Protein AF-A0A1G6G5A9-F1 (afdb_monomer_lite)

pLDDT: mean 84.62, std 13.05, range [26.95, 98.62]

Foldseek 3Di:
DDDDPDDDDDFDDWDKDKAKDWDPDDDLEWEAEPVVRDIVVFAAPVRFTKMAMWMWTDGPVPPDDTGTFQWPEKWKAKADPDPVRTDDCPDRQWHFDDDPNGTIITGRGAQDAPRKMKIKIWTWGQDPVPRDIDIDIYIGIRHYDYDYQPQKAKDWPDDQEAEAAVLPADPDQVSQKDKTAIFIDRHPHTDDQLFKFKWKWWDDPPDIDTDDPPPPQWPFDADPVRTRDRMTIGRNLFDAKTKMKMAMDTDDNPHDDDPDRPDPNHIDMHIYHHDHAAWDDKWKDWPACPDDDQVQALHQGKTKIFIWTDGNNDTRDLVLQWKKKWKWKAKPVRDIDTQDTGRMDMGGNNVSNDDPVIDIDIGIDIDTDDGNFQKWAAKPLQFFWFGPDIRHDLPQLVQKFKFKWADPLQAAIAGQATAFLLANCAGVVRHGDPQEAADPVRDPRIATWIDHQAKKWWQAQDDQPSMGITMIGNDWDDDNNRTTDIDFRKTWQLAAFFQAPLATGQGFYQAARHDFFAAAALRACLLPDRGFAAGDALDFLLSLQQRFLVSHNDSQFPPQKGFAAQLRLRSSLRSLCRNQRTPLCCPLQFQHQALAQQDDDDPVCVQSHWWKWFAQDPPGDIDIGAQQDWDQFARALVRHIDGNCRRNTNQAFRAGRLNQSNVSSVCLVVVPDAPDWDDDSNWIKGKHAGPPDQGSNNGHQGIKMKTKDKDAFRWTAHNNSDIGTTGIMITIGIFGQSSHHRQQNQAFWEFNCWQWWWKWAQAPVLKTKIWIWGDSDSRQTDSDPDFKDLDDDDPCVVVTHRQGIEIQDDFAWAQRARTSHLHHHDHDDASRTNTAGEHSHSLCVPDDHRMIGIWTWIAQHHHNDNRGGSSYTYTHHTSRDTDSRYGTIMMGRHDHPRDHPVVVVVPPPDDPDDD

Radius of gyration: 45.2 Å; chains: 1; bounding box: 109×67×174 Å

Sequence (915 aa):
MQQKRIVNIQVKPLNVSSGMKIIGEGSFQQKYSRDDNAFYPSYSAILPLIVTVAVNLQDPDGVIAEGPATLDRIDWYLGEYKPANKIAENNPNYEVTTVSGTPVLKVKRNTPVGEPFLLIGEAFYTNPKTGRQESRIEQQLLSTIYYEASLLSLMA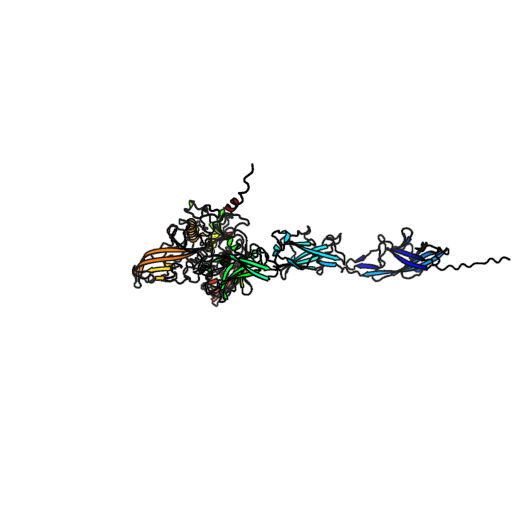GSPTEVIVDPTKINDDPANWQVQLKAILKSGEINLTDDNAVYWWYVKDGKYTRLVTTSDTWLVTTPNADGTFPRTLIVDASRFKNLKLECRAAYKGAADPAPASPTNAALLVQYNVRVDLPVFQNARQIPIAGAYITVKDIGTTKAIKSRCEITAGGRIIENPEKYYNITWKATNADGTSSIIGYGEYIETTVKALGITYTNPVVLEPSVMPKIGSWNVEGSVYNGIGATPAFQFGVNQIADKLGAYLVKCEDGVNVEIIGKLKNNNWMRFEDGTPAPTTVNSAAEDKGYNIMYGWTQTIHTIENAKVGDEVVALFGEEPFEYNGVQSVPIPPTLICPGLPAVVDGKFRSMYFKYRAGDGGSNGLLGITEFNKQDRTYPRTLLNQLTTNDFAIAHNADPTKTIPFAPLMDWHLLNITNALMNKFGTVYLHDPNKFGGGISSNVSVTSENFLKVTNAAYRMGSADSWVYQKLSEQPAFYVDAVGTKKNWNELISNQYPRMECLEIQMALSYAAENNIQPDTSFTFNGGSYQYSNVPGTKTLLEGEMNARLRKVVSLENINVFDASGNPVVVKDITISLQTSAIYGMDLVSADVFQYAGAGIEKVATIQEDGRHLTKVFICLDQPNLTLNKTVEKTSGDFDFESAYDQAGAYTMSNNGYFTDLIRGTRVGTTKKGGLSDNTCYMDTGNGIGVSPIGKKVRIGHRVRGYGYWGVCSARYLNANYPLSLTNAICAGGFQVRLPEGTSSATAQNASGESAAVSE

Organism: Bacteroides ovatus (NCBI:txid28116)

Secondary structure (DSSP, 8-state):
-----------PPPEEEEEEEE-SS--SEEEEETTTTEEESPP-SSSPEEEEEEEEEE-TT-SS--EEPPEEEEEEEESSSSGGGBPPTT-TTEEEEEETTEEEEEE-SPPPTT--EEEEEEEEEE-TTT--EEEEEEEEEEEEEEE----EEEEESS-SEEEE-GGG--S-GGGGEEEEEEEEEETTEEPPGGGEEEEEEEEETTEEEE--TT-TTB-SPPPTTS-B-SEEEEEGGG-SEEEEEEEEEE--TTSPPPSS-S-TT-EEEEEEEE-PPPEEEEEEEEEE--S--GGGTTS--EEEEEEEEEETTEEPSSHHHHEEEEEEEEETTS-EEEEEESSEEEEETTTTT--SS--EEEEEEEEE-SSSS--EEEEE-SSSSS-SEEESSSTTGGG-EEEEEEEETTTEEEEEEEEETTEEEEETTSPBP--EE-SGGG--S-EEEEEESS-EEEEEEEEETTEEEEEEESS--EETTEEPEEE-SEEE-SSPPEEETTEEE-SEESS--S------STT--TTS-TTS-----SB-HHHHHHHHHTTSSSTT--SSEEEPBHHHHHHHHHHHHHHTT-S-TT-TTTT---SSS-SPP-TTTTTTS-EEEEESSTTSPPEEE-TTSPPSSBSSTT-----HHHHHHTTS-SS-TTHHHHHHHHHHHTTPPTT--EEETTEEEEEEEPTTS--TTTTS--EEEEEEEEEEEEEEE-TTS-EEEEEEEEEEEEEEEBTTB--S--SSEEE-BTTEEEEEEE-TTS-EEEEEEE---GGG-------EESSS--THHHHSEEEEEEEE---EEEEEEPTTSS-EEEE---TTSS-EEEE--STTTTSPTT-EEEEP-EES--TT-TT--TTEEE-SSBTT--BTTEE--EEEEPPTTPPPGGGGGSS-TT-----

Structure (mmCIF, N/CA/C/O backbone):
data_AF-A0A1G6G5A9-F1
#
_entry.id   AF-A0A1G6G5A9-F1
#
loop_
_atom_site.group_PDB
_atom_site.id
_atom_site.type_symbol
_atom_site.label_atom_id
_atom_site.label_alt_id
_atom_site.label_comp_id
_atom_site.label_asym_id
_atom_site.label_entity_id
_atom_site.label_seq_id
_atom_site.pdbx_PDB_ins_code
_atom_site.Cartn_x
_atom_site.Cartn_y
_atom_site.Cartn_z
_atom_site.occupancy
_atom_site.B_iso_or_equiv
_atom_site.auth_seq_id
_atom_site.auth_comp_id
_atom_site.auth_asym_id
_atom_site.auth_atom_id
_atom_site.pdbx_PDB_model_num
ATOM 1 N N . MET A 1 1 ? 70.415 -0.956 -126.795 1.00 42.53 1 MET A N 1
ATOM 2 C CA . MET A 1 1 ? 70.617 -1.167 -125.344 1.00 42.53 1 MET A CA 1
ATOM 3 C C . MET A 1 1 ? 69.364 -0.711 -124.609 1.00 42.53 1 MET A C 1
ATOM 5 O O . MET A 1 1 ? 69.143 0.486 -124.507 1.00 42.53 1 MET A O 1
ATOM 9 N N . GLN A 1 2 ? 68.508 -1.636 -124.166 1.00 40.94 2 GLN A N 1
ATOM 10 C CA . GLN A 1 2 ? 67.392 -1.308 -123.270 1.00 40.94 2 GLN A CA 1
ATOM 11 C C . GLN A 1 2 ? 67.939 -1.201 -121.841 1.00 40.94 2 GLN A C 1
ATOM 13 O O . GLN A 1 2 ? 68.343 -2.202 -121.252 1.00 40.94 2 GLN A O 1
ATOM 18 N N . GLN A 1 3 ? 67.992 0.015 -121.295 1.00 40.06 3 GLN A N 1
ATOM 19 C CA . GLN A 1 3 ? 68.274 0.234 -119.876 1.00 40.06 3 GLN A CA 1
ATOM 20 C C . GLN A 1 3 ? 67.105 -0.315 -119.047 1.00 40.06 3 GLN A C 1
ATOM 22 O O . GLN A 1 3 ? 65.993 0.209 -119.106 1.00 40.06 3 GLN A O 1
ATOM 27 N N . LYS A 1 4 ? 67.357 -1.370 -118.259 1.00 42.81 4 LYS A N 1
ATOM 28 C CA . LYS A 1 4 ? 66.459 -1.792 -117.177 1.00 42.81 4 LYS A CA 1
ATOM 29 C C . LYS A 1 4 ? 66.358 -0.645 -116.172 1.00 42.81 4 LYS A C 1
ATOM 31 O O . LYS A 1 4 ? 67.319 -0.343 -115.469 1.00 42.81 4 LYS A O 1
ATOM 36 N N . ARG A 1 5 ? 65.192 -0.005 -116.118 1.00 38.59 5 ARG A N 1
ATOM 37 C CA . ARG A 1 5 ? 64.846 0.985 -115.097 1.00 38.59 5 ARG A CA 1
ATOM 38 C C . ARG A 1 5 ? 64.692 0.236 -113.770 1.00 38.59 5 ARG A C 1
ATOM 40 O O . ARG A 1 5 ? 63.722 -0.492 -113.587 1.00 38.59 5 ARG A O 1
ATOM 47 N N . ILE A 1 6 ? 65.671 0.362 -112.877 1.00 50.34 6 ILE A N 1
ATOM 48 C CA . ILE A 1 6 ? 65.529 -0.089 -111.490 1.00 50.34 6 ILE A CA 1
ATOM 49 C C . ILE A 1 6 ? 64.595 0.918 -110.816 1.00 50.34 6 ILE A C 1
ATOM 51 O O . ILE A 1 6 ? 64.961 2.076 -110.622 1.00 50.34 6 ILE A O 1
ATOM 55 N N . VAL A 1 7 ? 63.362 0.503 -110.532 1.00 50.59 7 VAL A N 1
ATOM 56 C CA . VAL A 1 7 ? 62.431 1.286 -109.716 1.00 50.59 7 VAL A CA 1
ATOM 57 C C . VAL A 1 7 ? 62.718 0.938 -108.259 1.00 50.59 7 VAL A C 1
ATOM 59 O O . VAL A 1 7 ? 62.419 -0.168 -107.818 1.00 50.59 7 VAL A O 1
ATOM 62 N N . ASN A 1 8 ? 63.315 1.870 -107.516 1.00 45.84 8 ASN A N 1
ATOM 63 C CA . ASN A 1 8 ? 63.423 1.757 -106.064 1.00 45.84 8 ASN A CA 1
ATOM 64 C C . ASN A 1 8 ? 62.057 2.092 -105.457 1.00 45.84 8 ASN A C 1
ATOM 66 O O . ASN A 1 8 ? 61.652 3.253 -105.443 1.00 45.84 8 ASN A O 1
ATOM 70 N N . ILE A 1 9 ? 61.339 1.075 -104.983 1.00 58.84 9 ILE A N 1
ATOM 71 C CA . ILE A 1 9 ? 60.100 1.262 -104.225 1.00 58.84 9 ILE A CA 1
ATOM 72 C C . ILE A 1 9 ? 60.500 1.713 -102.815 1.00 58.84 9 ILE A C 1
ATOM 74 O O . ILE A 1 9 ? 61.092 0.942 -102.061 1.00 58.84 9 ILE A O 1
ATOM 78 N N . GLN A 1 10 ? 60.213 2.968 -102.466 1.00 58.03 10 GLN A N 1
ATOM 79 C CA . GLN A 1 10 ? 60.284 3.429 -101.080 1.00 58.03 10 GLN A CA 1
ATOM 80 C C . GLN A 1 10 ? 58.970 3.080 -100.385 1.00 58.03 10 GLN A C 1
ATOM 82 O O . GLN A 1 10 ? 57.905 3.537 -100.789 1.00 58.03 10 GLN A O 1
ATOM 87 N N . VAL A 1 11 ? 59.062 2.246 -99.356 1.00 63.25 11 VAL A N 1
ATOM 88 C CA . VAL A 1 11 ? 57.933 1.800 -98.540 1.00 63.25 11 VAL A CA 1
ATOM 89 C C . VAL A 1 11 ? 57.989 2.552 -97.212 1.00 63.25 11 VAL A C 1
ATOM 91 O O . VAL A 1 11 ? 59.072 2.637 -96.626 1.00 63.25 11 VAL A O 1
ATOM 94 N N . LYS A 1 12 ? 56.869 3.104 -96.720 1.00 69.25 12 LYS A N 1
ATOM 95 C CA . LYS A 1 12 ? 56.883 3.757 -95.404 1.00 69.25 12 LYS A CA 1
ATOM 96 C C . LYS A 1 12 ? 57.106 2.703 -94.311 1.00 69.25 12 LYS A C 1
ATOM 98 O O . LYS A 1 12 ? 56.545 1.602 -94.416 1.00 69.25 12 LYS A O 1
ATOM 103 N N . PRO A 1 13 ? 57.929 3.006 -93.288 1.00 68.88 13 PRO A N 1
ATOM 104 C CA . PRO A 1 13 ? 58.142 2.097 -92.169 1.00 68.88 13 PRO A CA 1
ATOM 105 C C . PRO A 1 13 ? 56.825 1.848 -91.423 1.00 68.88 13 PRO A C 1
ATOM 107 O O . PRO A 1 13 ? 55.958 2.721 -91.383 1.00 68.88 13 PRO A O 1
ATOM 110 N N . LEU A 1 14 ? 56.681 0.654 -90.843 1.00 79.88 14 LEU A N 1
ATOM 111 C CA . LEU A 1 14 ? 55.542 0.336 -89.984 1.00 79.88 14 LEU A CA 1
ATOM 112 C C . LEU A 1 14 ? 55.588 1.201 -88.722 1.00 79.88 14 LEU A C 1
ATOM 114 O O . LEU A 1 14 ? 56.646 1.359 -88.107 1.00 79.88 14 LEU A O 1
ATOM 118 N N . ASN A 1 15 ? 54.430 1.705 -88.313 1.00 82.00 15 ASN A N 1
ATOM 119 C CA . ASN A 1 15 ? 54.253 2.265 -86.984 1.00 82.00 15 ASN A CA 1
ATOM 120 C C . ASN A 1 15 ? 54.064 1.096 -86.019 1.00 82.00 15 ASN A C 1
ATOM 122 O O . ASN A 1 15 ? 53.170 0.273 -86.199 1.00 82.00 15 ASN A O 1
ATOM 126 N N . VAL A 1 16 ? 54.923 0.999 -85.010 1.00 82.50 16 VAL A N 1
ATOM 127 C CA . VAL A 1 16 ? 54.903 -0.119 -84.064 1.00 82.50 16 VAL A CA 1
ATOM 128 C C . VAL A 1 16 ? 54.641 0.416 -82.670 1.00 82.50 16 VAL A C 1
ATOM 130 O O . VAL A 1 16 ? 55.370 1.289 -82.203 1.00 82.50 16 VAL A O 1
ATOM 133 N N . SER A 1 17 ? 53.613 -0.115 -82.013 1.00 85.75 17 SER A N 1
ATOM 134 C CA . SER A 1 17 ? 53.378 0.088 -80.586 1.00 85.75 17 SER A CA 1
ATOM 135 C C . SER A 1 17 ? 53.605 -1.222 -79.848 1.00 85.75 17 SER A C 1
ATOM 137 O O . SER A 1 17 ? 53.199 -2.290 -80.309 1.00 85.75 17 SER A O 1
ATOM 139 N N . SER A 1 18 ? 54.279 -1.161 -78.709 1.00 87.25 18 SER A N 1
ATOM 140 C CA . SER A 1 18 ? 54.577 -2.341 -77.910 1.00 87.25 18 SER A CA 1
ATOM 141 C C . SER A 1 18 ? 54.479 -2.047 -76.419 1.00 87.25 18 SER A C 1
ATOM 143 O O . SER A 1 18 ? 54.447 -0.892 -76.001 1.00 87.25 18 SER A O 1
ATOM 145 N N . GLY A 1 19 ? 54.316 -3.105 -75.628 1.00 89.12 19 GLY A N 1
ATOM 146 C CA . GLY A 1 19 ? 54.246 -3.020 -74.173 1.00 89.12 19 GLY A CA 1
ATOM 147 C C . GLY A 1 19 ? 54.208 -4.397 -73.521 1.00 89.12 19 GLY A C 1
ATOM 148 O O . GLY A 1 19 ? 53.837 -5.391 -74.153 1.00 89.12 19 GLY A O 1
ATOM 149 N N . MET A 1 20 ? 54.582 -4.472 -72.243 1.00 91.62 20 MET A N 1
ATOM 150 C CA . MET A 1 20 ? 54.420 -5.700 -71.464 1.00 91.62 20 MET A CA 1
ATOM 151 C C . MET A 1 20 ? 52.965 -5.907 -71.049 1.00 91.62 20 MET A C 1
ATOM 153 O O . MET A 1 20 ? 52.270 -4.973 -70.651 1.00 91.62 20 MET A O 1
ATOM 157 N N . LYS A 1 21 ? 52.510 -7.157 -71.105 1.00 89.56 21 LYS A N 1
ATOM 158 C CA . LYS A 1 21 ? 51.139 -7.547 -70.783 1.00 89.56 21 LYS A CA 1
ATOM 159 C C . LYS A 1 21 ? 51.126 -8.791 -69.902 1.00 89.56 21 LYS A C 1
ATOM 161 O O . LYS A 1 21 ? 51.856 -9.745 -70.157 1.00 89.56 21 LYS A O 1
ATOM 166 N N . ILE A 1 22 ? 50.255 -8.788 -68.898 1.00 91.31 22 ILE A N 1
ATOM 167 C CA . ILE A 1 22 ? 49.970 -9.959 -68.063 1.00 91.31 22 ILE A CA 1
ATOM 168 C C . ILE A 1 22 ? 48.959 -10.854 -68.787 1.00 91.31 22 ILE A C 1
ATOM 170 O O . ILE A 1 22 ? 47.978 -10.364 -69.355 1.00 91.31 22 ILE A O 1
ATOM 174 N N . ILE A 1 23 ? 49.200 -12.163 -68.779 1.00 83.00 23 ILE A N 1
ATOM 175 C CA . ILE A 1 23 ? 48.274 -13.175 -69.292 1.00 83.00 23 ILE A CA 1
ATOM 176 C C . ILE A 1 23 ? 47.637 -13.890 -68.099 1.00 83.00 23 ILE A C 1
ATOM 178 O O . ILE A 1 23 ? 48.323 -14.575 -67.349 1.00 83.00 23 ILE A O 1
ATOM 182 N N . GLY A 1 24 ? 46.320 -13.751 -67.944 1.00 79.38 24 GLY A N 1
ATOM 183 C CA . GLY A 1 24 ? 45.590 -14.297 -66.798 1.00 79.38 24 GLY A CA 1
ATOM 184 C C . GLY A 1 24 ? 45.608 -13.363 -65.586 1.00 79.38 24 GLY A C 1
ATOM 185 O O . GLY A 1 24 ? 45.630 -12.142 -65.741 1.00 79.38 24 GLY A O 1
ATOM 186 N N . GLU A 1 25 ? 45.562 -13.943 -64.387 1.00 71.31 25 GLU A N 1
ATOM 187 C CA . GLU A 1 25 ? 45.544 -13.202 -63.123 1.00 71.31 25 GLU A CA 1
ATOM 188 C C . GLU A 1 25 ? 46.965 -12.886 -62.636 1.00 71.31 25 GLU A C 1
ATOM 190 O O . GLU A 1 25 ? 47.869 -13.719 -62.702 1.00 71.31 25 GLU A O 1
ATOM 195 N N . GLY A 1 26 ? 47.177 -11.665 -62.145 1.00 78.25 26 GLY A N 1
ATOM 196 C CA . GLY A 1 26 ? 48.475 -11.217 -61.652 1.00 78.25 26 GLY A CA 1
ATOM 197 C C . GLY A 1 26 ? 48.609 -9.698 -61.647 1.00 78.25 26 GLY A C 1
ATOM 198 O O . GLY A 1 26 ? 47.745 -8.968 -62.123 1.00 78.25 26 GLY A O 1
ATOM 199 N N . SER A 1 27 ? 49.717 -9.216 -61.098 1.00 84.69 27 SER A N 1
ATOM 200 C CA . SER A 1 27 ? 50.067 -7.800 -61.016 1.00 84.69 27 SER A CA 1
ATOM 201 C C . SER A 1 27 ? 51.579 -7.594 -61.105 1.00 84.69 27 SER A C 1
ATOM 203 O O . SER A 1 27 ? 52.355 -8.328 -60.487 1.00 84.69 27 SER A O 1
ATOM 205 N N . PHE A 1 28 ? 51.999 -6.545 -61.817 1.00 88.12 28 PHE A N 1
ATOM 206 C CA . PHE A 1 28 ? 53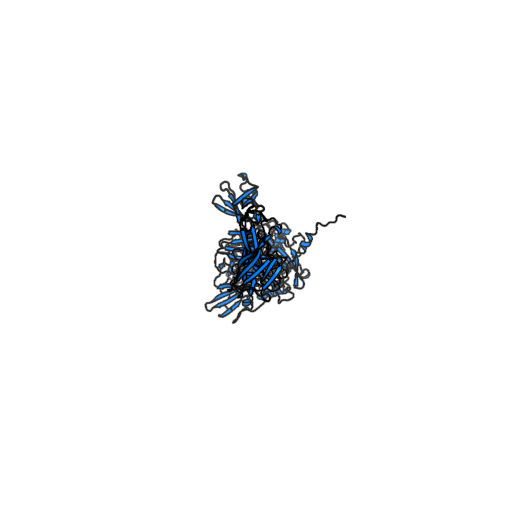.389 -6.077 -61.796 1.00 88.12 28 PHE A CA 1
ATOM 207 C C . PHE A 1 28 ? 53.775 -5.429 -60.452 1.00 88.12 28 PHE A C 1
ATOM 209 O O . PHE A 1 28 ? 54.956 -5.290 -60.141 1.00 88.12 28 PHE A O 1
ATOM 216 N N . GLN A 1 29 ? 52.787 -5.067 -59.629 1.00 88.56 29 GLN A N 1
ATOM 217 C CA . GLN A 1 29 ? 52.982 -4.601 -58.259 1.00 88.56 29 GLN A CA 1
ATOM 218 C C . GLN A 1 29 ? 52.266 -5.532 -57.271 1.00 88.56 29 GLN A C 1
ATOM 220 O O . GLN A 1 29 ? 51.034 -5.587 -57.247 1.00 88.56 29 GLN A O 1
ATOM 225 N N . GLN A 1 30 ? 53.026 -6.262 -56.457 1.00 86.56 30 GLN A N 1
ATOM 226 C CA . GLN A 1 30 ? 52.492 -7.096 -55.380 1.00 86.56 30 GLN A CA 1
ATOM 227 C C . GLN A 1 30 ? 52.229 -6.262 -54.121 1.00 86.56 30 GLN A C 1
ATOM 229 O O . GLN A 1 30 ? 52.794 -5.184 -53.922 1.00 86.56 30 GLN A O 1
ATOM 234 N N . LYS A 1 31 ? 51.380 -6.780 -53.240 1.00 80.50 31 LYS A N 1
ATOM 235 C CA . LYS A 1 31 ? 51.156 -6.242 -51.896 1.00 80.50 31 LYS A CA 1
ATOM 236 C C . LYS A 1 31 ? 51.719 -7.205 -50.858 1.00 80.50 31 LYS A C 1
ATOM 238 O O . LYS A 1 31 ? 51.576 -8.412 -51.024 1.00 80.50 31 LYS A O 1
ATOM 243 N N . TYR A 1 32 ? 52.331 -6.688 -49.800 1.00 75.31 32 TYR A N 1
ATOM 244 C CA . TYR A 1 32 ? 52.827 -7.479 -48.672 1.00 75.31 32 TYR A CA 1
ATOM 245 C C . TYR A 1 32 ? 52.133 -7.058 -47.372 1.00 75.31 32 TYR A C 1
ATOM 247 O O . TYR A 1 32 ? 52.222 -5.889 -46.984 1.00 75.31 32 TYR A O 1
ATOM 255 N N . SER A 1 33 ? 51.452 -8.006 -46.720 1.00 66.12 33 SER A N 1
ATOM 256 C CA . SER A 1 33 ? 50.824 -7.832 -45.402 1.00 66.12 33 SER A CA 1
ATOM 257 C C . SER A 1 33 ? 51.836 -8.154 -44.306 1.00 66.12 33 SER A C 1
ATOM 259 O O . SER A 1 33 ? 52.399 -9.251 -44.284 1.00 66.12 33 SER A O 1
ATOM 261 N N . ARG A 1 34 ? 52.073 -7.199 -43.397 1.00 58.41 34 ARG A N 1
ATOM 262 C CA . ARG A 1 34 ? 52.891 -7.440 -42.195 1.00 58.41 34 ARG A CA 1
ATOM 263 C C . ARG A 1 34 ? 52.147 -8.269 -41.155 1.00 58.41 34 ARG A C 1
ATOM 265 O O . ARG A 1 34 ? 52.799 -9.023 -40.442 1.00 58.41 34 ARG A O 1
ATOM 272 N N . ASP A 1 35 ? 50.824 -8.137 -41.109 1.00 54.12 35 ASP A N 1
ATOM 273 C CA . ASP A 1 35 ? 49.970 -8.817 -40.137 1.00 54.12 35 ASP A CA 1
ATOM 274 C C . ASP A 1 35 ? 49.906 -10.326 -40.423 1.00 54.12 35 ASP A C 1
ATOM 276 O O . ASP A 1 35 ? 50.017 -11.134 -39.504 1.00 54.12 35 ASP A O 1
ATOM 280 N N . ASP A 1 36 ? 49.852 -10.708 -41.707 1.00 56.94 36 ASP A N 1
ATOM 281 C CA . ASP A 1 36 ? 49.741 -12.117 -42.129 1.00 56.94 36 ASP A CA 1
ATOM 282 C C . ASP A 1 36 ? 51.072 -12.724 -42.603 1.00 56.94 36 ASP A C 1
ATOM 284 O O . ASP A 1 36 ? 51.137 -13.909 -42.930 1.00 56.94 36 ASP A O 1
ATOM 288 N N . ASN A 1 37 ? 52.134 -11.914 -42.703 1.00 67.94 37 ASN A N 1
ATOM 289 C CA . ASN A 1 37 ? 53.430 -12.304 -43.271 1.00 67.94 37 ASN A CA 1
ATOM 290 C C . ASN A 1 37 ? 53.310 -12.932 -44.686 1.00 67.94 37 ASN A C 1
ATOM 292 O O . ASN A 1 37 ? 53.963 -13.932 -44.995 1.00 67.94 37 ASN A O 1
ATOM 296 N N . ALA A 1 38 ? 52.455 -12.358 -45.548 1.00 71.88 38 ALA A N 1
ATOM 297 C CA . ALA A 1 38 ? 52.062 -12.939 -46.840 1.00 71.88 38 ALA A CA 1
ATOM 298 C C . ALA A 1 38 ? 52.028 -11.927 -48.009 1.00 71.88 38 ALA A C 1
ATOM 300 O O . ALA A 1 38 ? 51.810 -10.727 -47.816 1.00 71.88 38 ALA A O 1
ATOM 301 N N . PHE A 1 39 ? 52.225 -12.428 -49.241 1.00 79.12 39 PHE A N 1
ATOM 302 C CA . PHE A 1 39 ? 52.168 -11.659 -50.496 1.00 79.12 39 PHE A CA 1
ATOM 303 C C . PHE A 1 39 ? 50.829 -11.842 -51.220 1.00 79.12 39 PHE A C 1
ATOM 305 O O . PHE A 1 39 ? 50.302 -12.951 -51.290 1.00 79.12 39 PHE A O 1
ATOM 312 N N . TYR A 1 40 ? 50.332 -10.774 -51.844 1.00 75.69 40 TYR A N 1
ATOM 313 C CA . TYR A 1 40 ? 49.081 -10.763 -52.597 1.00 75.69 40 TYR A CA 1
ATOM 314 C C . TYR A 1 40 ? 49.258 -10.096 -53.975 1.00 75.69 40 TYR A C 1
ATOM 316 O O . TYR A 1 40 ? 49.553 -8.896 -54.039 1.00 75.69 40 TYR A O 1
ATOM 324 N N . PRO A 1 41 ? 49.053 -10.833 -55.083 1.00 75.19 41 PRO A N 1
ATOM 325 C CA . PRO A 1 41 ? 49.015 -12.302 -55.146 1.00 75.19 41 PRO A CA 1
ATOM 326 C C . PRO A 1 41 ? 50.371 -12.913 -54.742 1.00 75.19 41 PRO A C 1
ATOM 328 O O . PRO A 1 41 ? 51.397 -12.247 -54.872 1.00 75.19 41 PRO A O 1
ATOM 331 N N . SER A 1 42 ? 50.391 -14.163 -54.265 1.00 81.62 42 SER A N 1
ATOM 332 C CA . SER A 1 42 ? 51.635 -14.888 -53.955 1.00 81.62 42 SER A CA 1
ATOM 333 C C . SER A 1 42 ? 52.058 -15.749 -55.143 1.00 81.62 42 SER A C 1
ATOM 335 O O . SER A 1 42 ? 51.355 -16.687 -55.519 1.00 81.62 42 SER A O 1
ATOM 337 N N . TYR A 1 43 ? 53.210 -15.437 -55.728 1.00 86.44 43 TYR A N 1
ATOM 338 C CA . TYR A 1 43 ? 53.769 -16.157 -56.861 1.00 86.44 43 TYR A CA 1
ATOM 339 C C . TYR A 1 43 ? 54.628 -17.336 -56.423 1.00 86.44 43 TYR A C 1
ATOM 341 O O . TYR A 1 43 ? 55.522 -17.214 -55.583 1.00 86.44 43 TYR A O 1
ATOM 349 N N . SER A 1 44 ? 54.375 -18.483 -57.045 1.00 82.69 44 SER A N 1
ATOM 350 C CA . SER A 1 44 ? 55.082 -19.741 -56.803 1.00 82.69 44 SER A CA 1
ATOM 351 C C . SER A 1 44 ? 55.190 -20.565 -58.088 1.00 82.69 44 SER A C 1
ATOM 353 O O . SER A 1 44 ? 54.710 -20.158 -59.146 1.00 82.69 44 SER A O 1
ATOM 355 N N . ALA A 1 45 ? 55.777 -21.760 -58.000 1.00 78.38 45 ALA A N 1
ATOM 356 C CA . ALA A 1 45 ? 55.785 -22.708 -59.112 1.00 78.38 45 ALA A CA 1
ATOM 357 C C . ALA A 1 45 ? 54.373 -23.143 -59.559 1.00 78.38 45 ALA A C 1
ATOM 359 O O . ALA A 1 45 ? 54.192 -23.464 -60.731 1.00 78.38 45 ALA A O 1
ATOM 360 N N . ILE A 1 46 ? 53.388 -23.142 -58.649 1.00 77.50 46 ILE A N 1
ATOM 361 C CA . ILE A 1 46 ? 52.001 -23.559 -58.925 1.00 77.50 46 ILE A CA 1
ATOM 362 C C . ILE A 1 46 ? 51.166 -22.382 -59.453 1.00 77.50 46 ILE A C 1
ATOM 364 O O . ILE A 1 46 ? 50.352 -22.564 -60.353 1.00 77.50 46 ILE A O 1
ATOM 368 N N . LEU A 1 47 ? 51.396 -21.173 -58.928 1.00 83.06 47 LEU A N 1
ATOM 369 C CA . LEU A 1 47 ? 50.682 -19.946 -59.302 1.00 83.06 47 LEU A CA 1
ATOM 370 C C . LEU A 1 47 ? 51.674 -18.847 -59.729 1.00 83.06 47 LEU A C 1
ATOM 372 O O . LEU A 1 47 ? 51.975 -17.961 -58.931 1.00 83.06 47 LEU A O 1
ATOM 376 N N . PRO A 1 48 ? 52.253 -18.903 -60.940 1.00 89.81 48 PRO A N 1
ATOM 377 C CA . PRO A 1 48 ? 53.199 -17.893 -61.410 1.00 89.81 48 PRO A CA 1
ATOM 378 C C . PRO A 1 48 ? 52.510 -16.654 -61.997 1.00 89.81 48 PRO A C 1
ATOM 380 O O . PRO A 1 48 ? 51.430 -16.753 -62.574 1.00 89.81 48 PRO A O 1
ATOM 383 N N . LEU A 1 49 ? 53.196 -15.508 -61.977 1.00 92.31 49 LEU A N 1
ATOM 384 C CA . LEU A 1 49 ? 52.842 -14.374 -62.839 1.00 92.31 49 LEU A CA 1
ATOM 385 C C . LEU A 1 49 ? 53.255 -14.692 -64.278 1.00 92.31 49 LEU A C 1
ATOM 387 O O . LEU A 1 49 ? 54.431 -14.945 -64.534 1.00 92.31 49 LEU A O 1
ATOM 391 N N . ILE A 1 50 ? 52.316 -14.645 -65.220 1.00 92.81 50 ILE A N 1
ATOM 392 C CA . ILE A 1 50 ? 52.584 -14.927 -66.635 1.00 92.81 50 ILE A CA 1
ATOM 393 C C . ILE A 1 50 ? 52.626 -13.612 -67.414 1.00 92.81 50 ILE A C 1
ATOM 395 O O . ILE A 1 50 ? 51.641 -12.877 -67.455 1.00 92.81 50 ILE A O 1
ATOM 399 N N . VAL A 1 51 ? 53.763 -13.315 -68.043 1.00 93.38 51 VAL A N 1
ATOM 400 C CA . VAL A 1 51 ? 54.010 -12.052 -68.756 1.00 93.38 51 VAL A CA 1
ATOM 401 C C . VAL A 1 51 ? 54.388 -12.324 -70.209 1.00 93.38 51 VAL A C 1
ATOM 403 O O . VAL A 1 51 ? 55.172 -13.225 -70.493 1.00 93.38 51 VAL A O 1
ATOM 406 N N . THR A 1 52 ? 53.868 -11.517 -71.130 1.00 94.19 52 THR A N 1
ATOM 407 C CA . THR A 1 52 ? 54.297 -11.441 -72.534 1.00 94.19 52 THR A CA 1
ATOM 408 C C . THR A 1 52 ? 54.671 -10.008 -72.895 1.00 94.19 52 THR A C 1
ATOM 410 O O . THR A 1 52 ? 54.310 -9.059 -72.198 1.00 94.19 52 THR A O 1
ATOM 413 N N . VAL A 1 53 ? 55.337 -9.837 -74.030 1.00 93.38 53 VAL A N 1
ATOM 414 C CA . VAL A 1 53 ? 55.372 -8.563 -74.751 1.00 93.38 53 VAL A CA 1
ATOM 415 C C . VAL A 1 53 ? 54.284 -8.615 -75.820 1.00 93.38 53 VAL A C 1
ATOM 417 O O . VAL A 1 53 ? 54.135 -9.628 -76.499 1.00 93.38 53 VAL A O 1
ATOM 420 N N . ALA A 1 54 ? 53.488 -7.560 -75.945 1.00 89.00 54 ALA A N 1
ATOM 421 C CA . ALA A 1 54 ? 52.565 -7.375 -77.055 1.00 89.00 54 ALA A CA 1
ATOM 422 C C . ALA A 1 54 ? 53.185 -6.370 -78.026 1.00 89.00 54 ALA A C 1
ATOM 424 O O . ALA A 1 54 ? 53.618 -5.302 -77.604 1.00 89.00 54 ALA A O 1
ATOM 425 N N . VAL A 1 55 ? 53.219 -6.709 -79.312 1.00 88.81 55 VAL A N 1
ATOM 426 C CA . VAL A 1 55 ? 53.664 -5.817 -80.387 1.00 88.81 55 VAL A CA 1
ATOM 427 C C . VAL A 1 55 ? 52.501 -5.674 -81.356 1.00 88.81 55 VAL A C 1
ATOM 429 O O . VAL A 1 55 ? 51.987 -6.681 -81.831 1.00 88.81 55 VAL A O 1
ATOM 432 N N . ASN A 1 56 ? 52.072 -4.450 -81.641 1.00 87.94 56 ASN A N 1
ATOM 433 C CA . ASN A 1 56 ? 51.038 -4.148 -82.623 1.00 87.94 56 ASN A CA 1
ATOM 434 C C . ASN A 1 56 ? 51.642 -3.349 -83.772 1.00 87.94 56 ASN A C 1
ATOM 436 O O . ASN A 1 56 ? 52.372 -2.378 -83.560 1.00 87.94 56 ASN A O 1
ATOM 440 N N . LEU A 1 57 ? 51.317 -3.768 -84.989 1.00 86.75 57 LEU A N 1
ATOM 441 C CA . LEU A 1 57 ? 51.776 -3.155 -86.224 1.00 86.75 57 LEU A CA 1
ATOM 442 C C . LEU A 1 57 ? 50.634 -2.337 -86.821 1.00 86.75 57 LEU A C 1
ATOM 444 O O . LEU A 1 57 ? 49.516 -2.828 -86.972 1.00 86.75 57 LEU A O 1
ATOM 448 N N . GLN A 1 58 ? 50.937 -1.098 -87.177 1.00 82.44 58 GLN A N 1
ATOM 449 C CA . GLN A 1 58 ? 50.094 -0.223 -87.977 1.00 82.44 58 GLN A CA 1
ATOM 450 C C . GLN A 1 58 ? 50.844 0.085 -89.266 1.00 82.44 58 GLN A C 1
ATOM 452 O O . GLN A 1 58 ? 52.013 0.482 -89.230 1.00 82.44 58 GLN A O 1
ATOM 457 N N . ASP A 1 59 ? 50.190 -0.118 -90.405 1.00 80.50 59 ASP A N 1
ATOM 458 C CA . ASP A 1 59 ? 50.786 0.141 -91.710 1.00 80.50 59 ASP A CA 1
ATOM 459 C C . ASP A 1 59 ? 50.204 1.416 -92.324 1.00 80.50 59 ASP A C 1
ATOM 461 O O . ASP A 1 59 ? 49.084 1.388 -92.835 1.00 80.50 59 ASP A O 1
ATOM 465 N N . PRO A 1 60 ? 50.970 2.522 -92.366 1.00 72.06 60 PRO A N 1
ATOM 466 C CA . PRO A 1 60 ? 50.520 3.764 -92.988 1.00 72.06 60 PRO A CA 1
ATOM 467 C C . PRO A 1 60 ? 50.183 3.639 -94.482 1.00 72.06 60 PRO A C 1
ATOM 469 O O . PRO A 1 60 ? 49.563 4.549 -95.033 1.00 72.06 60 PRO A O 1
ATOM 472 N N . ASP A 1 61 ? 50.628 2.565 -95.146 1.00 71.00 61 ASP A N 1
ATOM 473 C CA . ASP A 1 61 ? 50.358 2.299 -96.563 1.00 71.00 61 ASP A CA 1
ATOM 474 C C . ASP A 1 61 ? 49.228 1.268 -96.782 1.00 71.00 61 ASP A C 1
ATOM 476 O O . ASP A 1 61 ? 48.857 1.021 -97.929 1.00 71.00 61 ASP A O 1
ATOM 480 N N . GLY A 1 62 ? 48.676 0.665 -95.718 1.00 73.12 62 GLY A N 1
ATOM 481 C CA . GLY A 1 62 ? 47.551 -0.282 -95.783 1.00 73.12 62 GLY A CA 1
ATOM 482 C C . GLY A 1 62 ? 47.827 -1.594 -96.532 1.00 73.12 62 GLY A C 1
ATOM 483 O O . GLY A 1 62 ? 46.891 -2.235 -97.006 1.00 73.12 62 GLY A O 1
ATOM 484 N N . VAL A 1 63 ? 49.096 -1.988 -96.683 1.00 74.31 63 VAL A N 1
ATOM 485 C CA . VAL A 1 63 ? 49.516 -3.190 -97.430 1.00 74.31 63 VAL A CA 1
ATOM 486 C C . VAL A 1 63 ? 49.329 -4.458 -96.595 1.00 74.31 63 VAL A C 1
ATOM 488 O O . VAL A 1 63 ? 49.061 -5.527 -97.142 1.00 74.31 63 VAL A O 1
ATOM 491 N N . ILE A 1 64 ? 49.453 -4.347 -95.273 1.00 79.62 64 ILE A N 1
ATOM 492 C CA . ILE A 1 64 ? 49.169 -5.419 -94.312 1.00 79.62 64 ILE A CA 1
ATOM 493 C C . ILE A 1 64 ? 48.018 -5.011 -93.385 1.00 79.62 64 ILE A C 1
ATOM 495 O O . ILE A 1 64 ? 47.776 -3.825 -93.169 1.00 79.62 64 ILE A O 1
ATOM 499 N N . ALA A 1 65 ? 47.320 -5.996 -92.816 1.00 76.62 65 ALA A N 1
ATOM 500 C CA . ALA A 1 65 ? 46.302 -5.740 -91.802 1.00 76.62 65 ALA A CA 1
ATOM 501 C C . ALA A 1 65 ? 46.939 -5.166 -90.524 1.00 76.62 65 ALA A C 1
ATOM 503 O O . ALA A 1 65 ? 47.948 -5.688 -90.045 1.00 76.62 65 ALA A O 1
ATOM 504 N N . GLU A 1 66 ? 46.338 -4.112 -89.970 1.00 82.31 66 GLU A N 1
ATOM 505 C CA . GLU A 1 66 ? 46.727 -3.578 -88.664 1.00 82.31 66 GLU A CA 1
ATOM 506 C C . GLU A 1 66 ? 46.339 -4.561 -87.554 1.00 82.31 66 GLU A C 1
ATOM 508 O O . GLU A 1 66 ? 45.253 -5.146 -87.581 1.00 82.31 66 GLU A O 1
ATOM 513 N N . GLY A 1 67 ? 47.211 -4.746 -86.562 1.00 82.12 67 GLY A N 1
ATOM 514 C CA . GLY A 1 67 ? 46.939 -5.675 -85.467 1.00 82.12 67 GLY A CA 1
ATOM 515 C C . GLY A 1 67 ? 48.187 -6.264 -84.808 1.00 82.12 67 GLY A C 1
ATOM 516 O O . GLY A 1 67 ? 49.303 -5.795 -85.050 1.00 82.12 67 GLY A O 1
ATOM 517 N N . PRO A 1 68 ? 48.012 -7.280 -83.946 1.00 82.38 68 PRO A N 1
ATOM 518 C CA . PRO A 1 68 ? 49.112 -7.892 -83.213 1.00 82.38 68 PRO A CA 1
ATOM 519 C C . PRO A 1 68 ? 50.089 -8.606 -84.157 1.00 82.38 68 PRO A C 1
ATOM 521 O O . PRO A 1 68 ? 49.687 -9.384 -85.023 1.00 82.38 68 PRO A O 1
ATOM 524 N N . ALA A 1 69 ? 51.385 -8.371 -83.961 1.00 85.69 69 ALA A N 1
ATOM 525 C CA . ALA A 1 69 ? 52.445 -9.106 -84.636 1.00 85.69 69 ALA A CA 1
ATOM 526 C C . ALA A 1 69 ? 52.492 -10.557 -84.136 1.00 85.69 69 ALA A C 1
ATOM 528 O O . ALA A 1 69 ? 52.331 -10.825 -82.944 1.00 85.69 69 ALA A O 1
ATOM 529 N N . THR A 1 70 ? 52.788 -11.493 -85.040 1.00 87.81 70 THR A N 1
ATOM 530 C CA . THR A 1 70 ? 53.175 -12.855 -84.648 1.00 87.81 70 THR A CA 1
ATOM 531 C C . THR A 1 70 ? 54.624 -12.823 -84.172 1.00 87.81 70 THR A C 1
ATOM 533 O O . THR A 1 70 ? 55.507 -12.425 -84.928 1.00 87.81 70 THR A O 1
ATOM 536 N N . LEU A 1 71 ? 54.858 -13.192 -82.912 1.00 89.50 71 LEU A N 1
ATOM 537 C CA . LEU A 1 71 ? 56.188 -13.154 -82.305 1.00 89.50 71 LEU A CA 1
ATOM 538 C C . LEU A 1 71 ? 56.944 -14.460 -82.567 1.00 89.50 71 LEU A C 1
ATOM 540 O O . LEU A 1 71 ? 56.422 -15.538 -82.295 1.00 89.50 71 LEU A O 1
ATOM 544 N N . ASP A 1 72 ? 58.188 -14.346 -83.030 1.00 88.19 72 ASP A N 1
ATOM 545 C CA . ASP A 1 72 ? 59.095 -15.473 -83.265 1.00 88.19 72 ASP A CA 1
ATOM 546 C C . ASP A 1 72 ? 59.621 -16.030 -81.930 1.00 88.19 72 ASP A C 1
ATOM 548 O O . ASP A 1 72 ? 59.652 -17.240 -81.711 1.00 88.19 72 ASP A O 1
ATOM 552 N N . ARG A 1 73 ? 60.057 -15.137 -81.030 1.00 89.56 73 ARG A N 1
ATOM 553 C CA . ARG A 1 73 ? 60.486 -15.444 -79.654 1.00 89.56 73 ARG A CA 1
ATOM 554 C C . ARG A 1 73 ? 60.553 -14.178 -78.799 1.00 89.56 73 ARG A C 1
ATOM 556 O O . ARG A 1 73 ? 60.555 -13.071 -79.335 1.00 89.56 73 ARG A O 1
ATOM 563 N N . ILE A 1 74 ? 60.697 -14.347 -77.483 1.00 93.19 74 ILE A N 1
ATOM 564 C CA . ILE A 1 74 ? 61.038 -13.257 -76.559 1.00 93.19 74 ILE A CA 1
ATOM 565 C C . ILE A 1 74 ? 62.257 -13.659 -75.728 1.00 93.19 74 ILE A C 1
ATOM 567 O O . ILE A 1 74 ? 62.239 -14.702 -75.073 1.00 93.19 74 ILE A O 1
ATOM 571 N N . ASP A 1 75 ? 63.287 -12.817 -75.731 1.00 93.38 75 ASP A N 1
ATOM 572 C CA . ASP A 1 75 ? 64.435 -12.940 -74.836 1.00 93.38 75 ASP A CA 1
ATOM 573 C C . ASP A 1 75 ? 64.217 -12.077 -73.584 1.00 93.38 75 ASP A C 1
ATOM 575 O O . ASP A 1 75 ? 63.906 -10.890 -73.683 1.00 93.38 75 ASP A O 1
ATOM 579 N N . TRP A 1 76 ? 64.377 -12.668 -72.398 1.00 94.25 76 TRP A N 1
ATOM 580 C CA . TRP A 1 76 ? 64.080 -12.009 -71.121 1.00 94.25 76 TRP A CA 1
ATOM 581 C C . TRP A 1 76 ? 65.342 -11.687 -70.324 1.00 94.25 76 TRP A C 1
ATOM 583 O O . TRP A 1 76 ? 66.251 -12.514 -70.240 1.00 94.25 76 TRP A O 1
ATOM 593 N N . TYR A 1 77 ? 65.370 -10.518 -69.685 1.00 93.00 77 TYR A N 1
ATOM 594 C CA . TYR A 1 77 ? 66.485 -10.024 -68.874 1.00 93.00 77 TYR A CA 1
ATOM 595 C C . TYR A 1 77 ? 65.984 -9.415 -67.557 1.00 93.00 77 TYR A C 1
ATOM 597 O O . TYR A 1 77 ? 64.852 -8.928 -67.476 1.00 93.00 77 TYR A O 1
ATOM 605 N N . LEU A 1 78 ? 66.836 -9.418 -66.528 1.00 89.38 78 LEU A N 1
ATOM 606 C CA . LEU A 1 78 ? 66.536 -8.846 -65.209 1.00 89.38 78 LEU A CA 1
ATOM 607 C C . LEU A 1 78 ? 67.465 -7.674 -64.871 1.00 89.38 78 LEU A C 1
ATOM 609 O O . LEU A 1 78 ? 68.682 -7.763 -65.020 1.00 89.38 78 LEU A O 1
ATOM 613 N N . GLY A 1 79 ? 66.887 -6.585 -64.367 1.00 86.75 79 GLY A N 1
ATOM 614 C CA . GLY A 1 79 ? 67.575 -5.385 -63.890 1.00 86.75 79 GLY A CA 1
ATOM 615 C C . GLY A 1 79 ? 68.092 -4.484 -65.011 1.00 86.75 79 GLY A C 1
ATOM 616 O O . GLY A 1 79 ? 67.694 -3.327 -65.101 1.00 86.75 79 GLY A O 1
ATOM 617 N N . GLU A 1 80 ? 68.959 -5.009 -65.874 1.00 87.38 80 GLU A N 1
ATOM 618 C CA . GLU A 1 80 ? 69.618 -4.243 -66.937 1.00 87.38 80 GLU A CA 1
ATOM 619 C C . GLU A 1 80 ? 69.749 -5.070 -68.223 1.00 87.38 80 GLU A C 1
ATOM 621 O O . GLU A 1 80 ? 70.040 -6.268 -68.173 1.00 87.38 80 GLU A O 1
ATOM 626 N N . TYR A 1 81 ? 69.574 -4.427 -69.382 1.00 89.06 81 TYR A N 1
ATOM 627 C CA . TYR A 1 81 ? 69.655 -5.059 -70.701 1.00 89.06 81 TYR A CA 1
ATOM 628 C C . TYR A 1 81 ? 71.114 -5.332 -71.109 1.00 89.06 81 TYR A C 1
ATOM 630 O O . TYR A 1 81 ? 71.751 -4.543 -71.809 1.00 89.06 81 TYR A O 1
ATOM 638 N N . LYS A 1 82 ? 71.663 -6.453 -70.630 1.00 87.31 82 LYS A N 1
ATOM 639 C CA . LYS A 1 82 ? 73.008 -6.956 -70.952 1.00 87.31 82 LYS A CA 1
ATOM 640 C C . LYS A 1 82 ? 72.976 -8.480 -71.114 1.00 87.31 82 LYS A C 1
ATOM 642 O O . LYS A 1 82 ? 72.253 -9.132 -70.363 1.00 87.31 82 LYS A O 1
ATOM 647 N N . PRO A 1 83 ? 73.812 -9.080 -71.987 1.00 83.81 83 PRO A N 1
ATOM 648 C CA . PRO A 1 83 ? 73.851 -10.535 -72.178 1.00 83.81 83 PRO A CA 1
ATOM 649 C C . PRO A 1 83 ? 74.025 -11.345 -70.882 1.00 83.81 83 PRO A C 1
ATOM 651 O O . PRO A 1 83 ? 73.429 -12.407 -70.745 1.00 83.81 83 PRO A O 1
ATOM 654 N N . ALA A 1 84 ? 74.782 -10.822 -69.909 1.00 84.69 84 ALA A N 1
ATOM 655 C CA . ALA A 1 84 ? 74.999 -11.463 -68.607 1.00 84.69 84 ALA A CA 1
ATOM 656 C C . ALA A 1 84 ? 73.734 -11.561 -67.726 1.00 84.69 84 ALA A C 1
ATOM 658 O O . ALA A 1 84 ? 73.686 -12.396 -66.829 1.00 84.69 84 ALA A O 1
ATOM 659 N N . ASN A 1 85 ? 72.716 -10.736 -67.990 1.00 87.81 85 ASN A N 1
ATOM 660 C CA . ASN A 1 85 ? 71.465 -10.679 -67.230 1.00 87.81 85 ASN A CA 1
ATOM 661 C C . ASN A 1 85 ? 70.307 -11.407 -67.929 1.00 87.81 85 ASN A C 1
ATOM 663 O O . ASN A 1 85 ? 69.164 -11.312 -67.473 1.00 87.81 85 ASN A O 1
ATOM 667 N N . LYS A 1 86 ? 70.580 -12.100 -69.046 1.00 91.69 86 LYS A N 1
ATOM 668 C CA . LYS A 1 86 ? 69.583 -12.915 -69.743 1.00 91.69 86 LYS A CA 1
ATOM 669 C C . LYS A 1 86 ? 69.145 -14.060 -68.829 1.00 91.69 86 LYS A C 1
ATOM 671 O O . LYS A 1 86 ? 69.979 -14.747 -68.240 1.00 91.69 86 LYS A O 1
ATOM 676 N N . ILE A 1 87 ? 67.839 -14.272 -68.702 1.00 91.06 87 ILE A N 1
ATOM 677 C CA . ILE A 1 87 ? 67.284 -15.362 -67.898 1.00 91.06 87 ILE A CA 1
ATOM 678 C C . ILE A 1 87 ? 67.693 -16.694 -68.541 1.00 91.06 87 ILE A C 1
ATOM 680 O O . ILE A 1 87 ? 67.331 -16.978 -69.681 1.00 91.06 87 ILE A O 1
ATOM 684 N N . ALA A 1 88 ? 68.463 -17.500 -67.806 1.00 82.75 88 ALA A N 1
ATOM 685 C CA . ALA A 1 88 ? 68.889 -18.828 -68.241 1.00 82.75 88 ALA A CA 1
ATOM 686 C C . ALA A 1 88 ? 67.709 -19.818 -68.289 1.00 82.75 88 ALA A C 1
ATOM 688 O O . ALA A 1 88 ? 66.812 -19.756 -67.447 1.00 82.75 88 ALA A O 1
ATOM 689 N N . GLU A 1 89 ? 67.744 -20.768 -69.230 1.00 74.19 89 GLU A N 1
ATOM 690 C CA . GLU A 1 89 ? 66.671 -21.757 -69.458 1.00 74.19 89 GLU A CA 1
ATOM 691 C C . GLU A 1 89 ? 66.351 -22.633 -68.231 1.00 74.19 89 GLU A C 1
ATOM 693 O O . GLU A 1 89 ? 65.236 -23.127 -68.099 1.00 74.19 89 GLU A O 1
ATOM 698 N N . ASN A 1 90 ? 67.298 -22.798 -67.304 1.00 77.38 90 ASN A N 1
ATOM 699 C CA . ASN A 1 90 ? 67.176 -23.635 -66.106 1.00 77.38 90 ASN A CA 1
ATOM 700 C C . ASN A 1 90 ? 67.010 -22.839 -64.795 1.00 77.38 90 ASN A C 1
ATOM 702 O O . ASN A 1 90 ? 67.343 -23.341 -63.719 1.00 77.38 90 ASN A O 1
ATOM 706 N N . ASN A 1 91 ? 66.523 -21.596 -64.848 1.00 85.50 91 ASN A N 1
ATOM 707 C CA . ASN A 1 91 ? 66.328 -20.794 -63.640 1.00 85.50 91 ASN A CA 1
ATOM 708 C C . ASN A 1 91 ? 65.148 -21.326 -62.788 1.00 85.50 91 ASN A C 1
ATOM 710 O O . ASN A 1 91 ? 64.036 -21.442 -63.296 1.00 85.50 91 ASN A O 1
ATOM 714 N N . PRO A 1 92 ? 65.314 -21.600 -61.480 1.00 84.50 92 PRO A N 1
ATOM 715 C CA . PRO A 1 92 ? 64.213 -22.109 -60.653 1.00 84.50 92 PRO A CA 1
ATOM 716 C C . PRO A 1 92 ? 63.069 -21.095 -60.467 1.00 84.50 92 PRO A C 1
ATOM 718 O O . PRO A 1 92 ? 61.915 -21.483 -60.290 1.00 84.50 92 PRO A O 1
ATOM 721 N N . ASN A 1 93 ? 63.367 -19.795 -60.548 1.00 89.56 93 ASN A N 1
ATOM 722 C CA . ASN A 1 93 ? 62.420 -18.711 -60.285 1.00 89.56 93 ASN A CA 1
ATOM 723 C C . ASN A 1 93 ? 61.681 -18.214 -61.533 1.00 89.56 93 ASN A C 1
ATOM 725 O O . ASN A 1 93 ? 60.751 -17.416 -61.408 1.00 89.56 93 ASN A O 1
ATOM 729 N N . TYR A 1 94 ? 62.087 -18.648 -62.726 1.00 92.50 94 TYR A N 1
ATOM 730 C CA . TYR A 1 94 ? 61.562 -18.144 -63.991 1.00 92.50 94 TYR A CA 1
ATOM 731 C C . TYR A 1 94 ? 61.472 -19.265 -65.023 1.00 92.50 94 TYR A C 1
ATOM 733 O O . TYR A 1 94 ? 62.315 -20.149 -65.054 1.00 92.50 94 TYR A O 1
ATOM 741 N N . GLU A 1 95 ? 60.466 -19.242 -65.886 1.00 92.19 95 GLU A N 1
ATOM 742 C CA . GLU A 1 95 ? 60.330 -20.220 -66.971 1.00 92.19 95 GLU A CA 1
ATOM 743 C C . GLU A 1 95 ? 59.880 -19.528 -68.245 1.00 92.19 95 GLU A C 1
ATOM 745 O O . GLU A 1 95 ? 58.804 -18.930 -68.291 1.00 92.19 95 GLU A O 1
ATOM 750 N N . VAL A 1 96 ? 60.721 -19.613 -69.273 1.00 91.38 96 VAL A N 1
ATOM 751 C CA . VAL A 1 96 ? 60.397 -19.163 -70.625 1.00 91.38 96 VAL A CA 1
ATOM 752 C C . VAL A 1 96 ? 59.649 -20.298 -71.312 1.00 91.38 96 VAL A C 1
ATOM 754 O O . VAL A 1 96 ? 60.158 -21.411 -71.413 1.00 91.38 96 VAL A O 1
ATOM 757 N N . THR A 1 97 ? 58.414 -20.046 -71.729 1.00 90.38 97 THR A N 1
ATOM 758 C CA . THR A 1 97 ? 57.541 -21.075 -72.308 1.00 90.38 97 THR A CA 1
ATOM 759 C C . THR A 1 97 ? 56.519 -20.443 -73.249 1.00 90.38 97 THR A C 1
ATOM 761 O O . THR A 1 97 ? 56.594 -19.256 -73.563 1.00 90.38 97 THR A O 1
ATOM 764 N N . THR A 1 98 ? 55.557 -21.225 -73.721 1.00 88.88 98 THR A N 1
ATOM 765 C CA . THR A 1 98 ? 54.474 -20.764 -74.586 1.00 88.88 98 THR A CA 1
ATOM 766 C C . THR A 1 98 ? 53.131 -21.109 -73.951 1.00 88.88 98 THR A C 1
ATOM 768 O O . THR A 1 98 ? 52.907 -22.246 -73.541 1.00 88.88 98 THR A O 1
ATOM 771 N N . VAL A 1 99 ? 52.217 -20.140 -73.881 1.00 84.75 99 VAL A N 1
ATOM 772 C CA . VAL A 1 99 ? 50.829 -20.348 -73.436 1.00 84.75 99 VAL A CA 1
ATOM 773 C C . VAL A 1 99 ? 49.910 -20.029 -74.609 1.00 84.75 99 VAL A C 1
ATOM 775 O O . VAL A 1 99 ? 49.942 -18.920 -75.134 1.00 84.75 99 VAL A O 1
ATOM 778 N N . SER A 1 100 ? 49.132 -21.018 -75.059 1.00 82.19 100 SER A N 1
ATOM 779 C CA . SER A 1 100 ? 48.218 -20.896 -76.210 1.00 82.19 100 SER A CA 1
ATOM 780 C C . SER A 1 100 ? 48.872 -20.286 -77.464 1.00 82.19 100 SER A C 1
ATOM 782 O O . SER A 1 100 ? 48.297 -19.423 -78.119 1.00 82.19 100 SER A O 1
ATOM 784 N N . GLY A 1 101 ? 50.107 -20.697 -77.776 1.00 80.69 101 GLY A N 1
ATOM 785 C CA . GLY A 1 101 ? 50.872 -20.193 -78.927 1.00 80.69 101 GLY A CA 1
ATOM 786 C C . GLY A 1 101 ? 51.584 -18.847 -78.720 1.00 80.69 101 GLY A C 1
ATOM 787 O O . GLY A 1 101 ? 52.311 -18.420 -79.608 1.00 80.69 101 GLY A O 1
ATOM 788 N N . THR A 1 102 ? 51.435 -18.192 -77.561 1.00 87.00 102 THR A N 1
ATOM 789 C CA . THR A 1 102 ? 52.114 -16.920 -77.242 1.00 87.00 102 THR A CA 1
ATOM 790 C C . THR A 1 102 ? 53.3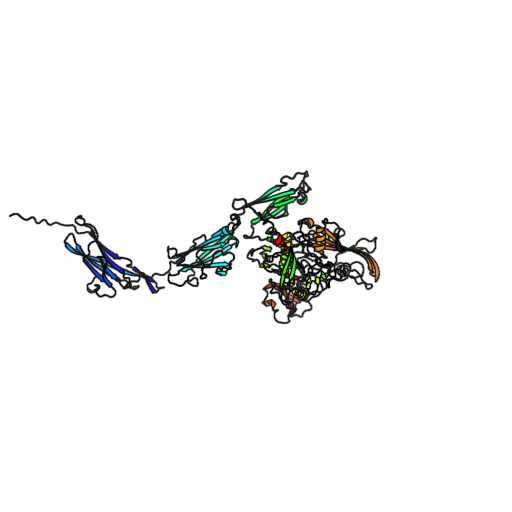83 -17.170 -76.419 1.00 87.00 102 THR A C 1
ATOM 792 O O . THR A 1 102 ? 53.280 -17.832 -75.382 1.00 87.00 102 THR A O 1
ATOM 795 N N . PRO A 1 103 ? 54.568 -16.673 -76.828 1.00 91.56 103 PRO A N 1
ATOM 796 C CA . PRO A 1 103 ? 55.784 -16.737 -76.013 1.00 91.56 103 PRO A CA 1
ATOM 797 C C . PRO A 1 103 ? 55.628 -15.924 -74.719 1.00 91.56 103 PRO A C 1
ATOM 799 O O . PRO A 1 103 ? 55.231 -14.765 -74.763 1.00 91.56 103 PRO A O 1
ATOM 802 N N . VAL A 1 104 ? 55.943 -16.513 -73.565 1.00 93.19 104 VAL A N 1
ATOM 803 C CA . VAL A 1 104 ? 55.744 -15.899 -72.242 1.00 93.19 104 VAL A CA 1
ATOM 804 C C . VAL A 1 104 ? 56.904 -16.177 -71.290 1.00 93.19 104 VAL A C 1
ATOM 806 O O . VAL A 1 104 ? 57.665 -17.130 -71.465 1.00 93.19 104 VAL A O 1
ATOM 809 N N . LEU A 1 105 ? 56.972 -15.385 -70.222 1.00 94.31 105 LEU A N 1
ATOM 810 C CA . LEU A 1 105 ? 57.726 -15.675 -69.011 1.00 94.31 105 LEU A CA 1
ATOM 811 C C . LEU A 1 105 ? 56.768 -15.966 -67.856 1.00 94.31 105 LEU A C 1
ATOM 813 O O . LEU A 1 105 ? 55.925 -15.135 -67.521 1.00 94.31 105 LEU A O 1
ATOM 817 N N . LYS A 1 106 ? 56.938 -17.113 -67.199 1.00 93.25 106 LYS A N 1
ATOM 818 C CA . LYS A 1 106 ? 56.346 -17.396 -65.888 1.00 93.25 106 LYS A CA 1
ATOM 819 C C . LYS A 1 106 ? 57.321 -16.971 -64.795 1.00 93.25 106 LYS A C 1
ATOM 821 O O . LYS A 1 106 ? 58.391 -17.564 -64.666 1.00 93.25 106 LYS A O 1
ATOM 826 N N . VAL A 1 107 ? 56.955 -15.981 -63.990 1.00 92.88 107 VAL A N 1
ATOM 827 C CA . VAL A 1 107 ? 57.688 -15.565 -62.788 1.00 92.88 107 VAL A CA 1
ATOM 828 C C . VAL A 1 107 ? 57.147 -16.362 -61.600 1.00 92.88 107 VAL A C 1
ATOM 830 O O . VAL A 1 107 ? 56.002 -16.188 -61.189 1.00 92.88 107 VAL A O 1
ATOM 833 N N . LYS A 1 108 ? 57.974 -17.264 -61.064 1.00 91.50 108 LYS A N 1
ATOM 834 C CA . LYS A 1 108 ? 57.627 -18.261 -60.034 1.00 91.50 108 LYS A CA 1
ATOM 835 C C . LYS A 1 108 ? 58.035 -17.841 -58.619 1.00 91.50 108 LYS A C 1
ATOM 837 O O . LYS A 1 108 ? 58.083 -18.678 -57.721 1.00 91.50 108 LYS A O 1
ATOM 842 N N . ARG A 1 109 ? 58.360 -16.562 -58.421 1.00 89.44 109 ARG A N 1
ATOM 843 C CA . ARG A 1 109 ? 58.783 -16.011 -57.130 1.00 89.44 109 ARG A CA 1
ATOM 844 C C . ARG A 1 109 ? 58.139 -14.661 -56.847 1.00 89.44 109 ARG A C 1
ATOM 846 O O . ARG A 1 109 ? 57.858 -13.903 -57.773 1.00 89.44 109 ARG A O 1
ATOM 853 N N . ASN A 1 110 ? 58.006 -14.348 -55.564 1.00 89.94 110 ASN A N 1
ATOM 854 C CA . ASN A 1 110 ? 57.622 -13.022 -55.094 1.00 89.94 110 ASN A CA 1
ATOM 855 C C . ASN A 1 110 ? 58.778 -12.021 -55.232 1.00 89.94 110 ASN A C 1
ATOM 857 O O . ASN A 1 110 ? 59.951 -12.379 -55.090 1.00 89.94 110 ASN A O 1
ATOM 861 N N . THR A 1 111 ? 58.439 -10.758 -55.472 1.00 89.25 111 THR A N 1
ATOM 862 C CA . THR A 1 111 ? 59.367 -9.626 -55.412 1.00 89.25 111 THR A CA 1
ATOM 863 C C . THR A 1 111 ? 59.538 -9.195 -53.951 1.00 89.25 111 THR A C 1
ATOM 865 O O . THR A 1 111 ? 58.541 -8.838 -53.316 1.00 89.25 111 THR A O 1
ATOM 868 N N . PRO A 1 112 ? 60.754 -9.215 -53.376 1.00 83.81 112 PRO A N 1
ATOM 869 C CA . PRO A 1 112 ? 60.962 -8.796 -51.992 1.00 83.81 112 PRO A CA 1
ATOM 870 C C . PRO A 1 112 ? 60.579 -7.330 -51.755 1.00 83.81 112 PRO A C 1
ATOM 872 O O . PRO A 1 112 ? 60.709 -6.474 -52.635 1.00 83.81 112 PRO A O 1
ATOM 875 N N . VAL A 1 113 ? 60.112 -7.025 -50.543 1.00 78.94 113 VAL A N 1
ATOM 876 C CA . VAL A 1 113 ? 59.781 -5.649 -50.158 1.00 78.94 113 VAL A CA 1
ATOM 877 C C . VAL A 1 113 ? 61.067 -4.833 -50.047 1.00 78.94 113 VAL A C 1
ATOM 879 O O . VAL A 1 113 ? 61.959 -5.190 -49.286 1.00 78.94 113 VAL A O 1
ATOM 882 N N . GLY A 1 114 ? 61.151 -3.728 -50.791 1.00 76.75 114 GLY A N 1
ATOM 883 C CA . GLY A 1 114 ? 62.337 -2.865 -50.827 1.00 76.75 114 GLY A CA 1
ATOM 884 C C . GLY A 1 114 ? 63.376 -3.232 -51.892 1.00 76.75 114 GLY A C 1
ATOM 885 O O . GLY A 1 114 ? 64.303 -2.456 -52.099 1.00 76.75 114 GLY A O 1
ATOM 886 N N . GLU A 1 115 ? 63.188 -4.336 -52.625 1.00 85.69 115 GLU A N 1
ATOM 887 C CA . GLU A 1 115 ? 64.075 -4.756 -53.722 1.00 85.69 115 GLU A CA 1
ATOM 888 C C . GLU A 1 115 ? 63.301 -4.919 -55.047 1.00 85.69 115 GLU A C 1
ATOM 890 O O . GLU A 1 115 ? 63.181 -6.030 -55.577 1.00 85.69 115 GLU A O 1
ATOM 895 N N . PRO A 1 116 ? 62.723 -3.833 -55.602 1.00 88.88 116 PRO A N 1
ATOM 896 C CA . PRO A 1 116 ? 62.079 -3.901 -56.906 1.00 88.88 116 PRO A CA 1
ATOM 897 C C . PRO A 1 116 ? 63.124 -4.171 -57.996 1.00 88.88 116 PRO A C 1
ATOM 899 O O . PRO A 1 116 ? 64.250 -3.677 -57.932 1.00 88.88 116 PRO A O 1
ATOM 902 N N . PHE A 1 117 ? 62.749 -4.922 -59.028 1.00 89.38 117 PHE A N 1
ATOM 903 C CA . PHE A 1 117 ? 63.638 -5.208 -60.153 1.00 89.38 117 PHE A CA 1
ATOM 904 C C . PHE A 1 117 ? 62.934 -5.001 -61.489 1.00 89.38 117 PHE A C 1
ATOM 906 O O . PHE A 1 117 ? 61.728 -5.203 -61.632 1.00 89.38 117 PHE A O 1
ATOM 913 N N . LEU A 1 118 ? 63.706 -4.567 -62.481 1.00 92.19 118 LEU A N 1
ATOM 914 C CA . LEU A 1 118 ? 63.209 -4.304 -63.823 1.00 92.19 118 LEU A CA 1
ATOM 915 C C . LEU A 1 118 ? 63.154 -5.611 -64.617 1.00 92.19 118 LEU A C 1
ATOM 917 O O . LEU A 1 118 ? 64.168 -6.291 -64.761 1.00 92.19 118 LEU A O 1
ATOM 921 N N . LEU A 1 119 ? 61.984 -5.971 -65.130 1.00 93.81 119 LEU A N 1
ATOM 922 C CA . LEU A 1 119 ? 61.836 -7.031 -66.117 1.00 93.81 119 LEU A CA 1
ATOM 923 C C . LEU A 1 119 ? 61.969 -6.420 -67.508 1.00 93.81 119 LEU A C 1
ATOM 925 O O . LEU A 1 119 ? 61.318 -5.421 -67.804 1.00 93.81 119 LEU A O 1
ATOM 929 N N . ILE A 1 120 ? 62.794 -7.018 -68.361 1.00 95.00 120 ILE A N 1
ATOM 930 C CA . ILE A 1 120 ? 63.032 -6.541 -69.725 1.00 95.00 120 ILE A CA 1
ATOM 931 C C . ILE A 1 120 ? 62.760 -7.692 -70.690 1.00 95.00 120 ILE A C 1
ATOM 933 O O . ILE A 1 120 ? 63.291 -8.785 -70.505 1.00 95.00 120 ILE A O 1
ATOM 937 N N . GLY A 1 121 ? 61.930 -7.452 -71.702 1.00 93.94 121 GLY A N 1
ATOM 938 C CA . GLY A 1 121 ? 61.560 -8.432 -72.719 1.00 93.94 121 GLY A CA 1
ATOM 939 C C . GLY A 1 121 ? 61.880 -7.891 -74.104 1.00 93.94 121 GLY A C 1
ATOM 940 O O . GLY A 1 121 ? 61.329 -6.870 -74.507 1.00 93.94 121 GLY A O 1
ATOM 941 N N . GLU A 1 122 ? 62.764 -8.570 -74.829 1.00 94.38 122 GLU A N 1
ATOM 942 C CA . GLU A 1 122 ? 63.055 -8.294 -76.232 1.00 94.38 122 GLU A CA 1
ATOM 943 C C . GLU A 1 122 ? 62.253 -9.254 -77.113 1.00 94.38 122 GLU A C 1
ATOM 945 O O . GLU A 1 122 ? 62.575 -10.437 -77.222 1.00 94.38 122 GLU A O 1
ATOM 950 N N . ALA A 1 123 ? 61.185 -8.747 -77.721 1.00 92.94 123 ALA A N 1
ATOM 951 C CA . ALA A 1 123 ? 60.310 -9.503 -78.600 1.00 92.94 123 ALA A CA 1
ATOM 952 C C . ALA A 1 123 ? 60.785 -9.414 -80.047 1.00 92.94 123 ALA A C 1
ATOM 954 O O . ALA A 1 123 ? 60.871 -8.319 -80.599 1.00 92.94 123 ALA A O 1
ATOM 955 N N . PHE A 1 124 ? 61.039 -10.564 -80.665 1.00 92.12 124 PHE A N 1
ATOM 956 C CA . PHE A 1 124 ? 61.416 -10.685 -82.068 1.00 92.12 124 PHE A CA 1
ATOM 957 C C . PHE A 1 124 ? 60.187 -11.029 -82.904 1.00 92.12 124 PHE A C 1
ATOM 959 O O . PHE A 1 124 ? 59.412 -11.907 -82.526 1.00 92.12 124 PHE A O 1
ATOM 966 N N . TYR A 1 125 ? 60.016 -10.366 -84.041 1.00 90.31 125 TYR A N 1
ATOM 967 C CA . TYR A 1 125 ? 58.996 -10.703 -85.028 1.00 90.31 125 TYR A CA 1
ATOM 968 C C . TYR A 1 125 ? 59.542 -10.499 -86.438 1.00 90.31 125 TYR A C 1
ATOM 970 O O . TYR A 1 125 ? 60.367 -9.617 -86.696 1.00 90.31 125 TYR A O 1
ATOM 978 N N . THR A 1 126 ? 59.050 -11.295 -87.378 1.00 88.38 126 THR A N 1
ATOM 979 C CA . THR A 1 126 ? 59.339 -11.089 -88.796 1.00 88.38 126 THR A CA 1
ATOM 980 C C . THR A 1 126 ? 58.404 -10.016 -89.346 1.00 88.38 126 THR A C 1
ATOM 982 O O . THR A 1 126 ? 57.187 -10.190 -89.354 1.00 88.38 126 THR A O 1
ATOM 985 N N . ASN A 1 127 ? 58.956 -8.892 -89.811 1.00 83.75 127 ASN A N 1
ATOM 986 C CA . ASN A 1 127 ? 58.181 -7.815 -90.415 1.00 83.75 127 ASN A CA 1
ATOM 987 C C . ASN A 1 127 ? 57.512 -8.330 -91.706 1.00 83.75 127 ASN A C 1
ATOM 989 O O . ASN A 1 127 ? 58.213 -8.606 -92.685 1.00 83.75 127 ASN A O 1
ATOM 993 N N . PRO A 1 128 ? 56.172 -8.423 -91.760 1.00 80.38 128 PRO A N 1
ATOM 994 C CA . PRO A 1 128 ? 55.472 -9.028 -92.892 1.00 80.38 128 PRO A CA 1
ATOM 995 C C . PRO A 1 128 ? 55.574 -8.196 -94.182 1.00 80.38 128 PRO A C 1
ATOM 997 O O . PRO A 1 128 ? 55.357 -8.727 -95.267 1.00 80.38 128 PRO A O 1
ATOM 1000 N N . LYS A 1 129 ? 55.945 -6.910 -94.092 1.00 77.50 129 LYS A N 1
ATOM 1001 C CA . LYS A 1 129 ? 56.113 -6.003 -95.240 1.00 77.50 129 LYS A CA 1
ATOM 1002 C C . LYS A 1 129 ? 57.488 -6.135 -95.905 1.00 77.50 129 LYS A C 1
ATOM 1004 O O . LYS A 1 129 ? 57.620 -5.870 -97.097 1.00 77.50 129 LYS A O 1
ATOM 1009 N N . THR A 1 130 ? 58.521 -6.514 -95.147 1.00 79.12 130 THR A N 1
ATOM 1010 C CA . THR A 1 130 ? 59.921 -6.545 -95.622 1.00 79.12 130 THR A CA 1
ATOM 1011 C C . THR A 1 130 ? 60.575 -7.925 -95.552 1.00 79.12 130 THR A C 1
ATOM 1013 O O . THR A 1 130 ? 61.650 -8.111 -96.122 1.00 79.12 130 THR A O 1
ATOM 1016 N N . GLY A 1 131 ? 59.964 -8.882 -94.847 1.00 79.38 131 GLY A N 1
ATOM 1017 C CA . GLY A 1 131 ? 60.520 -10.211 -94.578 1.00 79.38 131 GLY A CA 1
ATOM 1018 C C . GLY A 1 131 ? 61.751 -10.205 -93.665 1.00 79.38 131 GLY A C 1
ATOM 1019 O O . GLY A 1 131 ? 62.417 -11.229 -93.540 1.00 79.38 131 GLY A O 1
ATOM 1020 N N . ARG A 1 132 ? 62.098 -9.062 -93.056 1.00 82.56 132 ARG A N 1
ATOM 1021 C CA . ARG A 1 132 ? 63.246 -8.928 -92.148 1.00 82.56 132 ARG A CA 1
ATOM 1022 C C . ARG A 1 132 ? 62.813 -9.143 -90.704 1.00 82.56 132 ARG A C 1
ATOM 1024 O O . ARG A 1 132 ? 61.735 -8.708 -90.313 1.00 82.56 132 ARG A O 1
ATOM 1031 N N . GLN A 1 133 ? 63.677 -9.767 -89.912 1.00 87.94 133 GLN A N 1
ATOM 1032 C CA . GLN A 1 133 ? 63.473 -9.870 -88.473 1.00 87.94 133 GLN A CA 1
ATOM 1033 C C . GLN A 1 133 ? 63.729 -8.513 -87.807 1.00 87.94 133 GLN A C 1
ATOM 1035 O O . GLN A 1 133 ? 64.748 -7.869 -88.061 1.00 87.94 133 GLN A O 1
ATOM 1040 N N . GLU A 1 134 ? 62.802 -8.097 -86.955 1.00 89.62 134 GLU A N 1
ATOM 1041 C CA . GLU A 1 134 ? 62.874 -6.888 -86.140 1.00 89.62 134 GLU A CA 1
ATOM 1042 C C . GLU A 1 134 ? 62.662 -7.257 -84.667 1.00 89.62 134 GLU A C 1
ATOM 1044 O O . GLU A 1 134 ? 62.074 -8.298 -84.363 1.00 89.62 134 GLU A O 1
ATOM 1049 N N . SER A 1 135 ? 63.143 -6.414 -83.746 1.00 90.75 135 SER A N 1
ATOM 1050 C CA . SER A 1 135 ? 62.900 -6.591 -82.314 1.00 90.75 135 SER A CA 1
ATOM 1051 C C . SER A 1 135 ? 62.364 -5.331 -81.635 1.00 90.75 135 SER A C 1
ATOM 1053 O O . SER A 1 135 ? 62.596 -4.201 -82.079 1.00 90.75 135 SER A O 1
ATOM 1055 N N . ARG A 1 136 ? 61.603 -5.531 -80.553 1.00 91.12 136 ARG A N 1
ATOM 1056 C CA . ARG A 1 136 ? 61.126 -4.479 -79.646 1.00 91.12 136 ARG A CA 1
ATOM 1057 C C . ARG A 1 136 ? 61.500 -4.829 -78.223 1.00 91.12 136 ARG A C 1
ATOM 1059 O O . ARG A 1 136 ? 61.232 -5.937 -77.771 1.00 91.12 136 ARG A O 1
ATOM 1066 N N . ILE A 1 137 ? 62.106 -3.871 -77.536 1.00 92.06 137 ILE A N 1
ATOM 1067 C CA . ILE A 1 137 ? 62.520 -4.017 -76.147 1.00 92.06 137 ILE A CA 1
ATOM 1068 C C . ILE A 1 137 ? 61.513 -3.272 -75.289 1.00 92.06 137 ILE A C 1
ATOM 1070 O O . ILE A 1 137 ? 61.382 -2.057 -75.406 1.00 92.06 137 ILE A O 1
ATOM 1074 N N . GLU A 1 138 ? 60.848 -4.006 -74.410 1.00 93.81 138 GLU A N 1
ATOM 1075 C CA . GLU A 1 138 ? 59.940 -3.455 -73.416 1.00 93.81 138 GLU A CA 1
ATOM 1076 C C . GLU A 1 138 ? 60.489 -3.669 -72.015 1.00 93.81 138 GLU A C 1
ATOM 1078 O O . GLU A 1 138 ? 61.216 -4.632 -71.756 1.00 93.81 138 GLU A O 1
ATOM 1083 N N . GLN A 1 139 ? 60.139 -2.762 -71.107 1.00 92.94 139 GLN A N 1
ATOM 1084 C CA . GLN A 1 139 ? 60.605 -2.776 -69.724 1.00 92.94 139 GLN A CA 1
ATOM 1085 C C . GLN A 1 139 ? 59.426 -2.578 -68.773 1.00 92.94 139 GLN A C 1
ATOM 1087 O O . GLN A 1 139 ? 58.578 -1.720 -68.999 1.00 92.94 139 GLN A O 1
ATOM 1092 N N . GLN A 1 140 ? 59.386 -3.349 -67.690 1.00 93.75 140 GLN A N 1
ATOM 1093 C CA . GLN A 1 140 ? 58.357 -3.245 -66.661 1.00 93.75 140 GLN A CA 1
ATOM 1094 C C . GLN A 1 140 ? 58.970 -3.445 -65.279 1.00 93.75 140 GLN A C 1
ATOM 1096 O O . GLN A 1 140 ? 59.641 -4.442 -65.020 1.00 93.75 140 GLN A O 1
ATOM 1101 N N . LEU A 1 141 ? 58.727 -2.505 -64.367 1.00 91.19 141 LEU A N 1
ATOM 1102 C CA . LEU A 1 141 ? 59.177 -2.636 -62.985 1.00 91.19 141 LEU A CA 1
ATOM 1103 C C . LEU A 1 141 ? 58.276 -3.625 -62.240 1.00 91.19 141 LEU A C 1
ATOM 1105 O O . LEU A 1 141 ? 57.058 -3.435 -62.200 1.00 91.19 141 LEU A O 1
ATOM 1109 N N . LEU A 1 142 ? 58.885 -4.641 -61.630 1.00 91.00 142 LEU A N 1
ATOM 1110 C CA . LEU A 1 142 ? 58.250 -5.508 -60.646 1.00 91.00 142 LEU A CA 1
ATOM 1111 C C . LEU A 1 142 ? 58.544 -4.953 -59.254 1.00 91.00 142 LEU A C 1
ATOM 1113 O O . LEU A 1 142 ? 59.704 -4.750 -58.893 1.00 91.00 142 LEU A O 1
ATOM 1117 N N . SER A 1 143 ? 57.499 -4.673 -58.478 1.00 88.88 143 SER A N 1
ATOM 1118 C CA . SER A 1 143 ? 57.629 -4.045 -57.156 1.00 88.88 143 SER A CA 1
ATOM 1119 C C . SER A 1 143 ? 56.656 -4.632 -56.140 1.00 88.88 143 SER A C 1
ATOM 1121 O O . SER A 1 143 ? 55.670 -5.262 -56.517 1.00 88.88 143 SER A O 1
ATOM 1123 N N . THR A 1 144 ? 56.922 -4.394 -54.856 1.00 86.50 144 THR A N 1
ATOM 1124 C CA . THR A 1 144 ? 56.019 -4.768 -53.763 1.00 86.50 144 THR A CA 1
ATOM 1125 C C . THR A 1 144 ? 55.814 -3.585 -52.826 1.00 86.50 144 THR A C 1
ATOM 1127 O O . THR A 1 144 ? 56.788 -2.952 -52.418 1.00 86.50 144 THR A O 1
ATOM 1130 N N . ILE A 1 145 ? 54.559 -3.292 -52.479 1.00 79.69 145 ILE A N 1
ATOM 1131 C CA . ILE A 1 145 ? 54.181 -2.244 -51.519 1.00 79.69 145 ILE A CA 1
ATOM 1132 C C . ILE A 1 145 ? 53.634 -2.854 -50.225 1.00 79.69 145 ILE A C 1
ATOM 1134 O O . ILE A 1 145 ? 53.063 -3.946 -50.242 1.00 79.69 145 ILE A O 1
ATOM 1138 N N . TYR A 1 146 ? 53.779 -2.142 -49.106 1.00 71.25 146 TYR A N 1
ATOM 1139 C CA . TYR A 1 146 ? 53.108 -2.525 -47.865 1.00 71.25 146 TYR A CA 1
ATOM 1140 C C . TYR A 1 146 ? 51.594 -2.339 -47.993 1.00 71.25 146 TYR A C 1
ATOM 1142 O O . TYR A 1 146 ? 51.121 -1.337 -48.529 1.00 71.25 146 TYR A O 1
ATOM 1150 N N . TYR A 1 147 ? 50.849 -3.318 -47.490 1.00 57.00 147 TYR A N 1
ATOM 1151 C CA . TYR A 1 147 ? 49.402 -3.282 -47.339 1.00 57.00 147 TYR A CA 1
ATOM 1152 C C . TYR A 1 147 ? 49.081 -3.487 -45.857 1.00 57.00 147 TYR A C 1
ATOM 1154 O O . TYR A 1 147 ? 49.419 -4.527 -45.299 1.00 57.00 147 TYR A O 1
ATOM 1162 N N . GLU A 1 148 ? 48.480 -2.483 -45.221 1.00 53.41 148 GLU A N 1
ATOM 1163 C CA . GLU A 1 148 ? 47.916 -2.595 -43.872 1.00 53.41 148 GLU A CA 1
ATOM 1164 C C . GLU A 1 148 ? 46.421 -2.923 -43.995 1.00 53.41 148 GLU A C 1
ATOM 1166 O O . GLU A 1 148 ? 45.711 -2.323 -44.809 1.00 53.41 148 GLU A O 1
ATOM 1171 N N . ALA A 1 149 ? 45.932 -3.882 -43.207 1.00 43.06 149 ALA A N 1
ATOM 1172 C CA . ALA A 1 149 ? 44.524 -4.262 -43.151 1.00 43.06 149 ALA A CA 1
ATOM 1173 C C . ALA A 1 149 ? 43.686 -3.176 -42.441 1.00 43.06 149 ALA A C 1
ATOM 1175 O O . ALA A 1 149 ? 43.274 -3.333 -41.297 1.00 43.06 149 ALA A O 1
ATOM 1176 N N . SER A 1 150 ? 43.422 -2.042 -43.094 1.00 53.94 150 SER A N 1
ATOM 1177 C CA . SER A 1 150 ? 42.660 -0.932 -42.496 1.00 53.94 150 SER A CA 1
ATOM 1178 C C . SER A 1 150 ? 41.578 -0.366 -43.420 1.00 53.94 150 SER A C 1
ATOM 1180 O O . SER A 1 150 ? 41.476 0.837 -43.642 1.00 53.94 150 SER A O 1
ATOM 1182 N N . LEU A 1 151 ? 40.705 -1.239 -43.934 1.00 56.59 151 LEU A N 1
ATOM 1183 C CA . LEU A 1 151 ? 39.462 -0.822 -44.604 1.00 56.59 151 LEU A CA 1
ATOM 1184 C C . LEU A 1 151 ? 38.191 -1.441 -43.998 1.00 56.59 151 LEU A C 1
ATOM 1186 O O . LEU A 1 151 ? 37.113 -1.288 -44.575 1.00 56.59 151 LEU A O 1
ATOM 1190 N N . LEU A 1 152 ? 38.275 -2.118 -42.845 1.00 70.75 152 LEU A N 1
ATOM 1191 C CA . LEU A 1 152 ? 37.065 -2.564 -42.154 1.00 70.75 152 LEU A CA 1
ATOM 1192 C C . LEU A 1 152 ? 36.324 -1.361 -41.558 1.00 70.75 152 LEU A C 1
ATOM 1194 O O . LEU A 1 152 ? 36.904 -0.584 -40.802 1.00 70.75 152 LEU A O 1
ATOM 1198 N N . SER A 1 153 ? 35.037 -1.222 -41.875 1.00 82.06 153 SER A N 1
ATOM 1199 C CA . SER A 1 153 ? 34.157 -0.215 -41.271 1.00 82.06 153 SER A CA 1
ATOM 1200 C C . SER A 1 153 ? 32.807 -0.825 -40.911 1.00 82.06 153 SER A C 1
ATOM 1202 O O . SER A 1 153 ? 32.256 -1.629 -41.661 1.00 82.06 153 SER A O 1
ATOM 1204 N N . LEU A 1 154 ? 32.276 -0.462 -39.743 1.00 90.69 154 LEU A N 1
ATOM 1205 C CA . LEU A 1 154 ? 30.938 -0.856 -39.313 1.00 90.69 154 LEU A CA 1
ATOM 1206 C C . LEU A 1 154 ? 29.999 0.333 -39.509 1.00 90.69 154 LEU A C 1
ATOM 1208 O O . LEU A 1 154 ? 30.255 1.417 -38.992 1.00 90.69 154 LEU A O 1
ATOM 1212 N N . MET A 1 155 ? 28.928 0.136 -40.271 1.00 89.62 155 MET A N 1
ATOM 1213 C CA . MET A 1 155 ? 27.960 1.185 -40.590 1.00 89.62 155 MET A CA 1
ATOM 1214 C C . MET A 1 155 ? 26.547 0.792 -40.169 1.00 89.62 155 MET A C 1
ATOM 1216 O O . MET A 1 155 ? 26.210 -0.391 -40.058 1.00 89.62 155 MET A O 1
ATOM 1220 N N . ALA A 1 156 ? 25.703 1.805 -39.975 1.00 90.69 156 ALA A N 1
ATOM 1221 C CA . ALA A 1 156 ? 24.277 1.610 -39.784 1.00 90.69 156 ALA A CA 1
ATOM 1222 C C . ALA A 1 156 ? 23.598 1.273 -41.122 1.00 90.69 156 ALA A C 1
ATOM 1224 O O . ALA A 1 156 ? 23.711 2.011 -42.097 1.00 90.69 156 ALA A O 1
ATOM 1225 N N . GLY A 1 157 ? 22.898 0.146 -41.166 1.00 90.00 157 GLY A N 1
ATOM 1226 C CA . GLY A 1 157 ? 22.019 -0.296 -42.252 1.00 90.00 157 GLY A CA 1
ATOM 1227 C C . GLY A 1 157 ? 20.535 -0.003 -41.998 1.00 90.00 157 GLY A C 1
ATOM 1228 O O . GLY A 1 157 ? 19.696 -0.385 -42.809 1.00 90.00 157 GLY A O 1
ATOM 1229 N N . SER A 1 158 ? 20.216 0.650 -40.880 1.00 92.38 158 SER A N 1
ATOM 1230 C CA . SER A 1 158 ? 18.909 1.202 -40.505 1.00 92.38 158 SER A CA 1
ATOM 1231 C C . SER A 1 158 ? 19.115 2.571 -39.831 1.00 92.38 158 SER A C 1
ATOM 1233 O O . SER A 1 158 ? 20.253 2.900 -39.484 1.00 92.38 158 SER A O 1
ATOM 1235 N N . PRO A 1 159 ? 18.061 3.378 -39.605 1.00 93.44 159 PRO A N 1
ATOM 1236 C CA . PRO A 1 159 ? 18.186 4.615 -38.837 1.00 93.44 159 PRO A CA 1
ATOM 1237 C C . PRO A 1 159 ? 18.808 4.371 -37.454 1.00 93.44 159 PRO A C 1
ATOM 1239 O O . PRO A 1 159 ? 18.440 3.421 -36.762 1.00 93.44 159 PRO A O 1
ATOM 1242 N N . THR A 1 160 ? 19.754 5.226 -37.060 1.00 91.56 160 THR A N 1
ATOM 1243 C CA . THR A 1 160 ? 20.414 5.179 -35.742 1.00 91.56 160 THR A CA 1
ATOM 1244 C C . THR A 1 160 ? 19.577 5.824 -34.643 1.00 91.56 160 THR A C 1
ATOM 1246 O O . THR A 1 160 ? 19.774 5.523 -33.470 1.00 91.56 160 THR A O 1
ATOM 1249 N N . GLU A 1 161 ? 18.615 6.669 -35.009 1.00 93.69 161 GLU A N 1
ATOM 1250 C CA . GLU A 1 161 ? 17.598 7.206 -34.113 1.00 93.69 161 GLU A CA 1
ATOM 1251 C C . GLU A 1 161 ? 16.219 6.823 -34.650 1.00 93.69 161 GLU A C 1
ATOM 1253 O O . GLU A 1 161 ? 15.860 7.167 -35.778 1.00 93.69 161 GLU A O 1
ATOM 1258 N N . VAL A 1 162 ? 15.457 6.082 -33.848 1.00 91.25 162 VAL A N 1
ATOM 1259 C CA . VAL A 1 162 ? 14.087 5.674 -34.167 1.00 91.25 162 VAL A CA 1
ATOM 1260 C C . VAL A 1 162 ? 13.177 6.225 -33.083 1.00 91.25 162 VAL A C 1
ATOM 1262 O O . VAL A 1 162 ? 13.374 5.926 -31.908 1.00 91.25 162 VAL A O 1
ATOM 1265 N N . ILE A 1 163 ? 12.190 7.030 -33.474 1.00 87.50 163 ILE A N 1
ATOM 1266 C CA . ILE A 1 163 ? 11.142 7.515 -32.574 1.00 87.50 163 ILE A CA 1
ATOM 1267 C C . ILE A 1 163 ? 9.852 6.788 -32.930 1.00 87.50 163 ILE A C 1
ATOM 1269 O O . ILE A 1 163 ? 9.329 6.924 -34.036 1.00 87.50 163 ILE A O 1
ATOM 1273 N N . VAL A 1 164 ? 9.360 6.006 -31.983 1.00 84.75 164 VAL A N 1
ATOM 1274 C CA . VAL A 1 164 ? 8.133 5.231 -32.076 1.00 84.75 164 VAL A CA 1
ATOM 1275 C C . VAL A 1 164 ? 7.007 6.064 -31.472 1.00 84.75 164 VAL A C 1
ATOM 1277 O O . VAL A 1 164 ? 7.047 6.398 -30.290 1.00 84.75 164 VAL A O 1
ATOM 1280 N N . ASP A 1 165 ? 6.018 6.416 -32.295 1.00 84.38 165 ASP A N 1
ATOM 1281 C CA . ASP A 1 165 ? 4.808 7.117 -31.857 1.00 84.38 165 ASP A CA 1
ATOM 1282 C C . ASP A 1 165 ? 3.744 6.079 -31.453 1.00 84.38 165 ASP A C 1
ATOM 1284 O O . ASP A 1 165 ? 3.112 5.480 -32.333 1.00 84.38 165 ASP A O 1
ATOM 1288 N N . PRO A 1 166 ? 3.497 5.872 -30.145 1.00 77.69 166 PRO A N 1
ATOM 1289 C CA . PRO A 1 166 ? 2.597 4.824 -29.665 1.00 77.69 166 PRO A CA 1
ATOM 1290 C C . PRO A 1 166 ? 1.128 5.095 -30.021 1.00 77.69 166 PRO A C 1
ATOM 1292 O O . PRO A 1 166 ? 0.290 4.203 -29.927 1.00 77.69 166 PRO A O 1
ATOM 1295 N N . THR A 1 167 ? 0.790 6.315 -30.452 1.00 77.50 167 THR A N 1
ATOM 1296 C CA . THR A 1 167 ? -0.570 6.673 -30.875 1.00 77.50 167 THR A CA 1
ATOM 1297 C C . THR A 1 167 ? -0.871 6.219 -32.308 1.00 77.50 167 THR A C 1
ATOM 1299 O O . THR A 1 167 ? -2.004 6.341 -32.777 1.00 77.50 167 THR A O 1
ATOM 1302 N N . LYS A 1 168 ? 0.136 5.771 -33.072 1.00 79.75 168 LYS A N 1
ATOM 1303 C CA . LYS A 1 168 ? -0.011 5.257 -34.452 1.00 79.75 168 LYS A CA 1
ATOM 1304 C C . LYS A 1 168 ? -0.024 3.734 -34.526 1.00 79.75 168 LYS A C 1
ATOM 1306 O O . LYS A 1 168 ? -0.224 3.186 -35.605 1.00 79.75 168 LYS A O 1
ATOM 1311 N N . ILE A 1 169 ? 0.215 3.078 -33.399 1.00 75.25 169 ILE A N 1
ATOM 1312 C CA . ILE A 1 169 ? 0.365 1.635 -33.305 1.00 75.25 169 ILE A CA 1
ATOM 1313 C C . ILE A 1 169 ? -0.936 1.075 -32.738 1.00 75.25 169 ILE A C 1
ATOM 1315 O O . ILE A 1 169 ? -1.444 1.559 -31.726 1.00 75.25 169 ILE A O 1
ATOM 1319 N N . ASN A 1 170 ? -1.508 0.098 -33.434 1.00 70.19 170 ASN A N 1
ATOM 1320 C CA . ASN A 1 170 ? -2.667 -0.652 -32.956 1.00 70.19 170 ASN A CA 1
ATOM 1321 C C . ASN A 1 170 ? -2.225 -1.714 -31.926 1.00 70.19 170 ASN A C 1
ATOM 1323 O O . ASN A 1 170 ? -1.039 -1.880 -31.658 1.00 70.19 170 ASN A O 1
ATOM 1327 N N . ASP A 1 171 ? -3.165 -2.451 -31.339 1.00 63.69 171 ASP A N 1
ATOM 1328 C CA . ASP A 1 171 ? -2.852 -3.398 -30.255 1.00 63.69 171 ASP A CA 1
ATOM 1329 C C . ASP A 1 171 ? -2.187 -4.715 -30.724 1.00 63.69 171 ASP A C 1
ATOM 1331 O O . ASP A 1 171 ? -2.055 -5.650 -29.940 1.00 63.69 171 ASP A O 1
ATOM 1335 N N . ASP A 1 172 ? -1.745 -4.807 -31.983 1.00 70.50 172 ASP A N 1
ATOM 1336 C CA . ASP A 1 172 ? -0.996 -5.962 -32.489 1.00 70.50 172 ASP A CA 1
ATOM 1337 C C . ASP A 1 172 ? 0.489 -5.865 -32.069 1.00 70.50 172 ASP A C 1
ATOM 1339 O O . ASP A 1 172 ? 1.182 -4.920 -32.475 1.00 70.50 172 ASP A O 1
ATOM 1343 N N . PRO A 1 173 ? 1.019 -6.838 -31.298 1.00 64.44 173 PRO A N 1
ATOM 1344 C CA . PRO A 1 173 ? 2.414 -6.854 -30.854 1.00 64.44 173 PRO A CA 1
ATOM 1345 C C . PRO A 1 173 ? 3.442 -6.768 -31.990 1.00 64.44 173 PRO A C 1
ATOM 1347 O O . PRO A 1 173 ? 4.547 -6.265 -31.785 1.00 64.44 173 PRO A O 1
ATOM 1350 N N . ALA A 1 174 ? 3.104 -7.221 -33.202 1.00 73.69 174 ALA A N 1
ATOM 1351 C CA . ALA A 1 174 ? 4.004 -7.136 -34.350 1.00 73.69 174 ALA A CA 1
ATOM 1352 C C . ALA A 1 174 ? 4.299 -5.682 -34.761 1.00 73.69 174 ALA A C 1
ATOM 1354 O O . ALA A 1 174 ? 5.399 -5.383 -35.227 1.00 73.69 174 ALA A O 1
ATOM 1355 N N . ASN A 1 175 ? 3.358 -4.761 -34.534 1.00 78.06 175 ASN A N 1
ATOM 1356 C CA . ASN A 1 175 ? 3.483 -3.360 -34.943 1.00 78.06 175 ASN A CA 1
ATOM 1357 C C . ASN A 1 175 ? 4.334 -2.511 -33.982 1.00 78.06 175 ASN A C 1
ATOM 1359 O O . ASN A 1 175 ? 4.662 -1.369 -34.302 1.00 78.06 175 ASN A O 1
ATOM 1363 N N . TRP A 1 176 ? 4.744 -3.078 -32.843 1.00 82.12 176 TRP A N 1
ATOM 1364 C CA . TRP A 1 176 ? 5.710 -2.479 -31.916 1.00 82.12 176 TRP A CA 1
ATOM 1365 C C . TRP A 1 176 ? 7.167 -2.849 -32.228 1.00 82.12 176 TRP A C 1
ATOM 1367 O O . TRP A 1 176 ? 8.087 -2.323 -31.599 1.00 82.12 176 TRP A O 1
ATOM 1377 N N . GLN A 1 177 ? 7.408 -3.739 -33.194 1.00 90.00 177 GLN A N 1
ATOM 1378 C CA . GLN A 1 177 ? 8.748 -4.234 -33.490 1.00 90.00 177 GLN A CA 1
ATOM 1379 C C . GLN A 1 177 ? 9.574 -3.223 -34.294 1.00 90.00 177 GLN A C 1
ATOM 1381 O O . GLN A 1 177 ? 9.187 -2.784 -35.377 1.00 90.00 177 GLN A O 1
ATOM 1386 N N . VAL A 1 178 ? 10.766 -2.899 -33.793 1.00 91.94 178 VAL A N 1
ATOM 1387 C CA . VAL A 1 178 ? 11.749 -2.038 -34.460 1.00 91.94 178 VAL A CA 1
ATOM 1388 C C . VAL A 1 178 ? 12.933 -2.883 -34.914 1.00 91.94 178 VAL A C 1
ATOM 1390 O O . VAL A 1 178 ? 13.542 -3.592 -34.115 1.00 91.94 178 VAL A O 1
ATOM 1393 N N . GLN A 1 179 ? 13.281 -2.786 -36.199 1.00 94.50 179 GLN A N 1
ATOM 1394 C CA . GLN A 1 179 ? 14.426 -3.488 -36.780 1.00 94.50 179 GLN A CA 1
ATOM 1395 C C . GLN A 1 179 ? 15.652 -2.574 -36.850 1.00 94.50 179 GLN A C 1
ATOM 1397 O O . GLN A 1 179 ? 15.636 -1.533 -37.509 1.00 94.50 179 GLN A O 1
ATOM 1402 N N . LEU A 1 180 ? 16.737 -2.998 -36.208 1.00 95.38 180 LEU A N 1
ATOM 1403 C CA . LEU A 1 180 ? 18.029 -2.324 -36.187 1.00 95.38 180 LEU A CA 1
ATOM 1404 C C . LEU A 1 180 ? 19.043 -3.181 -36.938 1.00 95.38 180 LEU A C 1
ATOM 1406 O O . LEU A 1 180 ? 19.212 -4.352 -36.619 1.00 95.38 180 LEU A O 1
ATOM 1410 N N . LYS A 1 181 ? 19.723 -2.638 -37.946 1.00 94.69 181 LYS A N 1
ATOM 1411 C CA . LYS A 1 181 ? 20.581 -3.423 -38.844 1.00 94.69 181 LYS A CA 1
ATOM 1412 C C . LYS A 1 181 ? 21.971 -2.827 -38.930 1.00 94.69 181 LYS A C 1
ATOM 1414 O O . LYS A 1 181 ? 22.106 -1.724 -39.430 1.00 94.69 181 LYS A O 1
ATOM 1419 N N . ALA A 1 182 ? 23.006 -3.566 -38.547 1.00 93.88 182 ALA A N 1
ATOM 1420 C CA . ALA A 1 182 ? 24.402 -3.182 -38.757 1.00 93.88 182 ALA A CA 1
ATOM 1421 C C . ALA A 1 182 ? 24.986 -3.851 -40.016 1.00 93.88 182 ALA A C 1
ATOM 1423 O O . ALA A 1 182 ? 24.562 -4.935 -40.414 1.00 93.88 182 ALA A O 1
ATOM 1424 N N . ILE A 1 183 ? 25.957 -3.210 -40.672 1.00 90.56 183 ILE A N 1
ATOM 1425 C CA . ILE A 1 183 ? 26.621 -3.740 -41.873 1.00 90.56 183 ILE A CA 1
ATOM 1426 C C . ILE A 1 183 ? 28.129 -3.561 -41.715 1.00 90.56 183 ILE A C 1
ATOM 1428 O O . ILE A 1 183 ? 28.606 -2.432 -41.602 1.00 90.56 183 ILE A O 1
ATOM 1432 N N . LEU A 1 184 ? 28.870 -4.671 -41.706 1.00 88.44 184 LEU A N 1
ATOM 1433 C CA . LEU A 1 184 ? 30.328 -4.646 -41.721 1.00 88.44 184 LEU A CA 1
ATOM 1434 C C . LEU A 1 184 ? 30.787 -4.595 -43.181 1.00 88.44 184 LEU A C 1
ATOM 1436 O O . LEU A 1 184 ? 30.315 -5.374 -44.012 1.00 88.44 184 LEU A O 1
ATOM 1440 N N . LYS A 1 185 ? 31.688 -3.669 -43.499 1.00 81.75 185 LYS A N 1
ATOM 1441 C CA . LYS A 1 185 ? 32.263 -3.504 -44.832 1.00 81.75 185 LYS A CA 1
ATOM 1442 C C . LYS A 1 185 ? 33.762 -3.726 -44.818 1.00 81.75 185 LYS A C 1
ATOM 1444 O O . LYS A 1 185 ? 34.410 -3.432 -43.819 1.00 81.75 185 LYS A O 1
ATOM 1449 N N . SER A 1 186 ? 34.297 -4.156 -45.956 1.00 75.12 186 SER A N 1
ATOM 1450 C CA . SER A 1 186 ? 35.718 -4.061 -46.291 1.00 75.12 186 SER A CA 1
ATOM 1451 C C . SER A 1 186 ? 35.863 -3.127 -47.494 1.00 75.12 186 SER A C 1
ATOM 1453 O O . SER A 1 186 ? 35.505 -3.478 -48.620 1.00 75.12 186 SER A O 1
ATOM 1455 N N . GLY A 1 187 ? 36.295 -1.890 -47.246 1.00 69.81 187 GLY A N 1
ATOM 1456 C CA . GLY A 1 187 ? 36.219 -0.804 -48.223 1.00 69.81 187 GLY A CA 1
ATOM 1457 C C . GLY A 1 187 ? 34.762 -0.497 -48.580 1.00 69.81 187 GLY A C 1
ATOM 1458 O O . GLY A 1 187 ? 33.942 -0.256 -47.697 1.00 69.81 187 GLY A O 1
ATOM 1459 N N . GLU A 1 188 ? 34.427 -0.552 -49.869 1.00 69.88 188 GLU A N 1
ATOM 1460 C CA . GLU A 1 188 ? 33.056 -0.346 -50.370 1.00 69.88 188 GLU A CA 1
ATOM 1461 C C . GLU A 1 188 ? 32.192 -1.622 -50.364 1.00 69.88 188 GLU A C 1
ATOM 1463 O O . GLU A 1 188 ? 30.984 -1.562 -50.599 1.00 69.88 188 GLU A O 1
ATOM 1468 N N . ILE A 1 189 ? 32.784 -2.789 -50.093 1.00 72.31 189 ILE A N 1
ATOM 1469 C CA . ILE A 1 189 ? 32.096 -4.081 -50.190 1.00 72.31 189 ILE A CA 1
ATOM 1470 C C . ILE A 1 189 ? 31.396 -4.400 -48.868 1.00 72.31 189 ILE A C 1
ATOM 1472 O O . ILE A 1 189 ? 32.040 -4.469 -47.823 1.00 72.31 189 ILE A O 1
ATOM 1476 N N . ASN A 1 190 ? 30.087 -4.660 -48.924 1.00 82.19 190 ASN A N 1
ATOM 1477 C CA . ASN A 1 190 ? 29.327 -5.202 -47.795 1.00 82.19 190 ASN A CA 1
ATOM 1478 C C . ASN A 1 190 ? 29.689 -6.675 -47.586 1.00 82.19 190 ASN A C 1
ATOM 1480 O O . ASN A 1 190 ? 29.538 -7.479 -48.506 1.00 82.19 190 ASN A O 1
ATOM 1484 N N . LEU A 1 191 ? 30.112 -7.036 -46.378 1.00 81.75 191 LEU A N 1
ATOM 1485 C CA . LEU A 1 191 ? 30.381 -8.425 -46.031 1.00 81.75 191 LEU A CA 1
ATOM 1486 C C . LEU A 1 191 ? 29.072 -9.186 -45.782 1.00 81.75 191 LEU A C 1
ATOM 1488 O O . LEU A 1 191 ? 28.079 -8.626 -45.304 1.00 81.75 191 LEU A O 1
ATOM 1492 N N . THR A 1 192 ? 29.067 -10.465 -46.152 1.00 80.94 192 THR A N 1
ATOM 1493 C CA . THR A 1 192 ? 27.969 -11.396 -45.873 1.00 80.94 192 THR A CA 1
ATOM 1494 C C . THR A 1 192 ? 28.044 -11.893 -44.430 1.00 80.94 192 THR A C 1
ATOM 1496 O O . THR A 1 192 ? 29.066 -11.742 -43.759 1.00 80.94 192 THR A O 1
ATOM 1499 N N . ASP A 1 193 ? 26.959 -12.509 -43.956 1.00 74.88 193 ASP A N 1
ATOM 1500 C CA . ASP A 1 193 ? 26.888 -13.071 -42.600 1.00 74.88 193 ASP A CA 1
ATOM 1501 C C . ASP A 1 193 ? 27.903 -14.224 -42.399 1.00 74.88 193 ASP A C 1
ATOM 1503 O O . ASP A 1 193 ? 28.352 -14.466 -41.285 1.00 74.88 193 ASP A O 1
ATOM 1507 N N . ASP A 1 194 ? 28.366 -14.860 -43.484 1.00 77.88 194 ASP A N 1
ATOM 1508 C CA . ASP A 1 194 ? 29.431 -15.875 -43.444 1.00 77.88 194 ASP A CA 1
ATOM 1509 C C . ASP A 1 194 ? 30.813 -15.287 -43.108 1.00 77.88 194 ASP A C 1
ATOM 1511 O O . ASP A 1 194 ? 31.697 -16.001 -42.629 1.00 77.88 194 ASP A O 1
ATOM 1515 N N . ASN A 1 195 ? 31.002 -13.984 -43.348 1.00 81.44 195 ASN A N 1
ATOM 1516 C CA . ASN A 1 195 ? 32.278 -13.286 -43.199 1.00 81.44 195 ASN A CA 1
ATOM 1517 C C . ASN A 1 195 ? 32.295 -12.240 -42.075 1.00 81.44 195 ASN A C 1
ATOM 1519 O O . ASN A 1 195 ? 33.268 -11.489 -41.945 1.00 81.44 195 ASN A O 1
ATOM 1523 N N . ALA A 1 196 ? 31.242 -12.175 -41.260 1.00 84.25 196 ALA A N 1
ATOM 1524 C CA . ALA A 1 196 ? 31.106 -11.196 -40.191 1.00 84.25 196 ALA A CA 1
ATOM 1525 C C . ALA A 1 196 ? 30.450 -11.802 -38.945 1.00 84.25 196 ALA A C 1
ATOM 1527 O O . ALA A 1 196 ? 29.520 -12.595 -39.035 1.00 84.25 196 ALA A O 1
ATOM 1528 N N . VAL A 1 197 ? 30.916 -11.385 -37.769 1.00 87.31 197 VAL A N 1
ATOM 1529 C CA . VAL A 1 197 ? 30.327 -11.748 -36.471 1.00 87.31 197 VAL A CA 1
ATOM 1530 C C . VAL A 1 197 ? 29.923 -10.473 -35.744 1.00 87.31 197 VAL A C 1
ATOM 1532 O O . VAL A 1 197 ? 30.682 -9.502 -35.769 1.00 87.31 197 VAL A O 1
ATOM 1535 N N . TYR A 1 198 ? 28.745 -10.470 -35.113 1.00 90.75 198 TYR A N 1
ATOM 1536 C CA . TYR A 1 198 ? 28.163 -9.297 -34.460 1.00 90.75 198 TYR A CA 1
ATOM 1537 C C . TYR A 1 198 ? 27.885 -9.540 -32.974 1.00 90.75 198 TYR A C 1
ATOM 1539 O O . TYR A 1 198 ? 27.370 -10.586 -32.572 1.00 90.75 198 TYR A O 1
ATOM 1547 N N . TRP A 1 199 ? 28.160 -8.516 -32.166 1.00 90.62 199 TRP A N 1
ATOM 1548 C CA . TRP A 1 199 ? 27.825 -8.455 -30.746 1.00 90.62 199 TRP A CA 1
ATOM 1549 C C . TRP A 1 199 ? 26.995 -7.213 -30.475 1.00 90.62 199 TRP A C 1
ATOM 1551 O O . TRP A 1 199 ? 27.397 -6.102 -30.827 1.00 90.62 199 TRP A O 1
ATOM 1561 N N . TRP A 1 200 ? 25.856 -7.403 -29.819 1.00 92.31 200 TRP A N 1
ATOM 1562 C CA . TRP A 1 200 ? 24.989 -6.315 -29.393 1.00 92.31 200 TRP A CA 1
ATOM 1563 C C . TRP A 1 200 ? 25.113 -6.113 -27.893 1.00 92.31 200 TRP A C 1
ATOM 1565 O O . TRP A 1 200 ? 25.082 -7.061 -27.107 1.00 92.31 200 TRP A O 1
ATOM 1575 N N . TYR A 1 201 ? 25.240 -4.854 -27.509 1.00 90.50 201 TYR A N 1
ATOM 1576 C CA . TYR A 1 201 ? 25.350 -4.409 -26.137 1.00 90.50 201 TYR A CA 1
ATOM 1577 C C . TYR A 1 201 ? 24.237 -3.416 -25.837 1.00 90.50 201 TYR A C 1
ATOM 1579 O O . TYR A 1 201 ? 23.905 -2.579 -26.677 1.00 90.50 201 TYR A O 1
ATOM 1587 N N . VAL A 1 202 ? 23.701 -3.470 -24.624 1.00 89.00 202 VAL A N 1
ATOM 1588 C CA . VAL A 1 202 ? 22.811 -2.440 -24.089 1.00 89.00 202 VAL A CA 1
ATOM 1589 C C . VAL A 1 202 ? 23.602 -1.491 -23.201 1.00 89.00 202 VAL A C 1
ATOM 1591 O O . VAL A 1 202 ? 24.473 -1.908 -22.429 1.00 89.00 202 VAL A O 1
ATOM 1594 N N . LYS A 1 203 ? 23.314 -0.197 -23.343 1.00 78.69 203 LYS A N 1
ATOM 1595 C CA . LYS A 1 203 ? 23.937 0.875 -22.574 1.00 78.69 203 LYS A CA 1
ATOM 1596 C C . LYS A 1 203 ? 22.945 1.431 -21.558 1.00 78.69 203 LYS A C 1
ATOM 1598 O O . LYS A 1 203 ? 22.033 2.169 -21.925 1.00 78.69 203 LYS A O 1
ATOM 1603 N N . ASP A 1 204 ? 23.178 1.113 -20.290 1.00 64.62 204 ASP A N 1
ATOM 1604 C CA . ASP A 1 204 ? 22.381 1.557 -19.148 1.00 64.62 204 ASP A CA 1
ATOM 1605 C C . ASP A 1 204 ? 23.191 2.565 -18.314 1.00 64.62 204 ASP A C 1
ATOM 1607 O O . ASP A 1 204 ? 24.101 2.222 -17.550 1.00 64.62 204 ASP A O 1
ATOM 1611 N N . GLY A 1 205 ? 22.959 3.857 -18.556 1.00 61.59 205 GLY A N 1
ATOM 1612 C CA . GLY A 1 205 ? 23.726 4.937 -17.931 1.00 61.59 205 GLY A CA 1
ATOM 1613 C C . GLY A 1 205 ? 25.232 4.874 -18.243 1.00 61.59 205 GLY A C 1
ATOM 1614 O O . GLY A 1 205 ? 25.658 5.180 -19.362 1.00 61.59 205 GLY A O 1
ATOM 1615 N N . LYS A 1 206 ? 26.050 4.536 -17.231 1.00 46.19 206 LYS A N 1
ATOM 1616 C CA . LYS A 1 206 ? 27.518 4.382 -17.342 1.00 46.19 206 LYS A CA 1
ATOM 1617 C C . LYS A 1 206 ? 27.968 2.952 -17.671 1.00 46.19 206 LYS A C 1
ATOM 1619 O O . LYS A 1 206 ? 29.151 2.762 -17.946 1.00 46.19 206 LYS A O 1
ATOM 1624 N N . TYR A 1 207 ? 27.069 1.972 -17.630 1.00 53.78 207 TYR A N 1
ATOM 1625 C CA . TYR A 1 207 ? 27.397 0.559 -17.795 1.00 53.78 207 TYR A CA 1
ATOM 1626 C C . TYR A 1 207 ? 27.018 0.068 -19.198 1.00 53.78 207 TYR A C 1
ATOM 1628 O O . TYR A 1 207 ? 25.968 0.421 -19.732 1.00 53.78 207 TYR A O 1
ATOM 1636 N N . THR A 1 208 ? 27.878 -0.764 -19.785 1.00 80.00 208 THR A N 1
ATOM 1637 C CA . THR A 1 208 ? 27.634 -1.446 -21.063 1.00 80.00 208 THR A CA 1
ATOM 1638 C C . THR A 1 208 ? 27.705 -2.948 -20.813 1.00 80.00 208 THR A C 1
ATOM 1640 O O . THR A 1 208 ? 28.727 -3.433 -20.325 1.00 80.00 208 THR A O 1
ATOM 1643 N N . ARG A 1 209 ? 26.640 -3.688 -21.138 1.00 88.44 209 ARG A N 1
ATOM 1644 C CA . ARG A 1 209 ? 26.594 -5.158 -21.019 1.00 88.44 209 ARG A CA 1
ATOM 1645 C C . ARG A 1 209 ? 26.118 -5.805 -22.313 1.00 88.44 209 ARG A C 1
ATOM 1647 O O . ARG A 1 209 ? 25.458 -5.149 -23.112 1.00 88.44 209 ARG A O 1
ATOM 1654 N N . LEU A 1 210 ? 26.438 -7.083 -22.505 1.00 87.12 210 LEU A N 1
ATOM 1655 C CA . LEU A 1 210 ? 25.936 -7.855 -23.642 1.00 87.12 210 LEU A CA 1
ATOM 1656 C C . LEU A 1 210 ? 24.409 -8.020 -23.540 1.00 87.12 210 LEU A C 1
ATOM 1658 O O . LEU A 1 210 ? 23.863 -8.132 -22.436 1.00 87.12 210 LEU A O 1
ATOM 1662 N N . VAL A 1 211 ? 23.736 -8.022 -24.688 1.00 87.06 211 VAL A N 1
ATOM 1663 C CA . VAL A 1 211 ? 22.325 -8.410 -24.799 1.00 87.06 211 VAL A CA 1
ATOM 1664 C C . VAL A 1 211 ? 22.202 -9.915 -24.556 1.00 87.06 211 VAL A C 1
ATOM 1666 O O . VAL A 1 211 ? 23.035 -10.692 -25.024 1.00 87.06 211 VAL A O 1
ATOM 1669 N N . THR A 1 212 ? 21.181 -10.335 -23.817 1.00 82.75 212 THR A N 1
ATOM 1670 C CA . THR A 1 212 ? 20.938 -11.740 -23.463 1.00 82.75 212 THR A CA 1
ATOM 1671 C C . THR A 1 212 ? 19.503 -12.140 -23.794 1.00 82.75 212 THR A C 1
ATOM 1673 O O . THR A 1 212 ? 18.626 -11.298 -23.944 1.00 82.75 212 THR A O 1
ATOM 1676 N N . THR A 1 213 ? 19.218 -13.442 -23.872 1.00 76.81 213 THR A N 1
ATOM 1677 C CA . THR A 1 213 ? 17.848 -13.946 -24.104 1.00 76.81 213 THR A CA 1
ATOM 1678 C C . THR A 1 213 ? 16.875 -13.654 -22.958 1.00 76.81 213 THR A C 1
ATOM 1680 O O . THR A 1 213 ? 15.675 -13.833 -23.121 1.00 76.81 213 THR A O 1
ATOM 1683 N N . SER A 1 214 ? 17.373 -13.205 -21.802 1.00 74.44 214 SER A N 1
ATOM 1684 C CA . SER A 1 214 ? 16.556 -12.734 -20.679 1.00 74.44 214 SER A CA 1
ATOM 1685 C C . SER A 1 214 ? 16.086 -11.283 -20.836 1.00 74.44 214 SER A C 1
ATOM 1687 O O . SER A 1 214 ? 15.306 -10.813 -20.011 1.00 74.44 214 SER A O 1
ATOM 1689 N N . ASP A 1 215 ? 16.580 -10.548 -21.838 1.00 73.56 215 ASP A N 1
ATOM 1690 C CA . ASP A 1 215 ? 16.113 -9.196 -22.133 1.00 73.56 215 ASP A CA 1
ATOM 1691 C C . ASP A 1 215 ? 14.679 -9.250 -22.678 1.00 73.56 215 ASP A C 1
ATOM 1693 O O . ASP A 1 215 ? 14.439 -9.681 -23.801 1.00 73.56 215 ASP A O 1
ATOM 1697 N N . THR A 1 216 ? 13.712 -8.787 -21.885 1.00 73.12 216 THR A N 1
ATOM 1698 C CA . THR A 1 216 ? 12.270 -8.899 -22.185 1.00 73.12 216 THR A CA 1
ATOM 1699 C C . THR A 1 216 ? 11.820 -8.120 -23.424 1.00 73.12 216 THR A C 1
ATOM 1701 O O . THR A 1 216 ? 10.737 -8.367 -23.945 1.00 73.12 216 THR A O 1
ATOM 1704 N N . TRP A 1 217 ? 12.641 -7.185 -23.904 1.00 80.56 217 TRP A N 1
ATOM 1705 C CA . TRP A 1 217 ? 12.421 -6.403 -25.123 1.00 80.56 217 TRP A CA 1
ATOM 1706 C C . TRP A 1 217 ? 13.019 -7.046 -26.383 1.00 80.56 217 TRP A C 1
ATOM 1708 O O . TRP A 1 217 ? 12.814 -6.536 -27.486 1.00 80.56 217 TRP A O 1
ATOM 1718 N N . LEU A 1 218 ? 13.791 -8.128 -26.254 1.00 86.94 218 LEU A N 1
ATOM 1719 C CA . LEU A 1 218 ? 14.455 -8.788 -27.373 1.00 86.94 218 LEU A CA 1
ATOM 1720 C C . LEU A 1 218 ? 13.492 -9.747 -28.084 1.00 86.94 218 LEU A C 1
ATOM 1722 O O . LEU A 1 218 ? 13.017 -10.714 -27.497 1.00 86.94 218 LEU A O 1
ATOM 1726 N N . VAL A 1 219 ? 13.269 -9.527 -29.381 1.00 90.12 219 VAL A N 1
ATOM 1727 C CA . VAL A 1 219 ? 12.479 -10.438 -30.234 1.00 90.12 219 VAL A CA 1
ATOM 1728 C C . VAL A 1 219 ? 13.386 -11.392 -31.018 1.00 90.12 219 VAL A C 1
ATOM 1730 O O . VAL A 1 219 ? 12.989 -12.491 -31.394 1.00 90.12 219 VAL A O 1
ATOM 1733 N N . THR A 1 220 ? 14.629 -10.984 -31.284 1.00 90.31 220 THR A N 1
ATOM 1734 C CA . THR A 1 220 ? 15.576 -11.771 -32.091 1.00 90.31 220 THR A CA 1
ATOM 1735 C C . THR A 1 220 ? 16.147 -12.949 -31.320 1.00 90.31 220 THR A C 1
ATOM 1737 O O . THR A 1 220 ? 16.730 -12.781 -30.253 1.00 90.31 220 THR A O 1
ATOM 1740 N N . THR A 1 221 ? 16.060 -14.138 -31.911 1.00 84.31 221 THR A N 1
ATOM 1741 C CA . THR A 1 221 ? 16.760 -15.327 -31.423 1.00 84.31 221 THR A CA 1
ATOM 1742 C C . THR A 1 221 ? 18.259 -15.243 -31.762 1.00 84.31 221 THR A C 1
ATOM 1744 O O . THR A 1 221 ? 18.593 -14.977 -32.919 1.00 84.31 221 THR A O 1
ATOM 1747 N N . PRO A 1 222 ? 19.172 -15.464 -30.796 1.00 82.19 222 PRO A N 1
ATOM 1748 C CA . PRO A 1 222 ? 20.604 -15.572 -31.074 1.00 82.19 222 PRO A CA 1
ATOM 1749 C C . PRO A 1 222 ? 20.932 -16.755 -31.995 1.00 82.19 222 PRO A C 1
ATOM 1751 O O . PRO A 1 222 ? 20.182 -17.728 -32.081 1.00 82.19 222 PRO A O 1
ATOM 1754 N N . ASN A 1 223 ? 22.093 -16.696 -32.641 1.00 78.50 223 ASN A N 1
ATOM 1755 C CA . ASN A 1 223 ? 22.659 -17.811 -33.391 1.00 78.50 223 ASN A CA 1
ATOM 1756 C C . ASN A 1 223 ? 23.039 -18.967 -32.443 1.00 78.50 223 ASN A C 1
ATOM 1758 O O . ASN A 1 223 ? 23.251 -18.772 -31.245 1.00 78.50 223 ASN A O 1
ATOM 1762 N N . ALA A 1 224 ? 23.183 -20.180 -32.987 1.00 70.94 224 ALA A N 1
ATOM 1763 C CA . ALA A 1 224 ? 23.503 -21.386 -32.211 1.00 70.94 224 ALA A CA 1
ATOM 1764 C C . ALA A 1 224 ? 24.845 -21.317 -31.449 1.00 70.94 224 ALA A C 1
ATOM 1766 O O . ALA A 1 224 ? 25.047 -22.056 -30.490 1.00 70.94 224 ALA A O 1
ATOM 1767 N N . ASP A 1 225 ? 25.752 -20.430 -31.863 1.00 67.38 225 ASP A N 1
ATOM 1768 C CA . ASP A 1 225 ? 27.047 -20.168 -31.227 1.00 67.38 225 ASP A CA 1
ATOM 1769 C C . ASP A 1 225 ? 26.997 -19.056 -30.156 1.00 67.38 225 ASP A C 1
ATOM 1771 O O . ASP A 1 225 ? 28.032 -18.673 -29.612 1.00 67.38 225 ASP A O 1
ATOM 1775 N N . GLY A 1 226 ? 25.805 -18.536 -29.837 1.00 66.56 226 GLY A N 1
ATOM 1776 C CA . GLY A 1 226 ? 25.593 -17.470 -28.854 1.00 66.56 226 GLY A CA 1
ATOM 1777 C C . GLY A 1 226 ? 25.852 -16.055 -29.384 1.00 66.56 226 GLY A C 1
ATOM 1778 O O . GLY A 1 226 ? 25.694 -15.090 -28.634 1.00 66.56 226 GLY A O 1
ATOM 1779 N N . THR A 1 227 ? 26.228 -15.907 -30.658 1.00 75.25 227 THR A N 1
ATOM 1780 C CA . THR A 1 227 ? 26.349 -14.602 -31.324 1.00 75.25 227 THR A CA 1
ATOM 1781 C C . THR A 1 227 ? 24.987 -14.104 -31.802 1.00 75.25 227 THR A C 1
ATOM 1783 O O . THR A 1 227 ? 23.998 -14.836 -31.797 1.00 75.25 227 THR A O 1
ATOM 1786 N N . PHE A 1 228 ? 24.906 -12.844 -32.223 1.00 85.50 228 PHE A N 1
ATOM 1787 C CA . PHE A 1 228 ? 23.671 -12.277 -32.758 1.00 85.50 228 PHE A CA 1
ATOM 1788 C C . PHE A 1 228 ? 23.770 -12.065 -34.271 1.00 85.50 228 PHE A C 1
ATOM 1790 O O . PHE A 1 228 ? 24.855 -11.779 -34.785 1.00 85.50 228 PHE A O 1
ATOM 1797 N N . PRO A 1 229 ? 22.646 -12.140 -35.001 1.00 88.31 229 PRO A N 1
ATOM 1798 C CA . PRO A 1 229 ? 22.610 -11.714 -36.391 1.00 88.31 229 PRO A CA 1
ATOM 1799 C C . PRO A 1 229 ? 22.865 -10.203 -36.517 1.00 88.31 229 PRO A C 1
ATOM 1801 O O . PRO A 1 229 ? 22.709 -9.417 -35.575 1.00 88.31 229 PRO A O 1
ATOM 1804 N N . ARG A 1 230 ? 23.207 -9.769 -37.734 1.00 89.25 230 ARG A N 1
ATOM 1805 C CA . ARG A 1 230 ? 23.415 -8.347 -38.054 1.00 89.25 230 ARG A CA 1
ATOM 1806 C C . ARG A 1 230 ? 22.168 -7.474 -37.890 1.00 89.25 230 ARG A C 1
ATOM 1808 O O . ARG A 1 230 ? 22.290 -6.252 -37.829 1.00 89.25 230 ARG A O 1
ATOM 1815 N N . THR A 1 231 ? 20.981 -8.084 -37.877 1.00 93.12 231 THR A N 1
ATOM 1816 C CA . THR A 1 231 ? 19.700 -7.413 -37.644 1.00 93.12 231 THR A CA 1
ATOM 1817 C C . THR A 1 231 ? 19.155 -7.821 -36.285 1.00 93.12 231 THR A C 1
ATOM 1819 O O . THR A 1 231 ? 18.869 -8.993 -36.070 1.00 93.12 231 THR A O 1
ATOM 1822 N N . LEU A 1 232 ? 18.980 -6.843 -35.402 1.00 93.56 232 LEU A N 1
ATOM 1823 C CA . LEU A 1 232 ? 18.339 -6.996 -34.106 1.00 93.56 232 LEU A CA 1
ATOM 1824 C C . LEU A 1 232 ? 16.931 -6.395 -34.162 1.00 93.56 232 LEU A C 1
ATOM 1826 O O . LEU A 1 232 ? 16.748 -5.234 -34.519 1.00 93.56 232 LEU A O 1
ATOM 1830 N N . ILE A 1 233 ? 15.939 -7.195 -33.807 1.00 94.19 233 ILE A N 1
ATOM 1831 C CA . ILE A 1 233 ? 14.533 -6.824 -33.664 1.00 94.19 233 ILE A CA 1
ATOM 1832 C C . ILE A 1 233 ? 14.230 -6.667 -32.178 1.00 94.19 233 ILE A C 1
ATOM 1834 O O . ILE A 1 233 ? 14.470 -7.589 -31.388 1.00 94.19 233 ILE A O 1
ATOM 1838 N N . VAL A 1 234 ? 13.694 -5.504 -31.825 1.00 87.62 234 VAL A N 1
ATOM 1839 C CA . VAL A 1 234 ? 13.317 -5.143 -30.457 1.00 87.62 234 VAL A CA 1
ATOM 1840 C C . VAL A 1 234 ? 11.840 -4.773 -30.395 1.00 87.62 234 VAL A C 1
ATOM 1842 O O . VAL A 1 234 ? 11.317 -4.165 -31.326 1.00 87.62 234 VAL A O 1
ATOM 1845 N N . ASP A 1 235 ? 11.169 -5.128 -29.307 1.00 83.38 235 ASP A N 1
ATOM 1846 C CA . ASP A 1 235 ? 9.783 -4.752 -29.033 1.00 83.38 235 ASP A CA 1
ATOM 1847 C C . ASP A 1 235 ? 9.760 -3.402 -28.308 1.00 83.38 235 ASP A C 1
ATOM 1849 O O . ASP A 1 235 ? 10.068 -3.313 -27.117 1.00 83.38 235 ASP A O 1
ATOM 1853 N N . ALA A 1 236 ? 9.403 -2.338 -29.031 1.00 77.00 236 ALA A N 1
ATOM 1854 C CA . ALA A 1 236 ? 9.365 -0.987 -28.489 1.00 77.00 236 ALA A CA 1
ATOM 1855 C C . ALA A 1 236 ? 8.263 -0.784 -27.442 1.00 77.00 236 ALA A C 1
ATOM 1857 O O . ALA A 1 236 ? 8.332 0.187 -26.696 1.00 77.00 236 ALA A O 1
ATOM 1858 N N . SER A 1 237 ? 7.285 -1.689 -27.307 1.00 66.69 237 SER A N 1
ATOM 1859 C CA . SER A 1 237 ? 6.325 -1.603 -26.199 1.00 66.69 237 SER A CA 1
ATOM 1860 C C . SER A 1 237 ? 7.018 -1.771 -24.848 1.00 66.69 237 SER A C 1
ATOM 1862 O O . SER A 1 237 ? 6.529 -1.256 -23.847 1.00 66.69 237 SER A O 1
ATOM 1864 N N . ARG A 1 238 ? 8.188 -2.428 -24.828 1.00 65.94 238 ARG A N 1
ATOM 1865 C CA . ARG A 1 238 ? 8.871 -2.889 -23.619 1.00 65.94 238 ARG A CA 1
ATOM 1866 C C . ARG A 1 238 ? 9.780 -1.855 -22.951 1.00 65.94 238 ARG A C 1
ATOM 1868 O O . ARG A 1 238 ? 10.272 -2.103 -21.854 1.00 65.94 238 ARG A O 1
ATOM 1875 N N . PHE A 1 239 ? 10.019 -0.702 -23.577 1.00 63.69 239 PHE A N 1
ATOM 1876 C CA . PHE A 1 239 ? 10.955 0.311 -23.076 1.00 63.69 239 PHE A CA 1
ATOM 1877 C C . PHE A 1 239 ? 10.596 1.730 -23.538 1.00 63.69 239 PHE A C 1
ATOM 1879 O O . PHE A 1 239 ? 9.998 1.928 -24.586 1.00 63.69 239 PHE A O 1
ATOM 1886 N N . LYS A 1 240 ? 11.026 2.753 -22.784 1.00 65.38 240 LYS A N 1
ATOM 1887 C CA . LYS A 1 240 ? 10.889 4.168 -23.193 1.00 65.38 240 LYS A CA 1
ATOM 1888 C C . LYS A 1 240 ? 12.069 4.655 -24.030 1.00 65.38 240 LYS A C 1
ATOM 1890 O O . LYS A 1 240 ? 11.899 5.422 -24.973 1.00 65.38 240 LYS A O 1
ATOM 1895 N N . ASN A 1 241 ? 13.274 4.244 -23.654 1.00 79.06 241 ASN A N 1
ATOM 1896 C CA . ASN A 1 241 ? 14.498 4.586 -24.358 1.00 79.06 241 ASN A CA 1
ATOM 1897 C C . ASN A 1 241 ? 15.464 3.408 -24.278 1.00 79.06 241 ASN A C 1
ATOM 1899 O O . ASN A 1 241 ? 15.849 3.009 -23.181 1.00 79.06 241 ASN A O 1
ATOM 1903 N N . LEU A 1 242 ? 15.863 2.879 -25.427 1.00 82.50 242 LEU A N 1
ATOM 1904 C CA . LEU A 1 242 ? 16.816 1.788 -25.529 1.00 82.50 242 LEU A CA 1
ATOM 1905 C C . LEU A 1 242 ? 18.026 2.253 -26.333 1.00 82.50 242 LEU A C 1
ATOM 1907 O O . LEU A 1 242 ? 17.930 2.561 -27.524 1.00 82.50 242 LEU A O 1
ATOM 1911 N N . LYS A 1 243 ? 19.178 2.286 -25.660 1.00 90.31 243 LYS A N 1
ATOM 1912 C CA . LYS A 1 243 ? 20.471 2.580 -26.275 1.00 90.31 243 LYS A CA 1
ATOM 1913 C C . LYS A 1 243 ? 21.221 1.285 -26.503 1.00 90.31 243 LYS A C 1
ATOM 1915 O O . LYS A 1 243 ? 21.562 0.587 -25.547 1.00 90.31 243 LYS A O 1
ATOM 1920 N N . LEU A 1 244 ? 21.503 1.001 -27.765 1.00 93.19 244 LEU A N 1
ATOM 1921 C CA . LEU A 1 244 ? 22.234 -0.184 -28.175 1.00 93.19 244 LEU A CA 1
ATOM 1922 C C . LEU A 1 244 ? 23.540 0.197 -28.847 1.00 93.19 244 LEU A C 1
ATOM 1924 O O . LEU A 1 244 ? 23.655 1.213 -29.529 1.00 93.19 244 LEU A O 1
ATOM 1928 N N . GLU A 1 245 ? 24.523 -0.661 -28.662 1.00 93.31 245 GLU A N 1
ATOM 1929 C CA . GLU A 1 245 ? 25.826 -0.579 -29.286 1.00 93.31 245 GLU A CA 1
ATOM 1930 C C . GLU A 1 245 ? 26.090 -1.908 -29.988 1.00 93.31 245 GLU A C 1
ATOM 1932 O O . GLU A 1 245 ? 26.050 -2.964 -29.365 1.00 93.31 245 GLU A O 1
ATOM 1937 N N . CYS A 1 246 ? 26.338 -1.863 -31.292 1.00 93.06 246 CYS A N 1
ATOM 1938 C CA . CYS A 1 246 ? 26.725 -3.031 -32.064 1.00 93.06 246 CYS A CA 1
ATOM 1939 C C . CYS A 1 246 ? 28.216 -2.953 -32.384 1.00 93.06 246 CYS A C 1
ATOM 1941 O O . CYS A 1 246 ? 28.719 -1.912 -32.820 1.00 93.06 246 CYS A O 1
ATOM 1943 N N . ARG A 1 247 ? 28.908 -4.070 -32.170 1.00 92.31 247 ARG A N 1
ATOM 1944 C CA . ARG A 1 247 ? 30.305 -4.292 -32.541 1.00 92.31 247 ARG A CA 1
ATOM 1945 C C . ARG A 1 247 ? 30.395 -5.461 -33.499 1.00 92.31 247 ARG A C 1
ATOM 1947 O O . ARG A 1 247 ? 29.555 -6.358 -33.451 1.00 92.31 247 ARG A O 1
ATOM 1954 N N . ALA A 1 248 ? 31.426 -5.468 -34.335 1.00 89.38 248 ALA A N 1
ATOM 1955 C CA . ALA A 1 248 ? 31.615 -6.534 -35.305 1.00 89.38 248 ALA A CA 1
ATOM 1956 C C . ALA A 1 248 ? 33.089 -6.884 -35.526 1.00 89.38 248 ALA A C 1
ATOM 1958 O O . ALA A 1 248 ? 33.980 -6.086 -35.234 1.00 89.38 248 ALA A O 1
ATOM 1959 N N . ALA A 1 249 ? 33.329 -8.077 -36.062 1.00 85.81 249 ALA A N 1
ATOM 1960 C CA . ALA A 1 249 ? 34.642 -8.556 -36.482 1.00 85.81 249 ALA A CA 1
ATOM 1961 C C . ALA A 1 249 ? 34.526 -9.351 -37.789 1.00 85.81 249 ALA A C 1
ATOM 1963 O O . ALA A 1 249 ? 33.486 -9.947 -38.070 1.00 85.81 249 ALA A O 1
ATOM 1964 N N . TYR A 1 250 ? 35.601 -9.353 -38.579 1.00 81.38 250 TYR A N 1
ATOM 1965 C CA . TYR A 1 250 ? 35.709 -10.185 -39.777 1.00 81.38 250 TYR A CA 1
ATOM 1966 C C . TYR A 1 250 ? 35.942 -11.653 -39.401 1.00 81.38 250 TYR A C 1
ATOM 1968 O O . TYR A 1 250 ? 36.663 -11.945 -38.445 1.00 81.38 250 TYR A O 1
ATOM 1976 N N . LYS A 1 251 ? 35.360 -12.563 -40.185 1.00 75.75 251 LYS A N 1
ATOM 1977 C CA . LYS A 1 251 ? 35.562 -14.012 -40.095 1.00 75.75 251 LYS A CA 1
ATOM 1978 C C . LYS A 1 251 ? 35.980 -14.554 -41.466 1.00 75.75 251 LYS A C 1
ATOM 1980 O O . LYS A 1 251 ? 35.249 -14.414 -42.447 1.00 75.75 251 LYS A O 1
ATOM 1985 N N . GLY A 1 252 ? 37.160 -15.166 -41.546 1.00 67.19 252 GLY A N 1
ATOM 1986 C CA . GLY A 1 252 ? 37.606 -15.863 -42.752 1.00 67.19 252 GLY A CA 1
ATOM 1987 C C . GLY A 1 252 ? 36.815 -17.152 -42.987 1.00 67.19 252 GLY A C 1
ATOM 1988 O O . GLY A 1 252 ? 36.323 -17.769 -42.047 1.00 67.19 252 GLY A O 1
ATOM 1989 N N . ALA A 1 253 ? 36.702 -17.585 -44.246 1.00 58.69 253 ALA A N 1
ATOM 1990 C CA . ALA A 1 253 ? 35.885 -18.747 -44.626 1.00 58.69 253 ALA A CA 1
ATOM 1991 C C . ALA A 1 253 ? 36.327 -20.079 -43.977 1.00 58.69 253 ALA A C 1
ATOM 1993 O O . ALA A 1 253 ? 35.522 -21.000 -43.871 1.00 58.69 253 ALA A O 1
ATOM 1994 N N . ALA A 1 254 ? 37.588 -20.181 -43.544 1.00 58.19 254 ALA A N 1
ATOM 1995 C CA . ALA A 1 254 ? 38.151 -21.358 -42.877 1.00 58.19 254 ALA A CA 1
ATOM 1996 C C . ALA A 1 254 ? 38.500 -21.115 -41.393 1.00 58.19 254 ALA A C 1
ATOM 1998 O O . ALA A 1 254 ? 38.988 -22.030 -40.731 1.00 58.19 254 ALA A O 1
ATOM 1999 N N . ASP A 1 255 ? 38.245 -19.911 -40.869 1.00 63.88 255 ASP A N 1
ATOM 2000 C CA . ASP A 1 255 ? 38.659 -19.511 -39.524 1.00 63.88 255 ASP A CA 1
ATOM 2001 C C . ASP A 1 255 ? 37.527 -19.701 -38.498 1.00 63.88 255 ASP A C 1
ATOM 2003 O O . ASP A 1 255 ? 36.347 -19.481 -38.810 1.00 63.88 255 ASP A O 1
ATOM 2007 N N . PRO A 1 256 ? 37.849 -20.078 -37.244 1.00 68.38 256 PRO A N 1
ATOM 2008 C CA . PRO A 1 256 ? 36.863 -20.085 -36.173 1.00 68.38 256 PRO A CA 1
ATOM 2009 C C . PRO A 1 256 ? 36.338 -18.666 -35.914 1.00 68.38 256 PRO A C 1
ATOM 2011 O O . PRO A 1 256 ? 37.068 -17.680 -36.033 1.00 68.38 256 PRO A O 1
ATOM 2014 N N . ALA A 1 257 ? 35.060 -18.558 -35.536 1.00 72.12 257 ALA A N 1
ATOM 2015 C CA . ALA A 1 257 ? 34.480 -17.276 -35.152 1.00 72.12 257 ALA A CA 1
ATOM 2016 C C . ALA A 1 257 ? 35.239 -16.699 -33.936 1.00 72.12 257 ALA A C 1
ATOM 2018 O O . ALA A 1 257 ? 35.492 -17.441 -32.980 1.00 72.12 257 ALA A O 1
ATOM 2019 N N . PRO A 1 258 ? 35.601 -15.402 -33.935 1.00 78.88 258 PRO A N 1
ATOM 2020 C CA . PRO A 1 258 ? 36.208 -14.781 -32.763 1.00 78.88 258 PRO A CA 1
ATOM 2021 C C . PRO A 1 258 ? 35.270 -14.875 -31.554 1.00 78.88 258 PRO A C 1
ATOM 2023 O O . PRO A 1 258 ? 34.060 -14.732 -31.698 1.00 78.88 258 PRO A O 1
ATOM 2026 N N . ALA A 1 259 ? 35.819 -15.074 -30.353 1.00 76.75 259 ALA A N 1
ATOM 2027 C CA . ALA A 1 259 ? 35.019 -15.166 -29.125 1.00 76.75 259 ALA A CA 1
ATOM 2028 C C . ALA A 1 259 ? 34.565 -13.793 -28.584 1.00 76.75 259 ALA A C 1
ATOM 2030 O O . ALA A 1 259 ? 33.656 -13.713 -27.759 1.00 76.75 259 ALA A O 1
ATOM 2031 N N . SER A 1 260 ? 35.202 -12.705 -29.023 1.00 79.88 260 SER A N 1
ATOM 2032 C CA . SER A 1 260 ? 34.902 -11.334 -28.602 1.00 79.88 260 SER A CA 1
ATOM 2033 C C . SER A 1 260 ? 35.302 -10.317 -29.683 1.00 79.88 260 SER A C 1
ATOM 2035 O O . SER A 1 260 ? 36.082 -10.655 -30.581 1.00 79.88 260 SER A O 1
ATOM 2037 N N . PRO A 1 261 ? 34.794 -9.066 -29.625 1.00 84.19 261 PRO A N 1
ATOM 2038 C CA . PRO A 1 261 ? 35.180 -8.022 -30.569 1.00 84.19 261 PRO A CA 1
ATOM 2039 C C . PRO A 1 261 ? 36.689 -7.753 -30.535 1.00 84.19 261 PRO A C 1
ATOM 2041 O O . PRO A 1 261 ? 37.242 -7.392 -29.496 1.00 84.19 261 PRO A O 1
ATOM 2044 N N . THR A 1 262 ? 37.345 -7.878 -31.686 1.00 71.56 262 THR A N 1
ATOM 2045 C CA . THR A 1 262 ? 38.805 -7.746 -31.820 1.00 71.56 262 THR A CA 1
ATOM 2046 C C . THR A 1 262 ? 39.266 -6.315 -32.096 1.00 71.56 262 THR A C 1
ATOM 2048 O O . THR A 1 262 ? 40.426 -5.988 -31.858 1.00 71.56 262 THR A O 1
ATOM 2051 N N . ASN A 1 263 ? 38.367 -5.439 -32.560 1.00 77.75 263 ASN A N 1
ATOM 2052 C CA . ASN A 1 263 ? 38.661 -4.039 -32.854 1.00 77.75 263 ASN A CA 1
ATOM 2053 C C . ASN A 1 263 ? 37.603 -3.112 -32.239 1.00 77.75 263 ASN A C 1
ATOM 2055 O O . ASN A 1 263 ? 36.435 -3.130 -32.623 1.00 77.75 263 ASN A O 1
ATOM 2059 N N . ALA A 1 264 ? 38.026 -2.263 -31.301 1.00 73.75 264 ALA A N 1
ATOM 2060 C CA . ALA A 1 264 ? 37.143 -1.326 -30.611 1.00 73.75 264 ALA A CA 1
ATOM 2061 C C . ALA A 1 264 ? 36.604 -0.190 -31.507 1.00 73.75 264 ALA A C 1
ATOM 2063 O O . ALA A 1 264 ? 35.617 0.440 -31.134 1.00 73.75 264 ALA A O 1
ATOM 2064 N N . ALA A 1 265 ? 37.222 0.073 -32.665 1.00 75.25 265 ALA A N 1
ATOM 2065 C CA . ALA A 1 265 ? 36.784 1.102 -33.610 1.00 75.25 265 ALA A CA 1
ATOM 2066 C C . ALA A 1 265 ? 35.599 0.660 -34.492 1.00 75.25 265 ALA A C 1
ATOM 2068 O O . ALA A 1 265 ? 34.930 1.505 -35.085 1.00 75.25 265 ALA A O 1
ATOM 2069 N N . LEU A 1 266 ? 35.314 -0.645 -34.578 1.00 88.25 266 LEU A N 1
ATOM 2070 C CA . LEU A 1 266 ? 34.161 -1.178 -35.308 1.00 88.25 266 LEU A CA 1
ATOM 2071 C C . LEU A 1 266 ? 32.912 -1.090 -34.429 1.00 88.25 266 LEU A C 1
ATOM 2073 O O . LEU A 1 266 ? 32.549 -2.044 -33.740 1.00 88.25 266 LEU A O 1
ATOM 2077 N N . LEU A 1 267 ? 32.281 0.085 -34.448 1.00 91.06 267 LEU A N 1
ATOM 2078 C CA . LEU A 1 267 ? 31.194 0.456 -33.551 1.00 91.06 267 LEU A CA 1
ATOM 2079 C C . LEU A 1 267 ? 30.066 1.179 -34.288 1.00 91.06 267 LEU A C 1
ATOM 2081 O O . LEU A 1 267 ? 30.316 2.130 -35.024 1.00 91.06 267 LEU A O 1
ATOM 2085 N N . VAL A 1 268 ? 28.819 0.814 -34.003 1.00 94.12 268 VAL A N 1
ATOM 2086 C CA . VAL A 1 268 ? 27.647 1.628 -34.350 1.00 94.12 268 VAL A CA 1
ATOM 2087 C C . VAL A 1 268 ? 26.691 1.695 -33.164 1.00 94.12 268 VAL A C 1
ATOM 2089 O O . VAL A 1 268 ? 26.516 0.715 -32.442 1.00 94.12 268 VAL A O 1
ATOM 2092 N N . GLN A 1 269 ? 26.087 2.860 -32.943 1.00 93.81 269 GLN A N 1
ATOM 2093 C CA . GLN A 1 269 ? 25.156 3.091 -31.842 1.00 93.81 269 GLN A CA 1
ATOM 2094 C C . GLN A 1 269 ? 23.750 3.365 -32.373 1.00 93.81 269 GLN A C 1
ATOM 2096 O O . GLN A 1 269 ? 23.579 4.099 -33.346 1.00 93.81 269 GLN A O 1
ATOM 2101 N N . TYR A 1 270 ? 22.760 2.787 -31.700 1.00 95.38 270 TYR A N 1
ATOM 2102 C CA . TYR A 1 270 ? 21.339 2.972 -31.964 1.00 95.38 270 TYR A CA 1
ATOM 2103 C C . TYR A 1 270 ? 20.637 3.516 -30.726 1.00 95.38 270 TYR A C 1
ATOM 2105 O O . TYR A 1 270 ? 20.987 3.182 -29.592 1.00 95.38 270 TYR A O 1
ATOM 2113 N N . ASN A 1 271 ? 19.622 4.336 -30.958 1.00 91.31 271 ASN A N 1
ATOM 2114 C CA . ASN A 1 271 ? 18.765 4.916 -29.942 1.00 91.31 271 ASN A CA 1
ATOM 2115 C C . ASN A 1 271 ? 17.308 4.774 -30.392 1.00 91.31 271 ASN A C 1
ATOM 2117 O O . ASN A 1 271 ? 16.878 5.445 -31.331 1.00 91.31 271 ASN A O 1
ATOM 2121 N N . VAL A 1 272 ? 16.555 3.901 -29.729 1.00 87.25 272 VAL A N 1
ATOM 2122 C CA . VAL A 1 272 ? 15.119 3.731 -29.970 1.00 87.25 272 VAL A CA 1
ATOM 2123 C C . VAL A 1 272 ? 14.367 4.401 -28.830 1.00 87.25 272 VAL A C 1
ATOM 2125 O O . VAL A 1 272 ? 14.526 4.009 -27.675 1.00 87.25 272 VAL A O 1
ATOM 2128 N N . ARG A 1 273 ? 13.562 5.417 -29.145 1.00 82.25 273 ARG A N 1
ATOM 2129 C CA . ARG A 1 273 ? 12.706 6.118 -28.184 1.00 82.25 273 ARG A CA 1
ATOM 2130 C C . ARG A 1 273 ? 11.241 5.879 -28.488 1.00 82.25 273 ARG A C 1
ATOM 2132 O O . ARG A 1 273 ? 10.852 5.855 -29.650 1.00 82.25 273 ARG A O 1
ATOM 2139 N N . VAL A 1 274 ? 10.437 5.781 -27.441 1.00 76.44 274 VAL A N 1
ATOM 2140 C CA . VAL A 1 274 ? 8.979 5.855 -27.525 1.00 76.44 274 VAL A CA 1
ATOM 2141 C C . VAL A 1 274 ? 8.567 7.213 -26.981 1.00 76.44 274 VAL A C 1
ATOM 2143 O O . VAL A 1 274 ? 8.625 7.443 -25.772 1.00 76.44 274 VAL A O 1
ATOM 2146 N N . ASP A 1 275 ? 8.168 8.110 -27.878 1.00 78.25 275 ASP A N 1
ATOM 2147 C CA . ASP A 1 275 ? 7.787 9.479 -27.536 1.00 78.25 275 ASP A CA 1
ATOM 2148 C C . ASP A 1 275 ? 6.366 9.755 -28.043 1.00 78.25 275 ASP A C 1
ATOM 2150 O O . ASP A 1 275 ? 6.016 9.446 -29.184 1.00 78.25 275 ASP A O 1
ATOM 2154 N N . LEU A 1 276 ? 5.536 10.355 -27.187 1.00 77.75 276 LEU A N 1
ATOM 2155 C CA . LEU A 1 276 ? 4.214 10.828 -27.590 1.00 77.75 276 LEU A CA 1
ATOM 2156 C C . LEU A 1 276 ? 4.341 11.990 -28.585 1.00 77.75 276 LEU A C 1
ATOM 2158 O O . LEU A 1 276 ? 5.287 12.782 -28.497 1.00 77.75 276 LEU A O 1
ATOM 2162 N N . PRO A 1 277 ? 3.381 12.138 -29.515 1.00 80.50 277 PRO A N 1
ATOM 2163 C CA . PRO A 1 277 ? 3.398 13.243 -30.457 1.00 80.50 277 PRO A CA 1
ATOM 2164 C C . PRO A 1 277 ? 3.295 14.579 -29.713 1.00 80.50 277 PRO A C 1
ATOM 2166 O O . PRO A 1 277 ? 2.717 14.668 -28.626 1.00 80.50 277 PRO A O 1
ATOM 2169 N N . VAL A 1 278 ? 3.841 15.636 -30.322 1.00 82.50 278 VAL A N 1
ATOM 2170 C CA . VAL A 1 278 ? 3.856 16.981 -29.729 1.00 82.50 278 VAL A CA 1
ATOM 2171 C C . VAL A 1 278 ? 2.433 17.403 -29.370 1.00 82.50 278 VAL A C 1
ATOM 2173 O O . VAL A 1 278 ? 1.569 17.510 -30.245 1.00 82.50 278 VAL A O 1
ATOM 2176 N N . PHE A 1 279 ? 2.205 17.633 -28.078 1.00 83.44 279 PHE A N 1
ATOM 2177 C CA . PHE A 1 279 ? 0.931 18.104 -27.553 1.00 83.44 279 PHE A CA 1
ATOM 2178 C C . PHE A 1 279 ? 0.609 19.497 -28.101 1.00 83.44 279 PHE A C 1
ATOM 2180 O O . PHE A 1 279 ? 1.472 20.375 -28.108 1.00 83.44 279 PHE A O 1
ATOM 2187 N N . GLN A 1 280 ? -0.629 19.705 -28.551 1.00 87.81 280 GLN A N 1
ATOM 2188 C CA . GLN A 1 280 ? -1.078 20.994 -29.078 1.00 87.81 280 GLN A CA 1
ATOM 2189 C C . GLN A 1 280 ? -2.154 21.614 -28.193 1.00 87.81 280 GLN A C 1
ATOM 2191 O O . GLN A 1 280 ? -2.020 22.767 -27.792 1.00 87.81 280 GLN A O 1
ATOM 2196 N N . ASN A 1 281 ? -3.219 20.872 -27.884 1.00 89.25 281 ASN A N 1
ATOM 2197 C CA . ASN A 1 281 ? -4.258 21.332 -26.967 1.00 89.25 281 ASN A CA 1
ATOM 2198 C C . ASN A 1 281 ? -5.076 20.172 -26.385 1.00 89.25 281 ASN A C 1
ATOM 2200 O O . ASN A 1 281 ? -5.088 19.059 -26.913 1.00 89.25 281 ASN A O 1
ATOM 2204 N N . ALA A 1 282 ? -5.787 20.481 -25.305 1.00 89.25 282 ALA A N 1
ATOM 2205 C CA . ALA A 1 282 ? -6.884 19.688 -24.781 1.00 89.25 282 ALA A CA 1
ATOM 2206 C C . ALA A 1 282 ? -8.094 20.605 -24.623 1.00 89.25 282 ALA A C 1
ATOM 2208 O O . ALA A 1 282 ? -7.955 21.742 -24.168 1.00 89.25 282 ALA A O 1
ATOM 2209 N N . ARG A 1 283 ? -9.275 20.129 -25.014 1.00 90.81 283 ARG A N 1
ATOM 2210 C CA . ARG A 1 283 ? -10.515 20.904 -24.916 1.00 90.81 283 ARG A CA 1
ATOM 2211 C C . ARG A 1 283 ? -11.659 20.082 -24.350 1.00 90.81 283 ARG A C 1
ATOM 2213 O O . ARG A 1 283 ? -11.728 18.869 -24.539 1.00 90.81 283 ARG A O 1
ATOM 2220 N N . GLN A 1 284 ? -12.567 20.769 -23.669 1.00 90.94 284 GLN A N 1
ATOM 2221 C CA . GLN A 1 284 ? -13.836 20.206 -23.234 1.00 90.94 284 GLN A CA 1
ATOM 2222 C C . GLN A 1 284 ? -14.786 20.075 -24.430 1.00 90.94 284 GLN A C 1
ATOM 2224 O O . GLN A 1 284 ? -15.004 21.037 -25.165 1.00 90.94 284 GLN A O 1
ATOM 2229 N N . ILE A 1 285 ? -15.415 18.910 -24.566 1.00 91.94 285 ILE A N 1
ATOM 2230 C CA . ILE A 1 285 ? -16.555 18.677 -25.451 1.00 91.94 285 ILE A CA 1
ATOM 2231 C C . ILE A 1 285 ? -17.771 18.328 -24.579 1.00 91.94 285 ILE A C 1
ATOM 2233 O O . ILE A 1 285 ? -17.788 17.257 -23.962 1.00 91.94 285 ILE A O 1
ATOM 2237 N N . PRO A 1 286 ? -18.784 19.205 -24.481 1.00 87.56 286 PRO A N 1
ATOM 2238 C CA . PRO A 1 286 ? -19.984 18.914 -23.707 1.00 87.56 286 PRO A CA 1
ATOM 2239 C C . PRO A 1 286 ? -20.818 17.816 -24.385 1.00 87.56 286 PRO A C 1
ATOM 2241 O O . PRO A 1 286 ? -21.091 17.876 -25.581 1.00 87.56 286 PRO A O 1
ATOM 2244 N N . ILE A 1 287 ? -21.243 16.825 -23.599 1.00 89.50 287 ILE A N 1
ATOM 2245 C CA . ILE A 1 287 ? -22.094 15.698 -24.022 1.00 89.50 287 ILE A CA 1
ATOM 2246 C C . ILE A 1 287 ? -23.530 15.911 -23.536 1.00 89.50 287 ILE A C 1
ATOM 2248 O O . ILE A 1 287 ? -24.485 15.672 -24.269 1.00 89.50 287 ILE A O 1
ATOM 2252 N N . ALA A 1 288 ? -23.693 16.384 -22.297 1.00 82.44 288 ALA A N 1
ATOM 2253 C CA . ALA A 1 288 ? -24.987 16.708 -21.707 1.00 82.44 288 ALA A CA 1
ATOM 2254 C C . ALA A 1 288 ? -24.870 17.932 -20.794 1.00 82.44 288 ALA A C 1
ATOM 2256 O O . ALA A 1 288 ? -23.838 18.148 -20.161 1.00 82.44 288 ALA A O 1
ATOM 2257 N N . GLY A 1 289 ? -25.937 18.731 -20.715 1.00 72.50 289 GLY A N 1
ATOM 2258 C CA . GLY A 1 289 ? -25.945 19.937 -19.883 1.00 72.50 289 GLY A CA 1
ATOM 2259 C C . GLY A 1 289 ? -25.148 21.110 -20.465 1.00 72.50 289 GLY A C 1
ATOM 2260 O O . GLY A 1 289 ? -24.735 21.981 -19.710 1.00 72.50 289 GLY A O 1
ATOM 2261 N N . ALA A 1 290 ? -24.956 21.161 -21.792 1.00 68.62 290 ALA A N 1
ATOM 2262 C CA . ALA A 1 290 ? -24.220 22.239 -22.471 1.00 68.62 290 ALA A CA 1
ATOM 2263 C C . ALA A 1 290 ? -24.834 23.638 -22.252 1.00 68.62 290 ALA A C 1
ATOM 2265 O O . ALA A 1 290 ? -24.136 24.644 -22.338 1.00 68.62 290 ALA A O 1
ATOM 2266 N N . TYR A 1 291 ? -26.134 23.691 -21.941 1.00 75.06 291 TYR A N 1
ATOM 2267 C CA . TYR A 1 291 ? -26.857 24.911 -21.599 1.00 75.06 291 TYR A CA 1
ATOM 2268 C C . TYR A 1 291 ? -27.542 24.754 -20.237 1.00 75.06 291 TYR A C 1
ATOM 2270 O O . TYR A 1 291 ? -28.407 23.889 -20.052 1.00 75.06 291 TYR A O 1
ATOM 2278 N N . ILE A 1 292 ? -27.159 25.616 -19.294 1.00 76.94 292 ILE A N 1
ATOM 2279 C CA . ILE A 1 292 ? -27.760 25.737 -17.963 1.00 76.94 292 ILE A CA 1
ATOM 2280 C C . ILE A 1 292 ? -28.618 27.002 -17.947 1.00 76.94 292 ILE A C 1
ATOM 2282 O O . ILE A 1 292 ? -28.149 28.090 -18.276 1.00 76.94 292 ILE A O 1
ATOM 2286 N N . THR A 1 293 ? -29.889 26.864 -17.584 1.00 81.12 293 THR A N 1
ATOM 2287 C CA . THR A 1 293 ? -30.814 27.989 -17.411 1.00 81.12 293 THR A CA 1
ATOM 2288 C C . THR A 1 293 ? -30.897 28.394 -15.942 1.00 81.12 293 THR A C 1
ATOM 2290 O O . THR A 1 293 ? -30.542 27.627 -15.050 1.00 81.12 293 THR A O 1
ATOM 2293 N N . VAL A 1 294 ? -31.455 29.575 -15.660 1.00 78.19 294 VAL A N 1
ATOM 2294 C CA . VAL A 1 294 ? -31.676 30.046 -14.278 1.00 78.19 294 VAL A CA 1
ATOM 2295 C C . VAL A 1 294 ? -32.508 29.051 -13.449 1.00 78.19 294 VAL A C 1
ATOM 2297 O O . VAL A 1 294 ? -32.297 28.931 -12.248 1.00 78.19 294 VAL A O 1
ATOM 2300 N N . LYS A 1 295 ? -33.412 28.286 -14.082 1.00 81.19 295 LYS A N 1
ATOM 2301 C CA . LYS A 1 295 ? -34.244 27.268 -13.412 1.00 81.19 295 LYS A CA 1
ATOM 2302 C C . LYS A 1 295 ? -33.472 26.012 -13.001 1.00 81.19 295 LYS A C 1
ATOM 2304 O O . LYS A 1 295 ? -33.957 25.253 -12.172 1.00 81.19 295 LYS A O 1
ATOM 2309 N N . ASP A 1 296 ? -32.301 25.787 -13.589 1.00 82.75 296 ASP A N 1
ATOM 2310 C CA . ASP A 1 296 ? -31.468 24.618 -13.316 1.00 82.75 296 ASP A CA 1
ATOM 2311 C C . ASP A 1 296 ? -30.522 24.846 -12.120 1.00 82.75 296 ASP A C 1
ATOM 2313 O O . ASP A 1 296 ? -29.938 23.888 -11.606 1.00 82.75 296 ASP A O 1
ATOM 2317 N N . ILE A 1 297 ? -30.378 26.093 -11.652 1.00 83.19 297 ILE A N 1
ATOM 2318 C CA . ILE A 1 297 ? -29.533 26.464 -10.508 1.00 83.19 297 ILE A CA 1
ATOM 2319 C C . ILE A 1 297 ? -29.976 25.701 -9.250 1.00 83.19 297 ILE A C 1
ATOM 2321 O O . ILE A 1 297 ? -31.154 25.670 -8.904 1.00 83.19 297 ILE A O 1
ATOM 2325 N N . GLY A 1 298 ? -29.017 25.074 -8.560 1.00 76.06 298 GLY A N 1
ATOM 2326 C CA . GLY A 1 298 ? -29.263 24.293 -7.340 1.00 76.06 298 GLY A CA 1
ATOM 2327 C C . GLY A 1 298 ? -29.930 22.926 -7.554 1.00 76.06 298 GLY A C 1
ATOM 2328 O O . GLY A 1 298 ? -30.186 22.217 -6.578 1.00 76.06 298 GLY A O 1
ATOM 2329 N N . THR A 1 299 ? -30.190 22.528 -8.804 1.00 84.81 299 THR A N 1
ATOM 2330 C CA . THR A 1 299 ? -30.810 21.236 -9.140 1.00 84.81 299 THR A CA 1
ATOM 2331 C C . THR A 1 299 ? -29.778 20.122 -9.344 1.00 84.81 299 THR A C 1
ATOM 2333 O O . THR A 1 299 ? -28.586 20.361 -9.541 1.00 84.81 299 THR A O 1
ATOM 2336 N N . THR A 1 300 ? -30.240 18.872 -9.349 1.00 85.06 300 THR A N 1
ATOM 2337 C CA . THR A 1 300 ? -29.428 17.684 -9.662 1.00 85.06 300 THR A CA 1
ATOM 2338 C C . THR A 1 300 ? -29.278 17.429 -11.166 1.00 85.06 300 THR A C 1
ATOM 2340 O O . THR A 1 300 ? -28.891 16.333 -11.563 1.00 85.06 300 THR A O 1
ATOM 2343 N N . LYS A 1 301 ? -29.573 18.417 -12.026 1.00 84.56 301 LYS A N 1
ATOM 2344 C CA . LYS A 1 301 ? -29.388 18.289 -13.476 1.00 84.56 301 LYS A CA 1
ATOM 2345 C C . LYS A 1 301 ? -27.935 17.926 -13.791 1.00 84.56 301 LYS A C 1
ATOM 2347 O O . LYS A 1 301 ? -27.011 18.591 -13.320 1.00 84.56 301 LYS A O 1
ATOM 2352 N N . ALA A 1 302 ? -27.759 16.863 -14.571 1.00 83.31 302 ALA A N 1
ATOM 2353 C CA . ALA A 1 302 ? -26.451 16.321 -14.906 1.00 83.31 302 ALA A CA 1
ATOM 2354 C C . ALA A 1 302 ? -25.724 17.180 -15.952 1.00 83.31 302 ALA A C 1
ATOM 2356 O O . ALA A 1 302 ? -26.323 17.652 -16.923 1.00 83.31 302 ALA A O 1
ATOM 2357 N N . ILE A 1 303 ? -24.417 17.327 -15.760 1.00 85.44 303 ILE A N 1
ATOM 2358 C CA . ILE A 1 303 ? -23.461 17.882 -16.713 1.00 85.44 303 ILE A CA 1
ATOM 2359 C C . ILE A 1 303 ? -22.487 16.758 -17.052 1.00 85.44 303 ILE A C 1
ATOM 2361 O O . ILE A 1 303 ? -21.855 16.197 -16.157 1.00 85.44 303 ILE A O 1
ATOM 2365 N N . LYS A 1 304 ? -22.372 16.435 -18.342 1.00 88.62 304 LYS A N 1
ATOM 2366 C CA . LYS A 1 304 ? -21.449 15.416 -18.854 1.00 88.62 304 LYS A CA 1
ATOM 2367 C C . LYS A 1 304 ? -20.552 16.027 -19.909 1.00 88.62 304 LYS A C 1
ATOM 2369 O O . LYS A 1 304 ? -21.043 16.720 -20.799 1.00 88.62 304 LYS A O 1
ATOM 2374 N N . SER A 1 305 ? -19.255 15.773 -19.828 1.00 89.12 305 SER A N 1
ATOM 2375 C CA . SER A 1 305 ? -18.276 16.244 -20.813 1.00 89.12 305 SER A CA 1
ATOM 2376 C C . SER A 1 305 ? -17.232 15.174 -21.095 1.00 89.12 305 SER A C 1
ATOM 2378 O O . SER A 1 305 ? -16.984 14.324 -20.244 1.00 89.12 305 SER A O 1
ATOM 2380 N N . ARG A 1 306 ? -16.612 15.241 -22.274 1.00 92.19 306 ARG A N 1
ATOM 2381 C CA . ARG A 1 306 ? -15.392 14.492 -22.595 1.00 92.19 306 ARG A CA 1
ATOM 2382 C C . ARG A 1 306 ? -14.240 15.420 -22.942 1.00 92.19 306 ARG A C 1
ATOM 2384 O O . ARG A 1 306 ? -14.460 16.551 -23.380 1.00 92.19 306 ARG A O 1
ATOM 2391 N N . CYS A 1 307 ? -13.025 14.933 -22.760 1.00 89.12 307 CYS A N 1
ATOM 2392 C CA . CYS A 1 307 ? -11.803 15.613 -23.135 1.00 89.12 307 CYS A CA 1
ATOM 2393 C C . CYS A 1 307 ? -11.400 15.166 -24.538 1.00 89.12 307 CYS A C 1
ATOM 2395 O O . CYS A 1 307 ? -11.303 13.975 -24.816 1.00 89.12 307 CYS A O 1
ATOM 2397 N N . GLU A 1 308 ? -11.152 16.126 -25.420 1.00 93.69 308 GLU A N 1
ATOM 2398 C CA . GLU A 1 308 ? -10.557 15.867 -26.725 1.00 93.69 308 GLU A CA 1
ATOM 2399 C C . GLU A 1 308 ? -9.136 16.429 -26.739 1.00 93.69 308 GLU A C 1
ATOM 2401 O O . GLU A 1 308 ? -8.935 17.612 -26.447 1.00 93.69 308 GLU A O 1
ATOM 2406 N N . ILE A 1 309 ? -8.158 15.580 -27.061 1.00 90.81 309 ILE A N 1
ATOM 2407 C CA . ILE A 1 309 ? -6.741 15.948 -27.123 1.00 90.81 309 ILE A CA 1
ATOM 2408 C C . ILE A 1 309 ? -6.294 15.984 -28.578 1.00 90.81 309 ILE A C 1
ATOM 2410 O O . ILE A 1 309 ? -6.451 15.004 -29.308 1.00 90.81 309 ILE A O 1
ATOM 2414 N N . THR A 1 310 ? -5.680 17.099 -28.969 1.00 90.31 310 THR A N 1
ATOM 2415 C CA . THR A 1 310 ? -4.986 17.226 -30.250 1.00 90.31 310 THR A CA 1
ATOM 2416 C C . THR A 1 310 ? -3.483 17.145 -30.013 1.00 90.31 310 THR A C 1
ATOM 2418 O O . THR A 1 310 ? -2.913 17.960 -29.278 1.00 90.31 310 THR A O 1
ATOM 2421 N N . ALA A 1 311 ? -2.826 16.180 -30.651 1.00 86.06 311 ALA A N 1
ATOM 2422 C CA . ALA A 1 311 ? -1.376 16.045 -30.626 1.00 86.06 311 ALA A CA 1
ATOM 2423 C C . ALA A 1 311 ? -0.857 15.552 -31.982 1.00 86.06 311 ALA A C 1
ATOM 2425 O O . ALA A 1 311 ? -1.497 14.752 -32.666 1.00 86.06 311 ALA A O 1
ATOM 2426 N N . GLY A 1 312 ? 0.292 16.074 -32.414 1.00 83.31 312 GLY A N 1
ATOM 2427 C CA . GLY A 1 312 ? 0.881 15.734 -33.715 1.00 83.31 312 GLY A CA 1
ATOM 2428 C C . GLY A 1 312 ? 0.002 16.084 -34.923 1.00 83.31 312 GLY A C 1
ATOM 2429 O O . GLY A 1 312 ? 0.109 15.428 -35.956 1.00 83.31 312 GLY A O 1
ATOM 2430 N N . GLY A 1 313 ? -0.879 17.084 -34.800 1.00 85.81 313 GLY A N 1
ATOM 2431 C CA . GLY A 1 313 ? -1.775 17.531 -35.870 1.00 85.81 313 GLY A CA 1
ATOM 2432 C C . GLY A 1 313 ? -3.060 16.715 -36.024 1.00 85.81 313 GLY A C 1
ATOM 2433 O O . GLY A 1 313 ? -3.768 16.907 -37.010 1.00 85.81 313 GLY A O 1
ATOM 2434 N N . ARG A 1 314 ? -3.377 15.816 -35.084 1.00 89.44 314 ARG A N 1
ATOM 2435 C CA . ARG A 1 314 ? -4.584 14.978 -35.124 1.00 89.44 314 ARG A CA 1
ATOM 2436 C C . ARG A 1 314 ? -5.243 14.842 -33.758 1.00 89.44 314 ARG A C 1
ATOM 2438 O O . ARG A 1 314 ? -4.597 15.034 -32.729 1.00 89.44 314 ARG A O 1
ATOM 2445 N N . ILE A 1 315 ? -6.521 14.473 -33.772 1.00 90.06 315 ILE A N 1
ATOM 2446 C CA . ILE A 1 315 ? -7.241 14.062 -32.567 1.00 90.06 315 ILE A CA 1
ATOM 2447 C C . ILE A 1 315 ? -6.718 12.687 -32.154 1.00 90.06 315 ILE A C 1
ATOM 2449 O O . ILE A 1 315 ? -6.595 11.787 -32.988 1.00 90.06 315 ILE A O 1
ATOM 2453 N N . ILE A 1 316 ? -6.377 12.547 -30.878 1.00 88.12 316 ILE A N 1
ATOM 2454 C CA . ILE A 1 316 ? -5.947 11.278 -30.301 1.00 88.12 316 ILE A CA 1
ATOM 2455 C C . ILE A 1 316 ? -7.187 10.464 -29.946 1.00 88.12 316 ILE A C 1
ATOM 2457 O O . ILE A 1 316 ? -8.013 10.900 -29.146 1.00 88.12 316 ILE A O 1
ATOM 2461 N N . GLU A 1 317 ? -7.312 9.287 -30.553 1.00 83.50 317 GLU A N 1
ATOM 2462 C CA . GLU A 1 317 ? -8.329 8.305 -30.184 1.00 83.50 317 GLU A CA 1
ATOM 2463 C C . GLU A 1 317 ? -7.969 7.659 -28.846 1.00 83.50 317 GLU A C 1
ATOM 2465 O O . GLU A 1 317 ? -6.798 7.368 -28.595 1.00 83.50 317 GLU A O 1
ATOM 2470 N N . ASN A 1 318 ? -8.978 7.447 -27.994 1.00 77.56 318 ASN A N 1
ATOM 2471 C CA . ASN A 1 318 ? -8.802 6.956 -26.626 1.00 77.56 318 ASN A CA 1
ATOM 2472 C C . ASN A 1 318 ? -7.694 7.737 -25.874 1.00 77.56 318 ASN A C 1
ATOM 2474 O O . ASN A 1 318 ? -6.660 7.173 -25.500 1.00 77.56 318 ASN A O 1
ATOM 2478 N N . PRO A 1 319 ? -7.849 9.067 -25.705 1.00 79.19 319 PRO A N 1
ATOM 2479 C CA . PRO A 1 319 ? -6.810 9.930 -25.148 1.00 79.19 319 PRO A CA 1
ATOM 2480 C C . PRO A 1 319 ? -6.375 9.505 -23.744 1.00 79.19 319 PRO A C 1
ATOM 2482 O O . PRO A 1 319 ? -5.207 9.676 -23.398 1.00 79.19 319 PRO A O 1
ATOM 2485 N N . GLU A 1 320 ? -7.260 8.891 -22.958 1.00 73.88 320 GLU A N 1
ATOM 2486 C CA . GLU A 1 320 ? -6.924 8.364 -21.635 1.00 73.88 320 GLU A CA 1
ATOM 2487 C C . GLU A 1 320 ? -5.950 7.182 -21.669 1.00 73.88 320 GLU A C 1
ATOM 2489 O O . GLU A 1 320 ? -5.321 6.901 -20.650 1.00 73.88 320 GLU A O 1
ATOM 2494 N N . LYS A 1 321 ? -5.737 6.522 -22.819 1.00 71.12 321 LYS A N 1
ATOM 2495 C CA . LYS A 1 321 ? -4.656 5.538 -22.999 1.00 71.12 321 LYS A CA 1
ATOM 2496 C C . LYS A 1 321 ? -3.283 6.194 -22.871 1.00 71.12 321 LYS A C 1
ATOM 2498 O O . LYS A 1 321 ? -2.394 5.602 -22.268 1.00 71.12 321 LYS A O 1
ATOM 2503 N N . TYR A 1 322 ? -3.134 7.426 -23.356 1.00 72.06 322 TYR A N 1
ATOM 2504 C CA . TYR A 1 322 ? -1.842 8.098 -23.547 1.00 72.06 322 TYR A CA 1
ATOM 2505 C C . TYR A 1 322 ? -1.625 9.322 -22.653 1.00 72.06 322 TYR A C 1
ATOM 2507 O O . TYR A 1 322 ? -0.487 9.733 -22.432 1.00 72.06 322 TYR A O 1
ATOM 2515 N N . TYR A 1 323 ? -2.698 9.908 -22.130 1.00 72.00 323 TYR A N 1
ATOM 2516 C CA . TYR A 1 323 ? -2.665 11.119 -21.323 1.00 72.00 323 TYR A CA 1
ATOM 2517 C C . TYR A 1 323 ? -3.432 10.904 -20.023 1.00 72.00 323 TYR A C 1
ATOM 2519 O O . TYR A 1 323 ? -4.474 10.255 -19.989 1.00 72.00 323 TYR A O 1
ATOM 2527 N N . ASN A 1 324 ? -2.921 11.487 -18.946 1.00 64.31 324 ASN A N 1
ATOM 2528 C CA . ASN A 1 324 ? -3.671 11.644 -17.710 1.00 64.31 324 ASN A CA 1
ATOM 2529 C C . ASN A 1 324 ? -4.508 12.912 -17.819 1.00 64.31 324 ASN A C 1
ATOM 2531 O O . ASN A 1 324 ? -3.975 13.974 -18.150 1.00 64.31 324 ASN A O 1
ATOM 2535 N N . ILE A 1 325 ? -5.803 12.795 -17.542 1.00 74.50 325 ILE A N 1
ATOM 2536 C CA . ILE A 1 325 ? -6.784 13.864 -17.723 1.00 74.50 325 ILE A CA 1
ATOM 2537 C C . ILE A 1 325 ? -7.400 14.161 -16.357 1.00 74.50 325 ILE A C 1
ATOM 2539 O O . ILE A 1 325 ? -7.997 13.285 -15.736 1.00 74.50 325 ILE A O 1
ATOM 2543 N N . THR A 1 326 ? -7.230 15.390 -15.876 1.00 74.19 326 THR A N 1
ATOM 2544 C CA . THR A 1 326 ? -7.808 15.895 -14.624 1.00 74.19 326 THR A CA 1
ATOM 2545 C C . THR A 1 326 ? -8.814 16.986 -14.947 1.00 74.19 326 THR A C 1
ATOM 2547 O O . THR A 1 326 ? -8.467 17.982 -15.577 1.00 74.19 326 THR A O 1
ATOM 2550 N N . TRP A 1 327 ? -10.044 16.838 -14.479 1.00 77.94 327 TRP A N 1
ATOM 2551 C CA . TRP A 1 327 ? -11.093 17.831 -14.656 1.00 77.94 327 TRP A CA 1
ATOM 2552 C C . TRP A 1 327 ? -11.088 18.828 -13.509 1.00 77.94 327 TRP A C 1
ATOM 2554 O O . TRP A 1 327 ? -11.179 18.447 -12.338 1.00 77.94 327 TRP A O 1
ATOM 2564 N N . LYS A 1 328 ? -11.010 20.113 -13.850 1.00 80.69 328 LYS A N 1
ATOM 2565 C CA . LYS A 1 328 ? -11.091 21.217 -12.896 1.00 80.69 328 LYS A CA 1
ATOM 2566 C C . LYS A 1 328 ? -12.374 22.005 -13.109 1.00 80.69 328 LYS A C 1
ATOM 2568 O O . LYS A 1 328 ? -12.769 22.255 -14.246 1.00 80.69 328 LYS A O 1
ATOM 2573 N N . ALA A 1 329 ? -13.002 22.390 -12.006 1.00 81.81 329 ALA A N 1
ATOM 2574 C CA . ALA A 1 329 ? -14.029 23.415 -11.964 1.00 81.81 329 ALA A CA 1
ATOM 2575 C C . ALA A 1 329 ? -13.404 24.698 -11.420 1.00 81.81 329 ALA A C 1
ATOM 2577 O O . ALA A 1 329 ? -12.977 24.733 -10.262 1.00 81.81 329 ALA A O 1
ATOM 2578 N N . THR A 1 330 ? -13.348 25.723 -12.262 1.00 80.31 330 THR A N 1
ATOM 2579 C CA . THR A 1 330 ? -12.758 27.025 -11.957 1.00 80.31 330 THR A CA 1
ATOM 2580 C C . THR A 1 330 ? -13.866 28.059 -11.819 1.00 80.31 330 THR A C 1
ATOM 2582 O O . THR A 1 330 ? -14.645 28.288 -12.746 1.00 80.31 330 THR A O 1
ATOM 2585 N N . ASN A 1 331 ? -13.962 28.664 -10.640 1.00 80.56 331 ASN A N 1
ATOM 2586 C CA . ASN A 1 331 ? -14.906 29.736 -10.351 1.00 80.56 331 ASN A CA 1
ATOM 2587 C C . ASN A 1 331 ? -14.460 31.051 -11.008 1.00 80.56 331 ASN A C 1
ATOM 2589 O O . ASN A 1 331 ? -13.294 31.233 -11.357 1.00 80.56 331 ASN A O 1
ATOM 2593 N N . ALA A 1 332 ? -15.381 32.010 -11.117 1.00 76.12 332 ALA A N 1
ATOM 2594 C CA . ALA A 1 332 ? -15.102 33.339 -11.668 1.00 76.12 332 ALA A CA 1
ATOM 2595 C C . ALA A 1 332 ? -14.007 34.131 -10.919 1.00 76.12 332 ALA A C 1
ATOM 2597 O O . ALA A 1 332 ? -13.406 35.033 -11.496 1.00 76.12 332 ALA A O 1
ATOM 2598 N N . ASP A 1 333 ? -13.737 33.796 -9.654 1.00 76.38 333 ASP A N 1
ATOM 2599 C CA . ASP A 1 333 ? -12.658 34.380 -8.845 1.00 76.38 333 ASP A CA 1
ATOM 2600 C C . ASP A 1 333 ? -11.276 33.744 -9.107 1.00 76.38 333 ASP A C 1
ATOM 2602 O O . ASP A 1 333 ? -10.285 34.137 -8.492 1.00 76.38 333 ASP A O 1
ATOM 2606 N N . GLY A 1 334 ? -11.198 32.773 -10.024 1.00 70.88 334 GLY A N 1
ATOM 2607 C CA . GLY A 1 334 ? -9.978 32.053 -10.378 1.00 70.88 334 GLY A CA 1
ATOM 2608 C C . GLY A 1 334 ? -9.643 30.883 -9.452 1.00 70.88 334 GLY A C 1
ATOM 2609 O O . GLY A 1 334 ? -8.614 30.237 -9.648 1.00 70.88 334 GLY A O 1
ATOM 2610 N N . THR A 1 335 ? -10.480 30.573 -8.455 1.00 71.50 335 THR A N 1
ATOM 2611 C CA . THR A 1 335 ? -10.284 29.389 -7.611 1.00 71.50 335 THR A CA 1
ATOM 2612 C C . THR A 1 335 ? -10.694 28.119 -8.355 1.00 71.50 335 THR A C 1
ATOM 2614 O O . THR A 1 335 ? -11.818 28.005 -8.844 1.00 71.50 335 THR A O 1
ATOM 2617 N N . SER A 1 336 ? -9.784 27.145 -8.431 1.00 74.19 336 SER A N 1
ATOM 2618 C CA . SER A 1 336 ? -10.028 25.857 -9.089 1.00 74.19 336 SER A CA 1
ATOM 2619 C C . SER A 1 336 ? -10.128 24.716 -8.081 1.00 74.19 336 SER A C 1
ATOM 2621 O O . SER A 1 336 ? -9.325 24.611 -7.154 1.00 74.19 336 SER A O 1
ATOM 2623 N N . SER A 1 337 ? -11.070 23.806 -8.312 1.00 62.97 337 SER A N 1
ATOM 2624 C CA . SER A 1 337 ? -11.206 22.542 -7.583 1.00 62.97 337 SER A CA 1
ATOM 2625 C C . SER A 1 337 ? -11.182 21.366 -8.553 1.00 62.97 337 SER A C 1
ATOM 2627 O O . SER A 1 337 ? -11.670 21.473 -9.677 1.00 62.97 337 SER A O 1
ATOM 2629 N N . ILE A 1 338 ? -10.587 20.246 -8.145 1.00 68.12 338 ILE A N 1
ATOM 2630 C CA . ILE A 1 338 ? -10.612 19.019 -8.947 1.00 68.12 338 ILE A CA 1
ATOM 2631 C C . ILE A 1 338 ? -11.982 18.367 -8.772 1.00 68.12 338 ILE A C 1
ATOM 2633 O O . ILE A 1 338 ? -12.426 18.160 -7.643 1.00 68.12 338 ILE A O 1
ATOM 2637 N N . ILE A 1 339 ? -12.635 18.040 -9.885 1.00 69.81 339 ILE A N 1
ATOM 2638 C CA . ILE A 1 339 ? -13.987 17.464 -9.901 1.00 69.81 339 ILE A CA 1
ATOM 2639 C C . ILE A 1 339 ? -14.037 16.035 -10.443 1.00 69.81 339 ILE A C 1
ATOM 2641 O O . ILE A 1 339 ? -15.063 15.379 -10.302 1.00 69.81 339 ILE A O 1
ATOM 2645 N N . GLY A 1 340 ? -12.945 15.544 -11.030 1.00 63.72 340 GLY A N 1
ATOM 2646 C CA . GLY A 1 340 ? -12.793 14.148 -11.431 1.00 63.72 340 GLY A CA 1
ATOM 2647 C C . GLY A 1 340 ? -11.645 13.939 -12.414 1.00 63.72 340 GLY A C 1
ATOM 2648 O O . GLY A 1 340 ? -10.851 14.848 -12.662 1.00 63.72 340 GLY A O 1
ATOM 2649 N N . TYR A 1 341 ? -11.559 12.731 -12.962 1.00 69.44 341 TYR A N 1
ATOM 2650 C CA . TYR A 1 341 ? -10.430 12.255 -13.764 1.00 69.44 341 TYR A CA 1
ATOM 2651 C C . TYR A 1 341 ? -10.919 11.380 -14.925 1.00 69.44 341 TYR A C 1
ATOM 2653 O O . TYR A 1 341 ? -12.039 10.878 -14.878 1.00 69.44 341 TYR A O 1
ATOM 2661 N N . GLY A 1 342 ? -10.064 11.174 -15.927 1.00 67.81 342 GLY A N 1
ATOM 2662 C CA . GLY A 1 342 ? -10.348 10.327 -17.094 1.00 67.81 342 GLY A CA 1
ATOM 2663 C C . GLY A 1 342 ? -10.890 11.101 -18.298 1.00 67.81 342 GLY A C 1
ATOM 2664 O O . GLY A 1 342 ? -11.084 12.320 -18.237 1.00 67.81 342 GLY A O 1
ATOM 2665 N N . GLU A 1 343 ? -11.108 10.406 -19.420 1.00 80.94 343 GLU A N 1
ATOM 2666 C CA . GLU A 1 343 ? -11.610 11.037 -20.653 1.00 80.94 343 GLU A CA 1
ATOM 2667 C C . GLU A 1 343 ? -12.963 11.719 -20.427 1.00 80.94 343 GLU A C 1
ATOM 2669 O O . GLU A 1 343 ? -13.206 12.801 -20.964 1.00 80.94 343 GLU A O 1
ATOM 2674 N N . TYR A 1 344 ? -13.814 11.125 -19.593 1.00 84.44 344 TYR A N 1
ATOM 2675 C CA . TYR A 1 344 ? -15.172 11.582 -19.323 1.00 84.44 344 TYR A CA 1
ATOM 2676 C C . TYR A 1 344 ? -15.310 12.133 -17.907 1.00 84.44 344 TYR A C 1
ATOM 2678 O O . TYR A 1 344 ? -14.694 11.643 -16.966 1.00 84.44 344 TYR A O 1
ATOM 2686 N N . ILE A 1 345 ? -16.187 13.120 -17.745 1.00 85.75 345 ILE A N 1
ATOM 2687 C CA . ILE A 1 345 ? -16.630 13.602 -16.438 1.00 85.75 345 ILE A CA 1
ATOM 2688 C C . ILE A 1 345 ? -18.149 13.693 -16.386 1.00 85.75 345 ILE A C 1
ATOM 2690 O O . ILE A 1 345 ? -18.795 14.119 -17.349 1.00 85.75 345 ILE A O 1
ATOM 2694 N N . GLU A 1 346 ? -18.711 13.332 -15.235 1.00 88.12 346 GLU A N 1
ATOM 2695 C CA . GLU A 1 346 ? -20.123 13.498 -14.909 1.00 88.12 346 GLU A CA 1
ATOM 2696 C C . GLU A 1 346 ? -20.269 14.162 -13.537 1.00 88.12 346 GLU A C 1
ATOM 2698 O O . GLU A 1 346 ? -19.701 13.718 -12.543 1.00 88.12 346 GLU A O 1
ATOM 2703 N N . THR A 1 347 ? -21.024 15.256 -13.486 1.00 82.69 347 THR A N 1
ATOM 2704 C CA . THR A 1 347 ? -21.308 16.013 -12.260 1.00 82.69 347 THR A CA 1
ATOM 2705 C C . THR A 1 347 ? -22.712 16.620 -12.325 1.00 82.69 347 THR A C 1
ATOM 2707 O O . THR A 1 347 ? -23.440 16.419 -13.297 1.00 82.69 347 THR A O 1
ATOM 2710 N N . THR A 1 348 ? -23.131 17.358 -11.298 1.00 85.81 348 THR A N 1
ATOM 2711 C CA . THR A 1 348 ? -24.437 18.036 -11.266 1.00 85.81 348 THR A CA 1
ATOM 2712 C C . THR A 1 348 ? -24.292 19.532 -11.028 1.00 85.81 348 THR A C 1
ATOM 2714 O O . THR A 1 348 ? -23.334 19.980 -10.397 1.00 85.81 348 THR A O 1
ATOM 2717 N N . VAL A 1 349 ? -25.279 20.315 -11.477 1.00 82.94 349 VAL A N 1
ATOM 2718 C CA . VAL A 1 349 ? -25.321 21.773 -11.247 1.00 82.94 349 VAL A CA 1
ATOM 2719 C C . VAL A 1 349 ? -25.199 22.107 -9.756 1.00 82.94 349 VAL A C 1
ATOM 2721 O O . VAL A 1 349 ? -24.441 23.000 -9.381 1.00 82.94 349 VAL A O 1
ATOM 2724 N N . LYS A 1 350 ? -25.898 21.354 -8.895 1.00 81.12 350 LYS A N 1
ATOM 2725 C CA . LYS A 1 350 ? -25.816 21.490 -7.436 1.00 81.12 350 LYS A CA 1
ATOM 2726 C C . LYS A 1 350 ? -24.413 21.208 -6.892 1.00 81.12 350 LYS A C 1
ATOM 2728 O O . LYS A 1 350 ? -23.964 21.942 -6.019 1.00 81.12 350 LYS A O 1
ATOM 2733 N N . ALA A 1 351 ? -23.733 20.174 -7.387 1.00 76.81 351 ALA A N 1
ATOM 2734 C CA . ALA A 1 351 ? -22.392 19.809 -6.924 1.00 76.81 351 ALA A CA 1
ATOM 2735 C C . ALA A 1 351 ? -21.330 20.853 -7.303 1.00 76.81 351 ALA A C 1
ATOM 2737 O O . ALA A 1 351 ? -20.397 21.073 -6.539 1.00 76.81 351 ALA A O 1
ATOM 2738 N N . LEU A 1 352 ? -21.497 21.524 -8.446 1.00 77.88 352 LEU A N 1
ATOM 2739 C CA . LEU A 1 352 ? -20.603 22.595 -8.894 1.00 77.88 352 LEU A CA 1
ATOM 2740 C C . LEU A 1 352 ? -20.864 23.947 -8.213 1.00 77.88 352 LEU A C 1
ATOM 2742 O O . LEU A 1 352 ? -20.094 24.878 -8.416 1.00 77.88 352 LEU A O 1
ATOM 2746 N N . GLY A 1 353 ? -21.947 24.087 -7.440 1.00 75.00 353 GLY A N 1
ATOM 2747 C CA . GLY A 1 353 ? -22.250 25.333 -6.730 1.00 75.00 353 GLY A CA 1
ATOM 2748 C C . GLY A 1 353 ? -22.521 26.534 -7.645 1.00 75.00 353 GLY A C 1
ATOM 2749 O O . GLY A 1 353 ? -22.325 27.670 -7.222 1.00 75.00 353 GLY A O 1
ATOM 2750 N N . ILE A 1 354 ? -22.966 26.302 -8.886 1.00 78.50 354 ILE A N 1
ATOM 2751 C CA . ILE A 1 354 ? -23.237 27.367 -9.865 1.00 78.50 354 ILE A CA 1
ATOM 2752 C C . ILE A 1 354 ? -24.318 28.305 -9.315 1.00 78.50 354 ILE A C 1
ATOM 2754 O O . ILE A 1 354 ? -25.396 27.850 -8.926 1.00 78.50 354 ILE A O 1
ATOM 2758 N N . THR A 1 355 ? -24.061 29.615 -9.330 1.00 75.06 355 THR A N 1
ATOM 2759 C CA . THR A 1 355 ? -25.042 30.646 -8.955 1.00 75.06 355 THR A CA 1
ATOM 2760 C C . THR A 1 355 ? -25.269 31.629 -10.099 1.00 75.06 355 THR A C 1
ATOM 2762 O O . THR A 1 355 ? -24.531 31.650 -11.080 1.00 75.06 355 THR A O 1
ATOM 2765 N N . TYR A 1 356 ? -26.299 32.473 -9.975 1.00 69.94 356 TYR A N 1
ATOM 2766 C CA . TYR A 1 356 ? -26.624 33.482 -10.988 1.00 69.94 356 TYR A CA 1
ATOM 2767 C C . TYR A 1 356 ? -25.477 34.481 -11.233 1.00 69.94 356 TYR A C 1
ATOM 2769 O O . TYR A 1 356 ? -25.355 35.018 -12.330 1.00 69.94 356 TYR A O 1
ATOM 2777 N N . THR A 1 357 ? -24.636 34.727 -10.224 1.00 74.19 357 THR A N 1
ATOM 2778 C CA . THR A 1 357 ? -23.533 35.697 -10.289 1.00 74.19 357 THR A CA 1
ATOM 2779 C C . THR A 1 357 ? -22.159 35.057 -10.474 1.00 74.19 357 THR A C 1
ATOM 2781 O O . THR A 1 357 ? -21.229 35.770 -10.839 1.00 74.19 357 THR A O 1
ATOM 2784 N N . ASN A 1 358 ? -22.021 33.742 -10.259 1.00 72.88 358 ASN A N 1
ATOM 2785 C CA . ASN A 1 358 ? -20.739 33.037 -10.328 1.00 72.88 358 ASN A CA 1
ATOM 2786 C C . ASN A 1 358 ? -20.800 31.899 -11.361 1.00 72.88 358 ASN A C 1
ATOM 2788 O O . ASN A 1 358 ? -21.238 30.792 -11.027 1.00 72.88 358 ASN A O 1
ATOM 2792 N N . PRO A 1 359 ? -20.364 32.142 -12.611 1.00 74.25 359 PRO A N 1
ATOM 2793 C CA . PRO A 1 359 ? -20.160 31.069 -13.574 1.00 74.25 359 PRO A CA 1
ATOM 2794 C C . PRO A 1 359 ? -18.985 30.172 -13.156 1.00 74.25 359 PRO A C 1
ATOM 2796 O O . PRO A 1 359 ? -18.016 30.631 -12.548 1.00 74.25 359 PRO A O 1
ATOM 2799 N N . VAL A 1 360 ? -19.081 28.893 -13.522 1.00 82.88 360 VAL A N 1
ATOM 2800 C CA . VAL A 1 360 ? -18.044 27.875 -13.314 1.00 82.88 360 VAL A CA 1
ATOM 2801 C C . VAL A 1 360 ? -17.569 27.384 -14.675 1.00 82.88 360 VAL A C 1
ATOM 2803 O O . VAL A 1 360 ? -18.384 26.986 -15.510 1.00 82.88 360 VAL A O 1
ATOM 2806 N N . VAL A 1 361 ? -16.259 27.411 -14.899 1.00 85.94 361 VAL A N 1
ATOM 2807 C CA . VAL A 1 361 ? -15.612 26.876 -16.099 1.00 85.94 361 VAL A CA 1
ATOM 2808 C C . VAL A 1 361 ? -15.135 25.462 -15.811 1.00 85.94 361 VAL A C 1
ATOM 2810 O O . VAL A 1 361 ? -14.489 25.218 -14.795 1.00 85.94 361 VAL A O 1
ATOM 2813 N N . LEU A 1 362 ? -15.454 24.532 -16.708 1.00 85.56 362 LEU A N 1
ATOM 2814 C CA . LEU A 1 362 ? -14.941 23.169 -16.654 1.00 85.56 362 LEU A CA 1
ATOM 2815 C C . LEU A 1 362 ? -13.795 23.035 -17.648 1.00 85.56 362 LEU A C 1
ATOM 2817 O O . LEU A 1 362 ? -13.982 23.254 -18.841 1.00 85.56 362 LEU A O 1
ATOM 2821 N N . GLU A 1 363 ? -12.618 22.653 -17.174 1.00 85.00 363 GLU A N 1
ATOM 2822 C CA . GLU A 1 363 ? -11.442 22.536 -18.031 1.00 85.00 363 GLU A CA 1
ATOM 2823 C C . GLU A 1 363 ? -10.671 21.237 -17.766 1.00 85.00 363 GLU A C 1
ATOM 2825 O O . GLU A 1 363 ? -10.422 20.886 -16.605 1.00 85.00 363 GLU A O 1
ATOM 2830 N N . PRO A 1 364 ? -10.294 20.495 -18.825 1.00 82.38 364 PRO A N 1
ATOM 2831 C CA . PRO A 1 364 ? -9.394 19.367 -18.690 1.00 82.38 364 PRO A CA 1
ATOM 2832 C C . PRO A 1 364 ? -7.944 19.860 -18.628 1.00 82.38 364 PRO A C 1
ATOM 2834 O O . PRO A 1 364 ? -7.437 20.511 -19.540 1.00 82.38 364 PRO A O 1
ATOM 2837 N N . SER A 1 365 ? -7.252 19.502 -17.556 1.00 77.00 365 SER A N 1
ATOM 2838 C CA . SER A 1 365 ? -5.804 19.607 -17.427 1.00 77.00 365 SER A CA 1
ATOM 2839 C C . SER A 1 365 ? -5.197 18.264 -17.813 1.00 77.00 365 SER A C 1
ATOM 2841 O O . SER A 1 365 ? -5.577 17.235 -17.254 1.00 77.00 365 SER A O 1
ATOM 2843 N N . VAL A 1 366 ? -4.282 18.267 -18.781 1.00 72.62 366 VAL A N 1
ATOM 2844 C CA . VAL A 1 366 ? -3.720 17.032 -19.335 1.00 72.62 366 VAL A CA 1
ATOM 2845 C C . VAL A 1 366 ? -2.213 16.972 -19.167 1.00 72.62 366 VAL A C 1
ATOM 2847 O O . VAL A 1 366 ? -1.523 17.983 -19.298 1.00 72.62 366 VAL A O 1
ATOM 2850 N N . MET A 1 367 ? -1.698 15.773 -18.919 1.00 61.62 367 MET A N 1
ATOM 2851 C CA . MET A 1 367 ? -0.267 15.492 -18.988 1.00 61.62 367 MET A CA 1
ATOM 2852 C C . MET A 1 367 ? -0.015 14.183 -19.741 1.00 61.62 367 MET A C 1
ATOM 2854 O O . MET A 1 367 ? -0.787 13.236 -19.577 1.00 61.62 367 MET A O 1
ATOM 2858 N N . PRO A 1 368 ? 1.057 14.097 -20.546 1.00 64.25 368 PRO A N 1
ATOM 2859 C CA . PRO A 1 368 ? 1.471 12.845 -21.173 1.00 64.25 368 PRO A CA 1
ATOM 2860 C C . PRO A 1 368 ? 1.734 11.764 -20.115 1.00 64.25 368 PRO A C 1
ATOM 2862 O O . PRO A 1 368 ? 2.358 12.044 -19.087 1.00 64.25 368 PRO A O 1
ATOM 2865 N N . LYS A 1 369 ? 1.297 10.525 -20.357 1.00 62.25 369 LYS A N 1
ATOM 2866 C CA . LYS A 1 369 ? 1.719 9.385 -19.536 1.00 62.25 369 LYS A CA 1
ATOM 2867 C C . LYS A 1 369 ? 3.208 9.110 -19.740 1.00 62.25 369 LYS A C 1
ATOM 2869 O O . LYS A 1 369 ? 3.786 9.393 -20.790 1.00 62.25 369 LYS A O 1
ATOM 2874 N N . ILE A 1 370 ? 3.847 8.575 -18.705 1.00 50.12 370 ILE A N 1
ATOM 2875 C CA . ILE A 1 370 ? 5.281 8.285 -18.713 1.00 50.12 370 ILE A CA 1
ATOM 2876 C C . ILE A 1 370 ? 5.475 6.837 -19.156 1.00 50.12 370 ILE A C 1
ATOM 2878 O O . ILE A 1 370 ? 5.204 5.916 -18.397 1.00 50.12 370 ILE A O 1
ATOM 2882 N N . GLY A 1 371 ? 5.964 6.655 -20.386 1.00 51.31 371 GLY A N 1
ATOM 2883 C CA . GLY A 1 371 ? 6.164 5.332 -20.988 1.00 51.31 371 GLY A CA 1
ATOM 2884 C C . GLY A 1 371 ? 4.887 4.736 -21.593 1.00 51.31 371 GLY A C 1
ATOM 2885 O O . GLY A 1 371 ? 3.808 5.315 -21.504 1.00 51.31 371 GLY A O 1
ATOM 2886 N N . SER A 1 372 ? 5.025 3.577 -22.233 1.00 41.34 372 SER A N 1
ATOM 2887 C CA . SER A 1 372 ? 3.972 2.794 -22.901 1.00 41.34 372 SER A CA 1
ATOM 2888 C C . SER A 1 372 ? 2.997 2.080 -21.944 1.00 41.34 372 SER A C 1
ATOM 2890 O O . SER A 1 372 ? 2.282 1.179 -22.370 1.00 41.34 372 SER A O 1
ATOM 2892 N N . TRP A 1 373 ? 2.928 2.454 -20.662 1.00 50.78 373 TRP A N 1
ATOM 2893 C CA . TRP A 1 373 ? 2.438 1.545 -19.622 1.00 50.78 373 TRP A CA 1
ATOM 2894 C C . TRP A 1 373 ? 1.303 2.097 -18.761 1.00 50.78 373 TRP A C 1
ATOM 2896 O O . TRP A 1 373 ? 1.226 3.300 -18.501 1.00 50.78 373 TRP A O 1
ATOM 2906 N N . ASN A 1 374 ? 0.460 1.175 -18.282 1.00 61.00 374 ASN A N 1
ATOM 2907 C CA . ASN A 1 374 ? -0.580 1.341 -17.260 1.00 61.00 374 ASN A CA 1
ATOM 2908 C C . ASN A 1 374 ? 0.038 1.721 -15.899 1.00 61.00 374 ASN A C 1
ATOM 2910 O O . ASN A 1 374 ? -0.069 0.979 -14.926 1.00 61.00 374 ASN A O 1
ATOM 2914 N N . VAL A 1 375 ? 0.747 2.850 -15.840 1.00 69.75 375 VAL A N 1
ATOM 2915 C CA . VAL A 1 375 ? 1.239 3.415 -14.587 1.00 69.75 375 VAL A CA 1
ATOM 2916 C C . VAL A 1 375 ? 0.144 4.285 -13.995 1.00 69.75 375 VAL A C 1
ATOM 2918 O O . VAL A 1 375 ? -0.393 5.175 -14.661 1.00 69.75 375 VAL A O 1
ATOM 2921 N N . GLU A 1 376 ? -0.158 4.053 -12.728 1.00 78.50 376 GLU A N 1
ATOM 2922 C CA . GLU A 1 376 ? -1.042 4.894 -11.942 1.00 78.50 376 GLU A CA 1
ATOM 2923 C C . GLU A 1 376 ? -0.371 5.383 -10.670 1.00 78.50 376 GLU A C 1
ATOM 2925 O O . GLU A 1 376 ? 0.606 4.812 -10.199 1.00 78.50 376 GLU A O 1
ATOM 2930 N N . GLY A 1 377 ? -0.913 6.436 -10.079 1.00 80.81 377 GLY A N 1
ATOM 2931 C CA . GLY A 1 377 ? -0.533 6.856 -8.744 1.00 80.81 377 GLY A CA 1
ATOM 2932 C C . GLY A 1 377 ? -0.435 8.355 -8.593 1.00 80.81 377 GLY A C 1
ATOM 2933 O O . GLY A 1 377 ? -0.975 9.092 -9.404 1.00 80.81 377 GLY A O 1
ATOM 2934 N N . SER A 1 378 ? 0.212 8.829 -7.537 1.00 79.06 378 SER A N 1
ATOM 2935 C CA . SER A 1 378 ? 0.156 10.247 -7.174 1.00 79.06 378 SER A CA 1
ATOM 2936 C C . SER A 1 378 ? 1.532 10.859 -6.992 1.00 79.06 378 SER A C 1
ATOM 2938 O O . SER A 1 378 ? 2.454 10.223 -6.476 1.00 79.06 378 SER A O 1
ATOM 2940 N N . VAL A 1 379 ? 1.620 12.133 -7.362 1.00 78.44 379 VAL A N 1
ATOM 2941 C CA . VAL A 1 379 ? 2.745 13.031 -7.110 1.00 78.44 379 VAL A CA 1
ATOM 2942 C C . VAL A 1 379 ? 2.297 14.088 -6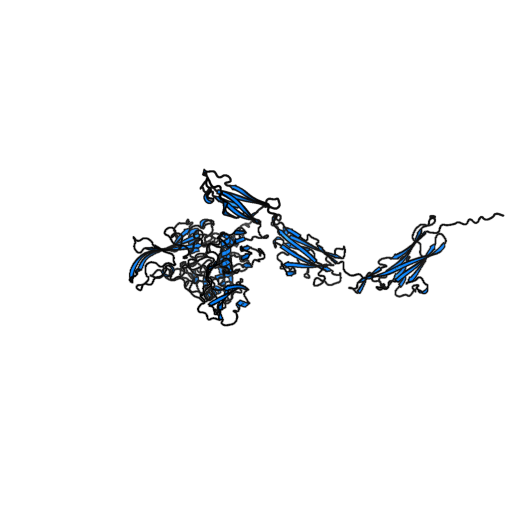.117 1.00 78.44 379 VAL A C 1
ATOM 2944 O O . VAL A 1 379 ? 1.262 14.738 -6.292 1.00 78.44 379 VAL A O 1
ATOM 2947 N N . TYR A 1 380 ? 3.090 14.279 -5.073 1.00 76.00 380 TYR A N 1
ATOM 2948 C CA . TYR A 1 380 ? 2.813 15.224 -4.006 1.00 76.00 380 TYR A CA 1
ATOM 2949 C C . TYR A 1 380 ? 3.942 16.245 -3.892 1.00 76.00 380 TYR A C 1
ATOM 2951 O O . TYR A 1 380 ? 5.096 15.875 -3.703 1.00 76.00 380 TYR A O 1
ATOM 2959 N N . ASN A 1 381 ? 3.594 17.532 -3.850 1.00 70.81 381 ASN A N 1
ATOM 2960 C CA . ASN A 1 381 ? 4.555 18.630 -3.648 1.00 70.81 381 ASN A CA 1
ATOM 2961 C C . ASN A 1 381 ? 4.924 18.836 -2.160 1.00 70.81 381 ASN A C 1
ATOM 2963 O O . ASN A 1 381 ? 5.445 19.876 -1.758 1.00 70.81 381 ASN A O 1
ATOM 2967 N N . GLY A 1 382 ? 4.565 17.878 -1.296 1.00 62.44 382 GLY A N 1
ATOM 2968 C CA . GLY A 1 382 ? 4.854 17.913 0.140 1.00 62.44 382 GLY A CA 1
ATOM 2969 C C . GLY A 1 382 ? 4.127 19.007 0.939 1.00 62.44 382 GLY A C 1
ATOM 2970 O O . GLY A 1 382 ? 4.565 19.312 2.050 1.00 62.44 382 GLY A O 1
ATOM 2971 N N . ILE A 1 383 ? 3.074 19.629 0.393 1.00 63.44 383 ILE A N 1
ATOM 2972 C CA . ILE A 1 383 ? 2.199 20.606 1.067 1.00 63.44 383 ILE A CA 1
ATOM 2973 C C . ILE A 1 383 ? 0.750 20.275 0.671 1.00 63.44 383 ILE A C 1
ATOM 2975 O O . ILE A 1 383 ? 0.440 20.267 -0.518 1.00 63.44 383 ILE A O 1
ATOM 2979 N N . GLY A 1 384 ? -0.121 19.987 1.646 1.00 69.25 384 GLY A N 1
ATOM 2980 C CA . GLY A 1 384 ? -1.538 19.677 1.420 1.00 69.25 384 GLY A CA 1
ATOM 2981 C C . GLY A 1 384 ? -1.909 18.187 1.356 1.00 69.25 384 GLY A C 1
ATOM 2982 O O . GLY A 1 384 ? -1.057 17.299 1.271 1.00 69.25 384 GLY A O 1
ATOM 2983 N N . ALA A 1 385 ? -3.223 17.940 1.421 1.00 74.44 385 ALA A N 1
ATOM 2984 C CA . ALA A 1 385 ? -3.846 16.613 1.507 1.00 74.44 385 ALA A CA 1
ATOM 2985 C C . ALA A 1 385 ? -4.105 15.944 0.147 1.00 74.44 385 ALA A C 1
ATOM 2987 O O . ALA A 1 385 ? -4.460 14.762 0.097 1.00 74.44 385 ALA A O 1
ATOM 2988 N N . THR A 1 386 ? -4.011 16.712 -0.935 1.00 79.50 386 THR A N 1
ATOM 2989 C CA . THR A 1 386 ? -4.391 16.303 -2.290 1.00 79.50 386 THR A CA 1
ATOM 2990 C C . THR A 1 386 ? -3.129 16.197 -3.144 1.00 79.50 386 THR A C 1
ATOM 2992 O O . THR A 1 386 ? -2.234 17.034 -2.994 1.00 79.50 386 THR A O 1
ATOM 2995 N N . PRO A 1 387 ? -3.029 15.193 -4.030 1.00 73.88 387 PRO A N 1
ATOM 2996 C CA . PRO A 1 387 ? -1.961 15.130 -5.015 1.00 73.88 387 PRO A CA 1
ATOM 2997 C C . PRO A 1 387 ? -1.859 16.427 -5.818 1.00 73.88 387 PRO A C 1
ATOM 2999 O O . PRO A 1 387 ? -2.872 17.008 -6.208 1.00 73.88 387 PRO A O 1
ATOM 3002 N N . ALA A 1 388 ? -0.631 16.850 -6.110 1.00 70.12 388 ALA A N 1
ATOM 3003 C CA . ALA A 1 388 ? -0.398 17.885 -7.110 1.00 70.12 388 ALA A CA 1
ATOM 3004 C C . ALA A 1 388 ? -0.762 17.368 -8.507 1.00 70.12 388 ALA A C 1
ATOM 3006 O O . ALA A 1 388 ? -1.237 18.121 -9.358 1.00 70.12 388 ALA A O 1
ATOM 3007 N N . PHE A 1 389 ? -0.556 16.067 -8.713 1.00 67.62 389 PHE A N 1
ATOM 3008 C CA . PHE A 1 389 ? -0.838 15.379 -9.956 1.00 67.62 389 PHE A CA 1
ATOM 3009 C C . PHE A 1 389 ? -1.099 13.882 -9.712 1.00 67.62 389 PHE A C 1
ATOM 3011 O O . PHE A 1 389 ? -0.558 13.311 -8.763 1.00 67.62 389 PHE A O 1
ATOM 3018 N N . GLN A 1 390 ? -1.918 13.247 -10.559 1.00 70.06 390 GLN A N 1
ATOM 3019 C CA . GLN A 1 390 ? -2.162 11.801 -10.534 1.00 70.06 390 GLN A CA 1
ATOM 3020 C C . GLN A 1 390 ? -2.014 11.168 -11.924 1.00 70.06 390 GLN A C 1
ATOM 3022 O O . GLN A 1 390 ? -2.422 11.744 -12.933 1.00 70.06 390 GLN A O 1
ATOM 3027 N N . PHE A 1 391 ? -1.450 9.964 -11.949 1.00 62.94 391 PHE A N 1
ATOM 3028 C CA . PHE A 1 391 ? -1.347 9.075 -13.097 1.00 62.94 391 PHE A CA 1
ATOM 3029 C C . PHE A 1 391 ? -2.465 8.023 -13.072 1.00 62.94 391 PHE A C 1
ATOM 3031 O O . PHE A 1 391 ? -2.811 7.521 -12.002 1.00 62.94 391 PHE A O 1
ATOM 3038 N N . GLY A 1 392 ? -2.943 7.618 -14.252 1.00 60.31 392 GLY A N 1
ATOM 3039 C CA . GLY A 1 392 ? -3.828 6.463 -14.438 1.00 60.31 392 GLY A CA 1
ATOM 3040 C C . GLY A 1 392 ? -5.280 6.668 -13.985 1.00 60.31 392 GLY A C 1
ATOM 3041 O O . GLY A 1 392 ? -5.683 7.767 -13.611 1.00 60.31 392 GLY A O 1
ATOM 3042 N N . VAL A 1 393 ? -6.076 5.592 -14.062 1.00 59.47 393 VAL A N 1
ATOM 3043 C CA . VAL A 1 393 ? -7.514 5.553 -13.707 1.00 59.47 393 VAL A CA 1
ATOM 3044 C C . VAL A 1 393 ? -7.823 4.521 -12.609 1.00 59.47 393 VAL A C 1
ATOM 3046 O O . VAL A 1 393 ? -8.845 3.850 -12.664 1.00 59.47 393 VAL A O 1
ATOM 3049 N N . ASN A 1 394 ? -6.953 4.392 -11.599 1.00 70.50 394 ASN A N 1
ATOM 3050 C CA . ASN A 1 394 ? -7.117 3.482 -10.446 1.00 70.50 394 ASN A CA 1
ATOM 3051 C C . ASN A 1 394 ? -7.252 1.980 -10.793 1.00 70.50 394 ASN A C 1
ATOM 3053 O O . ASN A 1 394 ? -7.747 1.202 -9.983 1.00 70.50 394 ASN A O 1
ATOM 3057 N N . GLN A 1 395 ? -6.776 1.554 -11.961 1.00 70.94 395 GLN A N 1
ATOM 3058 C CA . GLN A 1 395 ? -6.759 0.168 -12.432 1.00 70.94 395 GLN A CA 1
ATOM 3059 C C . GLN A 1 395 ? -6.044 -0.806 -11.479 1.00 70.94 395 GLN A C 1
ATOM 3061 O O . GLN A 1 395 ? -6.470 -1.952 -11.357 1.00 70.94 395 GLN A O 1
ATOM 3066 N N . ILE A 1 396 ? -4.968 -0.393 -10.802 1.00 80.88 396 ILE A N 1
ATOM 3067 C CA . ILE A 1 396 ? -4.224 -1.256 -9.864 1.00 80.88 396 ILE A CA 1
ATOM 3068 C C . ILE A 1 396 ? -4.879 -1.235 -8.485 1.00 80.88 396 ILE A C 1
ATOM 3070 O O . ILE A 1 396 ? -5.015 -2.284 -7.848 1.00 80.88 396 ILE A O 1
ATOM 3074 N N . ALA A 1 397 ? -5.342 -0.074 -8.026 1.00 85.31 397 ALA A N 1
ATOM 3075 C CA . ALA A 1 397 ? -6.117 0.028 -6.798 1.00 85.31 397 ALA A CA 1
ATOM 3076 C C . ALA A 1 397 ? -7.443 -0.755 -6.876 1.00 85.31 397 ALA A C 1
ATOM 3078 O O . ALA A 1 397 ? -7.816 -1.398 -5.899 1.00 85.31 397 ALA A O 1
ATOM 3079 N N . ASP A 1 398 ? -8.111 -0.783 -8.032 1.00 84.38 398 ASP A N 1
ATOM 3080 C CA . ASP A 1 398 ? -9.371 -1.511 -8.260 1.00 84.38 398 ASP A CA 1
ATOM 3081 C C . ASP A 1 398 ? -9.195 -3.037 -8.326 1.00 84.38 398 ASP A C 1
ATOM 3083 O O . ASP A 1 398 ? -10.163 -3.787 -8.194 1.00 84.38 398 ASP A O 1
ATOM 3087 N N . LYS A 1 399 ? -7.954 -3.515 -8.479 1.00 87.75 399 LYS A N 1
ATOM 3088 C CA . LYS A 1 399 ? -7.604 -4.939 -8.370 1.00 87.75 399 LYS A CA 1
ATOM 3089 C C . LYS A 1 399 ? -7.441 -5.419 -6.932 1.00 87.75 399 LYS A C 1
ATOM 3091 O O . LYS A 1 399 ? -7.332 -6.627 -6.711 1.00 87.75 399 LYS A O 1
ATOM 3096 N N . LEU A 1 400 ? -7.415 -4.509 -5.956 1.00 93.50 400 LEU A N 1
ATOM 3097 C CA . LEU A 1 400 ? -7.479 -4.901 -4.555 1.00 93.50 400 LEU A CA 1
ATOM 3098 C C . LEU A 1 400 ? -8.801 -5.622 -4.287 1.00 93.50 400 LEU A C 1
ATOM 3100 O O . LEU A 1 400 ? -9.865 -5.214 -4.745 1.00 93.50 400 LEU A O 1
ATOM 3104 N N . GLY A 1 401 ? -8.737 -6.701 -3.521 1.00 94.44 401 GLY A N 1
ATOM 3105 C CA . GLY A 1 401 ? -9.926 -7.460 -3.165 1.00 94.44 401 GLY A CA 1
ATOM 3106 C C . GLY A 1 401 ? -9.751 -8.210 -1.861 1.00 94.44 401 GLY A C 1
ATOM 3107 O O . GLY A 1 401 ? -8.629 -8.455 -1.416 1.00 94.44 401 GLY A O 1
ATOM 3108 N N . ALA A 1 402 ? -10.882 -8.579 -1.266 1.00 97.81 402 ALA A N 1
ATOM 3109 C CA . ALA A 1 402 ? -10.927 -9.525 -0.165 1.00 97.81 402 ALA A CA 1
ATOM 3110 C C . ALA A 1 402 ? -11.180 -10.931 -0.714 1.00 97.81 402 ALA A C 1
ATOM 3112 O O . ALA A 1 402 ? -12.052 -11.138 -1.557 1.00 97.81 402 ALA A O 1
ATOM 3113 N N . TYR A 1 403 ? -10.429 -11.898 -0.214 1.00 97.56 403 TYR A N 1
ATOM 3114 C CA . TYR A 1 403 ? -10.450 -13.281 -0.654 1.00 97.56 403 TYR A CA 1
ATOM 3115 C C . TYR A 1 403 ? -10.605 -14.183 0.556 1.00 97.56 403 TYR A C 1
ATOM 3117 O O . TYR A 1 403 ? -9.982 -13.963 1.597 1.00 97.56 403 TYR A O 1
ATOM 3125 N N . LEU A 1 404 ? -11.418 -15.220 0.402 1.00 97.50 404 LEU A N 1
ATOM 3126 C CA . LEU A 1 404 ? -11.442 -16.320 1.346 1.00 97.50 404 LEU A CA 1
ATOM 3127 C C . LEU A 1 404 ? -10.363 -17.320 0.935 1.00 97.50 404 LEU A C 1
ATOM 3129 O O . LEU A 1 404 ? -10.405 -17.848 -0.177 1.00 97.50 404 LEU A O 1
ATOM 3133 N N . VAL A 1 405 ? -9.401 -17.566 1.820 1.00 95.75 405 VAL A N 1
ATOM 3134 C CA . VAL A 1 405 ? -8.278 -18.470 1.550 1.00 95.75 405 VAL A CA 1
ATOM 3135 C C . VAL A 1 405 ? -8.213 -19.606 2.557 1.00 95.75 405 VAL A C 1
ATOM 3137 O O . VAL A 1 405 ? -8.584 -19.453 3.727 1.00 95.75 405 VAL A O 1
ATOM 3140 N N . LYS A 1 406 ? -7.690 -20.738 2.098 1.00 93.00 406 LYS A N 1
ATOM 3141 C CA . LYS A 1 406 ? -7.371 -21.913 2.906 1.00 93.00 406 LYS A CA 1
ATOM 3142 C C . LYS A 1 406 ? -5.900 -22.261 2.705 1.00 93.00 406 LYS A C 1
ATOM 3144 O O . LYS A 1 406 ? -5.378 -22.111 1.607 1.00 93.00 406 LYS A O 1
ATOM 3149 N N . CYS A 1 407 ? -5.243 -22.726 3.761 1.00 88.44 407 CYS A N 1
ATOM 3150 C CA . CYS A 1 407 ? -3.934 -23.357 3.654 1.00 88.44 407 CYS A CA 1
ATOM 3151 C C . CYS A 1 407 ? -4.077 -24.836 3.991 1.00 88.44 407 CYS A C 1
ATOM 3153 O O . CYS A 1 407 ? -4.374 -25.179 5.138 1.00 88.44 407 CYS A O 1
ATOM 3155 N N . GLU A 1 408 ? -3.910 -25.697 2.997 1.00 79.12 408 GLU A N 1
ATOM 3156 C CA . GLU A 1 408 ? -3.894 -27.143 3.182 1.00 79.12 408 GLU A CA 1
ATOM 3157 C C . GLU A 1 408 ? -2.486 -27.601 3.559 1.00 79.12 408 GLU A C 1
ATOM 3159 O O . GLU A 1 408 ? -1.487 -27.172 2.970 1.00 79.12 408 GLU A O 1
ATOM 3164 N N . ASP A 1 409 ? -2.418 -28.426 4.604 1.00 81.81 409 ASP A N 1
ATOM 3165 C CA . ASP A 1 409 ? -1.194 -29.030 5.142 1.00 81.81 409 ASP A CA 1
ATOM 3166 C C . ASP A 1 409 ? -0.080 -28.041 5.522 1.00 81.81 409 ASP A C 1
ATOM 3168 O O . ASP A 1 409 ? 1.058 -28.436 5.748 1.00 81.81 409 ASP A O 1
ATOM 3172 N N . GLY A 1 410 ? -0.394 -26.745 5.614 1.00 83.62 410 GLY A N 1
ATOM 3173 C CA . GLY A 1 410 ? 0.576 -25.694 5.911 1.00 83.62 410 GLY A CA 1
ATOM 3174 C C . GLY A 1 410 ? 1.539 -25.372 4.763 1.00 83.62 410 GLY A C 1
ATOM 3175 O O . GLY A 1 410 ? 2.566 -24.735 5.004 1.00 83.62 410 GLY A O 1
ATOM 3176 N N . VAL A 1 411 ? 1.232 -25.806 3.536 1.00 86.31 411 VAL A N 1
ATOM 3177 C CA . VAL A 1 411 ? 2.066 -25.582 2.340 1.00 86.31 411 VAL A CA 1
ATOM 3178 C C . VAL A 1 411 ? 1.247 -25.021 1.179 1.00 86.31 411 VAL A C 1
ATOM 3180 O O . VAL A 1 411 ? 1.665 -24.050 0.549 1.00 86.31 411 VAL A O 1
ATOM 3183 N N . ASN A 1 412 ? 0.079 -25.603 0.902 1.00 85.81 412 ASN A N 1
ATOM 3184 C CA . ASN A 1 412 ? -0.700 -25.299 -0.294 1.00 85.81 412 ASN A CA 1
ATOM 3185 C C . ASN A 1 412 ? -1.765 -24.246 0.016 1.00 85.81 412 ASN A C 1
ATOM 3187 O O . ASN A 1 412 ? -2.723 -24.520 0.737 1.00 85.81 412 ASN A O 1
ATOM 3191 N N . VAL A 1 413 ? -1.604 -23.037 -0.524 1.00 91.25 413 VAL A N 1
ATOM 3192 C CA . VAL A 1 413 ? -2.600 -21.966 -0.374 1.00 91.25 413 VAL A CA 1
ATOM 3193 C C . VAL A 1 413 ? -3.588 -22.009 -1.530 1.00 91.25 413 VAL A C 1
ATOM 3195 O O . VAL A 1 413 ? -3.197 -21.902 -2.689 1.00 91.25 413 VAL A O 1
ATOM 3198 N N . GLU A 1 414 ? -4.872 -22.097 -1.202 1.00 91.19 414 GLU A N 1
ATOM 3199 C CA . GLU A 1 414 ? -5.985 -22.078 -2.146 1.00 91.19 414 GLU A CA 1
ATOM 3200 C C . GLU A 1 414 ? -6.848 -20.824 -1.935 1.00 91.19 414 GLU A C 1
ATOM 3202 O O . GLU A 1 414 ? -7.190 -20.467 -0.801 1.00 91.19 414 GLU A O 1
ATOM 3207 N N . ILE A 1 415 ? -7.239 -20.168 -3.034 1.00 93.94 415 ILE A N 1
ATOM 3208 C CA . ILE A 1 415 ? -8.268 -19.122 -3.031 1.00 93.94 415 ILE A CA 1
ATOM 3209 C C . ILE A 1 415 ? -9.630 -19.783 -3.254 1.00 93.94 415 ILE A C 1
ATOM 3211 O O . ILE A 1 415 ? -10.001 -20.092 -4.387 1.00 93.94 415 ILE A O 1
ATOM 3215 N N . ILE A 1 416 ? -10.404 -19.915 -2.176 1.00 94.69 416 ILE A N 1
ATOM 3216 C CA . ILE A 1 416 ? -11.766 -20.463 -2.216 1.00 94.69 416 ILE A CA 1
ATOM 3217 C C . ILE A 1 416 ? -12.680 -19.569 -3.060 1.00 94.69 416 ILE A C 1
ATOM 3219 O O . ILE A 1 416 ? -13.502 -20.054 -3.829 1.00 94.69 416 ILE A O 1
ATOM 3223 N N . GLY A 1 417 ? -12.527 -18.249 -2.941 1.00 93.00 417 GLY A N 1
ATOM 3224 C CA . GLY A 1 417 ? -13.298 -17.300 -3.736 1.00 93.00 417 GLY A CA 1
ATOM 3225 C C . GLY A 1 417 ? -12.989 -15.849 -3.395 1.00 93.00 417 GLY A C 1
ATOM 3226 O O . GLY A 1 417 ? -12.618 -15.524 -2.262 1.00 93.00 417 GLY A O 1
ATOM 3227 N N . LYS A 1 418 ? -13.168 -14.965 -4.378 1.00 95.62 418 LYS A N 1
ATOM 3228 C CA . LYS A 1 418 ? -13.174 -13.514 -4.164 1.00 95.62 418 LYS A CA 1
ATOM 3229 C C . LYS A 1 418 ? -14.508 -13.085 -3.555 1.00 95.62 418 LYS A C 1
ATOM 3231 O O . LYS A 1 418 ? -15.573 -13.463 -4.043 1.00 95.62 418 LYS A O 1
ATOM 3236 N N . LEU A 1 419 ? -14.448 -12.309 -2.481 1.00 97.75 419 LEU A N 1
ATOM 3237 C CA . LEU A 1 419 ? -15.617 -11.755 -1.804 1.00 97.75 419 LEU A CA 1
ATOM 3238 C C . LEU A 1 419 ? -16.122 -10.519 -2.549 1.00 97.75 419 LEU A C 1
ATOM 3240 O O . LEU A 1 419 ? -15.339 -9.761 -3.124 1.00 97.75 419 LEU A O 1
ATOM 3244 N N . LYS A 1 420 ? -17.433 -10.279 -2.510 1.00 95.94 420 LYS A N 1
ATOM 3245 C CA . LYS A 1 420 ? -18.029 -9.105 -3.152 1.00 95.94 420 LYS A CA 1
ATOM 3246 C C . LYS A 1 420 ? -17.565 -7.818 -2.462 1.00 95.94 420 LYS A C 1
ATOM 3248 O O . LYS A 1 420 ? -17.653 -7.699 -1.242 1.00 95.94 420 LYS A O 1
ATOM 3253 N N . ASN A 1 421 ? -17.151 -6.817 -3.240 1.00 94.19 421 ASN A N 1
ATOM 3254 C CA . ASN A 1 421 ? -16.500 -5.596 -2.737 1.00 94.19 421 ASN A CA 1
ATOM 3255 C C . ASN A 1 421 ? -17.293 -4.797 -1.686 1.00 94.19 421 ASN A C 1
ATOM 3257 O O . ASN A 1 421 ? -16.680 -4.074 -0.904 1.00 94.19 421 ASN A O 1
ATOM 3261 N N . ASN A 1 422 ? -18.625 -4.906 -1.645 1.00 96.19 422 ASN A N 1
ATOM 3262 C CA . ASN A 1 422 ? -19.477 -4.267 -0.634 1.00 96.19 422 ASN A CA 1
ATOM 3263 C C . ASN A 1 422 ? -20.118 -5.224 0.380 1.00 96.19 422 ASN A C 1
ATOM 3265 O O . ASN A 1 422 ? -20.747 -4.757 1.326 1.00 96.19 422 ASN A O 1
ATOM 3269 N N . ASN A 1 423 ? -20.001 -6.538 0.185 1.00 97.69 423 ASN A N 1
ATOM 3270 C CA . ASN A 1 423 ? -20.687 -7.530 1.005 1.00 97.69 423 ASN A CA 1
ATOM 3271 C C . ASN A 1 423 ? -19.879 -8.827 1.086 1.00 97.69 423 ASN A C 1
ATOM 3273 O O . ASN A 1 423 ? -19.982 -9.711 0.240 1.00 97.69 423 ASN A O 1
ATOM 3277 N N . TRP A 1 424 ? -19.119 -8.969 2.162 1.00 97.94 424 TRP A N 1
ATOM 3278 C CA . TRP A 1 424 ? -18.262 -10.125 2.403 1.00 97.94 424 TRP A CA 1
ATOM 3279 C C . TRP A 1 424 ? -19.031 -11.364 2.883 1.00 97.94 424 TRP A C 1
ATOM 3281 O O . TRP A 1 424 ? -18.424 -12.403 3.115 1.00 97.94 424 TRP A O 1
ATOM 3291 N N . MET A 1 425 ? -20.361 -11.307 3.013 1.00 97.81 425 MET A N 1
ATOM 3292 C CA . MET A 1 425 ? -21.196 -12.504 3.199 1.00 97.81 425 MET A CA 1
ATOM 3293 C C . MET A 1 425 ? -21.470 -13.224 1.872 1.00 97.81 425 MET A C 1
ATOM 3295 O O . MET A 1 425 ? -22.073 -14.299 1.865 1.00 97.81 425 MET A O 1
ATOM 3299 N N . ARG A 1 426 ? -21.031 -12.645 0.747 1.00 97.69 426 ARG A N 1
ATOM 3300 C CA . ARG A 1 426 ? -21.216 -13.170 -0.605 1.00 97.69 426 ARG A CA 1
ATOM 3301 C C . ARG A 1 426 ? -19.889 -13.235 -1.355 1.00 97.69 426 ARG A C 1
ATOM 3303 O O . ARG A 1 426 ? -19.025 -12.370 -1.187 1.00 97.69 426 ARG A O 1
ATOM 3310 N N . PHE A 1 427 ? -19.748 -14.237 -2.213 1.00 97.19 427 PHE A N 1
ATOM 3311 C CA . PHE A 1 427 ? -18.729 -14.230 -3.256 1.00 97.19 427 PHE A CA 1
ATOM 3312 C C . PHE A 1 427 ? -19.104 -13.225 -4.356 1.00 97.19 427 PHE A C 1
ATOM 3314 O O . PHE A 1 427 ? -20.225 -12.710 -4.396 1.00 97.19 427 PHE A O 1
ATOM 3321 N N . GLU A 1 428 ? -18.155 -12.906 -5.233 1.00 92.12 428 GLU A N 1
ATOM 3322 C CA . GLU A 1 428 ? -18.354 -11.958 -6.339 1.00 92.12 428 GLU A CA 1
ATOM 3323 C C . GLU A 1 428 ? -19.498 -12.376 -7.284 1.00 92.12 428 GLU A C 1
ATOM 3325 O O . GLU A 1 428 ? -20.233 -11.515 -7.764 1.00 92.12 428 GLU A O 1
ATOM 3330 N N . ASP A 1 429 ? -19.720 -13.683 -7.452 1.00 87.31 429 ASP A N 1
ATOM 3331 C CA . ASP A 1 429 ? -20.837 -14.271 -8.211 1.00 87.31 429 ASP A CA 1
ATOM 3332 C C . ASP A 1 429 ? -22.206 -14.182 -7.496 1.00 87.31 429 ASP A C 1
ATOM 3334 O O . ASP A 1 429 ? -23.234 -14.578 -8.044 1.00 87.31 429 ASP A O 1
ATOM 3338 N N . GLY A 1 430 ? -22.244 -13.651 -6.269 1.00 91.44 430 GLY A N 1
ATOM 3339 C CA . GLY A 1 430 ? -23.450 -13.500 -5.455 1.00 91.44 430 GLY A CA 1
ATOM 3340 C C . GLY A 1 430 ? -23.825 -14.724 -4.614 1.00 91.44 430 GLY A C 1
ATOM 3341 O O . GLY A 1 430 ? -24.767 -14.644 -3.818 1.00 91.44 430 GLY A O 1
ATOM 3342 N N . THR A 1 431 ? -23.101 -15.839 -4.716 1.00 95.12 431 THR A N 1
ATOM 3343 C CA . THR A 1 431 ? -23.344 -17.020 -3.876 1.00 95.12 431 THR A CA 1
ATOM 3344 C C . THR A 1 431 ? -22.938 -16.765 -2.412 1.00 95.12 431 THR A C 1
ATOM 3346 O O . THR A 1 431 ? -22.124 -15.878 -2.136 1.00 95.12 431 THR A O 1
ATOM 3349 N N . PRO A 1 432 ? -23.533 -17.463 -1.419 1.00 97.19 432 PRO A N 1
ATOM 3350 C CA . PRO A 1 432 ? -23.152 -17.303 -0.013 1.00 97.19 432 PRO A CA 1
ATOM 3351 C C . PRO A 1 432 ? -21.680 -17.663 0.239 1.00 97.19 432 PRO A C 1
ATOM 3353 O O . PRO A 1 432 ? -21.242 -18.759 -0.108 1.00 97.19 432 PRO A O 1
ATOM 3356 N N . ALA A 1 433 ? -20.945 -16.783 0.919 1.00 96.75 433 ALA A N 1
ATOM 3357 C CA . ALA A 1 433 ? -19.575 -17.043 1.353 1.00 96.75 433 ALA A CA 1
ATOM 3358 C C . ALA A 1 433 ? -19.539 -17.458 2.839 1.00 96.75 433 ALA A C 1
ATOM 3360 O O . ALA A 1 433 ? -20.167 -16.798 3.672 1.00 96.75 433 ALA A O 1
ATOM 3361 N N . PRO A 1 434 ? -18.795 -18.516 3.225 1.00 95.94 434 PRO A N 1
ATOM 3362 C CA . PRO A 1 434 ? -18.698 -18.970 4.614 1.00 95.94 434 PRO A CA 1
ATOM 3363 C C . PRO A 1 434 ? -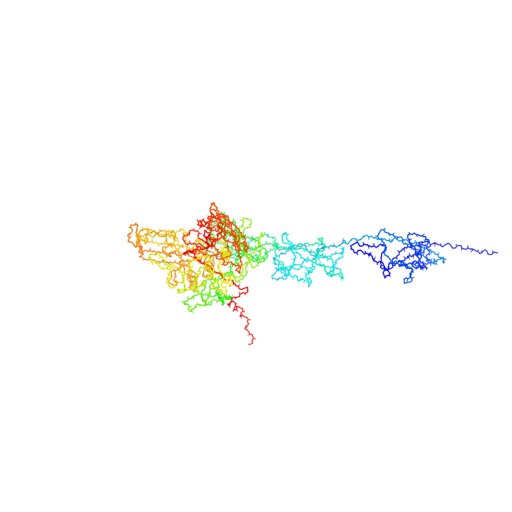17.706 -18.109 5.417 1.00 95.94 434 PRO A C 1
ATOM 3365 O O . PRO A 1 434 ? -16.660 -18.576 5.859 1.00 95.94 434 PRO A O 1
ATOM 3368 N N . THR A 1 435 ? -18.032 -16.827 5.589 1.00 96.12 435 THR A N 1
ATOM 3369 C CA . THR A 1 435 ? -17.194 -15.813 6.257 1.00 96.12 435 THR A CA 1
ATOM 3370 C C . THR A 1 435 ? -17.484 -15.640 7.748 1.00 96.12 435 THR A C 1
ATOM 3372 O O . THR A 1 435 ? -16.791 -14.892 8.437 1.00 96.12 435 THR A O 1
ATOM 3375 N N . THR A 1 436 ? -18.479 -16.361 8.266 1.00 95.56 436 THR A N 1
ATOM 3376 C CA . THR A 1 436 ? -18.832 -16.418 9.689 1.00 95.56 436 THR A CA 1
ATOM 3377 C C . THR A 1 436 ? -18.707 -17.845 10.206 1.00 95.56 436 THR A C 1
ATOM 3379 O O . THR A 1 436 ? -19.208 -18.772 9.572 1.00 95.56 436 THR A O 1
ATOM 3382 N N . VAL A 1 437 ? -18.101 -18.007 11.382 1.00 95.88 437 VAL A N 1
ATOM 3383 C CA . VAL A 1 437 ? -17.985 -19.291 12.083 1.00 95.88 437 VAL A CA 1
ATOM 3384 C C . VAL A 1 437 ? -18.886 -19.270 13.321 1.00 95.88 437 VAL A C 1
ATOM 3386 O O . VAL A 1 437 ? -18.685 -18.445 14.220 1.00 95.88 437 VAL A O 1
ATOM 3389 N N . ASN A 1 438 ? -19.894 -20.150 13.381 1.00 94.69 438 ASN A N 1
ATOM 3390 C CA . ASN A 1 438 ? -20.845 -20.173 14.504 1.00 94.69 438 ASN A CA 1
ATOM 3391 C C . ASN A 1 438 ? -20.402 -21.088 15.652 1.00 94.69 438 ASN A C 1
ATOM 3393 O O . ASN A 1 438 ? -20.823 -20.882 16.788 1.00 94.69 438 ASN A O 1
ATOM 3397 N N . SER A 1 439 ? -19.542 -22.071 15.383 1.00 94.31 439 SER A N 1
ATOM 3398 C CA . SER A 1 439 ? -18.997 -22.987 16.387 1.00 94.31 439 SER A CA 1
ATOM 3399 C C . SER A 1 439 ? -17.632 -23.532 15.964 1.00 94.31 439 SER A C 1
ATOM 3401 O O . SER A 1 439 ? -17.295 -23.508 14.783 1.00 94.31 439 SER A O 1
ATOM 3403 N N . ALA A 1 440 ? -16.864 -24.079 16.911 1.00 92.06 440 ALA A N 1
ATOM 3404 C CA . ALA A 1 440 ? -15.564 -24.687 16.612 1.00 92.06 440 ALA A CA 1
ATOM 3405 C C . ALA A 1 440 ? -15.657 -25.849 15.603 1.00 92.06 440 ALA A C 1
ATOM 3407 O O . ALA A 1 440 ? -14.753 -26.034 14.799 1.00 92.06 440 ALA A O 1
ATOM 3408 N N . ALA A 1 441 ? -16.767 -26.597 15.596 1.00 92.88 441 ALA A N 1
ATOM 3409 C CA . ALA A 1 441 ? -16.985 -27.694 14.650 1.00 92.88 441 ALA A CA 1
ATOM 3410 C C . ALA A 1 441 ? -17.250 -27.218 13.207 1.00 92.88 441 ALA A C 1
ATOM 3412 O O . ALA A 1 441 ? -17.068 -27.984 12.265 1.00 92.88 441 ALA A O 1
ATOM 3413 N N . GLU A 1 442 ? -17.689 -25.969 13.027 1.00 93.62 442 GLU A N 1
ATOM 3414 C CA . GLU A 1 442 ? -17.927 -25.363 11.711 1.00 93.62 442 GLU A CA 1
ATOM 3415 C C . GLU A 1 442 ? -16.680 -24.681 11.132 1.00 93.62 442 GLU A C 1
ATOM 3417 O O . GLU A 1 442 ? -16.699 -24.249 9.976 1.00 93.62 442 GLU A O 1
ATOM 3422 N N . ASP A 1 443 ? -15.603 -24.557 11.912 1.00 93.25 443 ASP A N 1
ATOM 3423 C CA . ASP A 1 443 ? -14.390 -23.888 11.465 1.00 93.25 443 ASP A CA 1
ATOM 3424 C C . ASP A 1 443 ? -13.641 -24.732 10.424 1.00 93.25 443 ASP A C 1
ATOM 3426 O O . ASP A 1 443 ? -13.032 -25.757 10.721 1.00 93.25 443 ASP A O 1
ATOM 3430 N N . LYS A 1 444 ? -13.654 -24.261 9.175 1.00 92.06 444 LYS A N 1
ATOM 3431 C CA . LYS A 1 444 ? -12.965 -24.899 8.042 1.00 92.06 444 LYS A CA 1
ATOM 3432 C C . LYS A 1 444 ? -11.493 -24.492 7.907 1.00 92.06 444 LYS A C 1
ATOM 3434 O O . LYS A 1 444 ? -10.854 -24.839 6.914 1.00 92.06 444 LYS A O 1
ATOM 3439 N N . GLY A 1 445 ? -10.960 -23.716 8.852 1.00 91.81 445 GLY A N 1
ATOM 3440 C CA . GLY A 1 445 ? -9.589 -23.206 8.800 1.00 91.81 445 GLY A CA 1
ATOM 3441 C C . GLY A 1 445 ? -9.400 -22.033 7.832 1.00 91.81 445 GLY A C 1
ATOM 3442 O O . GLY A 1 445 ? -8.267 -21.664 7.526 1.00 91.81 445 GLY A O 1
ATOM 3443 N N . TYR A 1 446 ? -10.488 -21.438 7.338 1.00 95.94 446 TYR A N 1
ATOM 3444 C CA . TYR A 1 446 ? -10.420 -20.320 6.400 1.00 95.94 446 TYR A CA 1
ATOM 3445 C C . TYR A 1 446 ? -9.927 -19.032 7.060 1.00 95.94 446 TYR A C 1
ATOM 3447 O O . TYR A 1 446 ? -10.025 -18.856 8.280 1.00 95.94 446 TYR A O 1
ATOM 3455 N N . ASN A 1 447 ? -9.409 -18.129 6.229 1.00 97.62 447 ASN A N 1
ATOM 3456 C CA . ASN A 1 447 ? -9.088 -16.754 6.588 1.00 97.62 447 ASN A CA 1
ATOM 3457 C C . ASN A 1 447 ? -9.554 -15.802 5.486 1.00 97.62 447 ASN A C 1
ATOM 3459 O O . ASN A 1 447 ? -9.417 -16.101 4.301 1.00 97.62 447 ASN A O 1
ATOM 3463 N N . ILE A 1 448 ? -10.072 -14.645 5.880 1.00 98.38 448 ILE A N 1
ATOM 3464 C CA . ILE A 1 448 ? -10.344 -13.527 4.982 1.00 98.38 448 ILE A CA 1
ATOM 3465 C C . ILE A 1 448 ? -9.068 -12.699 4.886 1.00 98.38 448 ILE A C 1
ATOM 3467 O O . ILE A 1 448 ? -8.597 -12.140 5.876 1.00 98.38 448 ILE A O 1
ATOM 3471 N N . MET A 1 449 ? -8.511 -12.625 3.685 1.00 98.06 449 MET A N 1
ATOM 3472 C CA . MET A 1 449 ? -7.259 -11.932 3.398 1.00 98.06 449 MET A CA 1
ATOM 3473 C C . MET A 1 449 ? -7.483 -10.911 2.285 1.00 98.06 449 MET A C 1
ATOM 3475 O O . MET A 1 449 ? -8.373 -11.076 1.458 1.00 98.06 449 MET A O 1
ATOM 3479 N N . TYR A 1 450 ? -6.695 -9.844 2.259 1.00 98.00 450 TYR A N 1
ATOM 3480 C CA . TYR A 1 450 ? -6.913 -8.703 1.378 1.00 98.00 450 TYR A CA 1
ATOM 3481 C C . TYR A 1 450 ? -5.629 -8.281 0.669 1.00 98.00 450 TYR A C 1
ATOM 3483 O O . TYR A 1 450 ? -4.587 -8.152 1.307 1.00 98.00 450 TYR A O 1
ATOM 3491 N N . GLY A 1 451 ? -5.691 -8.022 -0.633 1.00 96.44 451 GLY A N 1
ATOM 3492 C CA . GLY A 1 451 ? -4.528 -7.575 -1.400 1.00 96.44 451 GLY A CA 1
ATOM 3493 C C . GLY A 1 451 ? -4.649 -7.867 -2.889 1.00 96.44 451 GLY A C 1
ATOM 3494 O O . GLY A 1 451 ? -5.757 -7.980 -3.418 1.00 96.44 451 GLY A O 1
ATOM 3495 N N . TRP A 1 452 ? -3.496 -7.991 -3.546 1.00 93.62 452 TRP A N 1
ATOM 3496 C CA . TRP A 1 452 ? -3.387 -8.334 -4.963 1.00 93.62 452 TRP A CA 1
ATOM 3497 C C . TRP A 1 452 ? -3.050 -9.814 -5.145 1.00 93.62 452 TRP A C 1
ATOM 3499 O O . TRP A 1 452 ? -2.203 -10.364 -4.441 1.00 93.62 452 TRP A O 1
ATOM 3509 N N . THR A 1 453 ? -3.686 -10.446 -6.129 1.00 91.50 453 THR A N 1
ATOM 3510 C CA . THR A 1 453 ? -3.426 -11.842 -6.524 1.00 91.50 453 THR A CA 1
ATOM 3511 C C . THR A 1 453 ? -2.436 -11.969 -7.679 1.00 91.50 453 THR A C 1
ATOM 3513 O O . THR A 1 453 ? -2.065 -13.078 -8.049 1.00 91.50 453 THR A O 1
ATOM 3516 N N . GLN A 1 454 ? -1.994 -10.842 -8.235 1.00 87.12 454 GLN A N 1
ATOM 3517 C CA . GLN A 1 454 ? -0.966 -10.751 -9.268 1.00 87.12 454 GLN A CA 1
ATOM 3518 C C . GLN A 1 454 ? 0.222 -9.941 -8.750 1.00 87.12 454 GLN A C 1
ATOM 3520 O O . GLN A 1 454 ? 0.065 -9.116 -7.845 1.00 87.12 454 GLN A O 1
ATOM 3525 N N . THR A 1 455 ? 1.392 -10.153 -9.350 1.00 87.44 455 THR A N 1
ATOM 3526 C CA . THR A 1 455 ? 2.536 -9.267 -9.136 1.00 87.44 455 THR A CA 1
ATOM 3527 C C . THR A 1 455 ? 2.194 -7.870 -9.644 1.00 87.44 455 THR A C 1
ATOM 3529 O O . THR A 1 455 ? 1.595 -7.711 -10.709 1.00 87.44 455 THR A O 1
ATOM 3532 N N . ILE A 1 456 ? 2.559 -6.858 -8.866 1.00 90.06 456 ILE A N 1
ATOM 3533 C CA . ILE A 1 456 ? 2.525 -5.455 -9.283 1.00 90.06 456 ILE A CA 1
ATOM 3534 C C . ILE A 1 456 ? 3.901 -4.836 -9.049 1.00 90.06 456 ILE A C 1
ATOM 3536 O O . ILE A 1 456 ? 4.690 -5.349 -8.262 1.00 90.06 456 ILE A O 1
ATOM 3540 N N . HIS A 1 457 ? 4.187 -3.713 -9.684 1.00 89.12 457 HIS A N 1
ATOM 3541 C CA . HIS A 1 457 ? 5.422 -2.956 -9.521 1.00 89.12 457 HIS A CA 1
ATOM 3542 C C . HIS A 1 457 ? 5.111 -1.604 -8.888 1.00 89.12 457 HIS A C 1
ATOM 3544 O O . HIS A 1 457 ? 4.096 -0.995 -9.214 1.00 89.12 457 HIS A O 1
ATOM 3550 N N . THR A 1 458 ? 5.959 -1.127 -7.977 1.00 92.31 458 THR A N 1
ATOM 3551 C CA . THR A 1 458 ? 5.744 0.131 -7.247 1.00 92.31 458 THR A CA 1
ATOM 3552 C C . THR A 1 458 ? 6.990 1.015 -7.233 1.00 92.31 458 THR A C 1
ATOM 3554 O O . THR A 1 458 ? 8.113 0.519 -7.168 1.00 92.31 458 THR A O 1
ATOM 3557 N N . ILE A 1 459 ? 6.795 2.332 -7.277 1.00 89.44 459 ILE A N 1
ATOM 3558 C CA . ILE A 1 459 ? 7.753 3.325 -6.783 1.00 89.44 459 ILE A CA 1
ATOM 3559 C C . ILE A 1 459 ? 7.087 3.991 -5.585 1.00 89.44 459 ILE A C 1
ATOM 3561 O O . ILE A 1 459 ? 6.154 4.778 -5.725 1.00 89.44 459 ILE A O 1
ATOM 3565 N N . GLU A 1 460 ? 7.570 3.663 -4.399 1.00 88.00 460 GLU A N 1
ATOM 3566 C CA . GLU A 1 460 ? 6.870 3.849 -3.140 1.00 88.00 460 GLU A CA 1
ATOM 3567 C C . GLU A 1 460 ? 7.499 4.945 -2.275 1.00 88.00 460 GLU A C 1
ATOM 3569 O O . GLU A 1 460 ? 8.625 4.823 -1.788 1.00 88.00 460 GLU A O 1
ATOM 3574 N N . ASN A 1 461 ? 6.752 6.033 -2.067 1.00 77.25 461 ASN A N 1
ATOM 3575 C CA . ASN A 1 461 ? 7.174 7.208 -1.293 1.00 77.25 461 ASN A CA 1
ATOM 3576 C C . ASN A 1 461 ? 8.568 7.727 -1.685 1.00 77.25 461 ASN A C 1
ATOM 3578 O O . ASN A 1 461 ? 9.307 8.241 -0.843 1.00 77.25 461 ASN A O 1
ATOM 3582 N N . ALA A 1 462 ? 8.947 7.567 -2.954 1.00 81.56 462 ALA A N 1
ATOM 3583 C CA . ALA A 1 462 ? 10.257 7.978 -3.423 1.00 81.56 462 ALA A CA 1
ATOM 3584 C C . ALA A 1 462 ? 10.297 9.501 -3.542 1.00 81.56 462 ALA A C 1
ATOM 3586 O O . ALA A 1 462 ? 9.361 10.120 -4.052 1.00 81.56 462 ALA A O 1
ATOM 3587 N N . LYS A 1 463 ? 11.399 10.100 -3.089 1.00 79.50 463 LYS A N 1
ATOM 3588 C CA . LYS A 1 463 ? 11.662 11.518 -3.312 1.00 79.50 463 LYS A CA 1
ATOM 3589 C C . LYS A 1 463 ? 12.321 11.702 -4.673 1.00 79.50 463 LYS A C 1
ATOM 3591 O O . LYS A 1 463 ? 13.388 11.144 -4.924 1.00 79.50 463 LYS A O 1
ATOM 3596 N N . VAL A 1 464 ? 11.692 12.493 -5.533 1.00 72.44 464 VAL A N 1
ATOM 3597 C CA . VAL A 1 464 ? 12.153 12.782 -6.891 1.00 72.44 464 VAL A CA 1
ATOM 3598 C C . VAL A 1 464 ? 12.199 14.296 -7.052 1.00 72.44 464 VAL A C 1
ATOM 3600 O O . VAL A 1 464 ? 11.183 14.947 -7.276 1.00 72.44 464 VAL A O 1
ATOM 3603 N N . GLY A 1 465 ? 13.386 14.875 -6.868 1.00 74.38 465 GLY A N 1
ATOM 3604 C CA . GLY A 1 465 ? 13.516 16.324 -6.703 1.00 74.38 465 GLY A CA 1
ATOM 3605 C C . GLY A 1 465 ? 12.799 16.798 -5.433 1.00 74.38 465 GLY A C 1
ATOM 3606 O O . GLY A 1 465 ? 13.096 16.310 -4.340 1.00 74.38 465 GLY A O 1
ATOM 3607 N N . ASP A 1 466 ? 11.849 17.721 -5.590 1.00 74.19 466 ASP A N 1
ATOM 3608 C CA . ASP A 1 466 ? 11.008 18.247 -4.502 1.00 74.19 466 ASP A CA 1
ATOM 3609 C C . ASP A 1 466 ? 9.670 17.497 -4.347 1.00 74.19 466 ASP A C 1
ATOM 3611 O O . ASP A 1 466 ? 8.875 17.809 -3.457 1.00 74.19 466 ASP A O 1
ATOM 3615 N N . GLU A 1 467 ? 9.419 16.498 -5.195 1.00 76.88 467 GLU A N 1
ATOM 3616 C CA . GLU A 1 467 ? 8.191 15.708 -5.197 1.00 76.88 467 GLU A CA 1
ATOM 3617 C C . GLU A 1 467 ? 8.351 14.416 -4.389 1.00 76.88 467 GLU A C 1
ATOM 3619 O O . GLU A 1 467 ? 9.416 13.794 -4.365 1.00 76.88 467 GLU A O 1
ATOM 3624 N N . VAL A 1 468 ? 7.258 13.973 -3.769 1.00 79.88 468 VAL A N 1
ATOM 3625 C CA . VAL A 1 468 ? 7.112 12.618 -3.225 1.00 79.88 468 VAL A CA 1
ATOM 3626 C C . VAL A 1 468 ? 6.148 11.857 -4.119 1.00 79.88 468 VAL A C 1
ATOM 3628 O O . VAL A 1 468 ? 5.032 12.326 -4.353 1.00 79.88 468 VAL A O 1
ATOM 3631 N N . VAL A 1 469 ? 6.555 10.683 -4.599 1.00 81.31 469 VAL A N 1
ATOM 3632 C CA . VAL A 1 469 ? 5.756 9.885 -5.536 1.00 81.31 469 VAL A CA 1
ATOM 3633 C C . VAL A 1 469 ? 5.391 8.518 -4.970 1.00 81.31 469 VAL A C 1
ATOM 3635 O O . VAL A 1 469 ? 6.187 7.873 -4.286 1.00 81.31 469 VAL A O 1
ATOM 3638 N N . ALA A 1 470 ? 4.167 8.087 -5.263 1.00 87.38 470 ALA A N 1
ATOM 3639 C CA . ALA A 1 470 ? 3.661 6.748 -4.986 1.00 87.38 470 ALA A CA 1
ATOM 3640 C C . ALA A 1 470 ? 2.984 6.218 -6.255 1.00 87.38 470 ALA A C 1
ATOM 3642 O O . ALA A 1 470 ? 1.806 6.502 -6.492 1.00 87.38 470 ALA A O 1
ATOM 3643 N N . LEU A 1 471 ? 3.756 5.514 -7.081 1.00 87.06 471 LEU A N 1
ATOM 3644 C CA . LEU A 1 471 ? 3.373 5.049 -8.415 1.00 87.06 471 LEU A CA 1
ATOM 3645 C C . LEU A 1 471 ? 3.304 3.527 -8.458 1.00 87.06 471 LEU A C 1
ATOM 3647 O O . LEU A 1 471 ? 4.073 2.860 -7.777 1.00 87.06 471 LEU A O 1
ATOM 3651 N N . PHE A 1 472 ? 2.438 2.995 -9.306 1.00 89.38 472 PHE A N 1
ATOM 3652 C CA . PHE A 1 472 ? 2.184 1.575 -9.478 1.00 89.38 472 PHE A CA 1
ATOM 3653 C C . PHE A 1 472 ? 2.092 1.231 -10.961 1.00 89.38 472 PHE A C 1
ATOM 3655 O O . PHE A 1 472 ? 1.585 2.033 -11.736 1.00 89.38 472 PHE A O 1
ATOM 3662 N N . GLY A 1 473 ? 2.541 0.041 -11.343 1.00 81.56 473 GLY A N 1
ATOM 3663 C CA . GLY A 1 473 ? 2.445 -0.507 -12.694 1.00 81.56 473 GLY A CA 1
ATOM 3664 C C . GLY A 1 473 ? 2.230 -2.018 -12.651 1.00 81.56 473 GLY A C 1
ATOM 3665 O O . GLY A 1 473 ? 2.559 -2.669 -11.662 1.00 81.56 473 GLY A O 1
ATOM 3666 N N . GLU A 1 474 ? 1.664 -2.591 -13.707 1.00 78.25 474 GLU A N 1
ATOM 3667 C CA . GLU A 1 474 ? 1.567 -4.056 -13.852 1.00 78.25 474 GLU A CA 1
ATOM 3668 C C . GLU A 1 474 ? 2.896 -4.680 -14.286 1.00 78.25 474 GLU A C 1
ATOM 3670 O O . GLU A 1 474 ? 3.153 -5.846 -14.016 1.00 78.25 474 GLU A O 1
ATOM 3675 N N . GLU A 1 475 ? 3.749 -3.870 -14.905 1.00 74.06 475 GLU A N 1
ATOM 3676 C CA . GLU A 1 475 ? 5.060 -4.232 -15.433 1.00 74.06 475 GLU A CA 1
ATOM 3677 C C . GLU A 1 475 ? 6.139 -3.338 -14.798 1.00 74.06 475 GLU A C 1
ATOM 3679 O O . GLU A 1 475 ? 5.820 -2.233 -14.335 1.00 74.06 475 GLU A O 1
ATOM 3684 N N . PRO A 1 476 ? 7.418 -3.760 -14.784 1.00 77.62 476 PRO A N 1
ATOM 3685 C CA . PRO A 1 476 ? 8.516 -2.917 -14.327 1.00 77.62 476 PRO A CA 1
ATOM 3686 C C . PRO A 1 476 ? 8.576 -1.583 -15.086 1.00 77.62 476 PRO A C 1
ATOM 3688 O O . PRO A 1 476 ? 8.575 -1.543 -16.316 1.00 77.62 476 PRO A O 1
ATOM 3691 N N . PHE A 1 477 ? 8.687 -0.479 -14.350 1.00 70.69 477 PHE A N 1
ATOM 3692 C CA . PHE A 1 477 ? 8.807 0.873 -14.899 1.00 70.69 477 PHE A CA 1
ATOM 3693 C C . PHE A 1 477 ? 9.849 1.727 -14.157 1.00 70.69 477 PHE A C 1
ATOM 3695 O O . PHE A 1 477 ? 10.279 1.399 -13.048 1.00 70.69 477 PHE A O 1
ATOM 3702 N N . GLU A 1 478 ? 10.230 2.849 -14.774 1.00 77.81 478 GLU A N 1
ATOM 3703 C CA . GLU A 1 478 ? 11.107 3.876 -14.202 1.00 77.81 478 GLU A CA 1
ATOM 3704 C C . GLU A 1 478 ? 10.404 5.242 -14.217 1.00 77.81 478 GLU A C 1
ATOM 3706 O O . GLU A 1 478 ? 9.767 5.613 -15.207 1.00 77.81 478 GLU A O 1
ATOM 3711 N N . TYR A 1 479 ? 10.571 6.021 -13.148 1.00 68.31 479 TYR A N 1
ATOM 3712 C CA . TYR A 1 479 ? 10.177 7.428 -13.086 1.00 68.31 479 TYR A CA 1
ATOM 3713 C C . TYR A 1 479 ? 11.372 8.287 -12.661 1.00 68.31 479 TYR A C 1
ATOM 3715 O O . TYR A 1 479 ? 11.873 8.152 -11.546 1.00 68.31 479 TYR A O 1
ATOM 3723 N N . ASN A 1 480 ? 11.826 9.179 -13.550 1.00 66.38 480 ASN A N 1
ATOM 3724 C CA . ASN A 1 480 ? 12.916 10.134 -13.303 1.00 66.38 480 ASN A CA 1
ATOM 3725 C C . ASN A 1 480 ? 14.185 9.491 -12.697 1.00 66.38 480 ASN A C 1
ATOM 3727 O O . ASN A 1 480 ? 14.742 9.998 -11.723 1.00 66.38 480 ASN A O 1
ATOM 3731 N N . GLY A 1 481 ? 14.643 8.366 -13.260 1.00 62.97 481 GLY A N 1
ATOM 3732 C CA . GLY A 1 481 ? 15.823 7.640 -12.782 1.00 62.97 481 GLY A CA 1
ATOM 3733 C C . GLY A 1 481 ? 15.581 6.732 -11.571 1.00 62.97 481 GLY A C 1
ATOM 3734 O O . GLY A 1 481 ? 16.514 6.068 -11.123 1.00 62.97 481 GLY A O 1
ATOM 3735 N N . VAL A 1 482 ? 14.357 6.677 -11.031 1.00 73.50 482 VAL A N 1
ATOM 3736 C CA . VAL A 1 482 ? 13.981 5.753 -9.952 1.00 73.50 482 VAL A CA 1
ATOM 3737 C C . VAL A 1 482 ? 13.292 4.531 -10.543 1.00 73.50 482 VAL A C 1
ATOM 3739 O O . VAL A 1 482 ? 12.251 4.647 -11.185 1.00 73.50 482 VAL A O 1
ATOM 3742 N N . GLN A 1 483 ? 13.867 3.357 -10.296 1.00 81.81 483 GLN A N 1
ATOM 3743 C CA . GLN A 1 483 ? 13.322 2.072 -10.730 1.00 81.81 483 GLN A CA 1
ATOM 3744 C C . GLN A 1 483 ? 12.237 1.571 -9.775 1.00 81.81 483 GLN A C 1
ATOM 3746 O O . GLN A 1 483 ? 12.377 1.677 -8.549 1.00 81.81 483 GLN A O 1
ATOM 3751 N N . SER A 1 484 ? 11.175 1.008 -10.344 1.00 85.94 484 SER A N 1
ATOM 3752 C CA . SER A 1 484 ? 10.130 0.307 -9.598 1.00 85.94 484 SER A CA 1
ATOM 3753 C C . SER A 1 484 ? 10.625 -1.009 -8.986 1.00 85.94 484 SER A C 1
ATOM 3755 O O . SER A 1 484 ? 11.609 -1.598 -9.432 1.00 85.94 484 SER A O 1
ATOM 3757 N N . VAL A 1 485 ? 9.932 -1.468 -7.947 1.00 89.88 485 VAL A N 1
ATOM 3758 C CA . VAL A 1 485 ? 10.211 -2.703 -7.206 1.00 89.88 485 VAL A CA 1
ATOM 3759 C C . VAL A 1 485 ? 8.975 -3.606 -7.263 1.00 89.88 485 VAL A C 1
ATOM 3761 O O . VAL A 1 485 ? 7.860 -3.095 -7.131 1.00 89.88 485 VAL A O 1
ATOM 3764 N N . PRO A 1 486 ? 9.125 -4.928 -7.467 1.00 90.50 486 PRO A N 1
ATOM 3765 C CA . PRO A 1 486 ? 7.989 -5.840 -7.496 1.00 90.50 486 PRO A CA 1
ATOM 3766 C C . PRO A 1 486 ? 7.368 -6.042 -6.106 1.00 90.50 486 PRO A C 1
ATOM 3768 O O . PRO A 1 486 ? 8.053 -6.110 -5.085 1.00 90.50 486 PRO A O 1
ATOM 3771 N N . ILE A 1 487 ? 6.054 -6.219 -6.090 1.00 93.12 487 ILE A N 1
ATOM 3772 C CA . ILE A 1 487 ? 5.257 -6.720 -4.978 1.00 93.12 487 ILE A CA 1
ATOM 3773 C C . ILE A 1 487 ? 4.666 -8.052 -5.448 1.00 93.12 487 ILE A C 1
ATOM 3775 O O . ILE A 1 487 ? 3.783 -8.042 -6.310 1.00 93.12 487 ILE A O 1
ATOM 3779 N N . PRO A 1 488 ? 5.146 -9.195 -4.930 1.00 91.44 488 PRO A N 1
ATOM 3780 C CA . PRO A 1 488 ? 4.610 -10.500 -5.296 1.00 91.44 488 PRO A CA 1
ATOM 3781 C C . PRO A 1 488 ? 3.158 -10.649 -4.813 1.00 91.44 488 PRO A C 1
ATOM 3783 O O . PRO A 1 488 ? 2.761 -9.962 -3.864 1.00 91.44 488 PRO A O 1
ATOM 3786 N N . PRO A 1 489 ? 2.374 -11.573 -5.398 1.00 92.88 489 PRO A N 1
ATOM 3787 C CA . PRO A 1 489 ? 0.971 -11.774 -5.047 1.00 92.88 489 PRO A CA 1
ATOM 3788 C C . PRO A 1 489 ? 0.836 -12.170 -3.572 1.00 92.88 489 PRO A C 1
ATOM 3790 O O . PRO A 1 489 ? 1.124 -13.299 -3.167 1.00 92.88 489 PRO A O 1
ATOM 3793 N N . THR A 1 490 ? 0.437 -11.202 -2.752 1.00 95.25 490 THR A N 1
ATOM 3794 C CA . THR A 1 490 ? 0.448 -11.297 -1.291 1.00 95.25 490 THR A CA 1
ATOM 3795 C C . THR A 1 490 ? -0.816 -10.665 -0.739 1.00 95.25 490 THR A C 1
ATOM 3797 O O . THR A 1 490 ? -1.170 -9.535 -1.085 1.00 95.25 490 THR A O 1
ATOM 3800 N N . LEU A 1 491 ? -1.481 -11.389 0.158 1.00 97.62 491 LEU A N 1
ATOM 3801 C CA . LEU A 1 491 ? -2.680 -10.928 0.846 1.00 97.62 491 LEU A CA 1
ATOM 3802 C C . LEU A 1 491 ? -2.377 -10.727 2.335 1.00 97.62 491 LEU A C 1
ATOM 3804 O O . LEU A 1 491 ? -1.688 -11.535 2.953 1.00 97.62 491 LEU A O 1
ATOM 3808 N N . ILE A 1 492 ? -2.915 -9.670 2.932 1.00 98.00 492 ILE A N 1
ATOM 3809 C CA . ILE A 1 492 ? -2.744 -9.316 4.346 1.00 98.00 492 ILE A CA 1
ATOM 3810 C C . ILE A 1 492 ? -4.062 -9.460 5.109 1.00 98.00 492 ILE A C 1
ATOM 3812 O O . ILE A 1 492 ? -5.137 -9.393 4.517 1.00 98.00 492 ILE A O 1
ATOM 3816 N N . CYS A 1 493 ? -4.015 -9.622 6.431 1.00 96.81 493 CYS A N 1
ATOM 3817 C CA . CYS A 1 493 ? -5.234 -9.535 7.234 1.00 96.81 493 CYS A CA 1
ATOM 3818 C C . CYS A 1 493 ? -5.829 -8.105 7.141 1.00 96.81 493 CYS A C 1
ATOM 3820 O O . CYS A 1 493 ? -5.117 -7.136 7.426 1.00 96.81 493 CYS A O 1
ATOM 3822 N N . PRO A 1 494 ? -7.117 -7.925 6.779 1.00 95.25 494 PRO A N 1
ATOM 3823 C CA . PRO A 1 494 ? -7.692 -6.599 6.520 1.00 95.25 494 PRO A CA 1
ATOM 3824 C C . PRO A 1 494 ? -7.979 -5.759 7.772 1.00 95.25 494 PRO A C 1
ATOM 3826 O O . PRO A 1 494 ? -8.429 -4.619 7.670 1.00 95.25 494 PRO A O 1
ATOM 3829 N N . GLY A 1 495 ? -7.741 -6.325 8.952 1.00 93.31 495 GLY A N 1
ATOM 3830 C CA . GLY A 1 495 ? -7.930 -5.710 10.258 1.00 93.31 495 GLY A CA 1
ATOM 3831 C C . GLY A 1 495 ? -7.070 -6.419 11.304 1.00 93.31 495 GLY A C 1
ATOM 3832 O O . GLY A 1 495 ? -6.069 -7.053 10.969 1.00 93.31 495 GLY A O 1
ATOM 3833 N N . LEU A 1 496 ? -7.449 -6.318 12.577 1.00 95.00 496 LEU A N 1
ATOM 3834 C CA . LEU A 1 496 ? -6.721 -6.986 13.658 1.00 95.00 496 LEU A CA 1
ATOM 3835 C C . LEU A 1 496 ? -7.196 -8.447 13.820 1.00 95.00 496 LEU A C 1
ATOM 3837 O O . LEU A 1 496 ? -8.398 -8.672 13.988 1.00 95.00 496 LEU A O 1
ATOM 3841 N N . PRO A 1 497 ? -6.290 -9.441 13.783 1.00 96.38 497 PRO A N 1
ATOM 3842 C CA . PRO A 1 497 ? -6.644 -10.852 13.883 1.00 96.38 497 PRO A CA 1
ATOM 3843 C C . PRO A 1 497 ? -6.838 -11.313 15.334 1.00 96.38 497 PRO A C 1
ATOM 3845 O O . PRO A 1 497 ? -6.255 -10.769 16.277 1.00 96.38 497 PRO A O 1
ATOM 3848 N N . ALA A 1 498 ? -7.628 -12.369 15.505 1.00 96.94 498 ALA A N 1
ATOM 3849 C CA . ALA A 1 498 ? -7.683 -13.143 16.742 1.00 96.94 498 ALA A CA 1
ATOM 3850 C C . ALA A 1 498 ? -6.580 -14.214 16.755 1.00 96.94 498 ALA A C 1
ATOM 3852 O O . ALA A 1 498 ? -5.957 -14.475 15.727 1.00 96.94 498 ALA A O 1
ATOM 3853 N N . VAL A 1 499 ? -6.354 -14.858 17.901 1.00 96.56 499 VAL A N 1
ATOM 3854 C CA . VAL A 1 499 ? -5.580 -16.107 17.975 1.00 96.56 499 VAL A CA 1
ATOM 3855 C C . VAL A 1 499 ? -6.533 -17.232 18.343 1.00 96.56 499 VAL A C 1
ATOM 3857 O O . VAL A 1 499 ? -7.164 -17.164 19.392 1.00 96.56 499 VAL A O 1
ATOM 3860 N N . VAL A 1 500 ? -6.628 -18.243 17.485 1.00 95.00 500 VAL A N 1
ATOM 3861 C CA . VAL A 1 500 ? -7.470 -19.437 17.656 1.00 95.00 500 VAL A CA 1
ATOM 3862 C C . VAL A 1 500 ? -6.581 -20.639 17.374 1.00 95.00 500 VAL A C 1
ATOM 3864 O O . VAL A 1 500 ? -5.845 -20.634 16.385 1.00 95.00 500 VAL A O 1
ATOM 3867 N N . ASP A 1 501 ? -6.586 -21.622 18.272 1.00 91.50 501 ASP A N 1
ATOM 3868 C CA . ASP A 1 501 ? -5.739 -22.822 18.192 1.00 91.50 501 ASP A CA 1
ATOM 3869 C C . ASP A 1 501 ? -4.249 -22.512 17.958 1.00 91.50 501 ASP A C 1
ATOM 3871 O O . ASP A 1 501 ? -3.559 -23.159 17.172 1.00 91.50 501 ASP A O 1
ATOM 3875 N N . GLY A 1 502 ? -3.749 -21.466 18.628 1.00 93.25 502 GLY A N 1
ATOM 3876 C CA . GLY A 1 502 ? -2.348 -21.045 18.542 1.00 93.25 502 GLY A CA 1
ATOM 3877 C C . GLY A 1 502 ? -1.948 -20.395 17.212 1.00 93.25 502 GLY A C 1
ATOM 3878 O O . GLY A 1 502 ? -0.759 -20.198 16.979 1.00 93.25 502 GLY A O 1
ATOM 3879 N N . LYS A 1 503 ? -2.907 -20.038 16.350 1.00 95.19 503 LYS A N 1
ATOM 3880 C CA . LYS A 1 503 ? -2.660 -19.408 15.044 1.00 95.19 503 LYS A CA 1
ATOM 3881 C C . LYS A 1 503 ? -3.394 -18.084 14.937 1.00 95.19 503 LYS A C 1
ATOM 3883 O O . LYS A 1 503 ? -4.510 -17.950 15.443 1.00 95.19 503 LYS A O 1
ATOM 3888 N N . PHE A 1 504 ? -2.821 -17.110 14.234 1.00 97.19 504 PHE A N 1
ATOM 3889 C CA . PHE A 1 504 ? -3.600 -15.923 13.886 1.00 97.19 504 PHE A CA 1
ATOM 3890 C C . PHE A 1 504 ? -4.759 -16.280 12.959 1.00 97.19 504 PHE A C 1
ATOM 3892 O O . PHE A 1 504 ? -4.559 -16.936 11.945 1.00 97.19 504 PHE A O 1
ATOM 3899 N N . ARG A 1 505 ? -5.968 -15.814 13.259 1.00 96.75 505 ARG A N 1
ATOM 3900 C CA . ARG A 1 505 ? -7.141 -16.008 12.405 1.00 96.75 505 ARG A CA 1
ATOM 3901 C C . ARG A 1 505 ? -7.783 -14.675 12.072 1.00 96.75 505 ARG A C 1
ATOM 3903 O O . ARG A 1 505 ? -8.072 -13.875 12.963 1.00 96.75 505 ARG A O 1
ATOM 3910 N N . SER A 1 506 ? -8.015 -14.450 10.782 1.00 96.75 506 SER A N 1
ATOM 3911 C CA . SER A 1 506 ? -8.794 -13.316 10.282 1.00 96.75 506 SER A CA 1
ATOM 3912 C C . SER A 1 506 ? -10.147 -13.828 9.799 1.00 96.75 506 SER A C 1
ATOM 3914 O O . SER A 1 506 ? -10.341 -14.101 8.621 1.00 96.75 506 SER A O 1
ATOM 3916 N N . MET A 1 507 ? -11.058 -14.042 10.745 1.00 96.56 507 MET A N 1
ATOM 3917 C CA . MET A 1 507 ? -12.414 -14.554 10.523 1.00 96.56 507 MET A CA 1
ATOM 3918 C C . MET A 1 507 ? -13.362 -13.956 11.561 1.00 96.56 507 MET A C 1
ATOM 3920 O O . MET A 1 507 ? -12.936 -13.628 12.669 1.00 96.56 507 MET A O 1
ATOM 3924 N N . TYR A 1 508 ? -14.647 -13.852 11.218 1.00 96.62 508 TYR A N 1
ATOM 3925 C CA . TYR A 1 508 ? -15.678 -13.443 12.169 1.00 96.62 508 TYR A CA 1
ATOM 3926 C C . TYR A 1 508 ? -16.231 -14.664 12.917 1.00 96.62 508 TYR A C 1
ATOM 3928 O O . TYR A 1 508 ? -16.830 -15.553 12.307 1.00 96.62 508 TYR A O 1
ATOM 3936 N N . PHE A 1 509 ? -16.055 -14.708 14.239 1.00 95.75 509 PHE A N 1
ATOM 3937 C CA . PHE A 1 509 ? -16.543 -15.798 15.091 1.00 95.75 509 PHE A CA 1
ATOM 3938 C C . PHE A 1 509 ? -17.712 -15.316 15.956 1.00 95.75 509 PHE A C 1
ATOM 3940 O O . PHE A 1 509 ? -17.578 -14.356 16.715 1.00 95.75 509 PHE A O 1
ATOM 3947 N N . LYS A 1 510 ? -18.847 -16.022 15.898 1.00 93.38 510 LYS A N 1
ATOM 3948 C CA . LYS A 1 510 ? -20.038 -15.749 16.733 1.00 93.38 510 LYS A CA 1
ATOM 3949 C C . LYS A 1 510 ? -20.007 -16.435 18.105 1.00 93.38 510 LYS A C 1
ATOM 3951 O O . LYS A 1 510 ? -21.016 -16.485 18.798 1.00 93.38 510 LYS A O 1
ATOM 3956 N N . TYR A 1 511 ? -18.847 -16.950 18.482 1.00 93.88 511 TYR A N 1
ATOM 3957 C CA . TYR A 1 511 ? -18.550 -17.528 19.786 1.00 93.88 511 TYR A CA 1
ATOM 3958 C C . TYR A 1 511 ? -17.151 -17.075 20.218 1.00 93.88 511 TYR A C 1
ATOM 3960 O O . TYR A 1 511 ? -16.451 -16.383 19.471 1.00 93.88 511 TYR A O 1
ATOM 3968 N N . ARG A 1 512 ? -16.723 -17.469 21.418 1.00 94.19 512 ARG A N 1
ATOM 3969 C CA . ARG A 1 512 ? -15.366 -17.238 21.925 1.00 94.19 512 ARG A CA 1
ATOM 3970 C C . ARG A 1 512 ? -14.411 -18.327 21.428 1.00 94.19 512 ARG A C 1
ATOM 3972 O O . ARG A 1 512 ? -14.393 -19.422 21.977 1.00 94.19 512 ARG A O 1
ATOM 3979 N N . ALA A 1 513 ? -13.624 -18.020 20.402 1.00 91.00 513 ALA A N 1
ATOM 3980 C CA . ALA A 1 513 ? -12.672 -18.943 19.782 1.00 91.00 513 ALA A CA 1
ATOM 3981 C C . ALA A 1 513 ? -11.226 -18.779 20.299 1.00 91.00 513 ALA A C 1
ATOM 3983 O O . ALA A 1 513 ? -10.345 -19.536 19.912 1.00 91.00 513 ALA A O 1
ATOM 3984 N N . GLY A 1 514 ? -10.961 -17.802 21.173 1.00 87.38 514 GLY A N 1
ATOM 3985 C CA . GLY A 1 514 ? -9.617 -17.548 21.689 1.00 87.38 514 GLY A CA 1
ATOM 3986 C C . GLY A 1 514 ? -9.538 -16.456 22.752 1.00 87.38 514 GLY A C 1
ATOM 3987 O O . GLY A 1 514 ? -10.554 -15.984 23.272 1.00 87.38 514 GLY A O 1
ATOM 3988 N N . ASP A 1 515 ? -8.309 -16.034 23.049 1.00 82.12 515 ASP A N 1
ATOM 3989 C CA . ASP A 1 515 ? -8.004 -15.108 24.140 1.00 82.12 515 ASP A CA 1
ATOM 3990 C C . ASP A 1 515 ? -7.724 -13.692 23.622 1.00 82.12 515 ASP A C 1
ATOM 3992 O O . ASP A 1 515 ? -6.625 -13.388 23.156 1.00 82.12 515 ASP A O 1
ATOM 3996 N N . GLY A 1 516 ? -8.700 -12.794 23.751 1.00 89.31 516 GLY A N 1
ATOM 3997 C CA . GLY A 1 516 ? -8.567 -11.374 23.413 1.00 89.31 516 GLY A CA 1
ATOM 3998 C C . GLY A 1 516 ? -9.559 -10.500 24.182 1.00 89.31 516 GLY A C 1
ATOM 3999 O O . GLY A 1 516 ? -10.475 -11.014 24.824 1.00 89.31 516 GLY A O 1
ATOM 4000 N N . GLY A 1 517 ? -9.384 -9.180 24.104 1.00 91.44 517 GLY A N 1
ATOM 4001 C CA . GLY A 1 517 ? -10.242 -8.217 24.805 1.00 91.44 517 GLY A CA 1
ATOM 4002 C C . GLY A 1 517 ? -10.043 -8.186 26.328 1.00 91.44 517 GLY A C 1
ATOM 4003 O O . GLY A 1 517 ? -9.353 -9.020 26.913 1.00 91.44 517 GLY A O 1
ATOM 4004 N N . SER A 1 518 ? -10.650 -7.192 26.973 1.00 93.69 518 SER A N 1
ATOM 4005 C CA . SER A 1 518 ? -10.722 -7.074 28.432 1.00 93.69 518 SER A CA 1
ATOM 4006 C C . SER A 1 518 ? -11.981 -6.328 28.825 1.00 93.69 518 SER A C 1
ATOM 4008 O O . SER A 1 518 ? -12.422 -5.420 28.118 1.00 93.69 518 SER A O 1
ATOM 4010 N N . ASN A 1 519 ? -12.515 -6.665 29.996 1.00 95.00 519 ASN A N 1
ATOM 4011 C CA . ASN A 1 519 ? -13.531 -5.839 30.632 1.00 95.00 519 ASN A CA 1
ATOM 4012 C C . ASN A 1 519 ? -12.950 -4.454 30.937 1.00 95.00 519 ASN A C 1
ATOM 4014 O O . ASN A 1 519 ? -11.746 -4.307 31.191 1.00 95.00 519 ASN A O 1
ATOM 4018 N N . GLY A 1 520 ? -13.827 -3.458 30.911 1.00 94.56 520 GLY A N 1
ATOM 4019 C CA . GLY A 1 520 ? -13.556 -2.143 31.453 1.00 94.56 520 GLY A CA 1
ATOM 4020 C C . GLY A 1 520 ? -13.567 -2.145 32.981 1.00 94.56 520 GLY A C 1
ATOM 4021 O O . GLY A 1 520 ? -13.693 -3.176 33.647 1.00 94.56 520 GLY A O 1
ATOM 4022 N N . LEU A 1 521 ? -13.434 -0.952 33.544 1.00 95.00 521 LEU A N 1
ATOM 4023 C CA . LEU A 1 521 ? -13.627 -0.714 34.969 1.00 95.00 521 LEU A CA 1
ATOM 4024 C C . LEU A 1 521 ? -15.124 -0.577 35.279 1.00 95.00 521 LEU A C 1
ATOM 4026 O O . LEU A 1 521 ? -15.956 -0.537 34.377 1.00 95.00 521 LEU A O 1
ATOM 4030 N N . LEU A 1 522 ? -15.474 -0.506 36.566 1.00 94.06 522 LEU A N 1
ATOM 4031 C CA . LEU A 1 522 ? -16.850 -0.247 37.025 1.00 94.06 522 LEU A CA 1
ATOM 4032 C C . LEU A 1 522 ? -17.893 -1.286 36.565 1.00 94.06 522 LEU A C 1
ATOM 4034 O O . LEU A 1 522 ? -19.084 -0.996 36.523 1.00 94.06 522 LEU A O 1
ATOM 4038 N N . GLY A 1 523 ? -17.450 -2.499 36.220 1.00 91.00 523 GLY A N 1
ATOM 4039 C CA . GLY A 1 523 ? -18.328 -3.564 35.729 1.00 91.00 523 GLY A CA 1
ATOM 4040 C C . GLY A 1 523 ? -18.753 -3.417 34.264 1.00 91.00 523 GLY A C 1
ATOM 4041 O O . GLY A 1 523 ? -19.636 -4.147 33.828 1.00 91.00 523 GLY A O 1
ATOM 4042 N N . ILE A 1 524 ? -18.128 -2.518 33.497 1.00 94.75 524 ILE A N 1
ATOM 4043 C CA . ILE A 1 524 ? -18.400 -2.341 32.064 1.00 94.75 524 ILE A CA 1
ATOM 4044 C C . ILE A 1 524 ? -17.827 -3.538 31.288 1.00 94.75 524 ILE A C 1
ATOM 4046 O O . ILE A 1 524 ? -16.627 -3.817 31.346 1.00 94.75 524 ILE A O 1
ATOM 4050 N N . THR A 1 525 ? -18.676 -4.258 30.552 1.00 94.00 525 THR A N 1
ATOM 4051 C CA . THR A 1 525 ? -18.315 -5.507 29.839 1.00 94.00 525 THR A CA 1
ATOM 4052 C C . THR A 1 525 ? -18.724 -5.517 28.365 1.00 94.00 525 THR A C 1
ATOM 4054 O O . THR A 1 525 ? -18.405 -6.443 27.623 1.00 94.00 525 THR A O 1
ATOM 4057 N N . GLU A 1 526 ? -19.369 -4.456 27.892 1.00 93.38 526 GLU A N 1
ATOM 4058 C CA . GLU A 1 526 ? -19.988 -4.342 26.570 1.00 93.38 526 GLU A CA 1
ATOM 4059 C C . GLU A 1 526 ? -18.973 -4.407 25.417 1.00 93.38 526 GLU A C 1
ATOM 4061 O O . GLU A 1 526 ? -19.342 -4.718 24.282 1.00 93.38 526 GLU A O 1
ATOM 4066 N N . PHE A 1 527 ? -17.694 -4.161 25.716 1.00 93.12 527 PHE A N 1
ATOM 4067 C CA . PHE A 1 527 ? -16.563 -4.234 24.787 1.00 93.12 527 PHE A CA 1
ATOM 4068 C C . PHE A 1 527 ? -15.726 -5.517 24.934 1.00 93.12 527 PHE A C 1
ATOM 4070 O O . PHE A 1 527 ? -14.708 -5.653 24.266 1.00 93.12 527 PHE A O 1
ATOM 4077 N N . ASN A 1 528 ? -16.147 -6.461 25.781 1.00 93.75 528 ASN A N 1
ATOM 4078 C CA . ASN A 1 528 ? -15.536 -7.783 25.935 1.00 93.75 528 ASN A CA 1
ATOM 4079 C C . ASN A 1 528 ? -16.596 -8.830 26.314 1.00 93.75 528 ASN A C 1
ATOM 4081 O O . ASN A 1 528 ? -16.595 -9.401 27.406 1.00 93.75 528 ASN A O 1
ATOM 4085 N N . LYS A 1 529 ? -17.532 -9.075 25.397 1.00 91.38 529 LYS A N 1
ATOM 4086 C CA . LYS A 1 529 ? -18.587 -10.070 25.588 1.00 91.38 529 LYS A CA 1
ATOM 4087 C C . LYS A 1 529 ? -17.996 -11.482 25.608 1.00 91.38 529 LYS A C 1
ATOM 4089 O O . LYS A 1 529 ? -17.149 -11.833 24.785 1.00 91.38 529 LYS A O 1
ATOM 4094 N N . GLN A 1 530 ? -18.462 -12.310 26.543 1.00 89.12 530 GLN A N 1
ATOM 4095 C CA . GLN A 1 530 ? -17.937 -13.668 26.736 1.00 89.12 530 GLN A CA 1
ATOM 4096 C C . GLN A 1 530 ? -18.243 -14.619 25.573 1.00 89.12 530 GLN A C 1
ATOM 4098 O O . GLN A 1 530 ? -17.571 -15.631 25.435 1.00 89.12 530 GLN A O 1
ATOM 4103 N N . ASP A 1 531 ? -19.222 -14.298 24.731 1.00 90.75 531 ASP A N 1
ATOM 4104 C CA . ASP A 1 531 ? -19.645 -15.069 23.562 1.00 90.75 531 ASP A CA 1
ATOM 4105 C C . ASP A 1 531 ? -19.116 -14.479 22.240 1.00 90.75 531 ASP A C 1
ATOM 4107 O O . ASP A 1 531 ? -19.643 -14.771 21.164 1.00 90.75 531 ASP A O 1
ATOM 4111 N N . ARG A 1 532 ? -18.087 -13.625 22.301 1.00 93.00 532 ARG A N 1
ATOM 4112 C CA . ARG A 1 532 ? -17.497 -12.949 21.138 1.00 93.00 532 ARG A CA 1
ATOM 4113 C C . ARG A 1 532 ? -15.981 -13.071 21.119 1.00 93.00 532 ARG A C 1
ATOM 4115 O O . ARG A 1 532 ? -15.327 -13.153 22.162 1.00 93.00 532 ARG A O 1
ATOM 4122 N N . THR A 1 533 ? -15.422 -13.067 19.912 1.00 96.12 533 THR A N 1
ATOM 4123 C CA . THR A 1 533 ? -13.976 -13.161 19.688 1.00 96.12 533 THR A CA 1
ATOM 4124 C C . THR A 1 533 ? -13.387 -11.801 19.345 1.00 96.12 533 THR A C 1
ATOM 4126 O O . THR A 1 533 ? -13.782 -11.146 18.380 1.00 96.12 533 THR A O 1
ATOM 4129 N N . TYR A 1 534 ? -12.388 -11.404 20.124 1.00 96.38 534 TYR A N 1
ATOM 4130 C CA . TYR A 1 534 ? -11.705 -10.124 19.994 1.00 96.38 534 TYR A CA 1
ATOM 4131 C C . TYR A 1 534 ? -10.288 -10.310 19.456 1.00 96.38 534 TYR A C 1
ATOM 4133 O O . TYR A 1 534 ? -9.704 -11.387 19.626 1.00 96.38 534 TYR A O 1
ATOM 4141 N N . PRO A 1 535 ? -9.706 -9.269 18.838 1.00 96.06 535 PRO A N 1
ATOM 4142 C CA . PRO A 1 535 ? -8.318 -9.314 18.425 1.00 96.06 535 PRO A CA 1
ATOM 4143 C C . PRO A 1 535 ? -7.376 -9.618 19.590 1.00 96.06 535 PRO A C 1
ATOM 4145 O O . PRO A 1 535 ? -7.589 -9.179 20.727 1.00 96.06 535 PRO A O 1
ATOM 4148 N N . ARG A 1 536 ? -6.302 -10.351 19.295 1.00 95.88 536 ARG A N 1
ATOM 4149 C CA . ARG A 1 536 ? -5.281 -10.663 20.294 1.00 95.88 536 ARG A CA 1
ATOM 4150 C C . ARG A 1 536 ? -4.408 -9.435 20.544 1.00 95.88 536 ARG A C 1
ATOM 4152 O O . ARG A 1 536 ? -3.814 -8.893 19.612 1.00 95.88 536 ARG A O 1
ATOM 4159 N N . THR A 1 537 ? -4.274 -9.052 21.810 1.00 95.75 537 THR A N 1
ATOM 4160 C CA . THR A 1 537 ? -3.301 -8.050 22.270 1.00 95.75 537 THR A CA 1
ATOM 4161 C C . THR A 1 537 ? -2.370 -8.634 23.328 1.00 95.75 537 THR A C 1
ATOM 4163 O O . THR A 1 537 ? -2.291 -9.857 23.460 1.00 95.75 537 THR A O 1
ATOM 4166 N N . LEU A 1 538 ? -1.610 -7.786 24.039 1.00 95.69 538 LEU A N 1
ATOM 4167 C CA . LEU A 1 538 ? -0.450 -8.214 24.823 1.00 95.69 538 LEU A CA 1
ATOM 4168 C C . LEU A 1 538 ? 0.524 -8.992 23.937 1.00 95.69 538 LEU A C 1
ATOM 4170 O O . LEU A 1 538 ? 1.032 -10.048 24.313 1.00 95.69 538 LEU A O 1
ATOM 4174 N N . LEU A 1 539 ? 0.758 -8.454 22.741 1.00 95.94 539 LEU A N 1
ATOM 4175 C CA . LEU A 1 539 ? 1.721 -8.974 21.787 1.00 95.94 539 LEU A CA 1
ATOM 4176 C C . LEU A 1 539 ? 2.921 -8.042 21.670 1.00 95.94 539 LEU A C 1
ATOM 4178 O O . LEU A 1 539 ? 2.853 -6.850 21.973 1.00 95.94 539 LEU A O 1
ATOM 4182 N N . ASN A 1 540 ? 4.009 -8.625 21.194 1.00 94.94 540 ASN A N 1
ATOM 4183 C CA . ASN A 1 540 ? 5.221 -7.953 20.752 1.00 94.94 540 ASN A CA 1
ATOM 4184 C C . ASN A 1 540 ? 5.585 -8.462 19.343 1.00 94.94 540 ASN A C 1
ATOM 4186 O O . ASN A 1 540 ? 4.928 -9.369 18.820 1.00 94.94 540 ASN A O 1
ATOM 4190 N N . GLN A 1 541 ? 6.624 -7.913 18.709 1.00 94.19 541 GLN A N 1
ATOM 4191 C CA . GLN A 1 541 ? 6.974 -8.309 17.338 1.00 94.19 541 GLN A CA 1
ATOM 4192 C C . GLN A 1 541 ? 7.372 -9.794 17.252 1.00 94.19 541 GLN A C 1
ATOM 4194 O O . GLN A 1 541 ? 6.998 -10.473 16.306 1.00 94.19 541 GLN A O 1
ATOM 4199 N N . LEU A 1 542 ? 8.057 -10.329 18.269 1.00 94.50 542 LEU A N 1
ATOM 4200 C CA . LEU A 1 542 ? 8.529 -11.722 18.289 1.00 94.50 542 LEU A CA 1
ATOM 4201 C C . LEU A 1 542 ? 7.378 -12.727 18.413 1.00 94.50 542 LEU A C 1
ATOM 4203 O O . LEU A 1 542 ? 7.308 -13.693 17.665 1.00 94.50 542 LEU A O 1
ATOM 4207 N N . THR A 1 543 ? 6.453 -12.476 19.336 1.00 95.25 543 THR A N 1
ATOM 4208 C CA . THR A 1 543 ? 5.258 -13.313 19.542 1.00 95.25 543 THR A CA 1
ATOM 4209 C C . THR A 1 543 ? 4.293 -13.223 18.361 1.00 95.25 543 THR A C 1
ATOM 4211 O O . THR A 1 543 ? 3.639 -14.203 18.025 1.00 95.25 543 THR A O 1
ATOM 4214 N N . THR A 1 544 ? 4.245 -12.073 17.680 1.00 95.81 544 THR A N 1
ATOM 4215 C CA . THR A 1 544 ? 3.511 -11.924 16.413 1.00 95.81 544 THR A CA 1
ATOM 4216 C C . THR A 1 544 ? 4.079 -12.856 15.339 1.00 95.81 544 THR A C 1
ATOM 4218 O O . THR A 1 544 ? 3.306 -13.495 14.628 1.00 95.81 544 THR A O 1
ATOM 4221 N N . ASN A 1 545 ? 5.407 -12.994 15.245 1.00 95.12 545 ASN A N 1
ATOM 4222 C CA . ASN A 1 545 ? 6.027 -13.933 14.306 1.00 95.12 545 ASN A CA 1
ATOM 4223 C C . ASN A 1 545 ? 5.583 -15.374 14.587 1.00 95.12 545 ASN A C 1
ATOM 4225 O O . ASN A 1 545 ? 5.170 -16.062 13.657 1.00 95.12 545 ASN A O 1
ATOM 4229 N N . ASP A 1 546 ? 5.607 -15.789 15.858 1.00 95.56 546 ASP A N 1
ATOM 4230 C CA . ASP A 1 546 ? 5.251 -17.151 16.276 1.00 95.56 546 ASP A CA 1
ATOM 4231 C C . ASP A 1 546 ? 3.806 -17.520 15.871 1.00 95.56 546 ASP A C 1
ATOM 4233 O O . ASP A 1 546 ? 3.583 -18.566 15.264 1.00 95.56 546 ASP A O 1
ATOM 4237 N N . PHE A 1 547 ? 2.823 -16.643 16.118 1.00 96.75 547 PHE A N 1
ATOM 4238 C CA . PHE A 1 547 ? 1.418 -16.905 15.754 1.00 96.75 547 PHE A CA 1
ATOM 4239 C C . PHE A 1 547 ? 1.143 -16.876 14.246 1.00 96.75 547 PHE A C 1
ATOM 4241 O O . PHE A 1 547 ? 0.188 -17.505 13.784 1.00 96.75 547 PHE A O 1
ATOM 4248 N N . ALA A 1 548 ? 1.935 -16.126 13.478 1.00 96.88 548 ALA A N 1
ATOM 4249 C CA . ALA A 1 548 ? 1.770 -16.028 12.034 1.00 96.88 548 ALA A CA 1
ATOM 4250 C C . ALA A 1 548 ? 2.326 -17.263 11.312 1.00 96.88 548 ALA A C 1
ATOM 4252 O O . ALA A 1 548 ? 1.643 -17.837 10.466 1.00 96.88 548 ALA A O 1
ATOM 4253 N N . ILE A 1 549 ? 3.537 -17.705 11.666 1.00 97.06 549 ILE A N 1
ATOM 4254 C CA . ILE A 1 549 ? 4.187 -18.861 11.025 1.00 97.06 549 ILE A CA 1
ATOM 4255 C C . ILE A 1 549 ? 3.637 -20.206 11.509 1.00 97.06 549 ILE A C 1
ATOM 4257 O O . ILE A 1 549 ? 3.887 -21.221 10.873 1.00 97.06 549 ILE A O 1
ATOM 4261 N N . ALA A 1 550 ? 2.837 -20.228 12.581 1.00 95.81 550 ALA A N 1
ATOM 4262 C CA . ALA A 1 550 ? 2.142 -21.427 13.058 1.00 95.81 550 ALA A CA 1
ATOM 4263 C C . ALA A 1 550 ? 1.137 -22.016 12.042 1.00 95.81 550 ALA A C 1
ATOM 4265 O O . ALA A 1 550 ? 0.640 -23.129 12.225 1.00 95.81 550 ALA A O 1
ATOM 4266 N N . HIS A 1 551 ? 0.816 -21.287 10.969 1.00 94.62 551 HIS A N 1
ATOM 4267 C CA . HIS A 1 551 ? 0.079 -21.832 9.824 1.00 94.62 551 HIS A CA 1
ATOM 4268 C C . HIS A 1 551 ? 0.921 -22.732 8.926 1.00 94.62 551 HIS A C 1
ATOM 4270 O O . HIS A 1 551 ? 0.350 -23.563 8.227 1.00 94.62 551 HIS A O 1
ATOM 4276 N N . ASN A 1 552 ? 2.240 -22.556 8.920 1.00 96.19 552 ASN A N 1
ATOM 4277 C CA . ASN A 1 552 ? 3.139 -23.240 8.002 1.00 96.19 552 ASN A CA 1
ATOM 4278 C C . ASN A 1 552 ? 3.455 -24.650 8.506 1.00 96.19 552 ASN A C 1
ATOM 4280 O O . ASN A 1 552 ? 3.534 -24.886 9.712 1.00 96.19 552 ASN A O 1
ATOM 4284 N N . ALA A 1 553 ? 3.696 -25.574 7.576 1.00 94.56 553 ALA A N 1
ATOM 4285 C CA . ALA A 1 553 ? 4.143 -26.928 7.904 1.00 94.56 553 ALA A CA 1
ATOM 4286 C C . ALA A 1 553 ? 5.489 -26.918 8.647 1.00 94.56 553 ALA A C 1
ATOM 4288 O O . ALA A 1 553 ? 5.695 -27.678 9.591 1.00 94.56 553 ALA A O 1
ATOM 4289 N N . ASP A 1 554 ? 6.389 -26.025 8.224 1.00 94.12 554 ASP A N 1
ATOM 4290 C CA . ASP A 1 554 ? 7.659 -25.749 8.887 1.00 94.12 554 ASP A CA 1
ATOM 4291 C C . ASP A 1 554 ? 7.579 -24.384 9.603 1.00 94.12 554 ASP A C 1
ATOM 4293 O O . ASP A 1 554 ? 7.666 -23.339 8.947 1.00 94.12 554 ASP A O 1
ATOM 4297 N N . PRO A 1 555 ? 7.454 -24.357 10.946 1.00 90.19 555 PRO A N 1
ATOM 4298 C CA . PRO A 1 555 ? 7.365 -23.125 11.730 1.00 90.19 555 PRO A CA 1
ATOM 4299 C C . PRO A 1 555 ? 8.707 -22.379 11.839 1.00 90.19 555 PRO A C 1
ATOM 4301 O O . PRO A 1 555 ? 8.831 -21.442 12.622 1.00 90.19 555 PRO A O 1
ATOM 4304 N N . THR A 1 556 ? 9.732 -22.777 11.082 1.00 91.44 556 THR A N 1
ATOM 4305 C CA . THR A 1 556 ? 10.971 -22.007 10.887 1.00 91.44 556 THR A CA 1
ATOM 4306 C C . THR A 1 556 ? 10.992 -21.248 9.559 1.00 91.44 556 THR A C 1
ATOM 4308 O O . THR A 1 556 ? 11.930 -20.495 9.289 1.00 91.44 556 THR A O 1
ATOM 4311 N N . LYS A 1 557 ? 9.960 -21.425 8.725 1.00 94.38 557 LYS A N 1
ATOM 4312 C CA . LYS A 1 557 ? 9.801 -20.754 7.435 1.00 94.38 557 LYS A CA 1
ATOM 4313 C C . LYS A 1 557 ? 8.726 -19.687 7.507 1.00 94.38 557 LYS A C 1
ATOM 4315 O O . LYS A 1 557 ? 7.764 -19.776 8.264 1.00 94.38 557 LYS A O 1
ATOM 4320 N N . THR A 1 558 ? 8.879 -18.693 6.647 1.00 96.06 558 THR A N 1
ATOM 4321 C CA . THR A 1 558 ? 7.948 -17.575 6.476 1.00 96.06 558 THR A CA 1
ATOM 4322 C C . THR A 1 558 ? 7.115 -17.713 5.206 1.00 96.06 558 THR A C 1
ATOM 4324 O O . THR A 1 558 ? 6.602 -16.727 4.695 1.00 96.06 558 THR A O 1
ATOM 4327 N N . ILE A 1 559 ? 6.971 -18.928 4.675 1.00 94.12 559 ILE A N 1
ATOM 4328 C CA . ILE A 1 559 ? 6.121 -19.254 3.527 1.00 94.12 559 ILE A CA 1
ATOM 4329 C C . ILE A 1 559 ? 5.269 -20.477 3.896 1.00 94.12 559 ILE A C 1
ATOM 4331 O O . ILE A 1 559 ? 5.821 -21.420 4.465 1.00 94.12 559 ILE A O 1
ATOM 4335 N N . PRO A 1 560 ? 3.967 -20.489 3.556 1.00 94.94 560 PRO A N 1
ATOM 4336 C CA . PRO A 1 560 ? 3.243 -19.407 2.879 1.00 94.94 560 PRO A CA 1
ATOM 4337 C C . PRO A 1 560 ? 2.852 -18.222 3.774 1.00 94.94 560 PRO A C 1
ATOM 4339 O O . PRO A 1 560 ? 2.660 -17.120 3.257 1.00 94.94 560 PRO A O 1
ATOM 4342 N N . PHE A 1 561 ? 2.774 -18.400 5.094 1.00 97.50 561 PHE A N 1
ATOM 4343 C CA . PHE A 1 561 ? 2.390 -17.347 6.036 1.00 97.50 561 PHE A CA 1
ATOM 4344 C C . PHE A 1 561 ? 3.598 -16.676 6.674 1.00 97.50 561 PHE A C 1
ATOM 4346 O O . PHE A 1 561 ? 4.590 -17.318 7.023 1.00 97.50 561 PHE A O 1
ATOM 4353 N N . ALA A 1 562 ? 3.476 -15.372 6.885 1.00 97.75 562 ALA A N 1
ATOM 4354 C CA . ALA A 1 562 ? 4.453 -14.568 7.596 1.00 97.75 562 ALA A CA 1
ATOM 4355 C C . ALA A 1 562 ? 3.757 -13.549 8.507 1.00 97.75 562 ALA A C 1
ATOM 4357 O O . ALA A 1 562 ? 2.597 -13.189 8.270 1.00 97.75 562 ALA A O 1
ATOM 4358 N N . PRO A 1 563 ? 4.450 -13.047 9.544 1.00 97.31 563 PRO A N 1
ATOM 4359 C CA . PRO A 1 563 ? 4.036 -11.818 10.215 1.00 97.31 563 PRO A CA 1
ATOM 4360 C C . PRO A 1 563 ? 3.873 -10.678 9.199 1.00 97.31 563 PRO A C 1
ATOM 4362 O O . PRO A 1 563 ? 4.548 -10.643 8.170 1.00 97.31 563 PRO A O 1
ATOM 4365 N N . LEU A 1 564 ? 2.966 -9.743 9.486 1.00 97.00 564 LEU A N 1
ATOM 4366 C CA . LEU A 1 564 ? 2.651 -8.637 8.581 1.00 97.00 564 LEU A CA 1
ATOM 4367 C C . LEU A 1 564 ? 3.891 -7.783 8.293 1.00 97.00 564 LEU A C 1
ATOM 4369 O O . LEU A 1 564 ? 4.532 -7.275 9.217 1.00 97.00 564 LEU A O 1
ATOM 4373 N N . MET A 1 565 ? 4.182 -7.592 7.008 1.00 96.25 565 MET A N 1
ATOM 4374 C CA . MET A 1 565 ? 5.218 -6.685 6.530 1.00 96.25 565 MET A CA 1
ATOM 4375 C C . MET A 1 565 ? 4.620 -5.307 6.254 1.00 96.25 565 MET A C 1
ATOM 4377 O O . MET A 1 565 ? 3.665 -5.168 5.482 1.00 96.25 565 MET A O 1
ATOM 4381 N N . ASP A 1 566 ? 5.229 -4.265 6.821 1.00 93.31 566 ASP A N 1
ATOM 4382 C CA . ASP A 1 566 ? 4.843 -2.879 6.558 1.00 93.31 566 ASP A CA 1
ATOM 4383 C C . ASP A 1 566 ? 4.955 -2.541 5.071 1.00 93.31 566 ASP A C 1
ATOM 4385 O O . ASP A 1 566 ? 4.180 -1.724 4.596 1.00 93.31 566 ASP A O 1
ATOM 4389 N N . TRP A 1 567 ? 5.857 -3.201 4.334 1.00 94.50 567 TRP A N 1
ATOM 4390 C CA . TRP A 1 567 ? 5.984 -3.100 2.879 1.00 94.50 567 TRP A CA 1
ATOM 4391 C C . TRP A 1 567 ? 4.642 -3.311 2.158 1.00 94.50 567 TRP A C 1
ATOM 4393 O O . TRP A 1 567 ? 4.208 -2.456 1.386 1.00 94.50 567 TRP A O 1
ATOM 4403 N N . HIS A 1 568 ? 3.934 -4.406 2.452 1.00 95.31 568 HIS A N 1
ATOM 4404 C CA . HIS A 1 568 ? 2.642 -4.703 1.827 1.00 95.31 568 HIS A CA 1
ATOM 4405 C C . HIS A 1 568 ? 1.546 -3.755 2.324 1.00 95.31 568 HIS A C 1
ATOM 4407 O O . HIS A 1 568 ? 0.798 -3.188 1.528 1.00 95.31 568 HIS A O 1
ATOM 4413 N N . LEU A 1 569 ? 1.490 -3.506 3.637 1.00 94.88 569 LEU A N 1
ATOM 4414 C CA . LEU A 1 569 ? 0.505 -2.594 4.223 1.00 94.88 569 LEU A CA 1
ATOM 4415 C C . LEU A 1 569 ? 0.682 -1.144 3.736 1.00 94.88 569 LEU A C 1
ATOM 4417 O O . LEU A 1 569 ? -0.296 -0.413 3.570 1.00 94.88 569 LEU A O 1
ATOM 4421 N N . LEU A 1 570 ? 1.922 -0.690 3.541 1.00 92.62 570 LEU A N 1
ATOM 4422 C CA . LEU A 1 570 ? 2.267 0.629 3.009 1.00 92.62 570 LEU A CA 1
ATOM 4423 C C . LEU A 1 570 ? 1.786 0.773 1.579 1.00 92.62 570 LEU A C 1
ATOM 4425 O O . LEU A 1 570 ? 1.097 1.739 1.274 1.00 92.62 570 LEU A O 1
ATOM 4429 N N . ASN A 1 571 ? 2.103 -0.197 0.728 1.00 94.06 571 ASN A N 1
ATOM 4430 C CA . ASN A 1 571 ? 1.724 -0.134 -0.673 1.00 94.06 571 ASN A CA 1
ATOM 4431 C C . ASN A 1 571 ? 0.205 -0.227 -0.862 1.00 94.06 571 ASN A C 1
ATOM 4433 O O . ASN A 1 571 ? -0.342 0.534 -1.653 1.00 94.06 571 ASN A O 1
ATOM 4437 N N . ILE A 1 572 ? -0.504 -1.032 -0.060 1.00 94.94 572 ILE A N 1
ATOM 4438 C CA . ILE A 1 572 ? -1.978 -1.011 -0.022 1.00 94.94 572 ILE A CA 1
ATOM 4439 C C . ILE A 1 572 ? -2.492 0.363 0.428 1.00 94.94 572 ILE A C 1
ATOM 4441 O O . ILE A 1 572 ? -3.404 0.916 -0.181 1.00 94.94 572 ILE A O 1
ATOM 4445 N N . THR A 1 573 ? -1.891 0.954 1.466 1.00 92.88 573 THR A N 1
ATOM 4446 C CA . THR A 1 573 ? -2.263 2.303 1.925 1.00 92.88 573 THR A CA 1
ATOM 4447 C C . THR A 1 573 ? -2.056 3.342 0.821 1.00 92.88 573 THR A C 1
ATOM 4449 O O . THR A 1 573 ? -2.948 4.148 0.578 1.00 92.88 573 THR A O 1
ATOM 4452 N N . ASN A 1 574 ? -0.922 3.299 0.121 1.00 91.06 574 ASN A N 1
ATOM 4453 C CA . ASN A 1 574 ? -0.593 4.203 -0.978 1.00 91.06 574 ASN A CA 1
ATOM 4454 C C . ASN A 1 574 ? -1.549 4.034 -2.168 1.00 91.06 574 ASN A C 1
ATOM 4456 O O . ASN A 1 574 ? -2.027 5.031 -2.703 1.00 91.06 574 ASN A O 1
ATOM 4460 N N . ALA A 1 575 ? -1.892 2.799 -2.541 1.00 92.38 575 ALA A N 1
ATOM 4461 C CA . ALA A 1 575 ? -2.874 2.529 -3.589 1.00 92.38 575 ALA A CA 1
ATOM 4462 C C . ALA A 1 575 ? -4.260 3.095 -3.232 1.00 92.38 575 ALA A C 1
ATOM 4464 O O . ALA A 1 575 ? -4.903 3.733 -4.062 1.00 92.38 575 ALA A O 1
ATOM 4465 N N . LEU A 1 576 ? -4.697 2.957 -1.976 1.00 91.88 576 LEU A N 1
ATOM 4466 C CA . LEU A 1 576 ? -5.959 3.548 -1.513 1.00 91.88 576 LEU A CA 1
ATOM 4467 C C . LEU A 1 576 ? -5.895 5.083 -1.454 1.00 91.88 576 LEU A C 1
ATOM 4469 O O . LEU A 1 576 ? -6.864 5.750 -1.810 1.00 91.88 576 LEU A O 1
ATOM 4473 N N . MET A 1 577 ? -4.759 5.667 -1.064 1.00 88.44 577 MET A N 1
ATOM 4474 C CA . MET A 1 577 ? -4.556 7.121 -1.132 1.00 88.44 577 MET A CA 1
ATOM 4475 C C . MET A 1 577 ? -4.659 7.646 -2.564 1.00 88.44 577 MET A C 1
ATOM 4477 O O . MET A 1 577 ? -5.280 8.684 -2.795 1.00 88.44 577 MET A O 1
ATOM 4481 N N . ASN A 1 578 ? -4.103 6.901 -3.522 1.00 85.50 578 ASN A N 1
ATOM 4482 C CA . ASN A 1 578 ? -4.223 7.200 -4.943 1.00 85.50 578 ASN A CA 1
ATOM 4483 C C . ASN A 1 578 ? -5.684 7.112 -5.398 1.00 85.50 578 ASN A C 1
ATOM 4485 O O . ASN A 1 578 ? -6.203 8.094 -5.927 1.00 85.50 578 ASN A O 1
ATOM 4489 N N . LYS A 1 579 ? -6.378 6.010 -5.079 1.00 86.44 579 LYS A N 1
ATOM 4490 C CA . LYS A 1 579 ? -7.789 5.808 -5.441 1.00 86.44 579 LYS A CA 1
ATOM 4491 C C . LYS A 1 579 ? -8.698 6.938 -4.974 1.00 86.44 579 LYS A C 1
ATOM 4493 O O . LYS A 1 579 ? -9.563 7.384 -5.722 1.00 86.44 579 LYS A O 1
ATOM 4498 N N . PHE A 1 580 ? -8.504 7.415 -3.747 1.00 85.44 580 PHE A N 1
ATOM 4499 C CA . PHE A 1 580 ? -9.353 8.452 -3.152 1.00 85.44 580 PHE A CA 1
ATOM 4500 C C . PHE A 1 580 ? -8.798 9.874 -3.304 1.00 85.44 580 PHE A C 1
ATOM 4502 O O . PHE A 1 580 ? -9.315 10.807 -2.676 1.00 85.44 580 PHE A O 1
ATOM 4509 N N . GLY A 1 581 ? -7.740 10.043 -4.107 1.00 80.75 581 GLY A N 1
ATOM 4510 C CA . GLY A 1 581 ? -7.133 11.339 -4.408 1.00 80.75 581 GLY A CA 1
ATOM 4511 C C . GLY A 1 581 ? -6.693 12.097 -3.160 1.00 80.75 581 GLY A C 1
ATOM 4512 O O . GLY A 1 581 ? -6.827 13.320 -3.094 1.00 80.75 581 GLY A O 1
ATOM 4513 N N . THR A 1 582 ? -6.263 11.392 -2.110 1.00 83.12 582 THR A N 1
ATOM 4514 C CA . THR A 1 582 ? -5.912 12.033 -0.844 1.00 83.12 582 THR A CA 1
ATOM 4515 C C . THR A 1 582 ? -5.033 11.187 0.052 1.00 83.12 582 THR A C 1
ATOM 4517 O O . THR A 1 582 ? -5.203 9.979 0.186 1.00 83.12 582 THR A O 1
ATOM 4520 N N . VAL A 1 583 ? -4.165 11.869 0.784 1.00 83.94 583 VAL A N 1
ATOM 4521 C CA . VAL A 1 583 ? -3.336 11.264 1.830 1.00 83.94 583 VAL A CA 1
ATOM 4522 C C . VAL A 1 583 ? -3.966 11.368 3.217 1.00 83.94 583 VAL A C 1
ATOM 4524 O O . VAL A 1 583 ? -3.612 10.618 4.129 1.00 83.94 583 VAL A O 1
ATOM 4527 N N . TYR A 1 584 ? -4.946 12.262 3.379 1.00 86.25 584 TYR A N 1
ATOM 4528 C CA . TYR A 1 584 ? -5.656 12.485 4.634 1.00 86.25 584 TYR A CA 1
ATOM 4529 C C . TYR A 1 584 ? -6.898 11.591 4.723 1.00 86.25 584 TYR A C 1
ATOM 4531 O O . TYR A 1 584 ? -8.023 12.055 4.884 1.00 86.25 584 TYR A O 1
ATOM 4539 N N . LEU A 1 585 ? -6.698 10.272 4.609 1.00 88.38 585 LEU A N 1
ATOM 4540 C CA . LEU A 1 585 ? -7.798 9.294 4.636 1.00 88.38 585 LEU A CA 1
ATOM 4541 C C . LEU A 1 585 ? -8.679 9.426 5.891 1.00 88.38 585 LEU A C 1
ATOM 4543 O O . LEU A 1 585 ? -9.878 9.195 5.828 1.00 88.38 585 LEU A O 1
ATOM 4547 N N . HIS A 1 586 ? -8.094 9.852 7.008 1.00 87.88 586 HIS A N 1
ATOM 4548 C CA . HIS A 1 586 ? -8.740 9.998 8.311 1.00 87.88 586 HIS A CA 1
ATOM 4549 C C . HIS A 1 586 ? -9.346 11.398 8.553 1.00 87.88 586 HIS A C 1
ATOM 4551 O O . HIS A 1 586 ? -9.629 11.768 9.695 1.00 87.88 586 HIS A O 1
ATOM 4557 N N . ASP A 1 587 ? -9.542 12.190 7.492 1.00 86.94 587 ASP A N 1
ATOM 4558 C CA . ASP A 1 587 ? -10.338 13.419 7.533 1.00 86.94 587 ASP A CA 1
ATOM 4559 C C . ASP A 1 587 ? -11.745 13.110 8.097 1.00 86.94 587 ASP A C 1
ATOM 4561 O O . ASP A 1 587 ? -12.423 12.215 7.571 1.00 86.94 587 ASP A O 1
ATOM 4565 N N . PRO A 1 588 ? -12.227 13.841 9.126 1.00 83.56 588 PRO A N 1
ATOM 4566 C CA . PRO A 1 588 ? -13.596 13.732 9.645 1.00 83.56 588 PRO A CA 1
ATOM 4567 C C . PRO A 1 588 ? -14.692 13.765 8.567 1.00 83.56 588 PRO A C 1
ATOM 4569 O O . PRO A 1 588 ? -15.739 13.125 8.715 1.00 83.56 588 PRO A O 1
ATOM 4572 N N . ASN A 1 589 ? -14.449 14.482 7.468 1.00 83.88 589 ASN A N 1
ATOM 4573 C CA . ASN A 1 589 ? -15.371 14.619 6.345 1.00 83.88 589 ASN A CA 1
ATOM 4574 C C . ASN A 1 589 ? -15.216 13.526 5.272 1.00 83.88 589 ASN A C 1
ATOM 4576 O O . ASN A 1 589 ? -16.088 13.426 4.409 1.00 83.88 589 ASN A O 1
ATOM 4580 N N . LYS A 1 590 ? -14.167 12.690 5.341 1.00 88.06 590 LYS A N 1
ATOM 4581 C CA . LYS A 1 590 ? -13.968 11.507 4.485 1.00 88.06 590 LYS A CA 1
ATOM 4582 C C . LYS A 1 590 ? -14.249 10.215 5.253 1.00 88.06 590 LYS A C 1
ATOM 4584 O O . LYS A 1 590 ? -15.408 9.952 5.568 1.00 88.06 590 LYS A O 1
ATOM 4589 N N . PHE A 1 591 ? -13.228 9.411 5.567 1.00 91.06 591 PHE A N 1
ATOM 4590 C CA . PHE A 1 591 ? -13.402 8.143 6.287 1.00 91.06 591 PHE A CA 1
ATOM 4591 C C . PHE A 1 591 ? -13.425 8.311 7.818 1.00 91.06 591 PHE A C 1
ATOM 4593 O O . PHE A 1 591 ? -13.689 7.361 8.549 1.00 91.06 591 PHE A O 1
ATOM 4600 N N . GLY A 1 592 ? -13.266 9.533 8.326 1.00 89.19 592 GLY A N 1
ATOM 4601 C CA . GLY A 1 592 ? -13.401 9.831 9.747 1.00 89.19 592 GLY A CA 1
ATOM 4602 C C . GLY A 1 592 ? -12.125 9.593 10.553 1.00 89.19 592 GLY A C 1
ATOM 4603 O O . GLY A 1 592 ? -11.176 8.960 10.097 1.00 89.19 592 GLY A O 1
ATOM 4604 N N . GLY A 1 593 ? -12.109 10.117 11.779 1.00 87.19 593 GLY A N 1
ATOM 4605 C CA . GLY A 1 593 ? -10.942 10.064 12.663 1.00 87.19 593 GLY A CA 1
ATOM 4606 C C . GLY A 1 593 ? -10.669 8.689 13.282 1.00 87.19 593 GLY A C 1
ATOM 4607 O O . GLY A 1 593 ? -9.637 8.528 13.934 1.00 87.19 593 GLY A O 1
ATOM 4608 N N . GLY A 1 594 ? -11.573 7.721 13.110 1.00 92.06 594 GLY A N 1
ATOM 4609 C CA . GLY A 1 594 ? -11.466 6.394 13.708 1.00 92.06 594 GLY A CA 1
ATOM 4610 C C . GLY A 1 594 ? -11.805 6.372 15.198 1.00 92.06 594 GLY A C 1
ATOM 4611 O O . GLY A 1 594 ? -12.286 7.353 15.777 1.00 92.06 594 GLY A O 1
ATOM 4612 N N . ILE A 1 595 ? -11.542 5.231 15.834 1.00 93.88 595 ILE A N 1
ATOM 4613 C CA . ILE A 1 595 ? -11.633 4.996 17.278 1.00 93.88 595 ILE A CA 1
ATOM 4614 C C . ILE A 1 595 ? -10.430 5.675 17.930 1.00 93.88 595 ILE A C 1
ATOM 4616 O O . ILE A 1 595 ? -9.509 5.029 18.414 1.00 93.88 595 ILE A O 1
ATOM 4620 N N . SER A 1 596 ? -10.409 7.005 17.876 1.00 91.12 596 SER A N 1
ATOM 4621 C CA . SER A 1 596 ? -9.298 7.829 18.334 1.00 91.12 596 SER A CA 1
ATOM 4622 C C . SER A 1 596 ? -9.750 9.136 18.970 1.00 91.12 596 SER A C 1
ATOM 4624 O O . SER A 1 596 ? -10.909 9.541 18.876 1.00 91.12 596 SER A O 1
ATOM 4626 N N . SER A 1 597 ? -8.797 9.821 19.603 1.00 91.81 597 SER A N 1
ATOM 4627 C CA . SER A 1 597 ? -8.992 11.136 20.224 1.00 91.81 597 SER A CA 1
ATOM 4628 C C . SER A 1 597 ? -8.566 12.292 19.298 1.00 91.81 597 SER A C 1
ATOM 4630 O O . SER A 1 597 ? -8.352 13.421 19.755 1.00 91.81 597 SER A O 1
ATOM 4632 N N . ASN A 1 598 ? -8.447 12.022 17.988 1.00 86.81 598 ASN A N 1
ATOM 4633 C CA . ASN A 1 598 ? -8.025 12.980 16.957 1.00 86.81 598 ASN A CA 1
ATOM 4634 C C . ASN A 1 598 ? -8.942 14.198 16.865 1.00 86.81 598 ASN A C 1
ATOM 4636 O O . ASN A 1 598 ? -8.477 15.328 16.741 1.00 86.81 598 ASN A O 1
ATOM 4640 N N . VAL A 1 599 ? -10.252 13.964 16.913 1.00 88.06 599 VAL A N 1
ATOM 4641 C CA . VAL A 1 599 ? -11.254 14.991 16.627 1.00 88.06 599 VAL A CA 1
ATOM 4642 C C . VAL A 1 599 ? -11.829 15.514 17.933 1.00 88.06 599 VAL A C 1
ATOM 4644 O O . VAL A 1 599 ? -12.174 14.742 18.824 1.00 88.06 599 VAL A O 1
ATOM 4647 N N . SER A 1 600 ? -11.907 16.836 18.073 1.00 88.81 600 SER A N 1
ATOM 4648 C CA . SER A 1 600 ? -12.610 17.468 19.195 1.00 88.81 600 SER A CA 1
ATOM 4649 C C . SER A 1 600 ? -14.094 17.136 19.161 1.00 88.81 600 SER A C 1
ATOM 4651 O O . SER A 1 600 ? -14.704 17.149 18.094 1.00 88.81 600 SER A O 1
ATOM 4653 N N . VAL A 1 601 ? -14.661 16.840 20.329 1.00 91.50 601 VAL A N 1
ATOM 4654 C CA . VAL A 1 601 ? -16.069 16.467 20.467 1.00 91.50 601 VAL A CA 1
ATOM 4655 C C . VAL A 1 601 ? -16.864 17.689 20.909 1.00 91.50 601 VAL A C 1
ATOM 4657 O O . VAL A 1 601 ? -16.486 18.376 21.855 1.00 91.50 601 VAL A O 1
ATOM 4660 N N . THR A 1 602 ? -17.965 17.957 20.220 1.00 87.38 602 THR A N 1
ATOM 4661 C CA . THR A 1 602 ? -18.930 19.010 20.537 1.00 87.38 602 THR A CA 1
ATOM 4662 C C . THR A 1 602 ? -20.345 18.444 20.469 1.00 87.38 602 THR A C 1
ATOM 4664 O O . THR A 1 602 ? -20.584 17.384 19.883 1.00 87.38 602 THR A O 1
ATOM 4667 N N . SER A 1 603 ? -21.316 19.176 21.013 1.00 83.94 603 SER A N 1
ATOM 4668 C CA . SER A 1 603 ? -22.742 18.849 20.875 1.00 83.94 603 SER A CA 1
ATOM 4669 C C . SER A 1 603 ? -23.225 18.808 19.417 1.00 83.94 603 SER A C 1
ATOM 4671 O O . SER A 1 603 ? -24.265 18.222 19.138 1.00 83.94 603 SER A O 1
ATOM 4673 N N . GLU A 1 604 ? -22.477 19.392 18.477 1.00 85.19 604 GLU A N 1
ATOM 4674 C CA . GLU A 1 604 ? -22.817 19.415 17.049 1.00 85.19 604 GLU A CA 1
ATOM 4675 C C . GLU A 1 604 ? -22.271 18.200 16.286 1.00 85.19 604 GLU A C 1
ATOM 4677 O O . GLU A 1 604 ? -22.844 17.792 15.274 1.00 85.19 604 GLU A O 1
ATOM 4682 N N . ASN A 1 605 ? -21.155 17.617 16.740 1.00 88.81 605 ASN A N 1
ATOM 4683 C CA . ASN A 1 605 ? -20.442 16.580 15.990 1.00 88.81 605 ASN A CA 1
ATOM 4684 C C . ASN A 1 605 ? -20.370 15.212 16.684 1.00 88.81 605 ASN A C 1
ATOM 4686 O O . ASN A 1 605 ? -19.894 14.265 16.059 1.00 88.81 605 ASN A O 1
ATOM 4690 N N . PHE A 1 606 ? -20.868 15.064 17.917 1.00 86.75 606 PHE A N 1
ATOM 4691 C CA . PHE A 1 606 ? -20.801 13.810 18.686 1.00 86.75 606 PHE A CA 1
ATOM 4692 C C . PHE A 1 606 ? -21.469 12.602 17.994 1.00 86.75 606 PHE A C 1
ATOM 4694 O O . PHE A 1 606 ? -21.183 11.453 18.317 1.00 86.75 606 PHE A O 1
ATOM 4701 N N . LEU A 1 607 ? -22.344 12.818 17.011 1.00 83.88 607 LEU A N 1
ATOM 4702 C CA . LEU A 1 607 ? -22.910 11.731 16.202 1.00 83.88 607 LEU A CA 1
ATOM 4703 C C . LEU A 1 607 ? -21.984 11.264 15.066 1.00 83.88 607 LEU A C 1
ATOM 4705 O O . LEU A 1 607 ? -22.265 10.254 14.433 1.00 83.88 607 LEU A O 1
ATOM 4709 N N . LYS A 1 608 ? -20.890 11.981 14.792 1.00 84.69 608 LYS A N 1
ATOM 4710 C CA . LYS A 1 608 ? -19.989 11.752 13.649 1.00 84.69 608 LYS A CA 1
ATOM 4711 C C . LYS A 1 608 ? -18.580 11.318 14.050 1.00 84.69 608 LYS A C 1
ATOM 4713 O O . LYS A 1 608 ? -17.791 10.978 13.177 1.00 84.69 608 LYS A O 1
ATOM 4718 N N . VAL A 1 609 ? -18.247 11.359 15.338 1.00 91.31 609 VAL A N 1
ATOM 4719 C CA . VAL A 1 609 ? -16.891 11.108 15.848 1.00 91.31 609 VAL A CA 1
ATOM 4720 C C . VAL A 1 609 ? -16.915 10.109 16.996 1.00 91.31 609 VAL A C 1
ATOM 4722 O O . VAL A 1 609 ? -17.951 9.895 17.631 1.00 91.31 609 VAL A O 1
ATOM 4725 N N . THR A 1 610 ? -15.763 9.515 17.293 1.00 94.69 610 THR A N 1
ATOM 4726 C CA . THR A 1 610 ? -15.606 8.701 18.498 1.00 94.69 610 THR A CA 1
ATOM 4727 C C . THR A 1 610 ? -15.691 9.579 19.745 1.00 94.69 610 THR A C 1
ATOM 4729 O O . THR A 1 610 ? -14.990 10.584 19.838 1.00 94.69 610 THR A O 1
ATOM 4732 N N . ASN A 1 611 ? -16.559 9.228 20.694 1.00 95.19 611 ASN A N 1
ATOM 4733 C CA . ASN A 1 611 ? -16.741 9.979 21.936 1.00 95.19 611 ASN A CA 1
ATOM 4734 C C . ASN A 1 611 ? -17.412 9.162 23.044 1.00 95.19 611 ASN A C 1
ATOM 4736 O O . ASN A 1 611 ? -18.048 8.135 22.794 1.00 95.19 611 ASN A O 1
ATOM 4740 N N . ALA A 1 612 ? -17.297 9.688 24.259 1.00 95.75 612 ALA A N 1
ATOM 4741 C CA . ALA A 1 612 ? -18.125 9.343 25.397 1.00 95.75 612 ALA A CA 1
ATOM 4742 C C . ALA A 1 612 ? -18.993 10.550 25.775 1.00 95.75 612 ALA A C 1
ATOM 4744 O O . ALA A 1 612 ? -18.491 11.666 25.913 1.00 95.75 612 ALA A O 1
ATOM 4745 N N . ALA A 1 613 ? -20.286 10.322 25.964 1.00 95.12 613 ALA A N 1
ATOM 4746 C CA . ALA A 1 613 ? -21.224 11.299 26.493 1.00 95.12 613 ALA A CA 1
ATOM 4747 C C . ALA A 1 613 ? -21.798 10.775 27.813 1.00 95.12 613 ALA A C 1
ATOM 4749 O O . ALA A 1 613 ? -22.166 9.605 27.884 1.00 95.12 613 ALA A O 1
ATOM 4750 N N . TYR A 1 614 ? -21.894 11.602 28.852 1.00 95.69 614 TYR A N 1
ATOM 4751 C CA . TYR A 1 614 ? -22.500 11.193 30.125 1.00 95.69 614 TYR A CA 1
ATOM 4752 C C . TYR A 1 614 ? -23.254 12.328 30.820 1.00 95.69 614 TYR A C 1
ATOM 4754 O O . TYR A 1 614 ? -23.017 13.504 30.541 1.00 95.69 614 TYR A O 1
ATOM 4762 N N . ARG A 1 615 ? -24.141 11.971 31.753 1.00 95.50 615 ARG A N 1
ATOM 4763 C CA . ARG A 1 615 ? -24.780 12.899 32.701 1.00 95.50 615 ARG A CA 1
ATOM 4764 C C . ARG A 1 615 ? -24.973 12.230 34.064 1.00 95.50 615 ARG A C 1
ATOM 4766 O O . ARG A 1 615 ? -25.249 11.032 34.128 1.00 95.50 615 ARG A O 1
ATOM 4773 N N . MET A 1 616 ? -24.801 12.990 35.148 1.00 93.50 616 MET A N 1
ATOM 4774 C CA . MET A 1 616 ? -24.853 12.452 36.515 1.00 93.50 616 MET A CA 1
ATOM 4775 C C . MET A 1 616 ? -26.298 12.176 36.953 1.00 93.50 616 MET A C 1
ATOM 4777 O O . MET A 1 616 ? -26.591 11.074 37.403 1.00 93.50 616 MET A O 1
ATOM 4781 N N . GLY A 1 617 ? -27.216 13.121 36.746 1.00 92.62 617 GLY A N 1
ATOM 4782 C CA . GLY A 1 617 ? -28.658 12.972 36.945 1.00 92.62 617 GLY A CA 1
ATOM 4783 C C . GLY A 1 617 ? -29.466 13.103 35.649 1.00 92.62 617 GLY A C 1
ATOM 4784 O O . GLY A 1 617 ? -29.000 13.642 34.648 1.00 92.62 617 GLY A O 1
ATOM 4785 N N . SER A 1 618 ? -30.725 12.651 35.665 1.00 89.62 618 SER A N 1
ATOM 4786 C CA . SER A 1 618 ? -31.609 12.683 34.483 1.00 89.62 618 SER A CA 1
ATOM 4787 C C . SER A 1 618 ? -31.902 14.096 33.957 1.00 89.62 618 SER A C 1
ATOM 4789 O O . SER A 1 618 ? -32.226 14.251 32.780 1.00 89.62 618 SER A O 1
ATOM 4791 N N . ALA A 1 619 ? -31.826 15.110 34.825 1.00 92.00 619 ALA A N 1
ATOM 4792 C CA . ALA A 1 619 ? -32.048 16.517 34.483 1.00 92.00 619 ALA A CA 1
ATOM 4793 C C . ALA A 1 619 ? -30.751 17.267 34.128 1.00 92.00 619 ALA A C 1
ATOM 4795 O O . ALA A 1 619 ? -30.816 18.410 33.677 1.00 92.00 619 ALA A O 1
ATOM 4796 N N . ASP A 1 620 ? -29.587 16.638 34.316 1.00 93.69 620 ASP A N 1
ATOM 4797 C CA . ASP A 1 620 ? -28.303 17.275 34.052 1.00 93.69 620 ASP A CA 1
ATOM 4798 C C . ASP A 1 620 ? -28.021 17.350 32.549 1.00 93.69 620 ASP A C 1
ATOM 4800 O O . ASP A 1 620 ? -28.473 16.523 31.748 1.00 93.69 620 ASP A O 1
ATOM 4804 N N . SER A 1 621 ? -27.229 18.352 32.168 1.00 93.69 621 SER A N 1
ATOM 4805 C CA . SER A 1 621 ? -26.741 18.489 30.797 1.00 93.69 621 SER A CA 1
ATOM 4806 C C . SER A 1 621 ? -25.738 17.387 30.456 1.00 93.69 621 SER A C 1
ATOM 4808 O O . SER A 1 621 ? -24.941 16.970 31.296 1.00 93.69 621 SER A O 1
ATOM 4810 N N . TRP A 1 622 ? -25.750 16.953 29.197 1.00 94.00 622 TRP A N 1
ATOM 4811 C CA . TRP A 1 622 ? -24.763 16.010 28.680 1.00 94.00 622 TRP A CA 1
ATOM 4812 C C . TRP A 1 622 ? -23.370 16.636 28.630 1.00 94.00 622 TRP A C 1
ATOM 4814 O O . TRP A 1 622 ? -23.183 17.729 28.094 1.00 94.00 622 TRP A O 1
ATOM 4824 N N . VAL A 1 623 ? -22.389 15.897 29.136 1.00 95.06 623 VAL A N 1
ATOM 4825 C CA . VAL A 1 623 ? -20.964 16.188 28.998 1.00 95.06 623 VAL A CA 1
ATOM 4826 C C . VAL A 1 623 ? -20.405 15.290 27.902 1.00 95.06 623 VAL A C 1
ATOM 4828 O O . VAL A 1 623 ? -20.530 14.072 27.994 1.00 95.06 623 VAL A O 1
ATOM 4831 N N . TYR A 1 624 ? -19.781 15.883 26.885 1.00 95.19 624 TYR A N 1
ATOM 4832 C CA . TYR A 1 624 ? -19.187 15.174 25.749 1.00 95.19 624 TYR A CA 1
ATOM 4833 C C . TYR A 1 624 ? -17.666 15.208 25.845 1.00 95.19 624 TYR A C 1
ATOM 4835 O O . TYR A 1 624 ? -17.087 16.276 26.035 1.00 95.19 624 TYR A O 1
ATOM 4843 N N . GLN A 1 625 ? -17.025 14.051 25.716 1.00 96.06 625 GLN A N 1
ATOM 4844 C CA . GLN A 1 625 ? -15.591 13.887 25.927 1.00 96.06 625 GLN A CA 1
ATOM 4845 C C . GLN A 1 625 ? -14.960 12.938 24.903 1.00 96.06 625 GLN A C 1
ATOM 4847 O O . GLN A 1 625 ? -15.587 12.001 24.399 1.00 96.06 625 GLN A O 1
ATOM 4852 N N . LYS A 1 626 ? -13.679 13.170 24.613 1.00 95.31 626 LYS A N 1
ATOM 4853 C CA . LYS A 1 626 ? -12.795 12.247 23.892 1.00 95.31 626 LYS A CA 1
ATOM 4854 C C . LYS A 1 626 ? -12.469 11.031 24.752 1.00 95.31 626 LYS A C 1
ATOM 4856 O O . LYS A 1 626 ? -12.552 11.073 25.979 1.00 95.31 626 LYS A O 1
ATOM 4861 N N . LEU A 1 627 ? -11.953 9.978 24.117 1.00 94.88 627 LEU A N 1
ATOM 4862 C CA . LEU A 1 627 ? -11.476 8.798 24.843 1.00 94.88 627 LEU A CA 1
ATOM 4863 C C . LEU A 1 627 ? -10.295 9.101 25.785 1.00 94.88 627 LEU A C 1
ATOM 4865 O O . LEU A 1 627 ? -10.102 8.406 26.783 1.00 94.88 627 LEU A O 1
ATOM 4869 N N . SER A 1 628 ? -9.508 10.135 25.475 1.00 95.06 628 SER A N 1
ATOM 4870 C CA . SER A 1 628 ? -8.356 10.573 26.267 1.00 95.06 628 SER A CA 1
ATOM 4871 C C . SER A 1 628 ? -8.702 11.369 27.524 1.00 95.06 628 SER A C 1
ATOM 4873 O O . SER A 1 628 ? -7.838 11.569 28.378 1.00 95.06 628 SER A O 1
ATOM 4875 N N . GLU A 1 629 ? -9.932 11.862 27.629 1.00 96.38 629 GLU A N 1
ATOM 4876 C CA . GLU A 1 629 ? -10.357 12.738 28.717 1.00 96.38 629 GLU A CA 1
ATOM 4877 C C . GLU A 1 629 ? -10.868 11.942 29.919 1.00 96.38 629 GLU A C 1
ATOM 4879 O O . GLU A 1 629 ? -11.293 10.790 29.802 1.00 96.38 629 GLU A O 1
ATOM 4884 N N . GLN A 1 630 ? -10.791 12.570 31.093 1.00 96.44 630 GLN A N 1
ATOM 4885 C CA . GLN A 1 630 ? -11.263 12.012 32.356 1.00 96.44 630 GLN A CA 1
ATOM 4886 C C . GLN A 1 630 ? -12.637 12.608 32.697 1.00 96.44 630 GLN A C 1
ATOM 4888 O O . GLN A 1 630 ? -12.792 13.836 32.645 1.00 96.44 630 GLN A O 1
ATOM 4893 N N . PRO A 1 631 ? -13.631 11.787 33.069 1.00 96.12 631 PRO A N 1
ATOM 4894 C CA . PRO A 1 631 ? -14.900 12.295 33.561 1.00 96.12 631 PRO A CA 1
ATOM 4895 C C . PRO A 1 631 ? -14.754 12.928 34.955 1.00 96.12 631 PRO A C 1
ATOM 4897 O O . PRO A 1 631 ? -13.709 12.861 35.611 1.00 96.12 631 PRO A O 1
ATOM 4900 N N . ALA A 1 632 ? -15.818 13.588 35.416 1.00 94.38 632 ALA A N 1
ATOM 4901 C CA . ALA A 1 632 ? -15.833 14.277 36.705 1.00 94.38 632 ALA A CA 1
ATOM 4902 C C . ALA A 1 632 ? -15.853 13.319 37.914 1.00 94.38 632 ALA A C 1
ATOM 4904 O O . ALA A 1 632 ? -15.480 13.738 39.009 1.00 94.38 632 ALA A O 1
ATOM 4905 N N . PHE A 1 633 ? -16.247 12.059 37.710 1.00 95.81 633 PHE A N 1
ATOM 4906 C CA . PHE A 1 633 ? -16.346 11.030 38.746 1.00 95.81 633 PHE A CA 1
ATOM 4907 C C . PHE A 1 633 ? -15.054 10.216 38.926 1.00 95.81 633 PHE A C 1
ATOM 4909 O O . PHE A 1 633 ? -14.117 10.297 38.127 1.00 95.81 633 PHE A O 1
ATOM 4916 N N . TYR A 1 634 ? -15.031 9.407 39.983 1.00 97.06 634 TYR A N 1
ATOM 4917 C CA . TYR A 1 634 ? -13.899 8.592 40.416 1.00 97.06 634 TYR A CA 1
ATOM 4918 C C . TYR A 1 634 ? -14.255 7.105 40.399 1.00 97.06 634 TYR A C 1
ATOM 4920 O O . TYR A 1 634 ? -15.420 6.736 40.567 1.00 97.06 634 TYR A O 1
ATOM 4928 N N . VAL A 1 635 ? -13.255 6.245 40.179 1.00 96.44 635 VAL A N 1
ATOM 4929 C CA . VAL A 1 635 ? -13.473 4.790 40.074 1.00 96.44 635 VAL A CA 1
ATOM 4930 C C . VAL A 1 635 ? -13.433 4.059 41.414 1.00 96.44 635 VAL A C 1
ATOM 4932 O O . VAL A 1 635 ? -13.859 2.910 41.496 1.00 96.44 635 VAL A O 1
ATOM 4935 N N . ASP A 1 636 ? -12.931 4.719 42.455 1.00 96.06 636 ASP A N 1
ATOM 4936 C CA . ASP A 1 636 ? -12.825 4.200 43.815 1.00 96.06 636 ASP A CA 1
ATOM 4937 C C . ASP A 1 636 ? -12.951 5.328 44.857 1.00 96.06 636 ASP A C 1
ATOM 4939 O O . ASP A 1 636 ? -12.879 6.517 44.535 1.00 96.06 636 ASP A O 1
ATOM 4943 N N . ALA A 1 637 ? -13.129 4.943 46.124 1.00 95.44 637 ALA A N 1
ATOM 4944 C CA . ALA A 1 637 ? -13.293 5.873 47.242 1.00 95.44 637 ALA A CA 1
ATOM 4945 C C . ALA A 1 637 ? -12.015 6.657 47.602 1.00 95.44 637 ALA A C 1
ATOM 4947 O O . ALA A 1 637 ? -12.090 7.624 48.356 1.00 95.44 637 ALA A O 1
ATOM 4948 N N . VAL A 1 638 ? -10.842 6.252 47.094 1.00 95.06 638 VAL A N 1
ATOM 4949 C CA . VAL A 1 638 ? -9.559 6.931 47.363 1.00 95.06 638 VAL A CA 1
ATOM 4950 C C . VAL A 1 638 ? -9.243 8.024 46.340 1.00 95.06 638 VAL A C 1
ATOM 4952 O O . VAL A 1 638 ? -8.212 8.686 46.445 1.00 95.06 638 VAL A O 1
ATOM 4955 N N . GLY A 1 639 ? -10.137 8.249 45.374 1.00 92.44 639 GLY A N 1
ATOM 4956 C CA . GLY A 1 639 ? -10.039 9.359 44.436 1.00 92.44 639 GLY A CA 1
ATOM 4957 C C . GLY A 1 639 ? -9.247 9.041 43.166 1.00 92.44 639 GLY A C 1
ATOM 4958 O O . GLY A 1 639 ? -8.690 9.954 42.549 1.00 92.44 639 GLY A O 1
ATOM 4959 N N . THR A 1 640 ? -9.215 7.786 42.711 1.00 96.31 640 THR A N 1
ATOM 4960 C CA . THR A 1 640 ? -8.603 7.435 41.422 1.00 96.31 640 THR A CA 1
ATOM 4961 C C . THR A 1 640 ? -9.455 7.935 40.252 1.00 96.31 640 THR A C 1
ATOM 4963 O O . THR A 1 640 ? -10.636 7.602 40.128 1.00 96.31 640 THR A O 1
ATOM 4966 N N . LYS A 1 641 ? -8.838 8.691 39.334 1.00 95.56 641 LYS A N 1
ATOM 4967 C CA . LYS A 1 641 ? -9.430 9.071 38.040 1.00 95.56 641 LYS A CA 1
ATOM 4968 C C . LYS A 1 641 ? -8.858 8.250 36.898 1.00 95.56 641 LYS A C 1
ATOM 4970 O O . LYS A 1 641 ? -7.664 7.955 36.865 1.00 95.56 641 LYS A O 1
ATOM 4975 N N . LYS A 1 642 ? -9.712 7.932 35.928 1.00 96.81 642 LYS A N 1
ATOM 4976 C CA . LYS A 1 642 ? -9.364 7.170 34.726 1.00 96.81 642 LYS A CA 1
ATOM 4977 C C . LYS A 1 642 ? -9.981 7.820 33.499 1.00 96.81 642 LYS A C 1
ATOM 4979 O O . LYS A 1 642 ? -11.066 8.379 33.584 1.00 96.81 642 LYS A O 1
ATOM 4984 N N . ASN A 1 643 ? -9.265 7.790 32.378 1.00 96.44 643 ASN A N 1
ATOM 4985 C CA . ASN A 1 643 ? -9.814 8.260 31.105 1.00 96.44 643 ASN A CA 1
ATOM 4986 C C . ASN A 1 643 ? -10.799 7.230 30.533 1.00 96.44 643 ASN A C 1
ATOM 4988 O O . ASN A 1 643 ? -10.776 6.056 30.910 1.00 96.44 643 ASN A O 1
ATOM 4992 N N . TRP A 1 644 ? -11.641 7.653 29.594 1.00 96.69 644 TRP A N 1
ATOM 4993 C CA . TRP A 1 644 ? -12.628 6.779 28.953 1.00 96.69 644 TRP A CA 1
ATOM 4994 C C . TRP A 1 644 ? -12.019 5.549 28.285 1.00 96.69 644 TRP A C 1
ATOM 4996 O O . TRP A 1 644 ? -12.599 4.469 28.349 1.00 96.69 644 TRP A O 1
ATOM 5006 N N . ASN A 1 645 ? -10.835 5.684 27.691 1.00 94.12 645 ASN A N 1
ATOM 5007 C CA . ASN A 1 645 ? -10.132 4.579 27.053 1.00 94.12 645 ASN A CA 1
ATOM 5008 C C . ASN A 1 645 ? -9.819 3.430 28.047 1.00 94.12 645 ASN A C 1
ATOM 5010 O O . ASN A 1 645 ? -9.962 2.257 27.692 1.00 94.12 645 ASN A O 1
ATOM 5014 N N . GLU A 1 646 ? -9.422 3.745 29.285 1.00 95.31 646 GLU A N 1
ATOM 5015 C CA . GLU A 1 646 ? -9.260 2.773 30.379 1.00 95.31 646 GLU A CA 1
ATOM 5016 C C . GLU A 1 646 ? -10.606 2.322 30.967 1.00 95.31 646 GLU A C 1
ATOM 5018 O O . GLU A 1 646 ? -10.790 1.134 31.224 1.00 95.31 646 GLU A O 1
ATOM 5023 N N . LEU A 1 647 ? -11.560 3.240 31.150 1.00 96.75 647 LEU A N 1
ATOM 5024 C CA . LEU A 1 647 ? -12.856 2.933 31.764 1.00 96.75 647 LEU A CA 1
ATOM 5025 C C . LEU A 1 647 ? -13.644 1.875 30.988 1.00 96.75 647 LEU A C 1
ATOM 5027 O O . LEU A 1 647 ? -14.206 0.982 31.610 1.00 96.75 647 LEU A O 1
ATOM 5031 N N . ILE A 1 648 ? -13.684 1.951 29.655 1.00 95.81 648 ILE A N 1
ATOM 5032 C CA . ILE A 1 648 ? -14.596 1.113 28.857 1.00 95.81 648 ILE A CA 1
ATOM 5033 C C . ILE A 1 648 ? -14.011 -0.243 28.453 1.00 95.81 648 ILE A C 1
ATOM 5035 O O . ILE A 1 648 ? -14.764 -1.185 28.230 1.00 95.81 648 ILE A O 1
ATOM 5039 N N . SER A 1 649 ? -12.686 -0.350 28.330 1.00 94.88 649 SER A N 1
ATOM 5040 C CA . SER A 1 649 ? -12.037 -1.574 27.834 1.00 94.88 649 SER A CA 1
ATOM 5041 C C . SER A 1 649 ? -10.655 -1.836 28.424 1.00 94.88 649 SER A C 1
ATOM 5043 O O . SER A 1 649 ? -9.933 -2.696 27.928 1.00 94.88 649 SER A O 1
ATOM 5045 N N . ASN A 1 650 ? -10.227 -1.076 29.438 1.00 94.81 650 ASN A N 1
ATOM 5046 C CA . ASN A 1 650 ? -8.871 -1.149 29.982 1.00 94.81 650 ASN A CA 1
ATOM 5047 C C . ASN A 1 650 ? -7.787 -1.065 28.887 1.00 94.81 650 ASN A C 1
ATOM 5049 O O . ASN A 1 650 ? -6.774 -1.758 28.933 1.00 94.81 650 ASN A O 1
ATOM 5053 N N . GLN A 1 651 ? -8.021 -0.210 27.882 1.00 93.38 651 GLN A N 1
ATOM 5054 C CA . GLN A 1 651 ? -7.163 -0.002 26.709 1.00 93.38 651 GLN A CA 1
ATOM 5055 C C . GLN A 1 651 ? -7.151 -1.128 25.652 1.00 93.38 651 GLN A C 1
ATOM 5057 O O . GLN A 1 651 ? -6.490 -0.976 24.627 1.00 93.38 651 GLN A O 1
ATOM 5062 N N . TYR A 1 652 ? -7.894 -2.218 25.848 1.00 95.25 652 TYR A N 1
ATOM 5063 C CA . TYR A 1 652 ? -8.022 -3.300 24.866 1.00 95.25 652 TYR A CA 1
ATOM 5064 C C . TYR A 1 652 ? -8.909 -2.894 23.674 1.00 95.25 652 TYR A C 1
ATOM 5066 O O . TYR A 1 652 ? -9.654 -1.908 23.784 1.00 95.25 652 TYR A O 1
ATOM 5074 N N . PRO A 1 653 ? -8.863 -3.656 22.557 1.00 94.25 653 PRO A N 1
ATOM 5075 C CA . PRO A 1 653 ? -9.706 -3.418 21.392 1.00 94.25 653 PRO A CA 1
ATOM 5076 C C . PRO A 1 653 ? -11.189 -3.400 21.755 1.00 94.25 653 PRO A C 1
ATOM 5078 O O . PRO A 1 653 ? -11.646 -4.175 22.594 1.00 94.25 653 PRO A O 1
ATOM 5081 N N . ARG A 1 654 ? -11.938 -2.520 21.098 1.00 93.94 654 ARG A N 1
ATOM 5082 C CA . ARG A 1 654 ? -13.368 -2.262 21.333 1.00 93.94 654 ARG A CA 1
ATOM 5083 C C . ARG A 1 654 ? -14.262 -2.821 20.232 1.00 93.94 654 ARG A C 1
ATOM 5085 O O . ARG A 1 654 ? -15.491 -2.771 20.340 1.00 93.94 654 ARG A O 1
ATOM 5092 N N . MET A 1 655 ? -13.635 -3.346 19.186 1.00 94.12 655 MET A N 1
ATOM 5093 C CA . MET A 1 655 ? -14.277 -4.053 18.089 1.00 94.12 655 MET A CA 1
ATOM 5094 C C . MET A 1 655 ? -13.865 -5.528 18.109 1.00 94.12 655 MET A C 1
ATOM 5096 O O . MET A 1 655 ? -12.715 -5.866 18.399 1.00 94.12 655 MET A O 1
ATOM 5100 N N . GLU A 1 656 ? -14.811 -6.403 17.791 1.00 94.81 656 GLU A N 1
ATOM 5101 C CA . GLU A 1 656 ? -14.579 -7.825 17.542 1.00 94.81 656 GLU A CA 1
ATOM 5102 C C . GLU A 1 656 ? -13.730 -8.006 16.268 1.00 94.81 656 GLU A C 1
ATOM 5104 O O . GLU A 1 656 ? -13.651 -7.119 15.407 1.00 94.81 656 GLU A O 1
ATOM 5109 N N . CYS A 1 657 ? -13.083 -9.165 16.121 1.00 95.44 657 CYS A N 1
ATOM 5110 C CA . CYS A 1 657 ? -12.310 -9.461 14.912 1.00 95.44 657 CYS A CA 1
ATOM 5111 C C . CYS A 1 657 ? -13.234 -9.430 13.679 1.00 95.44 657 CYS A C 1
ATOM 5113 O O . CYS A 1 657 ? -14.211 -10.165 13.650 1.00 95.44 657 CYS A O 1
ATOM 5115 N N . LEU A 1 658 ? -12.936 -8.583 12.680 1.00 95.94 658 LEU A N 1
ATOM 5116 C CA . LEU A 1 658 ? -13.742 -8.339 11.463 1.00 95.94 658 LEU A CA 1
ATOM 5117 C C . LEU A 1 658 ? -15.169 -7.790 11.675 1.00 95.94 658 LEU A C 1
ATOM 5119 O O . LEU A 1 658 ? -15.988 -7.815 10.754 1.00 95.94 658 LEU A O 1
ATOM 5123 N N . GLU A 1 659 ? -15.475 -7.232 12.851 1.00 96.00 659 GLU A N 1
ATOM 5124 C CA . GLU A 1 659 ? -16.805 -6.677 13.148 1.00 96.00 659 GLU A CA 1
ATOM 5125 C C . GLU A 1 659 ? -17.237 -5.599 12.144 1.00 96.00 659 GLU A C 1
ATOM 5127 O O . GLU A 1 659 ? -18.385 -5.578 11.704 1.00 96.00 659 GLU A O 1
ATOM 5132 N N . ILE A 1 660 ? -16.308 -4.715 11.763 1.00 96.38 660 ILE A N 1
ATOM 5133 C CA . ILE A 1 660 ? -16.572 -3.562 10.891 1.00 96.38 660 ILE A CA 1
ATOM 5134 C C . ILE A 1 660 ? -17.103 -4.036 9.541 1.00 96.38 660 ILE A C 1
ATOM 5136 O O . ILE A 1 660 ? -18.152 -3.585 9.078 1.00 96.38 660 ILE A O 1
ATOM 5140 N N . GLN A 1 661 ? -16.385 -4.970 8.921 1.00 97.38 661 GLN A N 1
ATOM 5141 C CA . GLN A 1 661 ? -16.726 -5.477 7.603 1.00 97.38 661 GLN A CA 1
ATOM 5142 C C . GLN A 1 661 ? -17.999 -6.313 7.637 1.00 97.38 661 GLN A C 1
ATOM 5144 O O . GLN A 1 661 ? -18.803 -6.217 6.712 1.00 97.38 661 GLN A O 1
ATOM 5149 N N . MET A 1 662 ? -18.233 -7.089 8.698 1.00 97.81 662 MET A N 1
ATOM 5150 C CA . MET A 1 662 ? -19.453 -7.892 8.810 1.00 97.81 662 MET A CA 1
ATOM 5151 C C . MET A 1 662 ? -20.697 -7.041 9.075 1.00 97.81 662 MET A C 1
ATOM 5153 O O . MET A 1 662 ? -21.732 -7.291 8.461 1.00 97.81 662 MET A O 1
ATOM 5157 N N . ALA A 1 663 ? -20.604 -5.999 9.905 1.00 98.00 663 ALA A N 1
ATOM 5158 C CA . ALA A 1 663 ? -21.715 -5.075 10.127 1.00 98.00 663 ALA A CA 1
ATOM 5159 C C . ALA A 1 663 ? -22.093 -4.319 8.839 1.00 98.00 663 ALA A C 1
ATOM 5161 O O . ALA A 1 663 ? -23.276 -4.183 8.526 1.00 98.00 663 ALA A O 1
ATOM 5162 N N . LEU A 1 664 ? -21.103 -3.875 8.054 1.00 98.44 664 LEU A N 1
ATOM 5163 C CA . LEU A 1 664 ? -21.347 -3.232 6.756 1.00 98.44 664 LEU A CA 1
ATOM 5164 C C . LEU A 1 664 ? -21.863 -4.219 5.702 1.00 98.44 664 LEU A C 1
ATOM 5166 O O . LEU A 1 664 ? -22.772 -3.882 4.949 1.00 98.44 664 LEU A O 1
ATOM 5170 N N . SER A 1 665 ? -21.353 -5.451 5.686 1.00 98.56 665 SER A N 1
ATOM 5171 C CA . SER A 1 665 ? -21.865 -6.511 4.806 1.00 98.56 665 SER A CA 1
ATOM 5172 C C . SER A 1 665 ? -23.331 -6.820 5.102 1.00 98.56 665 SER A C 1
ATOM 5174 O O . SER A 1 665 ? -24.133 -6.924 4.181 1.00 98.56 665 SER A O 1
ATOM 5176 N N . TYR A 1 666 ? -23.705 -6.877 6.384 1.00 98.50 666 TYR A N 1
ATOM 5177 C CA . TYR A 1 666 ? -25.095 -7.033 6.805 1.00 98.50 666 TYR A CA 1
ATOM 5178 C C . TYR A 1 666 ? -25.974 -5.871 6.328 1.00 98.50 666 TYR A C 1
ATOM 5180 O O . TYR A 1 666 ? -27.079 -6.096 5.833 1.00 98.50 666 TYR A O 1
ATOM 5188 N N . ALA A 1 667 ? -25.491 -4.630 6.443 1.00 98.62 667 ALA A N 1
ATOM 5189 C CA . ALA A 1 667 ? -26.213 -3.463 5.949 1.00 98.62 667 ALA A CA 1
ATOM 5190 C C . ALA A 1 667 ? -26.419 -3.511 4.425 1.00 98.62 667 ALA A C 1
ATOM 5192 O O . ALA A 1 667 ? -27.523 -3.231 3.957 1.00 98.62 667 ALA A O 1
ATOM 5193 N N . ALA A 1 668 ? -25.399 -3.921 3.665 1.00 98.31 668 ALA A N 1
ATOM 5194 C CA . ALA A 1 668 ? -25.486 -4.095 2.217 1.00 98.31 668 ALA A CA 1
ATOM 5195 C C . ALA A 1 668 ? -26.448 -5.227 1.817 1.00 98.31 668 ALA A C 1
ATOM 5197 O O . ALA A 1 668 ? -27.292 -5.030 0.946 1.00 98.31 668 ALA A O 1
ATOM 5198 N N . GLU A 1 669 ? -26.361 -6.389 2.473 1.00 98.06 669 GLU A N 1
ATOM 5199 C CA . GLU A 1 669 ? -27.237 -7.551 2.248 1.00 98.06 669 GLU A CA 1
ATOM 5200 C C . GLU A 1 669 ? -28.718 -7.195 2.446 1.00 98.06 669 GLU A C 1
ATOM 5202 O O . GLU A 1 669 ? -29.574 -7.643 1.690 1.00 98.06 669 GLU A O 1
ATOM 5207 N N . ASN A 1 670 ? -29.015 -6.346 3.433 1.00 98.12 670 ASN A N 1
ATOM 5208 C CA . ASN A 1 670 ? -30.379 -5.948 3.783 1.00 98.12 670 ASN A CA 1
ATOM 5209 C C . ASN A 1 670 ? -30.800 -4.596 3.183 1.00 98.12 670 ASN A C 1
ATOM 5211 O O . ASN A 1 670 ? -31.839 -4.057 3.565 1.00 98.12 670 ASN A O 1
ATOM 5215 N N . ASN A 1 671 ? -30.005 -4.030 2.267 1.00 97.56 671 ASN A N 1
ATOM 5216 C CA . ASN A 1 671 ? -30.265 -2.743 1.612 1.00 97.56 671 ASN A CA 1
ATOM 5217 C C . ASN A 1 671 ? -30.587 -1.594 2.599 1.00 97.56 671 ASN A C 1
ATOM 5219 O O . ASN A 1 671 ? -31.425 -0.723 2.332 1.00 97.56 671 ASN A O 1
ATOM 5223 N N . ILE A 1 672 ? -29.942 -1.611 3.769 1.00 98.44 672 ILE A N 1
ATOM 5224 C CA . ILE A 1 672 ? -30.141 -0.616 4.827 1.00 98.44 672 ILE A CA 1
ATOM 5225 C C . ILE A 1 672 ? -29.629 0.718 4.307 1.00 98.44 672 ILE A C 1
ATOM 5227 O O . ILE A 1 672 ? -28.487 0.796 3.868 1.00 98.44 672 ILE A O 1
ATOM 5231 N N . GLN A 1 673 ? -30.450 1.762 4.353 1.00 98.00 673 GLN A N 1
ATOM 5232 C CA . GLN A 1 673 ? -30.061 3.085 3.864 1.00 98.00 673 GLN A CA 1
ATOM 5233 C C . GLN A 1 673 ? -29.015 3.742 4.784 1.00 98.00 673 GLN A C 1
ATOM 5235 O O . GLN A 1 673 ? -29.023 3.489 5.994 1.00 98.00 673 GLN A O 1
ATOM 5240 N N . PRO A 1 674 ? -28.120 4.595 4.249 1.00 96.50 674 PRO A N 1
ATOM 5241 C CA . PRO A 1 674 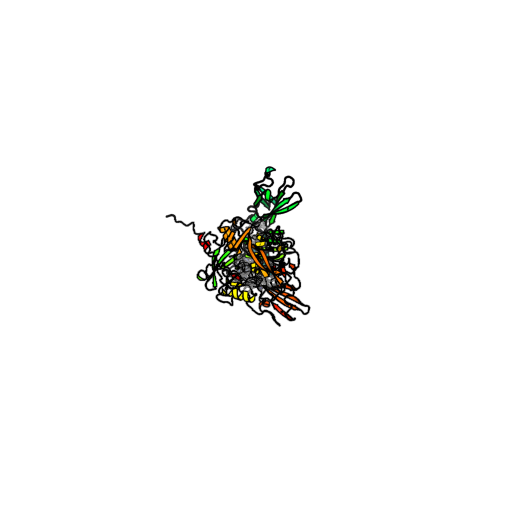? -27.196 5.365 5.076 1.00 96.50 674 PRO A CA 1
ATOM 5242 C C . PRO A 1 674 ? -27.962 6.212 6.100 1.00 96.50 674 PRO A C 1
ATOM 5244 O O . PRO A 1 674 ? -29.131 6.550 5.915 1.00 96.50 674 PRO A O 1
ATOM 5247 N N . ASP A 1 675 ? -27.300 6.514 7.210 1.00 94.81 675 ASP A N 1
ATOM 5248 C CA . ASP A 1 675 ? -27.824 7.257 8.355 1.00 94.81 675 ASP A CA 1
ATOM 5249 C C . ASP A 1 675 ? -29.069 6.618 9.004 1.00 94.81 675 ASP A C 1
ATOM 5251 O O . ASP A 1 675 ? -29.728 7.230 9.844 1.00 94.81 675 ASP A O 1
ATOM 5255 N N . THR A 1 676 ? -29.346 5.346 8.706 1.00 96.50 676 THR A N 1
ATOM 5256 C CA . THR A 1 676 ? -30.396 4.555 9.358 1.00 96.50 676 THR A CA 1
ATOM 5257 C C . THR A 1 676 ? -29.787 3.639 10.415 1.00 96.50 676 THR A C 1
ATOM 5259 O O . THR A 1 676 ? -28.798 2.949 10.162 1.00 96.50 676 THR A O 1
ATOM 5262 N N . SER A 1 677 ? -30.369 3.636 11.614 1.00 96.19 677 SER A N 1
ATOM 5263 C CA . SER A 1 677 ? -29.954 2.729 12.686 1.00 96.19 677 SER A CA 1
ATOM 5264 C C . SER A 1 677 ? -30.330 1.284 12.361 1.00 96.19 677 SER A C 1
ATOM 5266 O O . SER A 1 677 ? -31.436 1.015 11.896 1.00 96.19 677 SER A O 1
ATOM 5268 N N . PHE A 1 678 ? -29.439 0.346 12.665 1.00 98.12 678 PHE A N 1
ATOM 5269 C CA . PHE A 1 678 ? -29.673 -1.085 12.517 1.00 98.12 678 PHE A CA 1
ATOM 5270 C C . PHE A 1 678 ? -28.992 -1.886 13.625 1.00 98.12 678 PHE A C 1
ATOM 5272 O O . PHE A 1 678 ? -28.040 -1.430 14.259 1.00 98.12 678 PHE A O 1
ATOM 5279 N N . THR A 1 679 ? -29.482 -3.100 13.856 1.00 97.62 679 THR A N 1
ATOM 5280 C CA . THR A 1 679 ? -28.901 -4.024 14.830 1.00 97.62 679 THR A CA 1
ATOM 5281 C C . THR A 1 679 ? -28.179 -5.144 14.104 1.00 97.62 679 THR A C 1
ATOM 5283 O O . THR A 1 679 ? -28.737 -5.774 13.208 1.00 97.62 679 THR A O 1
ATOM 5286 N N . PHE A 1 680 ? -26.948 -5.419 14.522 1.00 95.12 680 PHE A N 1
ATOM 5287 C CA . PHE A 1 680 ? -26.167 -6.553 14.046 1.00 95.12 680 PHE A CA 1
ATOM 5288 C C . PHE A 1 680 ? -25.566 -7.281 15.247 1.00 95.12 680 PHE A C 1
ATOM 5290 O O . PHE A 1 680 ? -24.927 -6.677 16.099 1.00 95.12 680 PHE A O 1
ATOM 5297 N N . ASN A 1 681 ? -25.828 -8.582 15.359 1.00 89.94 681 ASN A N 1
ATOM 5298 C CA . ASN A 1 681 ? -25.285 -9.451 16.410 1.00 89.94 681 ASN A CA 1
ATOM 5299 C C . ASN A 1 681 ? -25.420 -8.923 17.865 1.00 89.94 681 ASN A C 1
ATOM 5301 O O . ASN A 1 681 ? -24.558 -9.158 18.720 1.00 89.94 681 ASN A O 1
ATOM 5305 N N . GLY A 1 682 ? -26.514 -8.202 18.147 1.00 88.50 682 GLY A N 1
ATOM 5306 C CA . GLY A 1 682 ? -26.802 -7.594 19.452 1.00 88.50 682 GLY A CA 1
ATOM 5307 C C . GLY A 1 682 ? -26.085 -6.264 19.727 1.00 88.50 682 GLY A C 1
ATOM 5308 O O . GLY A 1 682 ? -26.097 -5.802 20.865 1.00 88.50 682 GLY A O 1
ATOM 5309 N N . GLY A 1 683 ? -25.430 -5.666 18.729 1.00 92.19 683 GLY A N 1
ATOM 5310 C CA . GLY A 1 683 ? -24.914 -4.295 18.767 1.00 92.19 683 GLY A CA 1
ATOM 5311 C C . GLY A 1 683 ? -25.784 -3.333 17.953 1.00 92.19 683 GLY A C 1
ATOM 5312 O O . GLY A 1 683 ? -26.456 -3.750 17.006 1.00 92.19 683 GLY A O 1
ATOM 5313 N N . SER A 1 684 ? -25.754 -2.049 18.312 1.00 96.69 684 SER A N 1
ATOM 5314 C CA . SER A 1 684 ? -26.465 -0.974 17.611 1.00 96.69 684 SER A CA 1
ATOM 5315 C C . SER A 1 684 ? -25.507 -0.191 16.723 1.00 96.69 684 SER A C 1
ATOM 5317 O O . SER A 1 684 ? -24.504 0.344 17.205 1.00 96.69 684 SER A O 1
ATOM 5319 N N . TYR A 1 685 ? -25.835 -0.099 15.437 1.00 97.56 685 TYR A N 1
ATOM 5320 C CA . TYR A 1 685 ? -24.989 0.507 14.419 1.00 97.56 685 TYR A CA 1
ATOM 5321 C C . TYR A 1 685 ? -25.750 1.519 13.576 1.00 97.56 685 TYR A C 1
ATOM 5323 O O . TYR A 1 685 ? -26.971 1.485 13.454 1.00 97.56 685 TYR A O 1
ATOM 5331 N N . GLN A 1 686 ? -24.988 2.401 12.954 1.00 96.75 686 GLN A N 1
ATOM 5332 C CA . GLN A 1 686 ? -25.410 3.280 11.876 1.00 96.75 686 GLN A CA 1
ATOM 5333 C C . GLN A 1 686 ? -24.205 3.443 10.954 1.00 96.75 686 GLN A C 1
ATOM 5335 O O . GLN A 1 686 ? -23.068 3.442 11.429 1.00 96.75 686 GLN A O 1
ATOM 5340 N N . TYR A 1 687 ? -24.414 3.584 9.650 1.00 96.38 687 TYR A N 1
ATOM 5341 C CA . TYR A 1 687 ? -23.321 3.908 8.737 1.00 96.38 687 TYR A CA 1
ATOM 5342 C C . TYR A 1 687 ? -23.663 5.140 7.908 1.00 96.38 687 TYR A C 1
ATOM 5344 O O . TYR A 1 687 ? -24.833 5.407 7.667 1.00 96.38 687 TYR A O 1
ATOM 5352 N N . SER A 1 688 ? -22.651 5.878 7.466 1.00 94.88 688 SER A N 1
ATOM 5353 C CA . SER A 1 688 ? -22.816 7.009 6.551 1.00 94.88 688 SER A CA 1
ATOM 5354 C C . SER A 1 688 ? -21.900 6.862 5.343 1.00 94.88 688 SER A C 1
ATOM 5356 O O . SER A 1 688 ? -20.807 6.287 5.428 1.00 94.88 688 SER A O 1
ATOM 5358 N N . ASN A 1 689 ? -22.350 7.408 4.217 1.00 93.62 689 ASN A N 1
ATOM 5359 C CA . ASN A 1 689 ? -21.577 7.419 2.983 1.00 93.62 689 ASN A CA 1
ATOM 5360 C C . ASN A 1 689 ? -20.368 8.357 3.090 1.00 93.62 689 ASN A C 1
ATOM 5362 O O . ASN A 1 689 ? -20.379 9.351 3.831 1.00 93.62 689 ASN A O 1
ATOM 5366 N N . VAL A 1 690 ? -19.331 8.034 2.320 1.00 90.31 690 VAL A N 1
ATOM 5367 C CA . VAL A 1 690 ? -18.125 8.852 2.176 1.00 90.31 690 VAL A CA 1
ATOM 5368 C C . VAL A 1 690 ? -18.249 9.682 0.889 1.00 90.31 690 VAL A C 1
ATOM 5370 O O . VAL A 1 690 ? -18.396 9.100 -0.189 1.00 90.31 690 VAL A O 1
ATOM 5373 N N . PRO A 1 691 ? -18.219 11.027 0.964 1.00 83.44 691 PRO A N 1
ATOM 5374 C CA . PRO A 1 691 ? -18.357 11.883 -0.214 1.00 83.44 691 PRO A CA 1
ATOM 5375 C C . PRO A 1 691 ? -17.290 11.609 -1.282 1.00 83.44 691 PRO A C 1
ATOM 5377 O O . PRO A 1 691 ? -16.126 11.393 -0.952 1.00 83.44 691 PRO A O 1
ATOM 5380 N N . GLY A 1 692 ? -17.678 11.667 -2.560 1.00 78.81 692 GLY A N 1
ATOM 5381 C CA . GLY A 1 692 ? -16.755 11.497 -3.692 1.00 78.81 692 GLY A CA 1
ATOM 5382 C C . GLY A 1 692 ? -16.269 10.061 -3.916 1.00 78.81 692 GLY A C 1
ATOM 5383 O O . GLY A 1 692 ? -15.296 9.859 -4.634 1.00 78.81 692 GLY A O 1
ATOM 5384 N N . THR A 1 693 ? -16.923 9.071 -3.306 1.00 84.75 693 THR A N 1
ATOM 5385 C CA . THR A 1 693 ? -16.609 7.646 -3.473 1.00 84.75 693 THR A CA 1
ATOM 5386 C C . THR A 1 693 ? -17.862 6.872 -3.855 1.00 84.75 693 THR A C 1
ATOM 5388 O O . THR A 1 693 ? -18.973 7.300 -3.534 1.00 84.75 693 THR A O 1
ATOM 5391 N N . LYS A 1 694 ? -17.685 5.719 -4.504 1.00 86.62 694 LYS A N 1
ATOM 5392 C CA . LYS A 1 694 ? -18.773 4.765 -4.703 1.00 86.62 694 LYS A CA 1
ATOM 5393 C C . LYS A 1 694 ? -19.196 4.214 -3.341 1.00 86.62 694 LYS A C 1
ATOM 5395 O O . LYS A 1 694 ? -18.358 3.785 -2.548 1.00 86.62 694 LYS A O 1
ATOM 5400 N N . THR A 1 695 ? -20.485 4.290 -3.053 1.00 92.06 695 THR A N 1
ATOM 5401 C CA . THR A 1 695 ? -21.056 3.992 -1.736 1.00 92.06 695 THR A CA 1
ATOM 5402 C C . THR A 1 695 ? -21.228 2.492 -1.498 1.00 92.06 695 THR A C 1
ATOM 5404 O O . THR A 1 695 ? -21.151 1.676 -2.424 1.00 92.06 695 THR A O 1
ATOM 5407 N N . LEU A 1 696 ? -21.543 2.134 -0.245 1.00 94.50 696 LEU A N 1
ATOM 5408 C CA . LEU A 1 696 ? -21.840 0.757 0.158 1.00 94.50 696 LEU A CA 1
ATOM 5409 C C . LEU A 1 696 ? -22.911 0.109 -0.730 1.00 94.50 696 LEU A C 1
ATOM 5411 O O . LEU A 1 696 ? -22.724 -1.008 -1.209 1.00 94.50 696 LEU A O 1
ATOM 5415 N N . LEU A 1 697 ? -24.016 0.814 -0.982 1.00 94.81 697 LEU A N 1
ATOM 5416 C CA . LEU A 1 697 ? -25.122 0.289 -1.788 1.00 94.81 697 LEU A CA 1
ATOM 5417 C C . LEU A 1 697 ? -24.860 0.370 -3.297 1.00 94.81 697 LEU A C 1
ATOM 5419 O O . LEU A 1 697 ? -25.449 -0.396 -4.053 1.00 94.81 697 LEU A O 1
ATOM 5423 N N . GLU A 1 698 ? -23.943 1.228 -3.747 1.00 89.88 698 GLU A N 1
ATOM 5424 C CA . GLU A 1 698 ? -23.527 1.274 -5.155 1.00 89.88 698 GLU A CA 1
ATOM 5425 C C . GLU A 1 698 ? -22.528 0.167 -5.514 1.00 89.88 698 GLU A C 1
ATOM 5427 O O . GLU A 1 698 ? -22.352 -0.127 -6.696 1.00 89.88 698 GLU A O 1
ATOM 5432 N N . GLY A 1 699 ? -21.881 -0.475 -4.535 1.00 89.62 699 GLY A N 1
ATOM 5433 C CA . GLY A 1 699 ? -21.072 -1.676 -4.767 1.00 89.62 699 GLY A CA 1
ATOM 5434 C C . GLY A 1 699 ? -19.642 -1.649 -4.230 1.00 89.62 699 GLY A C 1
ATOM 5435 O O . GLY A 1 699 ? -18.901 -2.586 -4.511 1.00 89.62 699 GLY A O 1
ATOM 5436 N N . GLU A 1 700 ? -19.241 -0.646 -3.444 1.00 93.44 700 GLU A N 1
ATOM 5437 C CA . GLU A 1 700 ? -17.928 -0.623 -2.776 1.00 93.44 700 GLU A CA 1
ATOM 5438 C C . GLU A 1 700 ? -18.067 -0.405 -1.267 1.00 93.44 700 GLU A C 1
ATOM 5440 O O . GLU A 1 700 ? -18.827 0.452 -0.829 1.00 93.44 700 GLU A O 1
ATOM 5445 N N . MET A 1 701 ? -17.306 -1.136 -0.443 1.00 96.06 701 MET A N 1
ATOM 5446 C CA . MET A 1 701 ? -17.319 -0.965 1.017 1.00 96.06 701 MET A CA 1
ATOM 5447 C C . MET A 1 701 ? -16.535 0.285 1.465 1.00 96.06 701 MET A C 1
ATOM 5449 O O . MET A 1 701 ? -15.528 0.188 2.169 1.00 96.06 701 MET A O 1
ATOM 5453 N N . ASN A 1 702 ? -17.016 1.463 1.057 1.00 95.12 702 ASN A N 1
ATOM 5454 C CA . ASN A 1 702 ? -16.564 2.778 1.508 1.00 95.12 702 ASN A CA 1
ATOM 5455 C C . ASN A 1 702 ? -17.632 3.385 2.423 1.00 95.12 702 ASN A C 1
ATOM 5457 O O . ASN A 1 702 ? -18.634 3.936 1.959 1.00 95.12 702 ASN A O 1
ATOM 5461 N N . ALA A 1 703 ? -17.448 3.264 3.736 1.00 95.44 703 ALA A N 1
ATOM 5462 C CA . ALA A 1 703 ? -18.436 3.751 4.694 1.00 95.44 703 ALA A CA 1
ATOM 5463 C C . ALA A 1 703 ? -17.798 4.120 6.030 1.00 95.44 703 ALA A C 1
ATOM 5465 O O . ALA A 1 703 ? -16.881 3.441 6.500 1.00 95.44 703 ALA A O 1
ATOM 5466 N N . ARG A 1 704 ? -18.341 5.149 6.686 1.00 94.81 704 ARG A N 1
ATOM 5467 C CA . ARG A 1 704 ? -18.094 5.400 8.111 1.00 94.81 704 ARG A CA 1
ATOM 5468 C C . ARG A 1 704 ? -19.112 4.607 8.912 1.00 94.81 704 ARG A C 1
ATOM 5470 O O . ARG A 1 704 ? -20.307 4.852 8.774 1.00 94.81 704 ARG A O 1
ATOM 5477 N N . LEU A 1 705 ? -18.646 3.690 9.746 1.00 95.81 705 LEU A N 1
ATOM 5478 C CA . LEU A 1 705 ? -19.473 2.906 10.652 1.00 95.81 705 LEU A CA 1
ATOM 5479 C C . LEU A 1 705 ? -19.436 3.530 12.047 1.00 95.81 705 LEU A C 1
ATOM 5481 O O . LEU A 1 705 ? -18.370 3.848 12.572 1.00 95.81 705 LEU A O 1
ATOM 5485 N N . ARG A 1 706 ? -20.601 3.664 12.666 1.00 95.25 706 ARG A N 1
ATOM 5486 C CA . ARG A 1 706 ? -20.765 4.090 14.049 1.00 95.25 706 ARG A CA 1
ATOM 5487 C C . ARG A 1 706 ? -21.390 2.958 14.848 1.00 95.25 706 ARG A C 1
ATOM 5489 O O . ARG A 1 706 ? -22.469 2.496 14.492 1.00 95.25 706 ARG A O 1
ATOM 5496 N N . LYS A 1 707 ? -20.740 2.550 15.937 1.00 95.81 707 LYS A N 1
ATOM 5497 C CA . LYS A 1 707 ? -21.284 1.638 16.954 1.00 95.81 707 LYS A CA 1
ATOM 5498 C C . LYS A 1 707 ? -21.669 2.446 18.186 1.00 95.81 707 LYS A C 1
ATOM 5500 O O . LYS A 1 707 ? -20.881 3.275 18.640 1.00 95.81 707 LYS A O 1
ATOM 5505 N N . VAL A 1 708 ? -22.862 2.211 18.720 1.00 95.69 708 VAL A N 1
ATOM 5506 C CA . VAL A 1 708 ? -23.369 2.906 19.910 1.00 95.69 708 VAL A CA 1
ATOM 5507 C C . VAL A 1 708 ? -23.599 1.906 21.031 1.00 95.69 708 VAL A C 1
ATOM 5509 O O . VAL A 1 708 ? -24.271 0.894 20.841 1.00 95.69 708 VAL A O 1
ATOM 5512 N N . VAL A 1 709 ? -23.049 2.216 22.200 1.00 96.00 709 VAL A N 1
ATOM 5513 C CA . VAL A 1 709 ? -23.253 1.476 23.445 1.00 96.00 709 VAL A CA 1
ATOM 5514 C C . VAL A 1 709 ? -23.814 2.441 24.478 1.00 96.00 709 VAL A C 1
ATOM 5516 O O . VAL A 1 709 ? -23.216 3.485 24.732 1.00 96.00 709 VAL A O 1
ATOM 5519 N N . SER A 1 710 ? -24.951 2.092 25.069 1.00 95.50 710 SER A N 1
ATOM 5520 C CA . SER A 1 710 ? -25.593 2.869 26.129 1.00 95.50 710 SER A CA 1
ATOM 5521 C C . SER A 1 710 ? -25.543 2.081 27.431 1.00 95.50 710 SER A C 1
ATOM 5523 O O . SER A 1 710 ? -25.859 0.894 27.443 1.00 95.50 710 SER A O 1
ATOM 5525 N N . LEU A 1 711 ? -25.128 2.746 28.505 1.00 95.81 711 LEU A N 1
ATOM 5526 C CA . LEU A 1 711 ? -25.025 2.209 29.856 1.00 95.81 711 LEU A CA 1
ATOM 5527 C C . LEU A 1 711 ? -25.838 3.104 30.790 1.00 95.81 711 LEU A C 1
ATOM 5529 O O . LEU A 1 711 ? -25.821 4.328 30.643 1.00 95.81 711 LEU A O 1
ATOM 5533 N N . GLU A 1 712 ? -26.500 2.508 31.775 1.00 96.00 712 GLU A N 1
ATOM 5534 C CA . GLU A 1 712 ? -27.323 3.241 32.734 1.00 96.00 712 GLU A CA 1
ATOM 5535 C C . GLU A 1 712 ? -26.968 2.877 34.172 1.00 96.00 712 GLU A C 1
ATOM 5537 O O . GLU A 1 712 ? -26.647 1.730 34.478 1.00 96.00 712 GLU A O 1
ATOM 5542 N N . ASN A 1 713 ? -27.110 3.855 35.064 1.00 96.06 713 ASN A N 1
ATOM 5543 C CA . ASN A 1 713 ? -26.971 3.708 36.512 1.00 96.06 713 ASN A CA 1
ATOM 5544 C C . ASN A 1 713 ? -25.635 3.056 36.934 1.00 96.06 713 ASN A C 1
ATOM 5546 O O . ASN A 1 713 ? -25.611 2.089 37.697 1.00 96.06 713 ASN A O 1
ATOM 5550 N N . ILE A 1 714 ? -24.515 3.594 36.445 1.00 96.62 714 ILE A N 1
ATOM 5551 C CA . ILE A 1 714 ? -23.175 3.098 36.783 1.00 96.62 714 ILE A CA 1
ATOM 5552 C C . ILE A 1 714 ? -22.748 3.633 38.153 1.00 96.62 714 ILE A C 1
ATOM 5554 O O . ILE A 1 714 ? -22.724 4.845 38.372 1.00 96.62 714 ILE A O 1
ATOM 5558 N N . ASN A 1 715 ? -22.390 2.730 39.067 1.00 96.44 715 ASN A N 1
ATOM 5559 C CA . ASN A 1 715 ? -21.905 3.077 40.405 1.00 96.44 715 ASN A CA 1
ATOM 5560 C C . ASN A 1 715 ? -20.476 3.632 40.336 1.00 96.44 715 ASN A C 1
ATOM 5562 O O . ASN A 1 715 ? -19.583 2.975 39.801 1.00 96.44 715 ASN A O 1
ATOM 5566 N N . VAL A 1 716 ? -20.261 4.820 40.898 1.00 96.62 716 VAL A N 1
ATOM 5567 C CA . VAL A 1 716 ? -18.978 5.544 40.918 1.00 96.62 716 VAL A CA 1
ATOM 5568 C C . VAL A 1 716 ? -18.788 6.257 42.261 1.00 96.62 716 VAL A C 1
ATOM 5570 O O . VAL A 1 716 ? -19.618 6.127 43.159 1.00 96.62 716 VAL A O 1
ATOM 5573 N N . PHE A 1 717 ? -17.713 7.032 42.403 1.00 97.06 717 PHE A N 1
ATOM 5574 C CA . PHE A 1 717 ? -17.451 7.852 43.587 1.00 97.06 717 PHE A CA 1
ATOM 5575 C C . PHE A 1 717 ? -17.337 9.342 43.236 1.00 97.06 717 PHE A C 1
ATOM 5577 O O . PHE A 1 717 ? -16.935 9.702 42.124 1.00 97.06 717 PHE A O 1
ATOM 5584 N N . ASP A 1 718 ? -17.705 10.213 44.176 1.00 94.88 718 ASP A N 1
ATOM 5585 C CA . ASP A 1 718 ? -17.466 11.659 44.102 1.00 94.88 718 ASP A CA 1
ATOM 5586 C C . ASP A 1 718 ? -16.062 12.046 44.621 1.00 94.88 718 ASP A C 1
ATOM 5588 O O . ASP A 1 718 ? -15.272 11.199 45.039 1.00 94.88 718 ASP A O 1
ATOM 5592 N N . ALA A 1 719 ? -15.732 13.344 44.597 1.00 93.31 719 ALA A N 1
ATOM 5593 C CA . ALA A 1 719 ? -14.430 13.851 45.055 1.00 93.31 719 ALA A CA 1
ATOM 5594 C C . ALA A 1 719 ? -14.176 13.679 46.564 1.00 93.31 719 ALA A C 1
ATOM 5596 O O . ALA A 1 719 ? -13.038 13.822 47.009 1.00 93.31 719 ALA A O 1
ATOM 5597 N N . SER A 1 720 ? -15.216 13.398 47.349 1.00 95.06 720 SER A N 1
ATOM 5598 C CA . SER A 1 720 ? -15.137 13.121 48.784 1.00 95.06 720 SER A CA 1
ATOM 5599 C C . SER A 1 720 ? -15.088 11.621 49.092 1.00 95.06 720 SER A C 1
ATOM 5601 O O . SER A 1 720 ? -15.013 11.253 50.262 1.00 95.06 720 SER A O 1
ATOM 5603 N N . GLY A 1 721 ? -15.111 10.760 48.068 1.00 93.44 721 GLY A N 1
ATOM 5604 C CA . GLY A 1 721 ? -15.105 9.308 48.218 1.00 93.44 721 GLY A CA 1
ATOM 5605 C C . GLY A 1 721 ? -16.474 8.713 48.554 1.00 93.44 721 GLY A C 1
ATOM 5606 O O . GLY A 1 721 ? -16.544 7.546 48.941 1.00 93.44 721 GLY A O 1
ATOM 5607 N N . ASN A 1 722 ? -17.567 9.471 48.408 1.00 96.38 722 ASN A N 1
ATOM 5608 C CA . ASN A 1 722 ? -18.915 8.943 48.614 1.00 96.38 722 ASN A CA 1
ATOM 5609 C C . ASN A 1 722 ? -19.406 8.211 47.356 1.00 96.38 722 ASN A C 1
ATOM 5611 O O . ASN A 1 722 ? -19.188 8.707 46.246 1.00 96.38 722 ASN A O 1
ATOM 5615 N N . PRO A 1 723 ? -20.117 7.077 47.497 1.00 95.62 723 PRO A N 1
ATOM 5616 C CA . PRO A 1 723 ? -20.769 6.418 46.371 1.00 95.62 723 PRO A CA 1
ATOM 5617 C C . PRO A 1 723 ? -21.843 7.312 45.741 1.00 95.62 723 PRO A C 1
ATOM 5619 O O . PRO A 1 723 ? -22.741 7.800 46.428 1.00 95.62 723 PRO A O 1
ATOM 5622 N N . VAL A 1 724 ? -21.783 7.478 44.423 1.00 95.56 724 VAL A N 1
ATOM 5623 C CA . VAL A 1 724 ? -22.793 8.160 43.604 1.00 95.56 724 VAL A CA 1
ATOM 5624 C C . VAL A 1 724 ? -23.067 7.344 42.339 1.00 95.56 724 VAL A C 1
ATOM 5626 O O . VAL A 1 724 ? -22.366 6.379 42.039 1.00 95.56 724 VAL A O 1
ATOM 5629 N N . VAL A 1 725 ? -24.107 7.706 41.591 1.00 95.88 725 VAL A N 1
ATOM 5630 C CA . VAL A 1 725 ? -24.511 6.988 40.376 1.00 95.88 725 VAL A CA 1
ATOM 5631 C C . VAL A 1 725 ? -24.429 7.932 39.184 1.00 95.88 725 VAL A C 1
ATOM 5633 O O . VAL A 1 725 ? -24.972 9.032 39.232 1.00 95.88 725 VAL A O 1
ATOM 5636 N N . VAL A 1 726 ? -23.767 7.500 38.111 1.00 96.25 726 VAL A N 1
ATOM 5637 C CA . VAL A 1 726 ? -23.866 8.151 36.800 1.00 96.25 726 VAL A CA 1
ATOM 5638 C C . VAL A 1 726 ? -25.133 7.644 36.134 1.00 96.25 726 VAL A C 1
ATOM 5640 O O . VAL A 1 726 ? -25.263 6.439 35.897 1.00 96.25 726 VAL A O 1
ATOM 5643 N N . LYS A 1 727 ? -26.073 8.546 35.843 1.00 96.19 727 LYS A N 1
ATOM 5644 C CA . LYS A 1 727 ? -27.376 8.151 35.317 1.00 96.19 727 LYS A CA 1
ATOM 5645 C C . LYS A 1 727 ? -27.274 7.499 33.942 1.00 96.19 727 LYS A C 1
ATOM 5647 O O . LYS A 1 727 ? -27.762 6.383 33.793 1.00 96.19 727 LYS A O 1
ATOM 5652 N N . ASP A 1 728 ? -26.634 8.171 32.987 1.00 96.44 728 ASP A N 1
ATOM 5653 C CA . ASP A 1 728 ? -26.503 7.682 31.613 1.00 96.44 728 ASP A CA 1
ATOM 5654 C C . ASP A 1 728 ? -25.085 7.896 31.083 1.00 96.44 728 ASP A C 1
ATOM 5656 O O . ASP A 1 728 ? -24.493 8.964 31.268 1.00 96.44 728 ASP A O 1
ATOM 5660 N N . ILE A 1 729 ? -24.573 6.893 30.371 1.00 96.31 729 ILE A N 1
ATOM 5661 C CA . ILE A 1 729 ? -23.345 6.956 29.578 1.00 96.31 729 ILE A CA 1
ATOM 5662 C C . ILE A 1 729 ? -23.668 6.442 28.176 1.00 96.31 729 ILE A C 1
ATOM 5664 O O . ILE A 1 729 ? -24.260 5.381 28.008 1.00 96.31 729 ILE A O 1
ATOM 5668 N N . THR A 1 730 ? -23.256 7.174 27.149 1.00 95.38 730 THR A N 1
ATOM 5669 C CA . THR A 1 730 ? -23.293 6.727 25.757 1.00 95.38 730 THR A CA 1
ATOM 5670 C C . THR A 1 730 ? -21.889 6.763 25.185 1.00 95.38 730 THR A C 1
ATOM 5672 O O . THR A 1 730 ? -21.261 7.817 25.116 1.00 95.38 730 THR A O 1
ATOM 5675 N N . ILE A 1 731 ? -21.404 5.610 24.742 1.00 96.38 731 ILE A N 1
ATOM 5676 C CA . ILE A 1 731 ? -20.152 5.478 24.010 1.00 96.38 731 ILE A CA 1
ATOM 5677 C C . ILE A 1 731 ? -20.482 5.328 22.531 1.00 96.38 731 ILE A C 1
ATOM 5679 O O . ILE A 1 731 ? -21.216 4.431 22.119 1.00 96.38 731 ILE A O 1
ATOM 5683 N N . SER A 1 732 ? -19.923 6.220 21.728 1.00 95.00 732 SER A N 1
ATOM 5684 C CA . SER A 1 732 ? -20.045 6.230 20.279 1.00 95.00 732 SER A CA 1
ATOM 5685 C C . SER A 1 732 ? -18.672 5.946 19.694 1.00 95.00 732 SER A C 1
ATOM 5687 O O . SER A 1 732 ? -17.770 6.763 19.847 1.00 95.00 732 SER A O 1
ATOM 5689 N N . LEU A 1 733 ? -18.499 4.804 19.034 1.00 95.25 733 LEU A N 1
ATOM 5690 C CA . LEU A 1 733 ? -17.265 4.462 18.328 1.00 95.25 733 LEU A CA 1
ATOM 5691 C C . LEU A 1 733 ? -17.466 4.720 16.840 1.00 95.25 733 LEU A C 1
ATOM 5693 O O . LEU A 1 733 ? -18.276 4.044 16.207 1.00 95.25 733 LEU A O 1
ATOM 5697 N N . GLN A 1 734 ? -16.740 5.688 16.287 1.00 93.75 734 GLN A N 1
ATOM 5698 C CA . GLN A 1 734 ? -16.683 5.911 14.849 1.00 93.75 734 GLN A CA 1
ATOM 5699 C C . GLN A 1 734 ? -15.475 5.180 14.280 1.00 93.75 734 GLN A C 1
ATOM 5701 O O . GLN A 1 734 ? -14.353 5.359 14.726 1.00 93.75 734 GLN A O 1
ATOM 5706 N N . THR A 1 735 ? -15.701 4.376 13.258 1.00 93.19 735 THR A N 1
ATOM 5707 C CA . THR A 1 735 ? -14.668 3.716 12.467 1.00 93.19 735 THR A CA 1
ATOM 5708 C C . THR A 1 735 ? -15.083 3.735 10.998 1.00 93.19 735 THR A C 1
ATOM 5710 O O . THR A 1 735 ? -16.097 4.344 10.643 1.00 93.19 735 THR A O 1
ATOM 5713 N N . SER A 1 736 ? -14.315 3.118 10.112 1.00 92.75 736 SER A N 1
ATOM 5714 C CA . SER A 1 736 ? -14.671 3.030 8.702 1.00 92.75 736 SER A CA 1
ATOM 5715 C C . SER A 1 736 ? -14.044 1.827 8.025 1.00 92.75 736 SER A C 1
ATOM 5717 O O . SER A 1 736 ? -12.991 1.339 8.432 1.00 92.75 736 SER A O 1
ATOM 5719 N N . ALA A 1 737 ? -14.676 1.418 6.933 1.00 94.50 737 ALA A N 1
ATOM 5720 C CA . ALA A 1 737 ? -14.045 0.588 5.926 1.00 94.50 737 ALA A CA 1
ATOM 5721 C C . ALA A 1 737 ? -13.576 1.489 4.778 1.00 94.50 737 ALA A C 1
ATOM 5723 O O . ALA A 1 737 ? -14.356 2.281 4.241 1.00 94.50 737 ALA A O 1
ATOM 5724 N N . ILE A 1 738 ? -12.291 1.385 4.444 1.00 94.38 738 ILE A N 1
ATOM 5725 C CA . ILE A 1 738 ? -11.674 2.045 3.292 1.00 94.38 738 ILE A CA 1
ATOM 5726 C C . ILE A 1 738 ? -11.502 0.977 2.227 1.00 94.38 738 ILE A C 1
ATOM 5728 O O . ILE A 1 738 ? -10.569 0.181 2.314 1.00 94.38 738 ILE A O 1
ATOM 5732 N N . TYR A 1 739 ? -12.431 0.907 1.275 1.00 95.06 739 TYR A N 1
ATOM 5733 C CA . TYR A 1 739 ? -12.484 -0.183 0.302 1.00 95.06 739 TYR A CA 1
ATOM 5734 C C . TYR A 1 739 ? -12.435 -1.573 0.977 1.00 95.06 739 TYR A C 1
ATOM 5736 O O . TYR A 1 739 ? -11.702 -2.470 0.576 1.00 95.06 739 TYR A O 1
ATOM 5744 N N . GLY A 1 740 ? -13.170 -1.730 2.085 1.00 94.44 740 GLY A N 1
ATOM 5745 C CA . GLY A 1 740 ? -13.195 -2.954 2.898 1.00 94.44 740 GLY A CA 1
ATOM 5746 C C . GLY A 1 740 ? -12.082 -3.090 3.952 1.00 94.44 740 GLY A C 1
ATOM 5747 O O . GLY A 1 740 ? -12.227 -3.873 4.892 1.00 94.44 740 GLY A O 1
ATOM 5748 N N . MET A 1 741 ? -11.005 -2.305 3.881 1.00 94.44 741 MET A N 1
ATOM 5749 C CA . MET A 1 741 ? -9.918 -2.344 4.869 1.00 94.44 741 MET A CA 1
ATOM 5750 C C . MET A 1 741 ? -10.254 -1.579 6.152 1.00 94.44 741 MET A C 1
ATOM 5752 O O . MET A 1 741 ? -10.702 -0.429 6.112 1.00 94.44 741 MET A O 1
ATOM 5756 N N . ASP A 1 742 ? -9.928 -2.176 7.298 1.00 92.25 742 ASP A N 1
ATOM 5757 C CA . ASP A 1 742 ? -9.919 -1.524 8.609 1.00 92.25 742 ASP A CA 1
ATOM 5758 C C . ASP A 1 742 ? -8.572 -0.809 8.825 1.00 92.25 742 ASP A C 1
ATOM 5760 O O . ASP A 1 742 ? -7.684 -1.266 9.552 1.00 92.25 742 ASP A O 1
ATOM 5764 N N . LEU A 1 743 ? -8.402 0.306 8.113 1.00 87.06 743 LEU A N 1
ATOM 5765 C CA . LEU A 1 743 ? -7.123 1.015 8.029 1.00 87.06 743 LEU A CA 1
ATOM 5766 C C . LEU A 1 743 ? -7.019 2.218 8.982 1.00 87.06 743 LEU A C 1
ATOM 5768 O O . LEU A 1 743 ? -5.939 2.500 9.500 1.00 87.06 743 LEU A O 1
ATOM 5772 N N . VAL A 1 744 ? -8.124 2.934 9.223 1.00 82.88 744 VAL A N 1
ATOM 5773 C CA . VAL A 1 744 ? -8.142 4.186 10.014 1.00 82.88 744 VAL A CA 1
ATOM 5774 C C . VAL A 1 744 ? -8.811 4.056 11.380 1.00 82.88 744 VAL A C 1
ATOM 5776 O O . VAL A 1 744 ? -8.879 5.047 12.096 1.00 82.88 744 VAL A O 1
ATOM 5779 N N . SER A 1 745 ? -9.272 2.868 11.790 1.00 77.56 745 SER A N 1
ATOM 5780 C CA . SER A 1 745 ? -9.915 2.714 13.104 1.00 77.56 745 SER A CA 1
ATOM 5781 C C . SER A 1 745 ? -9.015 3.078 14.275 1.00 77.56 745 SER A C 1
ATOM 5783 O O . SER A 1 745 ? -9.540 3.518 15.281 1.00 77.56 745 SER A O 1
ATOM 5785 N N . ALA A 1 746 ? -7.693 2.914 14.167 1.00 75.25 746 ALA A N 1
ATOM 5786 C CA . ALA A 1 746 ? -6.720 3.333 15.181 1.00 75.25 746 ALA A CA 1
ATOM 5787 C C . ALA A 1 746 ? -7.030 2.936 16.646 1.00 75.25 746 ALA A C 1
ATOM 5789 O O . ALA A 1 746 ? -6.612 3.621 17.577 1.00 75.25 746 ALA A O 1
ATOM 5790 N N . ASP A 1 747 ? -7.747 1.829 16.850 1.00 89.06 747 ASP A N 1
ATOM 5791 C CA . ASP A 1 747 ? -8.205 1.375 18.167 1.00 89.06 747 ASP A CA 1
ATOM 5792 C C . ASP A 1 747 ? -7.020 1.007 19.081 1.00 89.06 747 ASP A C 1
ATOM 5794 O O . ASP A 1 747 ? -6.881 1.522 20.193 1.00 89.06 747 ASP A O 1
ATOM 5798 N N . VAL A 1 748 ? -6.105 0.189 18.552 1.00 93.69 748 VAL A N 1
ATOM 5799 C CA . VAL A 1 748 ? -4.838 -0.227 19.171 1.00 93.69 748 VAL A CA 1
ATOM 5800 C C . VAL A 1 748 ? -3.734 -0.320 18.110 1.00 93.69 748 VAL A C 1
ATOM 5802 O O . VAL A 1 748 ? -4.018 -0.423 16.911 1.00 93.69 748 VAL A O 1
ATOM 5805 N N . PHE A 1 749 ? -2.470 -0.337 18.541 1.00 94.56 749 PHE A N 1
ATOM 5806 C CA . PHE A 1 749 ? -1.340 -0.504 17.631 1.00 94.56 749 PHE A CA 1
ATOM 5807 C C . PHE A 1 749 ? -1.303 -1.900 17.021 1.00 94.56 749 PHE A C 1
ATOM 5809 O O . PHE A 1 749 ? -1.595 -2.891 17.689 1.00 94.56 749 PHE A O 1
ATOM 5816 N N . GLN A 1 750 ? -0.807 -1.981 15.789 1.00 95.06 750 GLN A N 1
ATOM 5817 C CA . GLN A 1 750 ? -0.520 -3.242 15.113 1.00 95.06 750 GLN A CA 1
ATOM 5818 C C . GLN A 1 750 ? 0.975 -3.367 14.834 1.00 95.06 750 GLN A C 1
ATOM 5820 O O . GLN A 1 750 ? 1.558 -2.484 14.205 1.00 95.06 750 GLN A O 1
ATOM 5825 N N . TYR A 1 751 ? 1.601 -4.458 15.270 1.00 96.19 751 TYR A N 1
ATOM 5826 C CA . TYR A 1 751 ? 2.947 -4.804 14.823 1.00 96.19 751 TYR A CA 1
ATOM 5827 C C . TYR A 1 751 ? 2.927 -5.195 13.340 1.00 96.19 751 TYR A C 1
ATOM 5829 O O . TYR A 1 751 ? 2.222 -6.123 12.948 1.00 96.19 751 TYR A O 1
ATOM 5837 N N . ALA A 1 752 ? 3.721 -4.481 12.541 1.00 94.81 752 ALA A N 1
ATOM 5838 C CA . ALA A 1 752 ? 3.896 -4.704 11.101 1.00 94.81 752 ALA A CA 1
ATOM 5839 C C . ALA A 1 752 ? 5.387 -4.694 10.702 1.00 94.81 752 ALA A C 1
ATOM 5841 O O . ALA A 1 752 ? 5.749 -4.392 9.573 1.00 94.81 752 ALA A O 1
ATOM 5842 N N . GLY A 1 753 ? 6.287 -4.941 11.656 1.00 92.94 753 GLY A N 1
ATOM 5843 C CA . GLY A 1 753 ? 7.731 -4.777 11.461 1.00 92.94 753 GLY A CA 1
ATOM 5844 C C . GLY A 1 753 ? 8.446 -5.900 10.732 1.00 92.94 753 GLY A C 1
ATOM 5845 O O . GLY A 1 753 ? 9.671 -5.863 10.669 1.00 92.94 753 GLY A O 1
ATOM 5846 N N . ALA A 1 754 ? 7.740 -6.910 10.222 1.00 94.69 754 ALA A N 1
ATOM 5847 C CA . ALA A 1 754 ? 8.399 -7.978 9.485 1.00 94.69 754 ALA A CA 1
ATOM 5848 C C . ALA A 1 754 ? 9.115 -7.399 8.256 1.00 94.69 754 ALA A C 1
ATOM 5850 O O . ALA A 1 754 ? 8.521 -6.657 7.475 1.00 94.69 754 ALA A O 1
ATOM 5851 N N . GLY A 1 755 ? 10.406 -7.702 8.126 1.00 93.31 755 GLY A N 1
ATOM 5852 C CA . GLY A 1 755 ? 11.245 -7.183 7.046 1.00 93.31 755 GLY A CA 1
ATOM 5853 C C . GLY A 1 755 ? 11.695 -5.734 7.234 1.00 93.31 755 GLY A C 1
ATOM 5854 O O . GLY A 1 755 ? 12.350 -5.210 6.346 1.00 93.31 755 GLY A O 1
ATOM 5855 N N . ILE A 1 756 ? 11.397 -5.083 8.366 1.00 93.75 756 ILE A N 1
ATOM 5856 C CA . ILE A 1 756 ? 11.956 -3.773 8.728 1.00 93.75 756 ILE A CA 1
ATOM 5857 C C . ILE A 1 756 ? 12.639 -3.879 10.088 1.00 93.75 756 ILE A C 1
ATOM 5859 O O . ILE A 1 756 ? 11.993 -3.917 11.138 1.00 93.75 756 ILE A O 1
ATOM 5863 N N . GLU A 1 757 ? 13.965 -3.850 10.071 1.00 93.31 757 GLU A N 1
ATOM 5864 C CA . GLU A 1 757 ? 14.788 -3.912 11.271 1.00 93.31 757 GLU A CA 1
ATOM 5865 C C . GLU A 1 757 ? 15.378 -2.538 11.580 1.00 93.31 757 GLU A C 1
ATOM 5867 O O . GLU A 1 757 ? 16.130 -1.959 10.796 1.00 93.31 757 GLU A O 1
ATOM 5872 N N . LYS A 1 758 ? 15.027 -1.999 12.749 1.00 91.94 758 LYS A N 1
ATOM 5873 C CA . LYS A 1 758 ? 15.523 -0.708 13.235 1.00 91.94 758 LYS A CA 1
ATOM 5874 C C . LYS A 1 758 ? 16.489 -0.956 14.375 1.00 91.94 758 LYS A C 1
ATOM 5876 O O . LYS A 1 758 ? 16.068 -1.403 15.439 1.00 91.94 758 LYS A O 1
ATOM 5881 N N . VAL A 1 759 ? 17.765 -0.665 14.157 1.00 91.81 759 VAL A N 1
ATOM 5882 C CA . VAL A 1 759 ? 18.830 -0.891 15.139 1.00 91.81 759 VAL A CA 1
ATOM 5883 C C . VAL A 1 759 ? 19.279 0.448 15.694 1.00 91.81 759 VAL A C 1
ATOM 5885 O O . VAL A 1 759 ? 19.929 1.227 14.997 1.00 91.81 759 VAL A O 1
ATOM 5888 N N . ALA A 1 760 ? 18.919 0.713 16.946 1.00 89.25 760 ALA A N 1
ATOM 5889 C CA . ALA A 1 760 ? 19.337 1.893 17.683 1.00 89.25 760 ALA A CA 1
ATOM 5890 C C . ALA A 1 760 ? 20.648 1.614 18.428 1.00 89.25 760 ALA A C 1
ATOM 5892 O O . ALA A 1 760 ? 20.736 0.655 19.198 1.00 89.25 760 ALA A O 1
ATOM 5893 N N . THR A 1 761 ? 21.648 2.472 18.229 1.00 85.88 761 THR A N 1
ATOM 5894 C CA . THR A 1 761 ? 22.890 2.479 19.013 1.00 85.88 761 THR A CA 1
ATOM 5895 C C . THR A 1 761 ? 22.813 3.573 20.070 1.00 85.88 761 THR A C 1
ATOM 5897 O O . THR A 1 761 ? 22.634 4.748 19.738 1.00 85.88 761 THR A O 1
ATOM 5900 N N . ILE A 1 762 ? 22.955 3.192 21.339 1.00 75.81 762 ILE A N 1
ATOM 5901 C CA . ILE A 1 762 ? 22.788 4.098 22.481 1.00 75.81 762 ILE A CA 1
ATOM 5902 C C . ILE A 1 762 ? 24.081 4.874 22.727 1.00 75.81 762 ILE A C 1
ATOM 5904 O O . ILE A 1 762 ? 25.091 4.281 23.110 1.00 75.81 762 ILE A O 1
ATOM 5908 N N . GLN A 1 763 ? 24.043 6.191 22.507 1.00 73.19 763 GLN A N 1
ATOM 5909 C CA . GLN A 1 763 ? 25.177 7.088 22.735 1.00 73.19 763 GLN A CA 1
ATOM 5910 C C . GLN A 1 763 ? 25.208 7.597 24.184 1.00 73.19 763 GLN A C 1
ATOM 5912 O O . GLN A 1 763 ? 24.192 7.591 24.881 1.00 73.19 763 GLN A O 1
ATOM 5917 N N . GLU A 1 764 ? 26.380 8.061 24.626 1.00 69.88 764 GLU A N 1
ATOM 5918 C CA . GLU A 1 764 ? 26.595 8.630 25.967 1.00 69.88 764 GLU A CA 1
ATOM 5919 C C . GLU A 1 764 ? 25.752 9.885 26.238 1.00 69.88 764 GLU A C 1
ATOM 5921 O O . GLU A 1 764 ? 25.363 10.131 27.377 1.00 69.88 764 GLU A O 1
ATOM 5926 N N . ASP A 1 765 ? 25.422 10.656 25.197 1.00 67.69 765 ASP A N 1
ATOM 5927 C CA . ASP A 1 765 ? 24.634 11.893 25.289 1.00 67.69 765 ASP A CA 1
ATOM 5928 C C . ASP A 1 765 ? 23.109 11.655 25.330 1.00 67.69 765 ASP A C 1
ATOM 5930 O O . ASP A 1 765 ? 22.323 12.605 25.290 1.00 67.69 765 ASP A O 1
ATOM 5934 N N . GLY A 1 766 ? 22.678 10.389 25.387 1.00 64.75 766 GLY A N 1
ATOM 5935 C CA . GLY A 1 766 ? 21.270 9.993 25.394 1.00 64.75 766 GLY A CA 1
ATOM 5936 C C . GLY A 1 766 ? 20.581 10.061 24.027 1.00 64.75 766 GLY A C 1
ATOM 5937 O O . GLY A 1 766 ? 19.396 9.741 23.943 1.00 64.75 766 GLY A O 1
ATOM 5938 N N . ARG A 1 767 ? 21.281 10.441 22.948 1.00 69.75 767 ARG A N 1
ATOM 5939 C CA . ARG A 1 767 ? 20.766 10.325 21.577 1.00 69.75 767 ARG A CA 1
ATOM 5940 C C . ARG A 1 767 ? 20.992 8.914 21.046 1.00 69.75 767 ARG A C 1
ATOM 5942 O O . ARG A 1 767 ? 21.923 8.207 21.438 1.00 69.75 767 ARG A O 1
ATOM 5949 N N . HIS A 1 768 ? 20.138 8.487 20.119 1.00 78.12 768 HIS A N 1
ATOM 5950 C CA . HIS A 1 768 ? 20.276 7.170 19.498 1.00 78.12 768 HIS A CA 1
ATOM 5951 C C . HIS A 1 768 ? 20.283 7.299 17.983 1.00 78.12 768 HIS A C 1
ATOM 5953 O O . HIS A 1 768 ? 19.266 7.640 17.375 1.00 78.12 768 HIS A O 1
ATOM 5959 N N . LEU A 1 769 ? 21.431 7.011 17.370 1.00 83.19 769 LEU A N 1
ATOM 5960 C CA . LEU A 1 769 ? 21.486 6.818 15.926 1.00 83.19 769 LEU A CA 1
ATOM 5961 C C . LEU A 1 769 ? 20.818 5.480 15.625 1.00 83.19 769 LEU A C 1
ATOM 5963 O O . LEU A 1 769 ? 21.260 4.441 16.113 1.00 83.19 769 LEU A O 1
ATOM 5967 N N . THR A 1 770 ? 19.756 5.518 14.833 1.00 88.12 770 THR A N 1
ATOM 5968 C CA . THR A 1 770 ? 18.989 4.343 14.438 1.00 88.12 770 THR A CA 1
ATOM 5969 C C . THR A 1 770 ? 19.189 4.084 12.960 1.00 88.12 770 THR A C 1
ATOM 5971 O O . THR A 1 770 ? 18.830 4.914 12.128 1.00 88.12 770 THR A O 1
ATOM 5974 N N . LYS A 1 771 ? 19.763 2.928 12.636 1.00 91.50 771 LYS A N 1
ATOM 5975 C CA . LYS A 1 771 ? 19.858 2.425 11.263 1.00 91.50 771 LYS A CA 1
ATOM 5976 C C . LYS A 1 771 ? 18.610 1.622 10.924 1.00 91.50 771 LYS A C 1
ATOM 5978 O O . LYS A 1 771 ? 18.083 0.917 11.784 1.00 91.50 771 LYS A O 1
ATOM 5983 N N . VAL A 1 772 ? 18.158 1.729 9.683 1.00 92.31 772 VAL A N 1
ATOM 5984 C CA . VAL A 1 772 ? 16.984 1.026 9.163 1.00 92.31 772 VAL A CA 1
ATOM 5985 C C . VAL A 1 772 ? 17.437 0.074 8.068 1.00 92.31 772 VAL A C 1
ATOM 5987 O O . VAL A 1 772 ? 18.039 0.507 7.087 1.00 92.31 772 VAL A O 1
ATOM 5990 N N . PHE A 1 773 ? 17.133 -1.206 8.248 1.00 95.19 773 PHE A N 1
ATOM 5991 C CA . PHE A 1 773 ? 17.406 -2.278 7.299 1.00 95.19 773 PHE A CA 1
ATOM 5992 C C . PHE A 1 773 ? 16.088 -2.855 6.791 1.00 95.19 773 PHE A C 1
ATOM 5994 O O . PHE A 1 773 ? 15.157 -3.034 7.584 1.00 95.19 773 PHE A O 1
ATOM 6001 N N . ILE A 1 774 ? 16.003 -3.139 5.493 1.00 94.88 774 ILE A N 1
ATOM 6002 C CA . ILE A 1 774 ? 14.781 -3.625 4.852 1.00 94.88 774 ILE A CA 1
ATOM 6003 C C . ILE A 1 774 ? 15.002 -4.947 4.115 1.00 94.88 774 ILE A C 1
ATOM 6005 O O . ILE A 1 774 ? 16.033 -5.178 3.488 1.00 94.88 774 ILE A O 1
ATOM 6009 N N . CYS A 1 775 ? 13.987 -5.799 4.174 1.00 94.94 775 CYS A N 1
ATOM 6010 C CA . CYS A 1 775 ? 13.839 -7.010 3.389 1.00 94.94 775 CYS A CA 1
ATOM 6011 C C . CYS A 1 775 ? 12.438 -7.006 2.791 1.00 94.94 775 CYS A C 1
ATOM 6013 O O . CYS A 1 775 ? 11.444 -6.998 3.519 1.00 94.94 775 CYS A O 1
ATOM 6015 N N . LEU A 1 776 ? 12.368 -6.983 1.464 1.00 92.75 776 LEU A N 1
ATOM 6016 C CA . LEU A 1 776 ? 11.102 -6.899 0.735 1.00 92.75 776 LEU A CA 1
ATOM 6017 C C . LEU A 1 776 ? 10.561 -8.280 0.345 1.00 92.75 776 LEU A C 1
ATOM 6019 O O . LEU A 1 776 ? 9.396 -8.402 -0.023 1.00 92.75 776 LEU A O 1
ATOM 6023 N N . ASP A 1 777 ? 11.386 -9.323 0.465 1.00 91.38 777 ASP A N 1
ATOM 6024 C CA . ASP A 1 777 ? 11.047 -10.677 0.046 1.00 91.38 777 ASP A CA 1
ATOM 6025 C C . ASP A 1 777 ? 10.714 -11.575 1.244 1.00 91.38 777 ASP A C 1
ATOM 6027 O O . ASP A 1 777 ? 11.558 -11.888 2.086 1.00 91.38 777 ASP A O 1
ATOM 6031 N N . GLN A 1 778 ? 9.456 -12.012 1.308 1.00 94.38 778 GLN A N 1
ATOM 6032 C CA . GLN A 1 778 ? 8.899 -12.778 2.424 1.00 94.38 778 GLN A CA 1
ATOM 6033 C C . GLN A 1 778 ? 9.700 -14.046 2.827 1.00 94.38 778 GLN A C 1
ATOM 6035 O O . GLN A 1 778 ? 9.841 -14.274 4.030 1.00 94.38 778 GLN A O 1
ATOM 6040 N N . PRO A 1 779 ? 10.247 -14.876 1.914 1.00 93.00 779 PRO A N 1
ATOM 6041 C CA . PRO A 1 779 ? 11.039 -16.061 2.263 1.00 93.00 779 PRO A CA 1
ATOM 6042 C C . PRO A 1 779 ? 12.345 -15.750 3.009 1.00 93.00 779 PRO A C 1
ATOM 6044 O O . PRO A 1 779 ? 12.877 -16.626 3.686 1.00 93.00 779 PRO A O 1
ATOM 6047 N N . ASN A 1 780 ? 12.850 -14.516 2.908 1.00 94.38 780 ASN A N 1
ATOM 6048 C CA . ASN A 1 780 ? 14.128 -14.088 3.489 1.00 94.38 780 ASN A CA 1
ATOM 6049 C C . ASN A 1 780 ? 13.954 -13.368 4.839 1.00 94.38 780 ASN A C 1
ATOM 6051 O O . ASN A 1 780 ? 14.894 -12.789 5.394 1.00 94.38 780 ASN A O 1
ATOM 6055 N N . LEU A 1 781 ? 12.739 -13.383 5.385 1.00 95.50 781 LEU A N 1
ATOM 6056 C CA . LEU A 1 781 ? 12.432 -12.779 6.672 1.00 95.50 781 LEU A CA 1
ATOM 6057 C C . LEU A 1 781 ? 13.165 -13.483 7.824 1.00 95.50 781 LEU A C 1
ATOM 6059 O O . LEU A 1 781 ? 13.188 -14.706 7.933 1.00 95.50 781 LEU A O 1
ATOM 6063 N N . THR A 1 782 ? 13.738 -12.691 8.728 1.00 92.06 782 THR A N 1
ATOM 6064 C CA . THR A 1 782 ? 14.432 -13.183 9.910 1.00 92.06 782 THR A CA 1
ATOM 6065 C C . THR A 1 782 ? 13.433 -13.484 11.019 1.00 92.06 782 THR A C 1
ATOM 6067 O O . THR A 1 782 ? 12.572 -12.671 11.358 1.00 92.06 782 THR A O 1
ATOM 6070 N N . LEU A 1 783 ? 13.581 -14.659 11.625 1.00 92.00 783 LEU A N 1
ATOM 6071 C CA . LEU A 1 783 ? 12.851 -15.063 12.829 1.00 92.00 783 LEU A CA 1
ATOM 6072 C C . LEU A 1 783 ? 13.719 -14.944 14.091 1.00 92.00 783 LEU A C 1
ATOM 6074 O O . LEU A 1 783 ? 13.370 -15.464 15.150 1.00 92.00 783 LEU A O 1
ATOM 6078 N N . ASN A 1 784 ? 14.863 -14.256 13.990 1.00 90.88 784 ASN A N 1
ATOM 6079 C CA . ASN A 1 784 ? 15.790 -14.075 15.098 1.00 90.88 784 ASN A CA 1
ATOM 6080 C C . ASN A 1 784 ? 15.101 -13.347 16.273 1.00 90.88 784 ASN A C 1
ATOM 6082 O O . ASN A 1 784 ? 14.536 -12.261 16.110 1.00 90.88 784 ASN A O 1
ATOM 6086 N N . LYS A 1 785 ? 15.185 -13.938 17.473 1.00 92.31 785 LYS A N 1
ATOM 6087 C CA . LYS A 1 785 ? 14.564 -13.433 18.711 1.00 92.31 785 LYS A CA 1
ATOM 6088 C C . LYS A 1 785 ? 15.476 -12.539 19.563 1.00 92.31 785 LYS A C 1
ATOM 6090 O O . LYS A 1 785 ? 15.027 -12.003 20.573 1.00 92.31 785 LYS A O 1
ATOM 6095 N N . THR A 1 786 ? 16.739 -12.345 19.186 1.00 92.88 786 THR A N 1
ATOM 6096 C CA . THR A 1 786 ? 17.679 -11.469 19.900 1.00 92.88 786 THR A CA 1
ATOM 6097 C C . THR A 1 786 ? 17.212 -10.019 19.817 1.00 92.88 786 THR A C 1
ATOM 6099 O O . THR A 1 786 ? 17.071 -9.484 18.722 1.00 92.88 786 THR A O 1
ATOM 6102 N N . VAL A 1 787 ? 16.993 -9.374 20.964 1.00 91.62 787 VAL A N 1
ATOM 6103 C CA . VAL A 1 787 ? 16.515 -7.979 21.052 1.00 91.62 787 VAL A CA 1
ATOM 6104 C C . VAL A 1 787 ? 17.671 -6.984 21.125 1.00 91.62 787 VAL A C 1
ATOM 6106 O O . VAL A 1 787 ? 17.611 -5.916 20.519 1.00 91.62 787 VAL A O 1
ATOM 6109 N N . GLU A 1 788 ? 18.727 -7.335 21.856 1.00 90.88 788 GLU A N 1
ATOM 6110 C CA . GLU A 1 788 ? 19.879 -6.472 22.106 1.00 90.88 788 GLU A CA 1
ATOM 6111 C C . GLU A 1 788 ? 21.203 -7.220 21.922 1.00 90.88 788 GLU A C 1
ATOM 6113 O O . GLU A 1 788 ? 21.277 -8.432 22.135 1.00 90.88 788 GLU A O 1
ATOM 6118 N N . LYS A 1 789 ? 22.254 -6.487 21.540 1.00 89.25 789 LYS A N 1
ATOM 6119 C CA . LYS A 1 789 ? 23.640 -6.969 21.484 1.00 89.25 789 LYS A CA 1
ATOM 6120 C C . LYS A 1 789 ? 24.576 -5.971 22.172 1.00 89.25 789 LYS A C 1
ATOM 6122 O O . LYS A 1 789 ? 24.445 -4.760 21.995 1.00 89.25 789 LYS A O 1
ATOM 6127 N N . THR A 1 790 ? 25.532 -6.496 22.940 1.00 84.75 790 THR A N 1
ATOM 6128 C CA . THR A 1 790 ? 26.607 -5.711 23.580 1.00 84.75 790 THR A CA 1
ATOM 6129 C C . THR A 1 790 ? 27.800 -5.506 22.642 1.00 84.75 790 THR A C 1
ATOM 6131 O O . THR A 1 790 ? 28.526 -4.527 22.769 1.00 84.75 790 THR A O 1
ATOM 6134 N N . SER A 1 791 ? 28.009 -6.417 21.690 1.00 83.50 791 SER A N 1
ATOM 6135 C CA . SER A 1 791 ? 29.038 -6.320 20.654 1.00 83.50 791 SER A CA 1
ATOM 6136 C C . SER A 1 791 ? 28.624 -7.096 19.401 1.00 83.50 791 SER A C 1
ATOM 6138 O O . SER A 1 791 ? 27.775 -7.992 19.463 1.00 83.50 791 SER A O 1
ATOM 6140 N N . GLY A 1 792 ? 29.229 -6.740 18.266 1.00 87.81 792 GLY A N 1
ATOM 6141 C CA . GLY A 1 792 ? 28.929 -7.328 16.961 1.00 87.81 792 GLY A CA 1
ATOM 6142 C C . GLY A 1 792 ? 27.619 -6.834 16.343 1.00 87.81 792 GLY A C 1
ATOM 6143 O O . GLY A 1 792 ? 26.856 -6.074 16.944 1.00 87.81 792 GLY A O 1
ATOM 6144 N N . ASP A 1 793 ? 27.374 -7.288 15.121 1.00 91.25 793 ASP A N 1
ATOM 6145 C CA . ASP A 1 793 ? 26.202 -6.920 14.330 1.00 91.25 793 ASP A CA 1
ATOM 6146 C C . ASP A 1 793 ? 25.142 -8.016 14.417 1.00 91.25 793 ASP A C 1
ATOM 6148 O O . ASP A 1 793 ? 25.456 -9.183 14.671 1.00 91.25 793 ASP A O 1
ATOM 6152 N N . PHE A 1 794 ? 23.867 -7.669 14.259 1.00 93.88 794 PHE A N 1
ATOM 6153 C CA . PHE A 1 794 ? 22.834 -8.679 14.028 1.00 93.88 794 PHE A CA 1
ATOM 6154 C C . PHE A 1 794 ? 23.021 -9.313 12.649 1.00 93.88 794 PHE A C 1
ATOM 6156 O O . PHE A 1 794 ? 23.433 -8.641 11.713 1.00 93.88 794 PHE A O 1
ATOM 6163 N N . ASP A 1 795 ? 22.673 -10.592 12.505 1.00 92.12 795 ASP A N 1
ATOM 6164 C CA . ASP A 1 795 ? 22.947 -11.339 11.268 1.00 92.12 795 ASP A CA 1
ATOM 6165 C C . ASP A 1 795 ? 22.263 -10.693 10.048 1.00 92.12 795 ASP A C 1
ATOM 6167 O O . ASP A 1 795 ? 22.840 -10.618 8.962 1.00 92.12 795 ASP A O 1
ATOM 6171 N N . PHE A 1 796 ? 21.068 -10.121 10.252 1.00 93.25 796 PHE A N 1
ATOM 6172 C CA . PHE A 1 796 ? 20.340 -9.392 9.213 1.00 93.25 796 PHE A CA 1
ATOM 6173 C C . PHE A 1 796 ? 21.034 -8.096 8.768 1.00 93.25 796 PHE A C 1
ATOM 6175 O O . PHE A 1 796 ? 20.763 -7.652 7.662 1.00 93.25 796 PHE A O 1
ATOM 6182 N N . GLU A 1 797 ? 21.929 -7.489 9.562 1.00 94.44 797 GLU A N 1
ATOM 6183 C CA . GLU A 1 797 ? 22.645 -6.263 9.151 1.00 94.44 797 GLU A CA 1
ATOM 6184 C C . GLU A 1 797 ? 23.537 -6.518 7.923 1.00 94.44 797 GLU A C 1
ATOM 6186 O O . GLU A 1 797 ? 23.858 -5.582 7.198 1.00 94.44 797 GLU A O 1
ATOM 6191 N N . SER A 1 798 ? 23.915 -7.780 7.681 1.00 92.88 798 SER A N 1
ATOM 6192 C CA . SER A 1 798 ? 24.661 -8.211 6.490 1.00 92.88 798 SER A CA 1
ATOM 6193 C C . SER A 1 798 ? 23.786 -8.783 5.370 1.00 92.88 798 SER A C 1
ATOM 6195 O O . SER A 1 798 ? 24.249 -8.903 4.240 1.00 92.88 798 SER A O 1
ATOM 6197 N N . ALA A 1 799 ? 22.539 -9.153 5.679 1.00 92.19 799 ALA A N 1
ATOM 6198 C CA . ALA A 1 799 ? 21.628 -9.809 4.742 1.00 92.19 799 ALA A CA 1
ATOM 6199 C C . ALA A 1 799 ? 20.574 -8.859 4.155 1.00 92.19 799 ALA A C 1
ATOM 6201 O O . ALA A 1 799 ? 20.026 -9.141 3.094 1.00 92.19 799 ALA A O 1
ATOM 6202 N N . TYR A 1 800 ? 20.239 -7.782 4.867 1.00 95.50 800 TYR A N 1
ATOM 6203 C CA . TYR A 1 800 ? 19.212 -6.812 4.487 1.00 95.50 800 TYR A CA 1
ATOM 6204 C C . TYR A 1 800 ? 19.846 -5.526 3.980 1.00 95.50 800 TYR A C 1
ATOM 6206 O O . TYR A 1 800 ? 20.903 -5.108 4.457 1.00 95.50 800 TYR A O 1
ATOM 6214 N N . ASP A 1 801 ? 19.148 -4.847 3.075 1.00 93.81 801 ASP A N 1
ATOM 6215 C CA . ASP A 1 801 ? 19.603 -3.567 2.551 1.00 93.81 801 ASP A CA 1
ATOM 6216 C C . ASP A 1 801 ? 19.450 -2.478 3.615 1.00 93.81 801 ASP A C 1
ATOM 6218 O O . ASP A 1 801 ? 18.371 -2.279 4.180 1.00 93.81 801 ASP A O 1
ATOM 6222 N N . GLN A 1 802 ? 20.520 -1.728 3.886 1.00 94.69 802 GLN A N 1
ATOM 6223 C CA . GLN A 1 802 ? 20.445 -0.568 4.772 1.00 94.69 802 GLN A CA 1
ATOM 6224 C C . GLN A 1 802 ? 19.767 0.605 4.040 1.00 94.69 802 GLN A C 1
ATOM 6226 O O . GLN A 1 802 ? 20.426 1.401 3.373 1.00 94.69 802 GLN A O 1
ATOM 6231 N N . ALA A 1 803 ? 18.450 0.735 4.194 1.00 90.50 803 ALA A N 1
ATOM 6232 C CA . ALA A 1 803 ? 17.636 1.746 3.516 1.00 90.50 803 ALA A CA 1
ATOM 6233 C C . ALA A 1 803 ? 17.902 3.186 3.986 1.00 90.50 803 ALA A C 1
ATOM 6235 O O . ALA A 1 803 ? 17.702 4.137 3.232 1.00 90.50 803 ALA A O 1
ATOM 6236 N N . GLY A 1 804 ? 18.332 3.376 5.237 1.00 90.19 804 GLY A N 1
ATOM 6237 C CA . GLY A 1 804 ? 18.628 4.709 5.761 1.00 90.19 804 GLY A CA 1
ATOM 6238 C C . GLY A 1 804 ? 18.938 4.736 7.254 1.00 90.19 804 GLY A C 1
ATOM 6239 O O . GLY A 1 804 ? 19.151 3.701 7.886 1.00 90.19 804 GLY A O 1
ATOM 6240 N N . ALA A 1 805 ? 18.986 5.940 7.824 1.00 88.25 805 ALA A N 1
ATOM 6241 C CA . ALA A 1 805 ? 19.204 6.153 9.251 1.00 88.25 805 ALA A CA 1
ATOM 6242 C C . ALA A 1 805 ? 18.575 7.469 9.732 1.00 88.25 805 ALA A C 1
ATOM 6244 O O . ALA A 1 805 ? 18.406 8.407 8.953 1.00 88.25 805 ALA A O 1
ATOM 6245 N N . TYR A 1 806 ? 18.257 7.544 11.023 1.00 83.12 806 TYR A N 1
ATOM 6246 C CA . TYR A 1 806 ? 17.741 8.743 11.688 1.00 83.12 806 TYR A CA 1
ATOM 6247 C C . TYR A 1 806 ? 18.184 8.790 13.157 1.00 83.12 806 TYR A C 1
ATOM 6249 O O . TYR A 1 806 ? 18.583 7.776 13.728 1.00 83.12 806 TYR A O 1
ATOM 6257 N N . THR A 1 807 ? 18.094 9.959 13.793 1.00 79.25 807 THR A N 1
ATOM 6258 C CA . THR A 1 807 ? 18.388 10.115 15.228 1.00 79.25 807 THR A CA 1
ATOM 6259 C C . THR A 1 807 ? 17.091 10.179 16.033 1.00 79.25 807 THR A C 1
ATOM 6261 O O . THR A 1 807 ? 16.235 11.025 15.768 1.00 79.25 807 THR A O 1
ATOM 6264 N N . MET A 1 808 ? 16.943 9.306 17.034 1.00 69.75 808 MET A N 1
ATOM 6265 C CA . MET A 1 808 ? 15.805 9.313 17.959 1.00 69.75 808 MET A CA 1
ATOM 6266 C C . MET A 1 808 ? 15.903 10.497 18.918 1.00 69.75 808 MET A C 1
ATOM 6268 O O . MET A 1 808 ? 16.675 10.478 19.871 1.00 69.75 808 MET A O 1
ATOM 6272 N N . SER A 1 809 ? 15.147 11.548 18.624 1.00 64.06 809 SER A N 1
ATOM 6273 C CA . SER A 1 809 ? 14.875 12.664 19.544 1.00 64.06 809 SER A CA 1
ATOM 6274 C C . SER A 1 809 ? 13.676 13.508 19.097 1.00 64.06 809 SER A C 1
ATOM 6276 O O . SER A 1 809 ? 13.410 14.578 19.641 1.00 64.06 809 SER A O 1
ATOM 6278 N N . ASN A 1 810 ? 12.960 13.061 18.061 1.00 62.31 810 ASN A N 1
ATOM 6279 C CA . ASN A 1 810 ? 12.242 13.958 17.177 1.00 62.31 810 ASN A CA 1
ATOM 6280 C C . ASN A 1 810 ? 10.838 13.434 16.849 1.00 62.31 810 ASN A C 1
ATOM 6282 O O . ASN A 1 810 ? 10.546 13.089 15.715 1.00 62.31 810 ASN A O 1
ATOM 6286 N N . ASN A 1 811 ? 9.920 13.486 17.813 1.00 79.81 811 ASN A N 1
ATOM 6287 C CA . ASN A 1 811 ? 8.503 13.214 17.540 1.00 79.81 811 ASN A CA 1
ATOM 6288 C C . ASN A 1 811 ? 7.915 14.283 16.622 1.00 79.81 811 ASN A C 1
ATOM 6290 O O . ASN A 1 811 ? 8.209 15.472 16.801 1.00 79.81 811 ASN A O 1
ATOM 6294 N N . GLY A 1 812 ? 7.096 13.884 15.654 1.00 86.44 812 GLY A N 1
ATOM 6295 C CA . GLY A 1 812 ? 6.411 14.832 14.784 1.00 86.44 812 GLY A CA 1
ATOM 6296 C C . GLY A 1 812 ? 5.896 14.233 13.484 1.00 86.44 812 GLY A C 1
ATOM 6297 O O . GLY A 1 812 ? 5.844 13.021 13.305 1.00 86.44 812 GLY A O 1
ATOM 6298 N N . TYR A 1 813 ? 5.513 15.129 12.585 1.00 85.94 813 TYR A N 1
ATOM 6299 C CA . TYR A 1 813 ? 5.041 14.830 11.240 1.00 85.94 813 TYR A CA 1
ATOM 6300 C C . TYR A 1 813 ? 6.207 14.895 10.259 1.00 85.94 813 TYR A C 1
ATOM 6302 O O . TYR A 1 813 ? 7.020 15.814 10.350 1.00 85.94 813 TYR A O 1
ATOM 6310 N N . PHE A 1 814 ? 6.304 13.931 9.349 1.00 82.62 814 PHE A N 1
ATOM 6311 C CA . PHE A 1 814 ? 7.415 13.785 8.413 1.00 82.62 814 PHE A CA 1
ATOM 6312 C C . PHE A 1 814 ? 6.912 13.596 6.985 1.00 82.62 814 PHE A C 1
ATOM 6314 O O . PHE A 1 814 ? 6.139 12.674 6.743 1.00 82.62 814 PHE A O 1
ATOM 6321 N N . THR A 1 815 ? 7.354 14.433 6.043 1.00 75.38 815 THR A N 1
ATOM 6322 C CA . THR A 1 815 ? 7.013 14.285 4.612 1.00 75.38 815 THR A CA 1
ATOM 6323 C C . THR A 1 815 ? 7.977 13.379 3.862 1.00 75.38 815 THR A C 1
ATOM 6325 O O . THR A 1 815 ? 7.555 12.621 2.996 1.00 75.38 815 THR A O 1
ATOM 6328 N N . ASP A 1 816 ? 9.267 13.461 4.187 1.00 78.12 816 ASP A N 1
ATOM 6329 C CA . ASP A 1 816 ? 10.297 12.680 3.509 1.00 78.12 816 ASP A CA 1
ATOM 6330 C C . ASP A 1 816 ? 10.450 11.365 4.264 1.00 78.12 816 ASP A C 1
ATOM 6332 O O . ASP A 1 816 ? 10.873 11.352 5.426 1.00 78.12 816 ASP A O 1
ATOM 6336 N N . LEU A 1 817 ? 10.056 10.271 3.620 1.00 81.62 817 LEU A N 1
ATOM 6337 C CA . LEU A 1 817 ? 10.128 8.933 4.190 1.00 81.62 817 LEU A CA 1
ATOM 6338 C C . LEU A 1 817 ? 11.323 8.185 3.605 1.00 81.62 817 LEU A C 1
ATOM 6340 O O . LEU A 1 817 ? 11.676 8.361 2.439 1.00 81.62 817 LEU A O 1
ATOM 6344 N N . ILE A 1 818 ? 11.942 7.327 4.412 1.00 86.19 818 ILE A N 1
ATOM 6345 C CA . ILE A 1 818 ? 12.871 6.323 3.902 1.00 86.19 818 ILE A CA 1
ATOM 6346 C C . ILE A 1 818 ? 12.069 5.422 2.966 1.00 86.19 818 ILE A C 1
ATOM 6348 O O . ILE A 1 818 ? 11.064 4.832 3.381 1.00 86.19 818 ILE A O 1
ATOM 6352 N N . ARG A 1 819 ? 12.523 5.340 1.713 1.00 86.12 819 ARG A N 1
ATOM 6353 C CA . ARG A 1 819 ? 11.903 4.555 0.646 1.00 86.12 819 ARG A CA 1
ATOM 6354 C C . ARG A 1 819 ? 11.549 3.140 1.137 1.00 86.12 819 ARG A C 1
ATOM 6356 O O . ARG A 1 819 ? 12.343 2.504 1.827 1.00 86.12 819 ARG A O 1
ATOM 6363 N N . GLY A 1 820 ? 10.335 2.686 0.827 1.00 84.88 820 GLY A N 1
ATOM 6364 C CA . GLY A 1 820 ? 9.813 1.386 1.266 1.00 84.88 820 GLY A CA 1
ATOM 6365 C C . GLY A 1 820 ? 9.298 1.319 2.707 1.00 84.88 820 GLY A C 1
ATOM 6366 O O . GLY A 1 820 ? 8.888 0.247 3.148 1.00 84.88 820 GLY A O 1
ATOM 6367 N N . THR A 1 821 ? 9.285 2.429 3.459 1.00 87.12 821 THR A N 1
ATOM 6368 C CA . THR A 1 821 ? 8.897 2.429 4.880 1.00 87.12 821 THR A CA 1
ATOM 6369 C C . THR A 1 821 ? 8.023 3.628 5.277 1.00 87.12 821 THR A C 1
ATOM 6371 O O . THR A 1 821 ? 7.904 4.615 4.550 1.00 87.12 821 THR A O 1
ATOM 6374 N N . ARG A 1 822 ? 7.443 3.567 6.485 1.00 86.88 822 ARG A N 1
ATOM 6375 C CA . ARG A 1 822 ? 6.823 4.709 7.192 1.00 86.88 822 ARG A CA 1
ATOM 6376 C C . ARG A 1 822 ? 7.814 5.516 8.057 1.00 86.88 822 ARG A C 1
ATOM 6378 O O . ARG A 1 822 ? 7.398 6.333 8.871 1.00 86.88 822 ARG A O 1
ATOM 6385 N N . VAL A 1 823 ? 9.122 5.270 7.956 1.00 87.06 823 VAL A N 1
ATOM 6386 C CA . VAL A 1 823 ? 10.130 5.973 8.768 1.00 87.06 823 VAL A CA 1
ATOM 6387 C C . VAL A 1 823 ? 10.432 7.334 8.151 1.00 87.06 823 VAL A C 1
ATOM 6389 O O . VAL A 1 823 ? 10.842 7.405 6.998 1.00 87.06 823 VAL A O 1
ATOM 6392 N N . GLY A 1 824 ? 10.254 8.407 8.918 1.00 81.25 824 GLY A N 1
ATOM 6393 C CA . GLY A 1 824 ? 10.507 9.772 8.464 1.00 81.25 824 GLY A CA 1
ATOM 6394 C C . GLY A 1 824 ? 11.943 10.248 8.691 1.00 81.25 824 GLY A C 1
ATOM 6395 O O . GLY A 1 824 ? 12.583 9.874 9.672 1.00 81.25 824 GLY A O 1
ATOM 6396 N N . THR A 1 825 ? 12.433 11.118 7.807 1.00 75.81 825 THR A N 1
ATOM 6397 C CA . THR A 1 825 ? 13.757 11.764 7.913 1.00 75.81 825 THR A CA 1
ATOM 6398 C C . THR A 1 825 ? 13.663 13.283 8.075 1.00 75.81 825 THR A C 1
ATOM 6400 O O . THR A 1 825 ? 14.399 13.853 8.880 1.00 75.81 825 THR A O 1
ATOM 6403 N N . THR A 1 826 ? 12.712 13.938 7.399 1.00 76.81 826 THR A N 1
ATOM 6404 C CA . THR A 1 826 ? 12.511 15.399 7.455 1.00 76.81 826 THR A CA 1
ATOM 6405 C C . THR A 1 826 ? 11.166 15.759 8.087 1.00 76.81 826 THR A C 1
ATOM 6407 O O . THR A 1 826 ? 10.116 15.383 7.564 1.00 76.81 826 THR A O 1
ATOM 6410 N N . LYS A 1 827 ? 11.183 16.519 9.193 1.00 81.75 827 LYS A N 1
ATOM 6411 C CA . LYS A 1 827 ? 9.968 17.001 9.874 1.00 81.75 827 LYS A CA 1
ATOM 6412 C C . LYS A 1 827 ? 9.267 18.107 9.082 1.00 81.75 827 LYS A C 1
ATOM 6414 O O . LYS A 1 827 ? 9.906 19.104 8.750 1.00 81.75 827 LYS A O 1
ATOM 6419 N N . LYS A 1 828 ? 7.957 17.981 8.857 1.00 77.69 828 LYS A N 1
ATOM 6420 C CA . LYS A 1 828 ? 7.103 18.987 8.206 1.00 77.69 828 LYS A CA 1
ATOM 6421 C C . LYS A 1 828 ? 5.614 18.665 8.419 1.00 77.69 828 LYS A C 1
ATOM 6423 O O . LYS A 1 828 ? 5.265 17.498 8.527 1.00 77.69 828 LYS A O 1
ATOM 6428 N N . GLY A 1 829 ? 4.756 19.690 8.419 1.00 78.44 829 GLY A N 1
ATOM 6429 C CA . GLY A 1 829 ? 3.295 19.571 8.277 1.00 78.44 829 GLY A CA 1
ATOM 6430 C C . GLY A 1 829 ? 2.525 19.008 9.480 1.00 78.44 829 GLY A C 1
ATOM 6431 O O . GLY A 1 829 ? 2.991 19.058 10.619 1.00 78.44 829 GLY A O 1
ATOM 6432 N N . GLY A 1 830 ? 1.323 18.502 9.203 1.00 81.81 830 GLY A N 1
ATOM 6433 C CA . GLY A 1 830 ? 0.405 17.829 10.125 1.00 81.81 830 GLY A CA 1
ATOM 6434 C C . GLY A 1 830 ? -0.283 16.616 9.489 1.00 81.81 830 GLY A C 1
ATOM 6435 O O . GLY A 1 830 ? 0.007 16.250 8.352 1.00 81.81 830 GLY A O 1
ATOM 6436 N N . LEU A 1 831 ? -1.237 16.010 10.204 1.00 77.44 831 LEU A N 1
ATOM 6437 C CA . LEU A 1 831 ? -2.005 14.845 9.729 1.00 77.44 831 LEU A CA 1
ATOM 6438 C C . LEU A 1 831 ? -2.678 15.055 8.361 1.00 77.44 831 LEU A C 1
ATOM 6440 O O . LEU A 1 831 ? -2.804 14.107 7.585 1.00 77.44 831 LEU A O 1
ATOM 6444 N N . SER A 1 832 ? -3.100 16.292 8.089 1.00 76.69 832 SER A N 1
ATOM 6445 C CA . SER A 1 832 ? -3.724 16.711 6.834 1.00 76.69 832 SER A CA 1
ATOM 6446 C C . SER A 1 832 ? -2.738 16.915 5.688 1.00 76.69 832 SER A C 1
ATOM 6448 O O . SER A 1 832 ? -3.157 17.016 4.543 1.00 76.69 832 SER A O 1
ATOM 6450 N N . ASP A 1 833 ? -1.441 16.988 5.966 1.00 72.12 833 ASP A N 1
ATOM 6451 C CA . ASP A 1 833 ? -0.415 17.139 4.940 1.00 72.12 833 ASP A CA 1
ATOM 6452 C C . ASP A 1 833 ? 0.083 15.765 4.489 1.00 72.12 833 ASP A C 1
ATOM 6454 O O . ASP A 1 833 ? -0.223 14.744 5.107 1.00 72.12 833 ASP A O 1
ATOM 6458 N N . ASN A 1 834 ? 0.866 15.700 3.412 1.00 69.88 834 ASN A N 1
ATOM 6459 C CA . ASN A 1 834 ? 1.516 14.472 2.943 1.00 69.88 834 ASN A CA 1
ATOM 6460 C C . ASN A 1 834 ? 2.591 13.930 3.911 1.00 69.88 834 ASN A C 1
ATOM 6462 O O . ASN A 1 834 ? 3.739 13.735 3.530 1.00 69.88 834 ASN A O 1
ATOM 6466 N N . THR A 1 835 ? 2.232 13.719 5.175 1.00 72.50 835 THR A N 1
ATOM 6467 C CA . THR A 1 835 ? 3.136 13.378 6.260 1.00 72.50 835 THR A CA 1
ATOM 6468 C C . THR A 1 835 ? 2.738 12.078 6.955 1.00 72.50 835 THR A C 1
ATOM 6470 O O . THR A 1 835 ? 1.561 11.759 7.143 1.00 72.50 835 THR A O 1
ATOM 6473 N N . CYS A 1 836 ? 3.748 11.320 7.361 1.00 79.19 836 CYS A N 1
ATOM 6474 C CA . CYS A 1 836 ? 3.644 10.260 8.352 1.00 79.19 836 CYS A CA 1
ATOM 6475 C C . CYS A 1 836 ? 3.889 10.875 9.732 1.00 79.19 836 CYS A C 1
ATOM 6477 O O . CYS A 1 836 ? 4.897 11.559 9.919 1.00 79.19 836 CYS A O 1
ATOM 6479 N N . TYR A 1 837 ? 3.020 10.630 10.714 1.00 81.25 837 TYR A N 1
ATOM 6480 C CA . TYR A 1 837 ? 3.386 10.951 12.094 1.00 81.25 837 TYR A CA 1
ATOM 6481 C C . TYR A 1 837 ? 4.266 9.831 12.633 1.00 81.25 837 TYR A C 1
ATOM 6483 O O . TYR A 1 837 ? 3.870 8.664 12.616 1.00 81.25 837 TYR A O 1
ATOM 6491 N N . MET A 1 838 ? 5.440 10.192 13.135 1.00 82.12 838 MET A N 1
ATOM 6492 C CA . MET A 1 838 ? 6.374 9.261 13.742 1.00 82.12 838 MET A CA 1
ATOM 6493 C C . MET A 1 838 ? 6.633 9.658 15.196 1.00 82.12 838 MET A C 1
ATOM 6495 O O . MET A 1 838 ? 7.083 10.770 15.488 1.00 82.12 838 MET A O 1
ATOM 6499 N N . ASP A 1 839 ? 6.359 8.728 16.107 1.00 72.81 839 ASP A N 1
ATOM 6500 C CA . ASP A 1 839 ? 6.806 8.798 17.496 1.00 72.81 839 ASP A CA 1
ATOM 6501 C C . ASP A 1 839 ? 8.095 7.989 17.647 1.00 72.81 839 ASP A C 1
ATOM 6503 O O . ASP A 1 839 ? 8.098 6.754 17.622 1.00 72.81 839 ASP A O 1
ATOM 6507 N N . THR A 1 840 ? 9.195 8.716 17.793 1.00 67.19 840 THR A N 1
ATOM 6508 C CA . THR A 1 840 ? 10.546 8.201 18.023 1.00 67.19 840 THR A CA 1
ATOM 6509 C C . THR A 1 840 ? 11.081 8.676 19.368 1.00 67.19 840 THR A C 1
ATOM 6511 O O . THR A 1 840 ? 12.282 8.937 19.475 1.00 67.19 840 THR A O 1
ATOM 6514 N N . GLY A 1 841 ? 10.210 8.900 20.358 1.00 60.91 841 GLY A N 1
ATOM 6515 C CA . GLY A 1 841 ? 10.613 9.452 21.649 1.00 60.91 841 GLY A CA 1
ATOM 6516 C C . GLY A 1 841 ? 11.732 8.627 22.293 1.00 60.91 841 GLY A C 1
ATOM 6517 O O . GLY A 1 841 ? 12.016 7.509 21.866 1.00 60.91 841 GLY A O 1
ATOM 6518 N N . ASN A 1 842 ? 12.353 9.142 23.356 1.00 58.44 842 ASN A N 1
ATOM 6519 C CA . ASN A 1 842 ? 13.492 8.498 24.036 1.00 58.44 842 ASN A CA 1
ATOM 6520 C C . ASN A 1 842 ? 13.102 7.231 24.848 1.00 58.44 842 ASN A C 1
ATOM 6522 O O . ASN A 1 842 ? 13.613 6.995 25.939 1.00 58.44 842 ASN A O 1
ATOM 6526 N N . GLY A 1 843 ? 12.169 6.410 24.357 1.00 57.12 843 GLY A N 1
ATOM 6527 C CA . GLY A 1 843 ? 11.589 5.259 25.059 1.00 57.12 843 GLY A CA 1
ATOM 6528 C C . GLY A 1 843 ? 12.531 4.063 25.254 1.00 57.12 843 GLY A C 1
ATOM 6529 O O . GLY A 1 843 ? 12.170 3.120 25.952 1.00 57.12 843 GLY A O 1
ATOM 6530 N N . ILE A 1 844 ? 13.754 4.109 24.714 1.00 60.25 844 ILE A N 1
ATOM 6531 C CA . ILE A 1 844 ? 14.816 3.120 24.978 1.00 60.25 844 ILE A CA 1
ATOM 6532 C C . ILE A 1 844 ? 15.589 3.463 26.268 1.00 60.25 844 ILE A C 1
ATOM 6534 O O . ILE A 1 844 ? 16.509 2.738 26.631 1.00 60.25 844 ILE A O 1
ATOM 6538 N N . GLY A 1 845 ? 15.204 4.530 26.989 1.00 51.56 845 GLY A N 1
ATOM 6539 C CA . GLY A 1 845 ? 15.889 5.137 28.147 1.00 51.56 845 GLY A CA 1
ATOM 6540 C C . GLY A 1 845 ? 16.217 4.254 29.367 1.00 51.56 845 GLY A C 1
ATOM 6541 O O . GLY A 1 845 ? 16.554 4.786 30.418 1.00 51.56 845 GLY A O 1
ATOM 6542 N N . VAL A 1 846 ? 16.135 2.930 29.250 1.00 50.66 846 VAL A N 1
ATOM 6543 C CA . VAL A 1 846 ? 16.562 1.930 30.240 1.00 50.66 846 VAL A CA 1
ATOM 6544 C C . VAL A 1 846 ? 17.688 1.009 29.745 1.00 50.66 846 VAL A C 1
ATOM 6546 O O . VAL A 1 846 ? 18.240 0.249 30.540 1.00 50.66 846 VAL A O 1
ATOM 6549 N N . SER A 1 847 ? 18.048 1.036 28.459 1.00 63.78 847 SER A N 1
ATOM 6550 C CA . SER A 1 847 ? 19.117 0.183 27.927 1.00 63.78 847 SER A CA 1
ATOM 6551 C C . SER A 1 847 ? 20.503 0.830 28.140 1.00 63.78 847 SER A C 1
ATOM 6553 O O . SER A 1 847 ? 20.655 2.030 27.909 1.00 63.78 847 SER A O 1
ATOM 6555 N N . PRO A 1 848 ? 21.530 0.068 28.575 1.00 62.00 848 PRO A N 1
ATOM 6556 C CA . PRO A 1 848 ? 22.872 0.601 28.822 1.00 62.00 848 PRO A CA 1
ATOM 6557 C C . PRO A 1 848 ? 23.515 1.263 27.596 1.00 62.00 848 PRO A C 1
ATOM 6559 O O . PRO A 1 848 ? 23.392 0.760 26.477 1.00 62.00 848 PRO A O 1
ATOM 6562 N N . ILE A 1 849 ? 24.264 2.345 27.834 1.00 73.94 849 ILE A N 1
ATOM 6563 C CA . ILE A 1 849 ? 25.135 2.993 26.841 1.00 73.94 849 ILE A CA 1
ATOM 6564 C C . ILE A 1 849 ? 26.045 1.946 26.178 1.00 73.94 849 ILE A C 1
ATOM 6566 O O . ILE A 1 849 ? 26.554 1.043 26.843 1.00 73.94 849 ILE A O 1
ATOM 6570 N N . GLY A 1 850 ? 26.240 2.064 24.861 1.00 72.81 850 GLY A N 1
ATOM 6571 C CA . GLY A 1 850 ? 27.107 1.171 24.086 1.00 72.81 850 GLY A CA 1
ATOM 6572 C C . GLY A 1 850 ? 26.440 -0.112 23.581 1.00 72.81 850 GLY A C 1
ATOM 6573 O O . GLY A 1 850 ? 27.076 -0.865 22.846 1.00 72.81 850 GLY A O 1
ATOM 6574 N N . LYS A 1 851 ? 25.165 -0.365 23.908 1.00 82.00 851 LYS A N 1
ATOM 6575 C CA . LYS A 1 851 ? 24.397 -1.475 23.321 1.00 82.00 851 LYS A CA 1
ATOM 6576 C C . LYS A 1 851 ? 23.716 -1.091 22.005 1.00 82.00 851 LYS A C 1
ATOM 6578 O O . LYS A 1 851 ? 23.311 0.057 21.800 1.00 82.00 851 LYS A O 1
ATOM 6583 N N . LYS A 1 852 ? 23.522 -2.101 21.151 1.00 88.44 852 LYS A N 1
ATOM 6584 C CA . LYS A 1 852 ? 22.600 -2.072 20.010 1.00 88.44 852 LYS A CA 1
ATOM 6585 C C . LYS A 1 852 ? 21.265 -2.696 20.413 1.00 88.44 852 LYS A C 1
ATOM 6587 O O . LYS A 1 852 ? 21.250 -3.814 20.927 1.00 88.44 852 LYS A O 1
ATOM 6592 N N . VAL A 1 853 ? 20.153 -2.015 20.144 1.00 90.06 853 VAL A N 1
ATOM 6593 C CA . VAL A 1 853 ? 18.793 -2.479 20.474 1.00 90.06 853 VAL A CA 1
ATOM 6594 C C . VAL A 1 853 ? 17.910 -2.458 19.231 1.00 90.06 853 VAL A C 1
ATOM 6596 O O . VAL A 1 853 ? 17.897 -1.473 18.493 1.00 90.06 853 VAL A O 1
ATOM 6599 N N . ARG A 1 854 ? 17.143 -3.530 19.007 1.00 91.88 854 ARG A N 1
ATOM 6600 C CA . ARG A 1 854 ? 16.143 -3.602 17.936 1.00 91.88 854 ARG A CA 1
ATOM 6601 C C . ARG A 1 854 ? 14.815 -2.986 18.369 1.00 91.88 854 ARG A C 1
ATOM 6603 O O . ARG A 1 854 ? 14.242 -3.352 19.400 1.00 91.88 854 ARG A O 1
ATOM 6610 N N . ILE A 1 855 ? 14.305 -2.069 17.556 1.00 90.62 855 ILE A N 1
ATOM 6611 C CA . ILE A 1 855 ? 13.138 -1.235 17.856 1.00 90.62 855 ILE A CA 1
ATOM 6612 C C . ILE A 1 855 ? 11.899 -1.756 17.142 1.00 90.62 855 ILE A C 1
ATOM 6614 O O . ILE A 1 855 ? 11.925 -2.031 15.944 1.00 90.62 855 ILE A O 1
ATOM 6618 N N . GLY A 1 856 ? 10.790 -1.847 17.876 1.00 90.81 856 GLY A N 1
ATOM 6619 C CA . GLY A 1 856 ? 9.525 -2.342 17.341 1.00 90.81 856 GLY A CA 1
ATOM 6620 C C . GLY A 1 856 ? 8.925 -1.419 16.278 1.00 90.81 856 GLY A C 1
ATOM 6621 O O . GLY A 1 856 ? 9.093 -0.196 16.316 1.00 90.81 856 GLY A O 1
ATOM 6622 N N . HIS A 1 857 ? 8.185 -1.988 15.325 1.00 92.81 857 HIS A N 1
ATOM 6623 C CA . HIS A 1 857 ? 7.459 -1.236 14.293 1.00 92.81 857 HIS A CA 1
ATOM 6624 C C . HIS A 1 857 ? 5.950 -1.417 14.437 1.00 92.81 857 HIS A C 1
ATOM 6626 O O . HIS A 1 857 ? 5.403 -2.468 14.101 1.00 92.81 857 HIS A O 1
ATOM 6632 N N . ARG A 1 858 ? 5.290 -0.385 14.971 1.00 93.25 858 ARG A N 1
ATOM 6633 C CA . ARG A 1 858 ? 3.859 -0.388 15.293 1.00 93.25 858 ARG A CA 1
ATOM 6634 C C . ARG A 1 858 ? 3.123 0.701 14.528 1.00 93.25 858 ARG A C 1
ATOM 6636 O O . ARG A 1 858 ? 3.543 1.853 14.568 1.00 93.25 858 ARG A O 1
ATOM 6643 N N . VAL A 1 859 ? 2.022 0.347 13.878 1.00 92.88 859 VAL A N 1
ATOM 6644 C CA . VAL A 1 859 ? 1.266 1.232 12.975 1.00 92.88 859 VAL A CA 1
ATOM 6645 C C . VAL A 1 859 ? -0.183 1.459 13.438 1.00 92.88 859 VAL A C 1
ATOM 6647 O O . VAL A 1 859 ? -0.563 0.988 14.512 1.00 92.88 859 VAL A O 1
ATOM 6650 N N . ARG A 1 860 ? -0.982 2.186 12.633 1.00 87.56 860 ARG A N 1
ATOM 6651 C CA . ARG A 1 860 ? -2.417 2.546 12.800 1.00 87.56 860 ARG A CA 1
ATOM 6652 C C . ARG A 1 860 ? -2.736 3.610 13.854 1.00 87.56 860 ARG A C 1
ATOM 6654 O O . ARG A 1 860 ? -3.551 4.492 13.595 1.00 87.56 860 ARG A O 1
ATOM 6661 N N . GLY A 1 861 ? -2.090 3.565 15.014 1.00 87.81 861 GLY A N 1
ATOM 6662 C CA . GLY A 1 861 ? -2.402 4.457 16.139 1.00 87.81 861 GLY A CA 1
ATOM 6663 C C . GLY A 1 861 ? -3.109 3.738 17.288 1.00 87.81 861 GLY A C 1
ATOM 6664 O O . GLY A 1 861 ? -3.289 2.527 17.245 1.00 87.81 861 GLY A O 1
ATOM 6665 N N . TYR A 1 862 ? -3.466 4.487 18.327 1.00 89.88 862 TYR A N 1
ATOM 6666 C CA . TYR A 1 862 ? -4.104 3.989 19.546 1.00 89.88 862 TYR A CA 1
ATOM 6667 C C . TYR A 1 862 ? -5.146 4.993 20.041 1.00 89.88 862 TYR A C 1
ATOM 6669 O O . TYR A 1 862 ? -4.861 6.190 20.098 1.00 89.88 862 TYR A O 1
ATOM 6677 N N . GLY A 1 863 ? -6.320 4.521 20.469 1.00 89.31 863 GLY A N 1
ATOM 6678 C CA . GLY A 1 863 ? -7.492 5.375 20.652 1.00 89.31 863 GLY A CA 1
ATOM 6679 C C . GLY A 1 863 ? -7.369 6.539 21.648 1.00 89.31 863 GLY A C 1
ATOM 6680 O O . GLY A 1 863 ? -8.070 7.549 21.530 1.00 89.31 863 GLY A O 1
ATOM 6681 N N . TYR A 1 864 ? -6.431 6.460 22.591 1.00 90.94 864 TYR A N 1
ATOM 6682 C CA . TYR A 1 864 ? -6.101 7.556 23.509 1.00 90.94 864 TYR A CA 1
ATOM 6683 C C . TYR A 1 864 ? -5.402 8.745 22.815 1.00 90.94 864 TYR A C 1
ATOM 6685 O O . TYR A 1 864 ? -5.432 9.862 23.322 1.00 90.94 864 TYR A O 1
ATOM 6693 N N . TRP A 1 865 ? -4.746 8.549 21.671 1.00 88.25 865 TRP A N 1
ATOM 6694 C CA . TRP A 1 865 ? -3.934 9.584 21.026 1.00 88.25 865 TRP A CA 1
ATOM 6695 C C . TRP A 1 865 ? -4.703 10.411 20.000 1.00 88.25 865 TRP A C 1
ATOM 6697 O O . TRP A 1 865 ? -5.557 9.911 19.270 1.00 88.25 865 TRP A O 1
ATOM 6707 N N . GLY A 1 866 ? -4.350 11.699 19.941 1.00 84.31 866 GLY A N 1
ATOM 6708 C CA . GLY A 1 866 ? -4.893 12.679 18.998 1.00 84.31 866 GLY A CA 1
ATOM 6709 C C . GLY A 1 866 ? -4.103 12.816 17.692 1.00 84.31 866 GLY A C 1
ATOM 6710 O O . GLY A 1 866 ? -4.202 13.847 17.037 1.00 84.31 866 GLY A O 1
ATOM 6711 N N . VAL A 1 867 ? -3.280 11.818 17.352 1.00 84.25 867 VAL A N 1
ATOM 6712 C CA . VAL A 1 867 ? -2.408 11.806 16.158 1.00 84.25 867 VAL A CA 1
ATOM 6713 C C . VAL A 1 867 ? -2.551 10.527 15.317 1.00 84.25 867 VAL A C 1
ATOM 6715 O O . VAL A 1 867 ? -1.693 10.196 14.504 1.00 84.25 867 VAL A O 1
ATOM 6718 N N . CYS A 1 868 ? -3.615 9.763 15.531 1.00 86.25 868 CYS A N 1
ATOM 6719 C CA . CYS A 1 868 ? -3.821 8.450 14.933 1.00 86.25 868 CYS A CA 1
ATOM 6720 C C . CYS A 1 868 ? -4.106 8.506 13.428 1.00 86.25 868 CYS A C 1
ATOM 6722 O O . CYS A 1 868 ? -4.873 9.352 12.979 1.00 86.25 868 CYS A O 1
ATOM 6724 N N . SER A 1 869 ? -3.542 7.595 12.631 1.00 87.44 869 SER A N 1
ATOM 6725 C CA . SER A 1 869 ? -3.799 7.552 11.186 1.00 87.44 869 SER A CA 1
ATOM 6726 C C . SER A 1 869 ? -3.303 6.267 10.519 1.00 87.44 869 SER A C 1
ATOM 6728 O O . SER A 1 869 ? -2.464 5.544 11.054 1.00 87.44 869 SER A O 1
ATOM 6730 N N . ALA A 1 870 ? -3.720 6.049 9.269 1.00 87.88 870 ALA A N 1
ATOM 6731 C CA . ALA A 1 870 ? -3.174 5.008 8.386 1.00 87.88 870 ALA A CA 1
ATOM 6732 C C . ALA A 1 870 ? -1.642 5.103 8.168 1.00 87.88 870 ALA A C 1
ATOM 6734 O O . ALA A 1 870 ? -0.984 4.124 7.800 1.00 87.88 870 ALA A O 1
ATOM 6735 N N . ARG A 1 871 ? -1.061 6.289 8.392 1.00 86.81 871 ARG A N 1
ATOM 6736 C CA . ARG A 1 871 ? 0.378 6.579 8.291 1.00 86.81 871 ARG A CA 1
ATOM 6737 C C . ARG A 1 871 ? 0.966 6.952 9.646 1.00 86.81 871 ARG A C 1
ATOM 6739 O O . ARG A 1 871 ? 1.839 7.800 9.737 1.00 86.81 871 ARG A O 1
ATOM 6746 N N . TYR A 1 872 ? 0.437 6.392 10.719 1.00 89.75 872 TYR A N 1
ATOM 6747 C CA . TYR A 1 872 ? 1.016 6.568 12.035 1.00 89.75 872 TYR A CA 1
ATOM 6748 C C . TYR A 1 872 ? 2.077 5.485 12.277 1.00 89.75 872 TYR A C 1
ATOM 6750 O O . TYR A 1 872 ? 1.830 4.315 11.976 1.00 89.75 872 TYR A O 1
ATOM 6758 N N . LEU A 1 873 ? 3.227 5.860 12.843 1.00 91.44 873 LEU A N 1
ATOM 6759 C CA . LEU A 1 873 ? 4.294 4.947 13.256 1.00 91.44 873 LEU A CA 1
ATOM 6760 C C . LEU A 1 873 ? 4.738 5.235 14.700 1.00 91.44 873 LEU A C 1
ATOM 6762 O O . LEU A 1 873 ? 5.237 6.317 15.000 1.00 91.44 873 LEU A O 1
ATOM 6766 N N . ASN A 1 874 ? 4.642 4.235 15.580 1.00 90.19 874 ASN A N 1
ATOM 6767 C CA . ASN A 1 874 ? 5.250 4.241 16.912 1.00 90.19 874 ASN A CA 1
ATOM 6768 C C . ASN A 1 874 ? 6.497 3.343 16.942 1.00 90.19 874 ASN A C 1
ATOM 6770 O O . ASN A 1 874 ? 6.424 2.118 16.791 1.00 90.19 874 ASN A O 1
ATOM 6774 N N . ALA A 1 875 ? 7.657 3.966 17.138 1.00 87.31 875 ALA A N 1
ATOM 6775 C CA . ALA A 1 875 ? 8.975 3.346 17.033 1.00 87.31 875 ALA A CA 1
ATOM 6776 C C . ALA A 1 875 ? 9.920 3.840 18.142 1.00 87.31 875 ALA A C 1
ATOM 6778 O O . ALA A 1 875 ? 11.070 4.184 17.884 1.00 87.31 875 ALA A O 1
ATOM 6779 N N . ASN A 1 876 ? 9.421 3.900 19.377 1.00 84.69 876 ASN A N 1
ATOM 6780 C CA . ASN A 1 876 ? 10.152 4.410 20.541 1.00 84.69 876 ASN A CA 1
ATOM 6781 C C . ASN A 1 876 ? 10.552 3.331 21.568 1.00 84.69 876 ASN A C 1
ATOM 6783 O O . ASN A 1 876 ? 11.356 3.618 22.447 1.00 84.69 876 ASN A O 1
ATOM 6787 N N . TYR A 1 877 ? 10.034 2.102 21.462 1.00 88.12 877 TYR A N 1
ATOM 6788 C CA . TYR A 1 877 ? 10.324 1.002 22.391 1.00 88.12 877 TYR A CA 1
ATOM 6789 C C . TYR A 1 877 ? 10.955 -0.213 21.691 1.00 88.12 877 TYR A C 1
ATOM 6791 O O . TYR A 1 877 ? 10.743 -0.404 20.485 1.00 88.12 877 TYR A O 1
ATOM 6799 N N . PRO A 1 878 ? 11.673 -1.077 22.439 1.00 89.81 878 PRO A N 1
ATOM 6800 C CA . PRO A 1 878 ? 12.196 -2.333 21.914 1.00 89.81 878 PRO A CA 1
ATOM 6801 C C . PRO A 1 878 ? 11.102 -3.212 21.304 1.00 89.81 878 PRO A C 1
ATOM 6803 O O . PRO A 1 878 ? 9.941 -3.182 21.722 1.00 89.81 878 PRO A O 1
ATOM 6806 N N . LEU A 1 879 ? 11.477 -4.051 20.340 1.00 91.44 879 LEU A N 1
ATOM 6807 C CA . LEU A 1 879 ? 10.533 -4.943 19.657 1.00 91.44 879 LEU A CA 1
ATOM 6808 C C . LEU A 1 879 ? 9.897 -6.017 20.562 1.00 91.44 879 LEU A C 1
ATOM 6810 O O . LEU A 1 879 ? 8.938 -6.663 20.144 1.00 91.44 879 LEU A O 1
ATOM 6814 N N . SER A 1 880 ? 10.402 -6.184 21.792 1.00 92.62 880 SER A N 1
ATOM 6815 C CA . SER A 1 880 ? 9.884 -7.082 22.834 1.00 92.62 880 SER A CA 1
ATOM 6816 C C . SER A 1 880 ? 8.816 -6.446 23.730 1.00 92.62 880 SER A C 1
ATOM 6818 O O . SER A 1 880 ? 8.232 -7.143 24.565 1.00 92.62 880 SER A O 1
ATOM 6820 N N . LEU A 1 881 ? 8.536 -5.144 23.575 1.00 92.25 881 LEU A N 1
ATOM 6821 C CA . LEU A 1 881 ? 7.507 -4.477 24.367 1.00 92.25 881 LEU A CA 1
ATOM 6822 C C . LEU A 1 881 ? 6.152 -5.152 24.152 1.00 92.25 881 LEU A C 1
ATOM 6824 O O . LEU A 1 881 ? 5.678 -5.287 23.031 1.00 92.25 881 LEU A O 1
ATOM 6828 N N . THR A 1 882 ? 5.525 -5.525 25.260 1.00 93.88 882 THR A N 1
ATOM 6829 C CA . THR A 1 882 ? 4.230 -6.196 25.292 1.00 93.88 882 THR A CA 1
ATOM 6830 C C . THR A 1 882 ? 3.249 -5.312 26.054 1.00 93.88 882 THR A C 1
ATOM 6832 O O . THR A 1 882 ? 3.559 -4.873 27.161 1.00 93.88 882 THR A O 1
ATOM 6835 N N . ASN A 1 883 ? 2.088 -5.005 25.471 1.00 93.62 883 ASN A N 1
ATOM 6836 C CA . ASN A 1 883 ? 1.095 -4.128 26.100 1.00 93.62 883 ASN A CA 1
ATOM 6837 C C . ASN A 1 883 ? -0.337 -4.453 25.628 1.00 93.62 883 ASN A C 1
ATOM 6839 O O . ASN A 1 883 ? -0.527 -4.969 24.526 1.00 93.62 883 ASN A O 1
ATOM 6843 N N . ALA A 1 884 ? -1.342 -4.132 26.448 1.00 94.12 884 ALA A N 1
ATOM 6844 C CA . ALA A 1 884 ? -2.767 -4.272 26.136 1.00 94.12 884 ALA A CA 1
ATOM 6845 C C . ALA A 1 884 ? -3.172 -3.556 24.836 1.00 94.12 884 ALA A C 1
ATOM 6847 O O . ALA A 1 884 ? -4.083 -4.005 24.145 1.00 94.12 884 ALA A O 1
ATOM 6848 N N . ILE A 1 885 ? -2.443 -2.497 24.472 1.00 93.75 885 ILE A N 1
ATOM 6849 C CA . ILE A 1 885 ? -2.657 -1.692 23.260 1.00 93.75 885 ILE A CA 1
ATOM 6850 C C . ILE A 1 885 ? -1.854 -2.179 22.047 1.00 93.75 885 ILE A C 1
ATOM 6852 O O . ILE A 1 885 ? -1.739 -1.455 21.061 1.00 93.75 885 ILE A O 1
ATOM 6856 N N . CYS A 1 886 ? -1.208 -3.343 22.128 1.00 95.25 886 CYS A N 1
ATOM 6857 C CA . CYS A 1 886 ? -0.357 -3.875 21.066 1.00 95.25 886 CYS A CA 1
ATOM 6858 C C . CYS A 1 886 ? -0.902 -5.210 20.553 1.00 95.25 886 CYS A C 1
ATOM 6860 O O . CYS A 1 886 ? -0.870 -6.216 21.264 1.00 95.25 886 CYS A O 1
ATOM 6862 N N . ALA A 1 887 ? -1.373 -5.195 19.308 1.00 96.12 887 ALA A N 1
ATOM 6863 C CA . ALA A 1 887 ? -1.820 -6.341 18.527 1.00 96.12 887 ALA A CA 1
ATOM 6864 C C . ALA A 1 887 ? -0.790 -6.726 17.449 1.00 96.12 887 ALA A C 1
ATOM 6866 O O . ALA A 1 887 ? 0.207 -6.032 17.231 1.00 96.12 887 ALA A O 1
ATOM 6867 N N . GLY A 1 888 ? -1.054 -7.830 16.753 1.00 95.06 888 GLY A N 1
ATOM 6868 C CA . GLY A 1 888 ? -0.246 -8.334 15.644 1.00 95.06 888 GLY A CA 1
ATOM 6869 C C . GLY A 1 888 ? -0.981 -8.287 14.305 1.00 95.06 888 GLY A C 1
ATOM 6870 O O . GLY A 1 888 ? -2.142 -7.888 14.214 1.00 95.06 888 GLY A O 1
ATOM 6871 N N . GLY A 1 889 ? -0.298 -8.703 13.249 1.00 95.88 889 GLY A N 1
ATOM 6872 C CA . GLY A 1 889 ? -0.871 -8.901 11.924 1.00 95.88 889 GLY A CA 1
ATOM 6873 C C . GLY A 1 889 ? -0.136 -10.021 11.207 1.00 95.88 889 GLY A C 1
ATOM 6874 O O . GLY A 1 889 ? 0.994 -10.359 11.566 1.00 95.88 889 GLY A O 1
ATOM 6875 N N . PHE A 1 890 ? -0.763 -10.572 10.176 1.00 97.94 890 PHE A N 1
ATOM 6876 C CA . PHE A 1 890 ? -0.156 -11.602 9.347 1.00 97.94 890 PHE A CA 1
ATOM 6877 C C . PHE A 1 890 ? -0.530 -11.427 7.879 1.00 97.94 890 PHE A C 1
ATOM 6879 O O . PHE A 1 890 ? -1.459 -10.693 7.528 1.00 97.94 890 PHE A O 1
ATOM 6886 N N . GLN A 1 891 ? 0.224 -12.104 7.029 1.00 98.12 891 GLN A N 1
ATOM 6887 C CA . GLN A 1 891 ? 0.051 -12.115 5.589 1.00 98.12 891 GLN A CA 1
ATOM 6888 C C . GLN A 1 891 ? 0.288 -13.519 5.037 1.00 98.12 891 GLN A C 1
ATOM 6890 O O . GLN A 1 891 ? 0.873 -14.372 5.709 1.00 98.12 891 GLN A O 1
ATOM 6895 N N . VAL A 1 892 ? -0.152 -13.736 3.806 1.00 97.12 892 VAL A N 1
ATOM 6896 C CA . VAL A 1 892 ? 0.025 -14.976 3.060 1.00 97.12 892 VAL A CA 1
ATOM 6897 C C . VAL A 1 892 ? 0.523 -14.659 1.655 1.00 97.12 892 VAL A C 1
ATOM 6899 O O . VAL A 1 892 ? -0.038 -13.798 0.974 1.00 97.12 892 VAL A O 1
ATOM 6902 N N . ARG A 1 893 ? 1.577 -15.356 1.224 1.00 94.81 893 ARG A N 1
ATOM 6903 C CA . ARG A 1 893 ? 2.066 -15.308 -0.156 1.00 94.81 893 ARG A CA 1
ATOM 6904 C C . ARG A 1 893 ? 1.360 -16.375 -0.976 1.00 94.81 893 ARG A C 1
ATOM 6906 O O . ARG A 1 893 ? 1.304 -17.534 -0.569 1.00 94.81 893 ARG A O 1
ATOM 6913 N N . LEU A 1 894 ? 0.834 -15.971 -2.123 1.00 91.19 894 LEU A N 1
ATOM 6914 C CA . LEU A 1 894 ? 0.198 -16.867 -3.076 1.00 91.19 894 LEU A CA 1
ATOM 6915 C C . LEU A 1 894 ? 1.256 -17.445 -4.032 1.00 91.19 894 LEU A C 1
ATOM 6917 O O . LEU A 1 894 ? 2.217 -16.746 -4.370 1.00 91.19 894 LEU A O 1
ATOM 6921 N N . PRO A 1 895 ? 1.091 -18.691 -4.502 1.00 78.12 895 PRO A N 1
ATOM 6922 C CA . PRO A 1 895 ? 1.822 -19.181 -5.666 1.00 78.12 895 PRO A CA 1
ATOM 6923 C C . PRO A 1 895 ? 1.555 -18.292 -6.894 1.00 78.12 895 PRO A C 1
ATOM 6925 O O . PRO A 1 895 ? 0.432 -17.816 -7.093 1.00 78.12 895 PRO A O 1
ATOM 6928 N N . GLU A 1 896 ? 2.564 -18.063 -7.736 1.00 63.78 896 GLU A N 1
ATOM 6929 C CA . GLU A 1 896 ? 2.362 -17.335 -8.997 1.00 63.78 896 GLU A CA 1
ATOM 6930 C C . GLU A 1 896 ? 1.358 -18.078 -9.896 1.00 63.78 896 GLU A C 1
ATOM 6932 O O . GLU A 1 896 ? 1.410 -19.300 -10.023 1.00 63.78 896 GLU A O 1
ATOM 6937 N N . GLY A 1 897 ? 0.412 -17.345 -10.498 1.00 53.31 897 GLY A N 1
ATOM 6938 C CA . GLY A 1 897 ? -0.632 -17.920 -11.359 1.00 53.31 897 GLY A CA 1
ATOM 6939 C C . GLY A 1 897 ? -1.847 -18.516 -10.631 1.00 53.31 897 GLY A C 1
ATOM 6940 O O . GLY A 1 897 ? -2.705 -19.116 -11.279 1.00 53.31 897 GLY A O 1
ATOM 6941 N N . THR A 1 898 ? -1.964 -18.346 -9.308 1.00 57.84 898 THR A N 1
ATOM 6942 C CA . THR A 1 898 ? -3.139 -18.811 -8.545 1.00 57.84 898 THR A CA 1
ATOM 6943 C C . THR A 1 898 ? -4.413 -18.096 -9.017 1.00 57.84 898 THR A C 1
ATOM 6945 O O . THR A 1 898 ? -4.533 -16.878 -8.890 1.00 57.84 898 THR A O 1
ATOM 6948 N N . SER A 1 899 ? -5.382 -18.852 -9.544 1.00 53.38 899 SER A N 1
ATOM 6949 C CA . SER A 1 899 ? -6.697 -18.344 -9.967 1.00 53.38 899 SER A CA 1
ATOM 6950 C C . SER A 1 899 ? -7.779 -18.669 -8.930 1.00 53.38 899 SER A C 1
ATOM 6952 O O . SER A 1 899 ? -7.655 -19.619 -8.161 1.00 53.38 899 SER A O 1
ATOM 6954 N N . SER A 1 900 ? -8.833 -17.850 -8.866 1.00 50.41 900 SER A N 1
ATOM 6955 C CA . SER A 1 900 ? -9.954 -18.070 -7.942 1.00 50.41 900 SER A CA 1
ATOM 6956 C C . SER A 1 900 ? -10.867 -19.192 -8.446 1.00 50.41 900 SER A C 1
ATOM 6958 O O . SER A 1 900 ? -11.256 -19.176 -9.614 1.00 50.41 900 SER A O 1
ATOM 6960 N N . ALA A 1 901 ? -11.272 -20.115 -7.565 1.00 50.59 901 ALA A N 1
ATOM 6961 C CA . ALA A 1 901 ? -12.138 -21.244 -7.926 1.00 50.59 901 ALA A CA 1
ATOM 6962 C C . ALA A 1 901 ? -13.494 -20.819 -8.533 1.00 50.59 901 ALA A C 1
ATOM 6964 O O . ALA A 1 901 ? -14.007 -21.485 -9.428 1.00 50.59 901 ALA A O 1
ATOM 6965 N N . THR A 1 902 ? -14.056 -19.675 -8.126 1.00 41.59 902 THR A N 1
ATOM 6966 C CA . THR A 1 902 ? -15.314 -19.150 -8.688 1.00 41.59 902 THR A CA 1
ATOM 6967 C C . THR A 1 902 ? -15.150 -18.487 -10.061 1.00 41.59 902 THR A C 1
ATOM 6969 O O . THR A 1 902 ? -16.121 -18.394 -10.808 1.00 41.59 902 THR A O 1
ATOM 6972 N N . ALA A 1 903 ? -13.934 -18.087 -10.456 1.00 38.09 903 ALA A N 1
ATOM 6973 C CA . ALA A 1 903 ? -13.675 -17.524 -11.785 1.00 38.09 903 ALA A CA 1
ATOM 6974 C C . ALA A 1 903 ? -13.725 -18.587 -12.902 1.00 38.09 903 ALA A C 1
ATOM 6976 O O . ALA A 1 903 ? -13.999 -18.249 -14.053 1.00 38.09 903 ALA A O 1
ATOM 6977 N N . GLN A 1 904 ? -13.528 -19.872 -12.574 1.00 33.72 904 GLN A N 1
ATOM 6978 C CA . GLN A 1 904 ? -13.619 -20.976 -13.541 1.00 33.72 904 GLN A CA 1
ATOM 6979 C C . GLN A 1 904 ? -15.044 -21.214 -14.068 1.00 33.72 904 GLN A C 1
ATOM 6981 O O . GLN A 1 904 ? -15.202 -21.796 -15.137 1.00 33.72 904 GLN A O 1
ATOM 6986 N N . ASN A 1 905 ? -16.079 -20.718 -13.381 1.00 30.58 905 ASN A N 1
ATOM 6987 C CA . ASN A 1 905 ? -17.470 -20.882 -13.817 1.00 30.58 905 ASN A CA 1
ATOM 6988 C C . ASN A 1 905 ? -17.954 -19.780 -14.777 1.00 30.58 905 ASN A C 1
ATOM 6990 O O . ASN A 1 905 ? -18.992 -19.950 -15.408 1.00 30.58 905 ASN A O 1
ATOM 6994 N N . ALA A 1 906 ? -17.217 -18.674 -14.932 1.00 30.73 906 ALA A N 1
ATOM 6995 C CA . ALA A 1 906 ? -17.620 -17.563 -15.803 1.00 30.73 906 ALA A CA 1
ATOM 6996 C C . ALA A 1 906 ? -17.185 -17.732 -17.275 1.00 30.73 906 ALA A C 1
ATOM 6998 O O . ALA A 1 906 ? -17.678 -17.016 -18.143 1.00 30.73 906 ALA A O 1
ATOM 6999 N N . SER A 1 907 ? -16.289 -18.678 -17.583 1.00 28.92 907 SER A N 1
ATOM 7000 C CA . SER A 1 907 ? -15.829 -18.966 -18.954 1.00 28.92 907 SER A CA 1
ATOM 7001 C C . SER A 1 907 ? -16.510 -20.182 -19.606 1.00 28.92 907 SER A C 1
ATOM 7003 O O . SER A 1 907 ? -16.184 -20.524 -20.741 1.00 28.92 907 SER A O 1
ATOM 7005 N N . GLY A 1 908 ? -17.461 -20.828 -18.917 1.00 26.95 908 GLY A N 1
ATOM 7006 C CA . GLY A 1 908 ? -18.106 -22.074 -19.357 1.00 26.95 908 GLY A CA 1
ATOM 7007 C C . GLY A 1 908 ? -19.365 -21.932 -20.226 1.00 26.95 908 GLY A C 1
ATOM 7008 O O . GLY A 1 908 ? -19.780 -22.910 -20.845 1.00 26.95 908 GLY A O 1
ATOM 7009 N N . GLU A 1 909 ? -19.974 -20.749 -20.340 1.00 30.36 909 GLU A N 1
ATOM 7010 C CA . GLU A 1 909 ? -21.202 -20.555 -21.132 1.00 30.36 909 GLU A CA 1
ATOM 7011 C C . GLU A 1 909 ? -20.912 -20.035 -22.553 1.00 30.36 909 GLU A C 1
ATOM 7013 O O . GLU A 1 909 ? -21.236 -18.907 -22.908 1.00 30.36 909 GLU A O 1
ATOM 7018 N N . SER A 1 910 ? -20.300 -20.866 -23.405 1.00 31.03 910 SER A N 1
ATOM 7019 C CA . SER A 1 910 ? -20.480 -20.758 -24.873 1.00 31.03 910 SER A CA 1
ATOM 7020 C C . SER A 1 910 ? -20.248 -22.067 -25.642 1.00 31.03 910 SER A C 1
ATOM 7022 O O . SER A 1 910 ? -19.962 -22.053 -26.836 1.00 31.03 910 SER A O 1
ATOM 7024 N N . ALA A 1 911 ? -20.410 -23.221 -24.991 1.00 30.44 911 ALA A N 1
ATOM 7025 C CA . ALA A 1 911 ? -20.328 -24.520 -25.658 1.00 30.44 911 ALA A CA 1
ATOM 7026 C C . ALA A 1 911 ? -21.530 -25.412 -25.311 1.00 30.44 911 ALA A C 1
ATOM 7028 O O . ALA A 1 911 ? -21.377 -26.549 -24.874 1.00 30.44 911 ALA A O 1
ATOM 7029 N N . ALA A 1 912 ? -22.747 -24.901 -25.518 1.00 29.02 912 ALA A N 1
ATOM 7030 C CA . ALA A 1 912 ? -23.929 -25.749 -25.647 1.00 29.02 912 ALA A CA 1
ATOM 7031 C C . ALA A 1 912 ? -24.100 -26.134 -27.126 1.00 29.02 912 ALA A C 1
ATOM 7033 O O . ALA A 1 912 ? -24.714 -25.425 -27.916 1.00 29.02 912 ALA A O 1
ATOM 7034 N N . VAL A 1 913 ? -23.420 -27.230 -27.457 1.00 30.80 913 VAL A N 1
ATOM 7035 C CA . VAL A 1 913 ? -23.686 -28.253 -28.478 1.00 30.80 913 VAL A CA 1
ATOM 7036 C C . VAL A 1 913 ? -24.904 -27.993 -29.379 1.00 30.80 913 VAL A C 1
ATOM 7038 O O . VAL A 1 913 ? -26.051 -28.104 -28.954 1.00 30.80 913 VAL A O 1
ATOM 7041 N N . SER A 1 914 ? -24.634 -27.735 -30.660 1.00 31.67 914 SER A N 1
ATOM 7042 C CA . SER A 1 914 ? -25.531 -28.117 -31.746 1.00 31.67 914 SER A CA 1
ATOM 7043 C C . SER A 1 914 ? -25.327 -29.603 -32.053 1.00 31.67 914 SER A C 1
ATOM 7045 O O . SER A 1 914 ? -24.353 -29.954 -32.718 1.00 31.67 914 SER A O 1
ATOM 7047 N N . GLU A 1 915 ? -26.228 -30.437 -31.546 1.00 30.66 915 GLU A N 1
ATOM 7048 C CA . GLU A 1 915 ? -26.779 -31.639 -32.191 1.00 30.66 915 GLU A CA 1
ATOM 7049 C C . GLU A 1 915 ? -28.076 -32.039 -31.481 1.00 30.66 915 GLU A C 1
ATOM 7051 O O . GLU A 1 915 ? -28.067 -32.132 -30.231 1.00 30.66 915 GLU A O 1
#